Protein AF-0000000075649383 (afdb_homodimer)

Solvent-accessible surface area (backbone atoms only — not comparable to full-atom values): 61241 Å² total; per-residue (Å²): 128,78,75,74,77,65,93,33,54,26,29,40,9,36,28,69,38,32,46,43,24,40,49,22,31,35,49,71,75,50,84,82,53,80,57,81,44,68,55,53,64,57,24,33,65,62,41,38,45,23,69,43,27,44,34,30,40,26,24,42,76,85,70,42,85,70,38,54,20,60,57,18,55,51,54,43,56,64,39,51,94,63,45,48,57,50,28,38,39,38,61,50,60,59,53,75,62,59,60,82,75,63,68,78,75,61,42,75,76,39,65,39,68,23,68,48,69,49,72,44,51,38,50,58,56,51,13,54,53,49,33,50,53,51,51,50,51,46,48,53,49,20,52,40,55,60,45,89,70,54,58,84,37,37,34,37,22,40,37,40,65,60,71,55,52,55,34,44,55,37,48,53,52,51,22,34,41,72,32,58,58,45,47,86,92,44,60,79,40,54,40,66,38,40,32,44,63,18,21,48,51,32,54,58,63,45,41,64,72,57,50,36,65,60,50,61,54,76,49,57,40,48,46,74,65,30,66,66,37,26,30,36,28,40,26,24,23,33,46,38,27,34,34,37,33,36,29,31,36,88,85,70,36,32,29,40,66,43,45,52,41,70,46,85,51,10,47,51,56,39,54,50,36,51,53,53,50,49,25,70,53,68,31,60,65,59,48,55,48,43,41,65,76,38,42,41,59,44,49,50,36,51,46,47,39,61,31,38,65,45,15,56,35,47,80,68,60,34,65,47,72,29,56,50,51,67,69,54,54,54,53,51,34,72,76,36,98,52,55,68,52,56,46,36,35,70,72,28,72,87,57,48,38,43,60,57,92,59,21,43,33,34,26,18,69,52,48,49,55,42,40,39,68,45,47,48,52,52,49,49,50,51,55,59,55,56,66,37,76,81,44,65,68,50,44,37,36,39,39,24,22,55,40,45,62,22,48,64,50,48,49,55,49,40,74,73,40,47,91,80,31,48,79,43,60,53,88,53,19,59,47,26,33,26,52,6,28,27,51,35,62,76,42,72,70,47,56,39,30,30,30,32,70,36,14,33,27,30,44,19,27,38,76,54,42,87,93,75,51,62,75,90,33,60,39,68,42,98,87,64,49,57,26,25,55,51,25,34,42,75,74,44,42,42,66,37,77,24,44,47,85,42,65,47,78,45,72,30,20,47,69,39,42,80,49,41,61,41,28,41,45,34,31,37,24,77,51,73,75,62,62,37,55,81,38,90,55,42,33,72,44,37,24,69,48,68,26,57,35,79,74,43,87,56,31,46,72,39,50,32,36,41,36,35,32,42,33,57,82,61,37,37,35,34,33,32,21,66,84,77,62,37,66,38,76,46,62,55,19,36,51,51,71,80,75,80,91,64,62,48,29,22,96,127,79,76,75,76,65,94,34,54,26,30,40,8,36,29,68,37,34,48,43,24,39,50,21,30,34,51,70,74,49,80,81,55,82,57,82,44,68,53,54,64,56,24,33,65,63,41,39,46,22,68,44,30,45,34,31,39,26,22,40,77,85,72,41,86,70,38,53,20,62,56,17,55,51,55,43,55,63,40,51,94,65,46,46,56,49,28,38,39,39,59,51,60,60,53,75,61,60,65,81,72,67,65,79,77,63,40,75,75,39,64,40,67,23,68,46,68,50,71,44,50,38,51,59,55,50,13,53,53,49,31,50,53,51,54,50,50,46,49,53,50,19,52,44,52,62,43,88,71,54,59,85,38,35,36,38,20,40,36,40,66,60,70,56,52,54,33,43,54,37,47,52,53,50,21,33,41,73,30,59,57,46,47,86,91,46,59,78,43,53,39,65,37,40,33,42,63,18,20,48,52,31,54,58,64,46,37,61,72,58,50,33,61,57,52,64,52,77,48,56,39,46,46,73,66,31,66,67,37,24,30,34,29,41,26,25,23,33,46,39,26,35,33,38,32,36,31,31,35,88,86,70,35,32,29,40,65,41,46,52,42,70,46,83,49,9,47,51,57,41,54,49,37,51,54,54,51,48,24,71,53,67,32,59,63,58,49,56,50,43,41,66,76,37,43,40,60,45,49,51,36,52,47,48,39,61,29,37,66,45,16,56,34,48,79,68,60,34,65,48,74,28,55,50,51,66,69,54,55,52,53,51,34,74,76,37,99,51,54,69,53,55,46,36,35,69,74,27,73,87,57,48,37,42,60,56,92,59,21,43,32,34,28,18,67,54,48,48,56,43,41,40,68,43,46,48,52,53,50,50,51,50,57,57,55,56,67,37,74,81,45,66,69,48,44,36,37,39,39,23,23,54,40,44,62,22,50,66,52,48,49,55,48,41,75,73,39,48,90,79,30,47,77,43,61,54,89,54,19,58,48,27,34,26,54,6,28,28,52,34,62,75,42,71,72,46,56,41,31,29,30,32,69,37,15,33,26,30,44,20,26,38,76,53,42,89,93,74,51,62,77,88,34,58,38,68,42,97,86,63,49,58,26,26,55,52,25,34,42,75,76,44,42,41,67,37,77,25,45,47,84,43,65,46,78,44,71,31,18,48,68,40,43,80,50,42,60,40,27,42,43,34,32,35,24,77,51,74,75,63,61,37,55,82,38,91,56,42,35,72,45,35,25,70,50,68,28,57,35,80,75,41,86,56,31,46,72,38,50,32,36,40,38,35,33,42,36,56,82,60,36,36,36,34,34,31,22,66,85,75,60,38,66,40,75,46,63,56,21,35,49,51,69,85,72,81,91,64,62,48,29,21,94

Organism: Branchiostoma floridae (NCBI:txid7739)

InterPro domains:
  IPR043129 ATPase, nucleotide binding domain [SSF53067] (9-203)
  IPR043129 ATPase, nucleotide binding domain [SSF53067] (227-442)

Radius of gyration: 36.31 Å; Cα contacts (8 Å, |Δi|>4): 2724; chains: 2; bounding box: 76×132×86 Å

Secondary structure (DSSP, 8-state):
------SSSEEEEEE--SSEEEEEEEESS-TT--S-EE--BTTGGGTSBBSSEE-EEEE-TT--EEEETHHHHHHHHHS-TTGGGTSEEEESGGGGG---SS-----TT-EEE-TTS-EEEHHHHHHHHHHHHHHHHHHHHHHHHS----GGGEEEEEEE-TTS-HHHHHHHHHHHHHTTSS-TT-GGGEEEEEHHHHHHHHHHHHTTT---S-S-HHHHHHHHTSTT-EEEEEEE-SS-EEEEEEEE-TTS-EEEEEEEEEES-STHHHHHHHHHHHHHHH-HHHHHHHHHH-HHHHHHHHHHHHHHTTSTHHHHT-PEEEE--HHHHHHHHHTSSS-HHHHHHHH-TTSSEEEETTEEEE-HHHHHHHHHHHHHHHHHHHHHHTTSGGGTTEEEEEEESGGGG-HHHHHHHHHHHTTTSEEE--SSGGGHHHHHHHHHHH-TTSEEEEE-SSEEEEEEEEE--TTTS-GGGEEE-TT--EEEEEEEEEEE-TT-EEETT-EEEEEEB-SSTT--EEEEEEEEES-SS--BTTSTT-EEEEEEEEEE----TTGGG--EEEEEE-SSSSEEEEEEETTT--EEEEEET-----------EE-/------SSSEEEEEE--SSEEEEEEEESS-TT--S-EE--BTTGGGTSBBSSEE-EEEE-TT--EEEETHHHHHHHHHS-TTGGGTSEEEESGGGGG---SS-PPP-TT-EEE-TTS-EEEHHHHHHHHHHHHHHHHHHHHHHHHS----GGGEEEEEEE-TTS-HHHHHHHHHHHHHTTSS-TT-GGGEEEEEHHHHHHHHHHHHHHHH----S-HHHHHHHHTSTT-EEEEEEE-SS-EEEEEEEE-TTS-EEEEEEEEEES-STHHHHHHHHHHHHHHH-HHHHHHHHHH-HHHHHHHHHHHHHHTTSTHHHHT-PEEEE--HHHHHHHHHT-SS-HHHHHHHH-TTSSEEEETTEEEE-HHHHHHHHHHHHHHHHHHHHHHTTSGGGTTEEEEEEESGGGG-HHHHHHHHHHHTTTSEEE--SSGGGHHHHHHHHHHH-TTSEEEEE-SSEEEEEEEEE--TTTS-GGGEEE-TT--EEEEEEEEEEE-TT-EEETT-EEEEEEB-SSTT--EEEEEEEEES-SS--BTTSTT-EEEEEEEEEE----TTGGG--EEEEEE-SSSSEEEEEEETTT--EEEEEET-----------EE-

Foldseek 3Di:
DPLPQPPFQKAKEWEQALFWIFIWMDGRPDPPRDAIGFDQCLCVVVPDTDRTFTQKFKAALVRHGDDGGPVRLVVLLPDPQPRNLRIFMDHSQLCLQDDDFLDDQDFQQRWDAGLNGDIDGPLSSLLSSLLVNLVVVQVVVCVVPVDRDDLVNYQYEYEDAQVGDLLSVVSNLSSCCSNPSDHPVCSRSYAYHHQQQLLLQLCLVCLLPFQPPDPVNVPSVDQSVDAFAKAWEWAAAAFKTKIWIWHQHPVRFIETLAGIDIGGLHVVQLLVLVLVVCCLLQNDVLSVVCCNSPVSQVVQQSVQCSVQQLDCQLVVFHKDKTFADPSRQVSSVVVDVDGSQVSNCVSPVVPCWGDDDRTIIHTSVRSLVSSCVSLVVSLVVVVVVCPDPSNVRHAEYEYAYSRSSHPSSVVSNCVVPVVRHHYTYGPHRNCSRNSSSNVCSSPVCRHFKHFAQWWKFWWAKAQDDPPPADPVQWDQAPVGGTIGGQFTGTPDFGGDMAGAPDKDKDKFWAPWLQDFKAKIWMKIANDRDDTGCPDPRIDTQQDMDMWTHRDSVVGRPWIKMWIWHDGGPWIKIKIAGPVVRTIDIDIRNHRHPPDDDDDHTHD/DPLPQPPFQKAKEWEQALFWIFIWMDGRPDPPRDAIGFDQCLCVVVPDTDRTFTQKFKAALVRHGDDGGPVRLVVLLPDPQPRNLRIFMDHSQLCLQDDDFLDDQDFQQRWDAGLNGDIDGPLSSLLSSLLVNLVVVQVVVCVVPVDRDDLVNYQYEYEDAQVGDLLSVVSNLSSCCSNPSDHPVCSRSYAYHHQQQLLLQLCLPCLLPFLPPDPVSVPSVDQSPDAQAKAWEWAAAAFKTKIWIWHQHPVRFIETLAGIDIGGLHVVQLLVLVLVVCCLLQNDVLSVVCCNSPVSQVVQQSVQCSVQQLDCQLVVFHKDWTFADPSRQVSSVVVDVDGSQVSNCVSPVVPCWGDDDRTIIHTSVRSLVSSCVSLVVSLVVVVVVCPDPSNVRHAEYEYAYDRSSHPSNVVSNCVRPVVRHHYTYGPHRNCSRNSSSNVCSSPVCRHFKHFAQWWKFWWAKAQDDPPPADPVQWDQAPVGGTIGGQFTGTPDFGGDMAGAPDKDKDKFWAPWLQDFKAKIWMKIANDRDDTGCPDPRIDTQQDMDMWTHRDSVVGRPWIKMWIWHDGGPWIKIKIAGPVVRTIDIDIRNHRHPPDDDDDHTHD

Nearest PDB structures (foldseek):
  4b9q-assembly4_D  TM=7.471E-01  e=1.958E-23  Escherichia coli
  4b9q-assembly2_B  TM=7.445E-01  e=1.899E-22  Escherichia coli
  5oow-assembly2_B  TM=7.694E-01  e=1.583E-07  Escherichia coli K-12
  4zxz-assembly1_B  TM=4.483E-01  e=1.020E-05  Lipomyces starkeyi
  4g9i-assembly4_D  TM=3.308E-01  e=8.831E-03  Thermococcus kodakarensis KOD1

pLDDT: mean 85.72, std 14.78, range [21.72, 98.19]

Sequence (1206 aa):
MAASSSQYMAVVAIDFGTTFSGFAFSFNHQEGERGILVNKAWGNEKGYQALKTPTCLLLDPKERFRSFGFEAKEEYAMLEEKGDTKYYFFDLFKMSLFKEGDDQTITGDTTLTARNGKQLRAMDVFAHALRYLKDKALGVMKDRTNVEFTTADIQWVLTVPAIWQPSARQFMRDAAYQAKLISPANPEQLIIALEPEAASLWCRERKLAEFAEETDEALVRDAVARKETSYLVVDCGGGTVDITAHRIQPDDSIHEIYRATGGAWGGSKVDQELEVKLKDIFGLHPIDSFKKLHPSDWLELIWDFEMKKRSERSVQDRPTRVRLPTSFVNFCMKNSSTNIQEVVKQRYPNGEVTVNKDYLCLNGGILTEMFSPTVSSIVDNLGNLLHNPMLRDVEYFFLVGGFSGSAVLQKAIRDKFQNKYRILVPAEPEMATVKGAVMFGNTPNIIQTRISGRTYGVDAYAAFQDNIHPTDKKFYTSDGTALCEDIFSILVRVGEALPLGKSKTFTFHPIEPDQTKVTFHFYTTRSDNPKFVDDEGVIREGSSITVSSPDITKGTGRRIELKVKFGGTEITATAIDIESGSNVTCHVGLITKEKRREFSAIMMAASSSQYMAVVAIDFGTTFSGFAFSFNHQEGERGILVNKAWGNEKGYQALKTPTCLLLDPKERFRSFGFEAKEEYAMLEEKGDTKYYFFDLFKMSLFKEGDDQTITGDTTLTARNGKQLRAMDVFAHALRYLKDKALGVMKDRTNVEFTTADIQWVLTVPAIWQPSARQFMRDAAYQAKLISPANPEQLIIALEPEAASLWCRERKLAEFAEETDEALVRDAVARKETSYLVVDCGGGTVDITAHRIQPDDSIHEIYRATGGAWGGSKVDQELEVKLKDIFGLHPIDSFKKLHPSDWLELIWDFEMKKRSERSVQDRPTRVRLPTSFVNFCMKNSSTNIQEVVKQRYPNGEVTVNKDYLCLNGGILTEMFSPTVSSIVDNLGNLLHNPMLRDVEYFFLVGGFSGSAVLQKAIRDKFQNKYRILVPAEPEMATVKGAVMFGNTPNIIQTRISGRTYGVDAYAAFQDNIHPTDKKFYTSDGTALCEDIFSILVRVGEALPLGKSKTFTFHPIEPDQTKVTFHFYTTRSDNPKFVDDEGVIREGSSITVSSPDITKGTGRRIELKVKFGGTEITATAIDIESGSNVTCHVGLITKEKRREFSAIM

Structure (mmCIF, N/CA/C/O backbone):
data_AF-0000000075649383-model_v1
#
loop_
_entity.id
_entity.type
_entity.pdbx_description
1 polymer 'Heat shock 70 kDa protein 12A-like'
#
loop_
_atom_site.group_PDB
_atom_site.id
_atom_site.type_symbol
_atom_site.label_atom_id
_atom_site.label_alt_id
_atom_site.label_comp_id
_atom_site.label_asym_id
_atom_site.label_entity_id
_atom_site.label_seq_id
_atom_site.pdbx_PDB_ins_code
_atom_site.Cartn_x
_atom_site.Cartn_y
_atom_site.Cartn_z
_atom_site.occupancy
_atom_site.B_iso_or_equiv
_atom_site.auth_seq_id
_atom_site.auth_comp_id
_atom_site.auth_asym_id
_atom_site.auth_atom_id
_atom_site.pdbx_PDB_model_num
ATOM 1 N N . MET A 1 1 ? 34.344 -9.43 -17.375 1 21.94 1 MET A N 1
ATOM 2 C CA . MET A 1 1 ? 33.344 -10.156 -18.156 1 21.94 1 MET A CA 1
ATOM 3 C C . MET A 1 1 ? 32.375 -9.195 -18.828 1 21.94 1 MET A C 1
ATOM 5 O O . MET A 1 1 ? 31.734 -8.391 -18.156 1 21.94 1 MET A O 1
ATOM 9 N N . ALA A 1 2 ? 32.625 -8.914 -19.984 1 27.5 2 ALA A N 1
ATOM 10 C CA . ALA A 1 2 ? 31.875 -7.98 -20.828 1 27.5 2 ALA A CA 1
ATOM 11 C C . ALA A 1 2 ? 30.375 -8.25 -20.75 1 27.5 2 ALA A C 1
ATOM 13 O O . ALA A 1 2 ? 29.938 -9.375 -21 1 27.5 2 ALA A O 1
ATOM 14 N N . ALA A 1 3 ? 29.656 -7.516 -19.938 1 36.31 3 ALA A N 1
ATOM 15 C CA . ALA A 1 3 ? 28.188 -7.488 -19.875 1 36.31 3 ALA A CA 1
ATOM 16 C C . ALA A 1 3 ? 27.578 -7.754 -21.25 1 36.31 3 ALA A C 1
ATOM 18 O O . ALA A 1 3 ? 27.812 -6.996 -22.188 1 36.31 3 ALA A O 1
ATOM 19 N N . SER A 1 4 ? 27.484 -8.961 -21.719 1 42.81 4 SER A N 1
ATOM 20 C CA . SER A 1 4 ? 26.812 -9.32 -22.969 1 42.81 4 SER A CA 1
ATOM 21 C C . SER A 1 4 ? 25.594 -8.43 -23.219 1 42.81 4 SER A C 1
ATOM 23 O O . SER A 1 4 ? 24.781 -8.219 -22.312 1 42.81 4 SER A O 1
ATOM 25 N N . SER A 1 5 ? 25.734 -7.461 -24.047 1 53.28 5 SER A N 1
ATOM 26 C CA . SER A 1 5 ? 24.781 -6.449 -24.484 1 53.28 5 SER A CA 1
ATOM 27 C C . SER A 1 5 ? 23.422 -7.066 -24.797 1 53.28 5 SER A C 1
ATOM 29 O O . SER A 1 5 ? 23.312 -7.938 -25.656 1 53.28 5 SER A O 1
ATOM 31 N N . SER A 1 6 ? 22.469 -7.242 -23.875 1 67.56 6 SER A N 1
ATOM 32 C CA . SER A 1 6 ? 21.125 -7.766 -24.109 1 67.56 6 SER A CA 1
ATOM 33 C C . SER A 1 6 ? 20.516 -7.188 -25.375 1 67.56 6 SER A C 1
ATOM 35 O O . SER A 1 6 ? 20.688 -6.004 -25.672 1 67.56 6 SER A O 1
ATOM 37 N N . GLN A 1 7 ? 20.203 -8.109 -26.297 1 83.06 7 GLN A N 1
ATOM 38 C CA . GLN A 1 7 ? 19.547 -7.711 -27.531 1 83.06 7 GLN A CA 1
ATOM 39 C C . GLN A 1 7 ? 18.219 -6.992 -27.25 1 83.06 7 GLN A C 1
ATOM 41 O O . GLN A 1 7 ? 17.656 -6.344 -28.141 1 83.06 7 GLN A O 1
ATOM 46 N N . TYR A 1 8 ? 17.828 -7.027 -26.031 1 90.5 8 TYR A N 1
ATOM 47 C CA . TYR A 1 8 ? 16.547 -6.414 -25.672 1 90.5 8 TYR A CA 1
ATOM 48 C C . TYR A 1 8 ? 16.766 -5.105 -24.922 1 90.5 8 TYR A C 1
ATOM 50 O O . TYR A 1 8 ? 17.797 -4.922 -24.266 1 90.5 8 TYR A O 1
ATOM 58 N N . MET A 1 9 ? 15.844 -4.258 -24.984 1 90.12 9 MET A N 1
ATOM 59 C CA . MET A 1 9 ? 15.922 -2.953 -24.344 1 90.12 9 MET A CA 1
ATOM 60 C C . MET A 1 9 ? 15.555 -3.055 -22.859 1 90.12 9 MET A C 1
ATOM 62 O O . MET A 1 9 ? 15.977 -2.227 -22.062 1 90.12 9 MET A O 1
ATOM 66 N N . ALA A 1 10 ? 14.695 -4.02 -22.578 1 93.44 10 ALA A N 1
ATOM 67 C CA . ALA A 1 10 ? 14.219 -4.164 -21.203 1 93.44 10 ALA A CA 1
ATOM 68 C C . ALA A 1 10 ? 13.867 -5.617 -20.891 1 93.44 10 ALA A C 1
ATOM 70 O O . ALA A 1 10 ? 13.688 -6.426 -21.797 1 93.44 10 ALA A O 1
ATOM 71 N N . VAL A 1 11 ? 13.891 -5.926 -19.656 1 95.19 11 VAL A N 1
ATOM 72 C CA . VAL A 1 11 ? 13.352 -7.18 -19.141 1 95.19 11 VAL A CA 1
ATOM 73 C C . VAL A 1 11 ? 12.039 -6.918 -18.406 1 95.19 11 VAL A C 1
ATOM 75 O O . VAL A 1 11 ? 11.969 -6.031 -17.547 1 95.19 11 VAL A O 1
ATOM 78 N N . VAL A 1 12 ? 10.977 -7.598 -18.766 1 97.19 12 VAL A N 1
ATOM 79 C CA . VAL A 1 12 ? 9.703 -7.523 -18.062 1 97.19 12 VAL A CA 1
ATOM 80 C C . VAL A 1 12 ? 9.344 -8.898 -17.5 1 97.19 12 VAL A C 1
ATOM 82 O O . VAL A 1 12 ? 9.219 -9.867 -18.25 1 97.19 12 VAL A O 1
ATOM 85 N N . ALA A 1 13 ? 9.203 -8.93 -16.219 1 98 13 ALA A N 1
ATOM 86 C CA . ALA A 1 13 ? 8.789 -10.164 -15.547 1 98 13 ALA A CA 1
ATOM 87 C C . ALA A 1 13 ? 7.324 -10.094 -15.133 1 98 13 ALA A C 1
ATOM 89 O O . ALA A 1 13 ? 6.879 -9.102 -14.555 1 98 13 ALA A O 1
ATOM 90 N N . ILE A 1 14 ? 6.582 -11.109 -15.484 1 98.12 14 ILE A N 1
ATOM 91 C CA . ILE A 1 14 ? 5.195 -11.273 -15.055 1 98.12 14 ILE A CA 1
ATOM 92 C C . ILE A 1 14 ? 5.098 -12.406 -14.039 1 98.12 14 ILE A C 1
ATOM 94 O O . ILE A 1 14 ? 5.434 -13.555 -14.344 1 98.12 14 ILE A O 1
ATOM 98 N N . ASP A 1 15 ? 4.73 -12.102 -12.852 1 97.31 15 ASP A N 1
ATOM 99 C CA . ASP A 1 15 ? 4.348 -13.094 -11.852 1 97.31 15 ASP A CA 1
ATOM 100 C C . ASP A 1 15 ? 2.855 -13.414 -11.938 1 97.31 15 ASP A C 1
ATOM 102 O O . ASP A 1 15 ? 2.027 -12.672 -11.391 1 97.31 15 ASP A O 1
ATOM 106 N N . PHE A 1 16 ? 2.631 -14.445 -12.602 1 96.25 16 PHE A N 1
ATOM 107 C CA . PHE A 1 16 ? 1.261 -14.914 -12.773 1 96.25 16 PHE A CA 1
ATOM 108 C C . PHE A 1 16 ? 0.83 -15.773 -11.586 1 96.25 16 PHE A C 1
ATOM 110 O O . PHE A 1 16 ? 0.901 -17 -11.648 1 96.25 16 PHE A O 1
ATOM 117 N N . GLY A 1 17 ? 0.287 -15.102 -10.555 1 94.38 17 GLY A N 1
ATOM 118 C CA . GLY A 1 17 ? -0.036 -15.789 -9.32 1 94.38 17 GLY A CA 1
ATOM 119 C C . GLY A 1 17 ? -1.438 -16.375 -9.305 1 94.38 17 GLY A C 1
ATOM 120 O O . GLY A 1 17 ? -2.25 -16.062 -10.18 1 94.38 17 GLY A O 1
ATOM 121 N N . THR A 1 18 ? -1.648 -17.25 -8.352 1 94 18 THR A N 1
ATOM 122 C CA . THR A 1 18 ? -2.967 -17.844 -8.195 1 94 18 THR A CA 1
ATOM 123 C C . THR A 1 18 ? -3.973 -16.828 -7.68 1 94 18 THR A C 1
ATOM 125 O O . THR A 1 18 ? -5.082 -16.719 -8.203 1 94 18 THR A O 1
ATOM 128 N N . THR A 1 19 ? -3.59 -16.062 -6.684 1 94.12 19 THR A N 1
ATOM 129 C CA . THR A 1 19 ? -4.504 -15.094 -6.078 1 94.12 19 THR A CA 1
ATOM 130 C C . THR A 1 19 ? -4.223 -13.688 -6.582 1 94.12 19 THR A C 1
ATOM 132 O O . THR A 1 19 ? -5.152 -12.906 -6.82 1 94.12 19 THR A O 1
ATOM 135 N N . PHE A 1 20 ? -2.928 -13.375 -6.68 1 94.12 20 PHE A N 1
ATOM 136 C CA . PHE A 1 20 ? -2.541 -12.047 -7.141 1 94.12 20 PHE A CA 1
ATOM 137 C C . PHE A 1 20 ? -1.46 -12.133 -8.211 1 94.12 20 PHE A C 1
ATOM 139 O O . PHE A 1 20 ? -0.568 -12.984 -8.133 1 94.12 20 PHE A O 1
ATOM 146 N N . SER A 1 21 ? -1.52 -11.297 -9.18 1 96.75 21 SER A N 1
ATOM 147 C CA . SER A 1 21 ? -0.542 -11.203 -10.258 1 96.75 21 SER A CA 1
ATOM 148 C C . SER A 1 21 ? 0.038 -9.797 -10.359 1 96.75 21 SER A C 1
ATOM 150 O O . SER A 1 21 ? -0.574 -8.828 -9.891 1 96.75 21 SER A O 1
ATOM 152 N N . GLY A 1 22 ? 1.145 -9.688 -10.836 1 95.75 22 GLY A N 1
ATOM 153 C CA . GLY A 1 22 ? 1.81 -8.414 -11.062 1 95.75 22 GLY A CA 1
ATOM 154 C C . GLY A 1 22 ? 3.008 -8.523 -11.984 1 95.75 22 GLY A C 1
ATOM 155 O O . GLY A 1 22 ? 3.27 -9.586 -12.547 1 95.75 22 GLY A O 1
ATOM 156 N N . PHE A 1 23 ? 3.619 -7.371 -12.281 1 96.88 23 PHE A N 1
ATOM 157 C CA . PHE A 1 23 ? 4.816 -7.371 -13.117 1 96.88 23 PHE A CA 1
ATOM 158 C C . PHE A 1 23 ? 5.852 -6.395 -12.57 1 96.88 23 PHE A C 1
ATOM 160 O O . PHE A 1 23 ? 5.531 -5.535 -11.75 1 96.88 23 PHE A O 1
ATOM 167 N N . ALA A 1 24 ? 7.031 -6.602 -12.883 1 94.94 24 ALA A N 1
ATOM 168 C CA . ALA A 1 24 ? 8.188 -5.738 -12.648 1 94.94 24 ALA A CA 1
ATOM 169 C C . ALA A 1 24 ? 9.078 -5.66 -13.883 1 94.94 24 ALA A C 1
ATOM 171 O O . ALA A 1 24 ? 8.945 -6.469 -14.805 1 94.94 24 ALA A O 1
ATOM 172 N N . PHE A 1 25 ? 9.922 -4.641 -13.961 1 93.56 25 PHE A N 1
ATOM 173 C CA . PHE A 1 25 ? 10.758 -4.527 -15.148 1 93.56 25 PHE A CA 1
ATOM 174 C C . PHE A 1 25 ? 12.023 -3.74 -14.836 1 93.56 25 PHE A C 1
ATOM 176 O O . PHE A 1 25 ? 12.125 -3.094 -13.789 1 93.56 25 PHE A O 1
ATOM 183 N N . SER A 1 26 ? 13.008 -3.928 -15.602 1 90.5 26 SER A N 1
ATOM 184 C CA . SER A 1 26 ? 14.258 -3.172 -15.594 1 90.5 26 SER A CA 1
ATOM 185 C C . SER A 1 26 ? 14.703 -2.82 -17.016 1 90.5 26 SER A C 1
ATOM 187 O O . SER A 1 26 ? 14.328 -3.502 -17.969 1 90.5 26 SER A O 1
ATOM 189 N N . PHE A 1 27 ? 15.469 -1.733 -17.047 1 87.12 27 PHE A N 1
ATOM 190 C CA . PHE A 1 27 ? 15.984 -1.313 -18.359 1 87.12 27 PHE A CA 1
ATOM 191 C C . PHE A 1 27 ? 17.453 -1.687 -18.5 1 87.12 27 PHE A C 1
ATOM 193 O O . PHE A 1 27 ? 18.219 -1.609 -17.547 1 87.12 27 PHE A O 1
ATOM 200 N N . ASN A 1 28 ? 17.984 -2.244 -19.531 1 79.88 28 ASN A N 1
ATOM 201 C CA . ASN A 1 28 ? 19.375 -2.643 -19.766 1 79.88 28 ASN A CA 1
ATOM 202 C C . ASN A 1 28 ? 20.234 -1.451 -20.141 1 79.88 28 ASN A C 1
ATOM 204 O O . ASN A 1 28 ? 21.438 -1.433 -19.859 1 79.88 28 ASN A O 1
ATOM 208 N N . HIS A 1 29 ? 19.938 -0.547 -20.938 1 61.28 29 HIS A N 1
ATOM 209 C CA . HIS A 1 29 ? 20.812 0.47 -21.5 1 61.28 29 HIS A CA 1
ATOM 210 C C . HIS A 1 29 ? 20.422 1.865 -21.031 1 61.28 29 HIS A C 1
ATOM 212 O O . HIS A 1 29 ? 20.906 2.865 -21.562 1 61.28 29 HIS A O 1
ATOM 218 N N . GLN A 1 30 ? 19.609 1.848 -20.188 1 51.59 30 GLN A N 1
ATOM 219 C CA . GLN A 1 30 ? 19.234 3.234 -19.922 1 51.59 30 GLN A CA 1
ATOM 220 C C . GLN A 1 30 ? 20.047 3.805 -18.766 1 51.59 30 GLN A C 1
ATOM 222 O O . GLN A 1 30 ? 20.078 3.225 -17.672 1 51.59 30 GLN A O 1
ATOM 227 N N . GLU A 1 31 ? 20.984 4.648 -19.125 1 45.88 31 GLU A N 1
ATOM 228 C CA . GLU A 1 31 ? 21.797 5.41 -18.172 1 45.88 31 GLU A CA 1
ATOM 229 C C . GLU A 1 31 ? 20.938 5.996 -17.047 1 45.88 31 GLU A C 1
ATOM 231 O O . GLU A 1 31 ? 19.875 6.555 -17.312 1 45.88 31 GLU A O 1
ATOM 236 N N . GLY A 1 32 ? 21.125 5.797 -15.781 1 44.44 32 GLY A N 1
ATOM 237 C CA . GLY A 1 32 ? 20.516 6.438 -14.633 1 44.44 32 GLY A CA 1
ATOM 238 C C . GLY A 1 32 ? 19.422 5.602 -13.992 1 44.44 32 GLY A C 1
ATOM 239 O O . GLY A 1 32 ? 19.031 5.863 -12.852 1 44.44 32 GLY A O 1
ATOM 240 N N . GLU A 1 33 ? 18.688 4.855 -15.016 1 48.09 33 GLU A N 1
ATOM 241 C CA . GLU A 1 33 ? 17.594 4.109 -14.383 1 48.09 33 GLU A CA 1
ATOM 242 C C . GLU A 1 33 ? 18.062 2.715 -13.969 1 48.09 33 GLU A C 1
ATOM 244 O O . GLU A 1 33 ? 17.953 1.765 -14.742 1 48.09 33 GLU A O 1
ATOM 249 N N . ARG A 1 34 ? 18.859 2.648 -12.883 1 58.56 34 ARG A N 1
ATOM 250 C CA . ARG A 1 34 ? 19.359 1.376 -12.375 1 58.56 34 ARG A CA 1
ATOM 251 C C . ARG A 1 34 ? 18.453 0.827 -11.281 1 58.56 34 ARG A C 1
ATOM 253 O O . ARG A 1 34 ? 17.875 1.592 -10.516 1 58.56 34 ARG A O 1
ATOM 260 N N . GLY A 1 35 ? 17.594 -0.211 -11.57 1 74.94 35 GLY A N 1
ATOM 261 C CA . GLY A 1 35 ? 16.891 -0.943 -10.523 1 74.94 35 GLY A CA 1
ATOM 262 C C . GLY A 1 35 ? 15.625 -1.616 -11.008 1 74.94 35 GLY A C 1
ATOM 263 O O . GLY A 1 35 ? 15.234 -1.457 -12.164 1 74.94 35 GLY A O 1
ATOM 264 N N . ILE A 1 36 ? 15.164 -2.408 -10.281 1 86.38 36 ILE A N 1
ATOM 265 C CA . ILE A 1 36 ? 13.922 -3.117 -10.562 1 86.38 36 ILE A CA 1
ATOM 266 C C . ILE A 1 36 ? 12.734 -2.225 -10.219 1 86.38 36 ILE A C 1
ATOM 268 O O . ILE A 1 36 ? 12.641 -1.7 -9.102 1 86.38 36 ILE A O 1
ATOM 272 N N . LEU A 1 37 ? 11.922 -1.928 -11.211 1 84.75 37 LEU A N 1
ATOM 273 C CA . LEU A 1 37 ? 10.742 -1.087 -11.055 1 84.75 37 LEU A CA 1
ATOM 274 C C . LEU A 1 37 ? 9.477 -1.937 -10.977 1 84.75 37 LEU A C 1
ATOM 276 O O . LEU A 1 37 ? 9.383 -2.986 -11.617 1 84.75 37 LEU A O 1
ATOM 280 N N . VAL A 1 38 ? 8.562 -1.515 -10.117 1 86.69 38 VAL A N 1
ATOM 281 C CA . VAL A 1 38 ? 7.309 -2.238 -9.93 1 86.69 38 VAL A CA 1
ATOM 282 C C . VAL A 1 38 ? 6.129 -1.292 -10.141 1 86.69 38 VAL A C 1
ATOM 284 O O . VAL A 1 38 ? 6.293 -0.07 -10.102 1 86.69 38 VAL A O 1
ATOM 287 N N . ASN A 1 39 ? 5.043 -1.852 -10.531 1 81.94 39 ASN A N 1
ATOM 288 C CA . ASN A 1 39 ? 3.801 -1.083 -10.539 1 81.94 39 ASN A CA 1
ATOM 289 C C . ASN A 1 39 ? 3.129 -1.081 -9.172 1 81.94 39 ASN A C 1
ATOM 291 O O . ASN A 1 39 ? 2.705 -2.129 -8.68 1 81.94 39 ASN A O 1
ATOM 295 N N . LYS A 1 40 ? 3.027 0.063 -8.586 1 72.19 40 LYS A N 1
ATOM 296 C CA . LYS A 1 40 ? 2.445 0.168 -7.25 1 72.19 40 LYS A CA 1
ATOM 297 C C . LYS A 1 40 ? 1.021 0.714 -7.312 1 72.19 40 LYS A C 1
ATOM 299 O O . LYS A 1 40 ? 0.379 0.907 -6.277 1 72.19 40 LYS A O 1
ATOM 304 N N . ALA A 1 41 ? 0.502 0.887 -8.484 1 70.81 41 ALA A N 1
ATOM 305 C CA . ALA A 1 41 ? -0.742 1.633 -8.656 1 70.81 41 ALA A CA 1
ATOM 306 C C . ALA A 1 41 ? -1.914 0.692 -8.914 1 70.81 41 ALA A C 1
ATOM 308 O O . ALA A 1 41 ? -2.961 1.116 -9.414 1 70.81 41 ALA A O 1
ATOM 309 N N . TRP A 1 42 ? -1.718 -0.593 -8.562 1 77 42 TRP A N 1
ATOM 310 C CA . TRP A 1 42 ? -2.779 -1.554 -8.852 1 77 42 TRP A CA 1
ATOM 311 C C . TRP A 1 42 ? -4.051 -1.205 -8.078 1 77 42 TRP A C 1
ATOM 313 O O . TRP A 1 42 ? -5.16 -1.374 -8.594 1 77 42 TRP A O 1
ATOM 323 N N . GLY A 1 43 ? -3.891 -0.733 -6.848 1 66.69 43 GLY A N 1
ATOM 324 C CA . GLY A 1 43 ? -5.031 -0.533 -5.965 1 66.69 43 GLY A CA 1
ATOM 325 C C . GLY A 1 43 ? -5.535 0.897 -5.961 1 66.69 43 GLY A C 1
ATOM 326 O O . GLY A 1 43 ? -6.395 1.254 -5.152 1 66.69 43 GLY A O 1
ATOM 327 N N . ASN A 1 44 ? -5.105 1.713 -6.848 1 68.44 44 ASN A N 1
ATOM 328 C CA . ASN A 1 44 ? -5.461 3.127 -6.832 1 68.44 44 ASN A CA 1
ATOM 329 C C . ASN A 1 44 ? -6.969 3.328 -6.941 1 68.44 44 ASN A C 1
ATOM 331 O O . ASN A 1 44 ? -7.523 4.234 -6.324 1 68.44 44 ASN A O 1
ATOM 335 N N . GLU A 1 45 ? -7.562 2.34 -7.562 1 65.12 45 GLU A N 1
ATOM 336 C CA . GLU A 1 45 ? -9.008 2.436 -7.738 1 65.12 45 GLU A CA 1
ATOM 337 C C . GLU A 1 45 ? -9.742 2.213 -6.418 1 65.12 45 GLU A C 1
ATOM 339 O O . GLU A 1 45 ? -10.883 2.648 -6.254 1 65.12 45 GLU A O 1
ATOM 344 N N . LYS A 1 46 ? -9.047 1.627 -5.484 1 67.62 46 LYS A N 1
ATOM 345 C CA . LYS A 1 46 ? -9.656 1.328 -4.191 1 67.62 46 LYS A CA 1
ATOM 346 C C . LYS A 1 46 ? -9.133 2.264 -3.107 1 67.62 46 LYS A C 1
ATOM 348 O O . LYS A 1 46 ? -9.555 2.184 -1.952 1 67.62 46 LYS A O 1
ATOM 353 N N . GLY A 1 47 ? -8.258 3.119 -3.539 1 64.81 47 GLY A N 1
ATOM 354 C CA . GLY A 1 47 ? -7.762 4.129 -2.619 1 64.81 47 GLY A CA 1
ATOM 355 C C . GLY A 1 47 ? -6.555 3.67 -1.824 1 64.81 47 GLY A C 1
ATOM 356 O O . GLY A 1 47 ? -6.215 4.273 -0.805 1 64.81 47 GLY A O 1
ATOM 357 N N . TYR A 1 48 ? -6.039 2.566 -2.127 1 71.62 48 TYR A N 1
ATOM 358 C CA . TYR A 1 48 ? -4.852 2.102 -1.413 1 71.62 48 TYR A CA 1
ATOM 359 C C . TYR A 1 48 ? -3.783 1.621 -2.389 1 71.62 48 TYR A C 1
ATOM 361 O O . TYR A 1 48 ? -4.031 1.522 -3.592 1 71.62 48 TYR A O 1
ATOM 369 N N . GLN A 1 49 ? -2.641 1.486 -1.836 1 74 49 GLN A N 1
ATOM 370 C CA . GLN A 1 49 ? -1.552 0.94 -2.639 1 74 49 GLN A CA 1
ATOM 371 C C . GLN A 1 49 ? -1.546 -0.584 -2.594 1 74 49 GLN A C 1
ATOM 373 O O . GLN A 1 49 ? -1.808 -1.181 -1.547 1 74 49 GLN A O 1
ATOM 378 N N . ALA A 1 50 ? -1.483 -1.154 -3.799 1 81.5 50 ALA A N 1
ATOM 379 C CA . ALA A 1 50 ? -1.311 -2.598 -3.936 1 81.5 50 ALA A CA 1
ATOM 380 C C . ALA A 1 50 ? -0.155 -2.926 -4.875 1 81.5 50 ALA A C 1
ATOM 382 O O . ALA A 1 50 ? 0.026 -2.264 -5.902 1 81.5 50 ALA A O 1
ATOM 383 N N . LEU A 1 51 ? 0.596 -3.861 -4.488 1 84.44 51 LEU A N 1
ATOM 384 C CA . LEU A 1 51 ? 1.786 -4.199 -5.262 1 84.44 51 LEU A CA 1
ATOM 385 C C . LEU A 1 51 ? 1.451 -5.203 -6.363 1 84.44 51 LEU A C 1
ATOM 387 O O . LEU A 1 51 ? 2.23 -5.383 -7.301 1 84.44 51 LEU A O 1
ATOM 391 N N . LYS A 1 52 ? 0.321 -5.859 -6.227 1 91.88 52 LYS A N 1
ATOM 392 C CA . LYS A 1 52 ? -0.205 -6.801 -7.211 1 91.88 52 LYS A CA 1
ATOM 393 C C . LYS A 1 52 ? -1.72 -6.668 -7.344 1 91.88 52 LYS A C 1
ATOM 395 O O . LYS A 1 52 ? -2.352 -5.922 -6.594 1 91.88 52 LYS A O 1
ATOM 400 N N . THR A 1 53 ? -2.256 -7.195 -8.336 1 93.56 53 THR A N 1
ATOM 401 C CA . THR A 1 53 ? -3.695 -7.18 -8.57 1 93.56 53 THR A CA 1
ATOM 402 C C . THR A 1 53 ? -4.273 -8.594 -8.477 1 93.56 53 THR A C 1
ATOM 404 O O . THR A 1 53 ? -3.576 -9.57 -8.742 1 93.56 53 THR A O 1
ATOM 407 N N . PRO A 1 54 ? -5.508 -8.711 -8.055 1 93.56 54 PRO A N 1
ATOM 408 C CA . PRO A 1 54 ? -6.117 -10.039 -8.016 1 93.56 54 PRO A CA 1
ATOM 409 C C . PRO A 1 54 ? -6.07 -10.75 -9.367 1 93.56 54 PRO A C 1
ATOM 411 O O . PRO A 1 54 ? -6.27 -10.117 -10.406 1 93.56 54 PRO A O 1
ATOM 414 N N . THR A 1 55 ? -5.777 -12.031 -9.289 1 96.62 55 THR A N 1
ATOM 415 C CA . THR A 1 55 ? -5.832 -12.836 -10.5 1 96.62 55 THR A CA 1
ATOM 416 C C . THR A 1 55 ? -7.266 -13.281 -10.797 1 96.62 55 THR A C 1
ATOM 418 O O . THR A 1 55 ? -7.652 -14.406 -10.477 1 96.62 55 THR A O 1
ATOM 421 N N . CYS A 1 56 ? -8.023 -12.422 -11.43 1 96.81 56 CYS A N 1
ATOM 422 C CA . CYS A 1 56 ? -9.398 -12.711 -11.812 1 96.81 56 CYS A CA 1
ATOM 423 C C . CYS A 1 56 ? -9.773 -11.969 -13.094 1 96.81 56 CYS A C 1
ATOM 425 O O . CYS A 1 56 ? -9.172 -10.945 -13.422 1 96.81 56 CYS A O 1
ATOM 427 N N . LEU A 1 57 ? -10.68 -12.57 -13.766 1 97 57 LEU A N 1
ATOM 428 C CA . LEU A 1 57 ? -11.031 -12.125 -15.109 1 97 57 LEU A CA 1
ATOM 429 C C . LEU A 1 57 ? -12.539 -12.094 -15.297 1 97 57 LEU A C 1
ATOM 431 O O . LEU A 1 57 ? -13.242 -13.016 -14.867 1 97 57 LEU A O 1
ATOM 435 N N . LEU A 1 58 ? -13.055 -10.992 -15.906 1 96.75 58 LEU A N 1
ATOM 436 C CA . LEU A 1 58 ? -14.469 -10.852 -16.234 1 96.75 58 LEU A CA 1
ATOM 437 C C . LEU A 1 58 ? -14.672 -10.828 -17.75 1 96.75 58 LEU A C 1
ATOM 439 O O . LEU A 1 58 ? -14.039 -10.039 -18.453 1 96.75 58 LEU A O 1
ATOM 443 N N . LEU A 1 59 ? -15.43 -11.75 -18.297 1 97.12 59 LEU A N 1
ATOM 444 C CA . LEU A 1 59 ? -15.891 -11.75 -19.688 1 97.12 59 LEU A CA 1
ATOM 445 C C . LEU A 1 59 ? -17.391 -11.477 -19.75 1 97.12 59 LEU A C 1
ATOM 447 O O . LEU A 1 59 ? -18.141 -11.859 -18.844 1 97.12 59 LEU A O 1
ATOM 451 N N . ASP A 1 60 ? -17.766 -10.836 -20.797 1 95.25 60 ASP A N 1
ATOM 452 C CA . ASP A 1 60 ? -19.188 -10.594 -20.969 1 95.25 60 ASP A CA 1
ATOM 453 C C . ASP A 1 60 ? -19.906 -11.852 -21.438 1 95.25 60 ASP A C 1
ATOM 455 O O . ASP A 1 60 ? -19.281 -12.891 -21.641 1 95.25 60 ASP A O 1
ATOM 459 N N . PRO A 1 61 ? -21.281 -11.859 -21.562 1 93.12 61 PRO A N 1
ATOM 460 C CA . PRO A 1 61 ? -22.031 -13.062 -21.938 1 93.12 61 PRO A CA 1
ATOM 461 C C . PRO A 1 61 ? -21.656 -13.586 -23.312 1 93.12 61 PRO A C 1
ATOM 463 O O . PRO A 1 61 ? -21.938 -14.742 -23.641 1 93.12 61 PRO A O 1
ATOM 466 N N . LYS A 1 62 ? -21.016 -12.727 -24.141 1 94.81 62 LYS A N 1
ATOM 467 C CA . LYS A 1 62 ? -20.562 -13.141 -25.469 1 94.81 62 LYS A CA 1
ATOM 468 C C . LYS A 1 62 ? -19.094 -13.578 -25.438 1 94.81 62 LYS A C 1
ATOM 470 O O . LYS A 1 62 ? -18.453 -13.68 -26.469 1 94.81 62 LYS A O 1
ATOM 475 N N . GLU A 1 63 ? -18.5 -13.758 -24.219 1 94.56 63 GLU A N 1
ATOM 476 C CA . GLU A 1 63 ? -17.172 -14.281 -23.953 1 94.56 63 GLU A CA 1
ATOM 477 C C . GLU A 1 63 ? -16.094 -13.273 -24.375 1 94.56 63 GLU A C 1
ATOM 479 O O . GLU A 1 63 ? -14.969 -13.656 -24.703 1 94.56 63 GLU A O 1
ATOM 484 N N . ARG A 1 64 ? -16.562 -12.039 -24.484 1 95.12 64 ARG A N 1
ATOM 485 C CA . ARG A 1 64 ? -15.602 -10.992 -24.781 1 95.12 64 ARG A CA 1
ATOM 486 C C . ARG A 1 64 ? -14.961 -10.469 -23.5 1 95.12 64 ARG A C 1
ATOM 488 O O . ARG A 1 64 ? -15.641 -10.281 -22.484 1 95.12 64 ARG A O 1
ATOM 495 N N . PHE A 1 65 ? -13.656 -10.172 -23.578 1 97.06 65 PHE A N 1
ATOM 496 C CA . PHE A 1 65 ? -12.898 -9.664 -22.438 1 97.06 65 PHE A CA 1
ATOM 497 C C . PHE A 1 65 ? -13.445 -8.312 -21.984 1 97.06 65 PHE A C 1
ATOM 499 O O . PHE A 1 65 ? -13.633 -7.406 -22.797 1 97.06 65 PHE A O 1
ATOM 506 N N . ARG A 1 66 ? -13.633 -8.195 -20.656 1 94.38 66 ARG A N 1
ATOM 507 C CA . ARG A 1 66 ? -14.094 -6.926 -20.094 1 94.38 66 ARG A CA 1
ATOM 508 C C . ARG A 1 66 ? -13.023 -6.293 -19.203 1 94.38 66 ARG A C 1
ATOM 510 O O . ARG A 1 66 ? -12.641 -5.141 -19.422 1 94.38 66 ARG A O 1
ATOM 517 N N . SER A 1 67 ? -12.641 -7.043 -18.25 1 94.5 67 SER A N 1
ATOM 518 C CA . SER A 1 67 ? -11.688 -6.473 -17.312 1 94.5 67 SER A CA 1
ATOM 519 C C . SER A 1 67 ? -10.93 -7.566 -16.562 1 94.5 67 SER A C 1
ATOM 521 O O . SER A 1 67 ? -11.297 -8.742 -16.625 1 94.5 67 SER A O 1
ATOM 523 N N . PHE A 1 68 ? -9.828 -7.211 -15.906 1 95.88 68 PHE A N 1
ATOM 524 C CA . PHE A 1 68 ? -8.961 -8.078 -15.117 1 95.88 68 PHE A CA 1
ATOM 525 C C . PHE A 1 68 ? -8.609 -7.426 -13.781 1 95.88 68 PHE A C 1
ATOM 527 O O . PHE A 1 68 ? -8.578 -6.199 -13.68 1 95.88 68 PHE A O 1
ATOM 534 N N . GLY A 1 69 ? -8.422 -8.227 -12.742 1 94.12 69 GLY A N 1
ATOM 535 C CA . GLY A 1 69 ? -7.922 -7.723 -11.469 1 94.12 69 GLY A CA 1
ATOM 536 C C . GLY A 1 69 ? -8.969 -6.977 -10.664 1 94.12 69 GLY A C 1
ATOM 537 O O . GLY A 1 69 ? -10.117 -7.426 -10.562 1 94.12 69 GLY A O 1
ATOM 538 N N . PHE A 1 70 ? -8.586 -5.863 -10.023 1 88.69 70 PHE A N 1
ATOM 539 C CA . PHE A 1 70 ? -9.484 -5.074 -9.188 1 88.69 70 PHE A CA 1
ATOM 540 C C . PHE A 1 70 ? -10.68 -4.582 -9.984 1 88.69 70 PHE A C 1
ATOM 542 O O . PHE A 1 70 ? -11.805 -4.559 -9.477 1 88.69 70 PHE A O 1
ATOM 549 N N . GLU A 1 71 ? -10.453 -4.23 -11.203 1 88.56 71 GLU A N 1
ATOM 550 C CA . GLU A 1 71 ? -11.531 -3.752 -12.07 1 88.56 71 GLU A CA 1
ATOM 551 C C . GLU A 1 71 ? -12.555 -4.852 -12.328 1 88.56 71 GLU A C 1
ATOM 553 O O . GLU A 1 71 ? -13.758 -4.594 -12.336 1 88.56 71 GLU A O 1
ATOM 558 N N . ALA A 1 72 ? -12.078 -6.059 -12.586 1 93.12 72 ALA A N 1
ATOM 559 C CA . ALA A 1 72 ? -12.977 -7.188 -12.82 1 93.12 72 ALA A CA 1
ATOM 560 C C . ALA A 1 72 ? -13.867 -7.438 -11.602 1 93.12 72 ALA A C 1
ATOM 562 O O . ALA A 1 72 ? -15.07 -7.652 -11.742 1 93.12 72 ALA A O 1
ATOM 563 N N . LYS A 1 73 ? -13.305 -7.395 -10.469 1 89.81 73 LYS A N 1
ATOM 564 C CA . LYS A 1 73 ? -14.047 -7.605 -9.227 1 89.81 73 LYS A CA 1
ATOM 565 C C . LYS A 1 73 ? -15.117 -6.535 -9.047 1 89.81 73 LYS A C 1
ATOM 567 O O . LYS A 1 73 ? -16.266 -6.848 -8.703 1 89.81 73 LYS A O 1
ATOM 572 N N . GLU A 1 74 ? -14.727 -5.363 -9.219 1 85.06 74 GLU A N 1
ATOM 573 C CA . GLU A 1 74 ? -15.641 -4.242 -9.023 1 85.06 74 GLU A CA 1
ATOM 574 C C . GLU A 1 74 ? -16.781 -4.277 -10.023 1 85.06 74 GLU A C 1
ATOM 576 O O . GLU A 1 74 ? -17.938 -4.066 -9.656 1 85.06 74 GLU A O 1
ATOM 581 N N . GLU A 1 75 ? -16.453 -4.449 -11.305 1 88.38 75 GLU A N 1
ATOM 582 C CA . GLU A 1 75 ? -17.469 -4.508 -12.344 1 88.38 75 GLU A CA 1
ATOM 583 C C . GLU A 1 75 ? -18.453 -5.656 -12.094 1 88.38 75 GLU A C 1
ATOM 585 O O . GLU A 1 75 ? -19.656 -5.516 -12.305 1 88.38 75 GLU A O 1
ATOM 590 N N . TYR A 1 76 ? -17.891 -6.754 -11.68 1 90.88 76 TYR A N 1
ATOM 591 C CA . TYR A 1 76 ? -18.734 -7.902 -11.383 1 90.88 76 TYR A CA 1
ATOM 592 C C . TYR A 1 76 ? -19.703 -7.594 -10.242 1 90.88 76 TYR A C 1
ATOM 594 O O . TYR A 1 76 ? -20.875 -7.961 -10.305 1 90.88 76 TYR A O 1
ATOM 602 N N . ALA A 1 77 ? -19.25 -6.906 -9.234 1 84.69 77 ALA A N 1
ATOM 603 C CA . ALA A 1 77 ? -20.047 -6.555 -8.062 1 84.69 77 ALA A CA 1
ATOM 604 C C . ALA A 1 77 ? -21.141 -5.566 -8.43 1 84.69 77 ALA A C 1
ATOM 606 O O . ALA A 1 77 ? -22.203 -5.531 -7.785 1 84.69 77 ALA A O 1
ATOM 607 N N . MET A 1 78 ? -20.891 -4.828 -9.477 1 84 78 MET A N 1
ATOM 608 C CA . MET A 1 78 ? -21.812 -3.766 -9.867 1 84 78 MET A CA 1
ATOM 609 C C . MET A 1 78 ? -22.938 -4.312 -10.742 1 84 78 MET A C 1
ATOM 611 O O . MET A 1 78 ? -23.953 -3.637 -10.961 1 84 78 MET A O 1
ATOM 615 N N . LEU A 1 79 ? -22.672 -5.465 -11.227 1 84.75 79 LEU A N 1
ATOM 616 C CA . LEU A 1 79 ? -23.703 -6.039 -12.086 1 84.75 79 LEU A CA 1
ATOM 617 C C . LEU A 1 79 ? -25.016 -6.227 -11.328 1 84.75 79 LEU A C 1
ATOM 619 O O . LEU A 1 79 ? -25 -6.578 -10.141 1 84.75 79 LEU A O 1
ATOM 623 N N . GLU A 1 80 ? -26.141 -5.746 -11.945 1 70.44 80 GLU A N 1
ATOM 624 C CA . GLU A 1 80 ? -27.453 -5.918 -11.344 1 70.44 80 GLU A CA 1
ATOM 625 C C . GLU A 1 80 ? -27.734 -7.387 -11.023 1 70.44 80 GLU A C 1
ATOM 627 O O . GLU A 1 80 ? -27.047 -8.273 -11.523 1 70.44 80 GLU A O 1
ATOM 632 N N . GLU A 1 81 ? -28.828 -7.367 -10.227 1 62.25 81 GLU A N 1
ATOM 633 C CA . GLU A 1 81 ? -29.328 -8.68 -9.812 1 62.25 81 GLU A CA 1
ATOM 634 C C . GLU A 1 81 ? -29.719 -9.523 -11.016 1 62.25 81 GLU A C 1
ATOM 636 O O . GLU A 1 81 ? -30.172 -8.992 -12.031 1 62.25 81 GLU A O 1
ATOM 641 N N . LYS A 1 82 ? -28.922 -10.484 -11.602 1 64.5 82 LYS A N 1
ATOM 642 C CA . LYS A 1 82 ? -29.078 -11.453 -12.688 1 64.5 82 LYS A CA 1
ATOM 643 C C . LYS A 1 82 ? -27.953 -11.32 -13.711 1 64.5 82 LYS A C 1
ATOM 645 O O . LYS A 1 82 ? -27.656 -12.273 -14.438 1 64.5 82 LYS A O 1
ATOM 650 N N . GLY A 1 83 ? -27.453 -10.102 -13.672 1 73.25 83 GLY A N 1
ATOM 651 C CA . GLY A 1 83 ? -26.328 -9.938 -14.57 1 73.25 83 GLY A CA 1
ATOM 652 C C . GLY A 1 83 ? -25.109 -10.766 -14.164 1 73.25 83 GLY A C 1
ATOM 653 O O . GLY A 1 83 ? -24.375 -11.242 -15.023 1 73.25 83 GLY A O 1
ATOM 654 N N . ASP A 1 84 ? -25.047 -11.031 -12.891 1 77.06 84 ASP A N 1
ATOM 655 C CA . ASP A 1 84 ? -23.844 -11.727 -12.422 1 77.06 84 ASP A CA 1
ATOM 656 C C . ASP A 1 84 ? -23.953 -13.227 -12.695 1 77.06 84 ASP A C 1
ATOM 658 O O . ASP A 1 84 ? -22.938 -13.945 -12.625 1 77.06 84 ASP A O 1
ATOM 662 N N . THR A 1 85 ? -25.109 -13.68 -13.148 1 84.44 85 THR A N 1
ATOM 663 C CA . THR A 1 85 ? -25.266 -15.078 -13.523 1 84.44 85 THR A CA 1
ATOM 664 C C . THR A 1 85 ? -25.047 -15.258 -15.023 1 84.44 85 THR A C 1
ATOM 666 O O . THR A 1 85 ? -24.969 -16.391 -15.516 1 84.44 85 THR A O 1
ATOM 669 N N . LYS A 1 86 ? -24.859 -14.125 -15.68 1 89 86 LYS A N 1
ATOM 670 C CA . LYS A 1 86 ? -24.703 -14.18 -17.125 1 89 86 LYS A CA 1
ATOM 671 C C . LYS A 1 86 ? -23.25 -13.953 -17.531 1 89 86 LYS A C 1
ATOM 673 O O . LYS A 1 86 ? -22.781 -14.5 -18.531 1 89 86 LYS A O 1
ATOM 678 N N . TYR A 1 87 ? -22.531 -13.195 -16.797 1 93.56 87 TYR A N 1
ATOM 679 C CA . TYR A 1 87 ? -21.125 -12.891 -17.094 1 93.56 87 TYR A CA 1
ATOM 680 C C . TYR A 1 87 ? -20.219 -14.023 -16.656 1 93.56 87 TYR A C 1
ATOM 682 O O . TYR A 1 87 ? -20.578 -14.828 -15.789 1 93.56 87 TYR A O 1
ATOM 690 N N . TYR A 1 88 ? -19.109 -14.195 -17.344 1 95.19 88 TYR A N 1
ATOM 691 C CA . TYR A 1 88 ? -18.109 -15.188 -16.969 1 95.19 88 TYR A CA 1
ATOM 692 C C . TYR A 1 88 ? -17.062 -14.586 -16.031 1 95.19 88 TYR A C 1
ATOM 694 O O . TYR A 1 88 ? -16.312 -13.695 -16.422 1 95.19 88 TYR A O 1
ATOM 702 N N . PHE A 1 89 ? -17.125 -14.992 -14.797 1 96.25 89 PHE A N 1
ATOM 703 C CA . PHE A 1 89 ? -16.109 -14.555 -13.836 1 96.25 89 PHE A CA 1
ATOM 704 C C . PHE A 1 89 ? -15.203 -15.719 -13.445 1 96.25 89 PHE A C 1
ATOM 706 O O . PHE A 1 89 ? -15.688 -16.75 -12.969 1 96.25 89 PHE A O 1
ATOM 713 N N . PHE A 1 90 ? -13.898 -15.586 -13.68 1 96.75 90 PHE A N 1
ATOM 714 C CA . PHE A 1 90 ? -12.914 -16.609 -13.352 1 96.75 90 PHE A CA 1
ATOM 715 C C . PHE A 1 90 ? -11.977 -16.125 -12.242 1 96.75 90 PHE A C 1
ATOM 717 O O . PHE A 1 90 ? -11.398 -15.047 -12.344 1 96.75 90 PHE A O 1
ATOM 724 N N . ASP A 1 91 ? -11.93 -16.797 -11.195 1 94.31 91 ASP A N 1
ATOM 725 C CA . ASP A 1 91 ? -10.938 -16.578 -10.141 1 94.31 91 ASP A CA 1
ATOM 726 C C . ASP A 1 91 ? -10.227 -17.875 -9.773 1 94.31 91 ASP A C 1
ATOM 728 O O . ASP A 1 91 ? -10.711 -18.969 -10.102 1 94.31 91 ASP A O 1
ATOM 732 N N . LEU A 1 92 ? -8.977 -17.828 -9.25 1 92 92 LEU A N 1
ATOM 733 C CA . LEU A 1 92 ? -8.172 -18.969 -8.82 1 92 92 LEU A CA 1
ATOM 734 C C . LEU A 1 92 ? -8.008 -19.969 -9.953 1 92 92 LEU A C 1
ATOM 736 O O . LEU A 1 92 ? -7.84 -21.172 -9.703 1 92 92 LEU A O 1
ATOM 740 N N . PHE A 1 93 ? -8.086 -19.531 -11.172 1 93.62 93 PHE A N 1
ATOM 741 C CA . PHE A 1 93 ? -8.133 -20.469 -12.289 1 93.62 93 PHE A CA 1
ATOM 742 C C . PHE A 1 93 ? -6.754 -21.062 -12.555 1 93.62 93 PHE A C 1
ATOM 744 O O . PHE A 1 93 ? -6.637 -22.109 -13.195 1 93.62 93 PHE A O 1
ATOM 751 N N . LYS A 1 94 ? -5.746 -20.453 -12.031 1 92.69 94 LYS A N 1
ATOM 752 C CA . LYS A 1 94 ? -4.402 -21 -12.18 1 92.69 94 LYS A CA 1
ATOM 753 C C . LYS A 1 94 ? -4.301 -22.375 -11.516 1 92.69 94 LYS A C 1
ATOM 755 O O . LYS A 1 94 ? -3.51 -23.219 -11.945 1 92.69 94 LYS A O 1
ATOM 760 N N . MET A 1 95 ? -5.078 -22.594 -10.5 1 89.69 95 MET A N 1
ATOM 761 C CA . MET A 1 95 ? -5.039 -23.844 -9.742 1 89.69 95 MET A CA 1
ATOM 762 C C . MET A 1 95 ? -5.492 -25.016 -10.609 1 89.69 95 MET A C 1
ATOM 764 O O . MET A 1 95 ? -5.176 -26.172 -10.312 1 89.69 95 MET A O 1
ATOM 768 N N . SER A 1 96 ? -6.203 -24.719 -11.641 1 84.56 96 SER A N 1
ATOM 769 C CA . SER A 1 96 ? -6.668 -25.766 -12.547 1 84.56 96 SER A CA 1
ATOM 770 C C . SER A 1 96 ? -5.5 -26.453 -13.25 1 84.56 96 SER A C 1
ATOM 772 O O . SER A 1 96 ? -5.641 -27.578 -13.75 1 84.56 96 SER A O 1
ATOM 774 N N . LEU A 1 97 ? -4.379 -25.797 -13.266 1 82 97 LEU A N 1
ATOM 775 C CA . LEU A 1 97 ? -3.207 -26.344 -13.938 1 82 97 LEU A CA 1
ATOM 776 C C . LEU A 1 97 ? -2.381 -27.203 -12.984 1 82 97 LEU A C 1
ATOM 778 O O . LEU A 1 97 ? -1.425 -27.859 -13.398 1 82 97 LEU A O 1
ATOM 782 N N . PHE A 1 98 ? -2.742 -27.062 -11.734 1 81 98 PHE A N 1
ATOM 783 C CA . PHE A 1 98 ? -2.025 -27.875 -10.758 1 81 98 PHE A CA 1
ATOM 784 C C . PHE A 1 98 ? -2.738 -29.203 -10.531 1 81 98 PHE A C 1
ATOM 786 O O . PHE A 1 98 ? -3.889 -29.234 -10.086 1 81 98 PHE A O 1
ATOM 793 N N . LYS A 1 99 ? -2.215 -30.219 -11.039 1 68.56 99 LYS A N 1
ATOM 794 C CA . LYS A 1 99 ? -2.779 -31.547 -10.836 1 68.56 99 LYS A CA 1
ATOM 795 C C . LYS A 1 99 ? -1.887 -32.406 -9.938 1 68.56 99 LYS A C 1
ATOM 797 O O . LYS A 1 99 ? -0.681 -32.5 -10.172 1 68.56 99 LYS A O 1
ATOM 802 N N . GLU A 1 100 ? -2.607 -32.625 -8.727 1 61.88 100 GLU A N 1
ATOM 803 C CA . GLU A 1 100 ? -1.874 -33.5 -7.82 1 61.88 100 GLU A CA 1
ATOM 804 C C . GLU A 1 100 ? -1.984 -34.969 -8.25 1 61.88 100 GLU A C 1
ATOM 806 O O . GLU A 1 100 ? -3.033 -35.375 -8.734 1 61.88 100 GLU A O 1
ATOM 811 N N . GLY A 1 101 ? -1.102 -35.75 -8.281 1 58.28 101 GLY A N 1
ATOM 812 C CA . GLY A 1 101 ? -1.142 -37.188 -8.547 1 58.28 101 GLY A CA 1
ATOM 813 C C . GLY A 1 101 ? -0.931 -37.531 -10.008 1 58.28 101 GLY A C 1
ATOM 814 O O . GLY A 1 101 ? -0.367 -36.719 -10.766 1 58.28 101 GLY A O 1
ATOM 815 N N . ASP A 1 102 ? -1.103 -38.75 -10.391 1 54.53 102 ASP A N 1
ATOM 816 C CA . ASP A 1 102 ? -0.775 -39.344 -11.688 1 54.53 102 ASP A CA 1
ATOM 817 C C . ASP A 1 102 ? -1.821 -38.969 -12.734 1 54.53 102 ASP A C 1
ATOM 819 O O . ASP A 1 102 ? -1.777 -39.469 -13.867 1 54.53 102 ASP A O 1
ATOM 823 N N . ASP A 1 103 ? -2.793 -38.219 -12.281 1 54.97 103 ASP A N 1
ATOM 824 C CA . ASP A 1 103 ? -3.918 -38.188 -13.211 1 54.97 103 ASP A CA 1
ATOM 825 C C . ASP A 1 103 ? -3.609 -37.312 -14.422 1 54.97 103 ASP A C 1
ATOM 827 O O . ASP A 1 103 ? -2.994 -37.781 -15.383 1 54.97 103 ASP A O 1
ATOM 831 N N . GLN A 1 104 ? -4.414 -36.031 -14.523 1 59.66 104 GLN A N 1
ATOM 832 C CA . GLN A 1 104 ? -4.867 -35.438 -15.789 1 59.66 104 GLN A CA 1
ATOM 833 C C . GLN A 1 104 ? -3.859 -34.438 -16.328 1 59.66 104 GLN A C 1
ATOM 835 O O . GLN A 1 104 ? -3.248 -33.688 -15.555 1 59.66 104 GLN A O 1
ATOM 840 N N . THR A 1 105 ? -3.264 -34.906 -17.578 1 63.66 105 THR A N 1
ATOM 841 C CA . THR A 1 105 ? -2.457 -34.062 -18.469 1 63.66 105 THR A CA 1
ATOM 842 C C . THR A 1 105 ? -3.205 -32.812 -18.859 1 63.66 105 THR A C 1
ATOM 844 O O . THR A 1 105 ? -4.402 -32.844 -19.141 1 63.66 105 THR A O 1
ATOM 847 N N . ILE A 1 106 ? -2.604 -31.688 -18.484 1 77.38 106 ILE A N 1
ATOM 848 C CA . ILE A 1 106 ? -3.066 -30.406 -19 1 77.38 106 ILE A CA 1
ATOM 849 C C . ILE A 1 106 ? -2.918 -30.359 -20.516 1 77.38 106 ILE A C 1
ATOM 851 O O . ILE A 1 106 ? -1.861 -30.703 -21.047 1 77.38 106 ILE A O 1
ATOM 855 N N . THR A 1 107 ? -4.012 -30.203 -21.234 1 76.38 107 THR A N 1
ATOM 856 C CA . THR A 1 107 ? -3.979 -30.125 -22.688 1 76.38 107 THR A CA 1
ATOM 857 C C . THR A 1 107 ? -4.562 -28.797 -23.172 1 76.38 107 THR A C 1
ATOM 859 O O . THR A 1 107 ? -5.023 -27.984 -22.359 1 76.38 107 THR A O 1
ATOM 862 N N . GLY A 1 108 ? -4.453 -28.578 -24.391 1 78.19 108 GLY A N 1
ATOM 863 C CA . GLY A 1 108 ? -5.059 -27.391 -24.984 1 78.19 108 GLY A CA 1
ATOM 864 C C . GLY A 1 108 ? -6.566 -27.344 -24.812 1 78.19 108 GLY A C 1
ATOM 865 O O . GLY A 1 108 ? -7.168 -26.266 -24.891 1 78.19 108 GLY A O 1
ATOM 866 N N . ASP A 1 109 ? -7.156 -28.484 -24.453 1 81.69 109 ASP A N 1
ATOM 867 C CA . ASP A 1 109 ? -8.609 -28.578 -24.359 1 81.69 109 ASP A CA 1
ATOM 868 C C . ASP A 1 109 ? -9.07 -28.484 -22.906 1 81.69 109 ASP A C 1
ATOM 870 O O . ASP A 1 109 ? -10.266 -28.562 -22.625 1 81.69 109 ASP A O 1
ATOM 874 N N . THR A 1 110 ? -8.125 -28.344 -22.078 1 87.5 110 THR A N 1
ATOM 875 C CA . THR A 1 110 ? -8.492 -28.156 -20.672 1 87.5 110 THR A CA 1
ATOM 876 C C . THR A 1 110 ? -9.461 -26.984 -20.516 1 87.5 110 THR A C 1
ATOM 878 O O . THR A 1 110 ? -9.273 -25.938 -21.141 1 87.5 110 THR A O 1
ATOM 881 N N . THR A 1 111 ? -10.57 -27.156 -19.734 1 92.88 111 THR A N 1
ATOM 882 C CA . THR A 1 111 ? -11.586 -26.125 -19.578 1 92.88 111 THR A CA 1
ATOM 883 C C . THR A 1 111 ? -11.594 -25.594 -18.141 1 92.88 111 THR A C 1
ATOM 885 O O . THR A 1 111 ? -11.07 -26.234 -17.234 1 92.88 111 THR A O 1
ATOM 888 N N . LEU A 1 112 ? -12.078 -24.406 -17.984 1 94.62 112 LEU A N 1
ATOM 889 C CA . LEU A 1 112 ? -12.312 -23.75 -16.703 1 94.62 112 LEU A CA 1
ATOM 890 C C . LEU A 1 112 ? -13.789 -23.453 -16.5 1 94.62 112 LEU A C 1
ATOM 892 O O . LEU A 1 112 ? -14.5 -23.156 -17.469 1 94.62 112 LEU A O 1
ATOM 896 N N . THR A 1 113 ? -14.242 -23.547 -15.336 1 94.25 113 THR A N 1
ATOM 897 C CA . THR A 1 113 ? -15.625 -23.219 -15.008 1 94.25 113 THR A CA 1
ATOM 898 C C . THR A 1 113 ? -15.711 -21.828 -14.391 1 94.25 113 THR A C 1
ATOM 900 O O . THR A 1 113 ? -15.055 -21.547 -13.383 1 94.25 113 THR A O 1
ATOM 903 N N . ALA A 1 114 ? -16.5 -21 -14.969 1 94.81 114 ALA A N 1
ATOM 904 C CA . ALA A 1 114 ? -16.75 -19.672 -14.43 1 94.81 114 ALA A CA 1
ATOM 905 C C . ALA A 1 114 ? -17.719 -19.734 -13.25 1 94.81 114 ALA A C 1
ATOM 907 O O . ALA A 1 114 ? -18.312 -20.766 -12.984 1 94.81 114 ALA A O 1
ATOM 908 N N . ARG A 1 115 ? -17.906 -18.672 -12.555 1 91.38 115 ARG A N 1
ATOM 909 C CA . ARG A 1 115 ? -18.797 -18.609 -11.391 1 91.38 115 ARG A CA 1
ATOM 910 C C . ARG A 1 115 ? -20.25 -18.797 -11.789 1 91.38 115 ARG A C 1
ATOM 912 O O . ARG A 1 115 ? -21.078 -19.219 -10.977 1 91.38 115 ARG A O 1
ATOM 919 N N . ASN A 1 116 ? -20.625 -18.516 -13.055 1 88.69 116 ASN A N 1
ATOM 920 C CA . ASN A 1 116 ? -21.984 -18.719 -13.539 1 88.69 116 ASN A CA 1
ATOM 921 C C . ASN A 1 116 ? -22.234 -20.188 -13.914 1 88.69 116 ASN A C 1
ATOM 923 O O . ASN A 1 116 ? -23.328 -20.531 -14.359 1 88.69 116 ASN A O 1
ATOM 927 N N . GLY A 1 117 ? -21.172 -21.047 -13.852 1 90.19 117 GLY A N 1
ATOM 928 C CA . GLY A 1 117 ? -21.312 -22.469 -14.109 1 90.19 117 GLY A CA 1
ATOM 929 C C . GLY A 1 117 ? -20.938 -22.859 -15.523 1 90.19 117 GLY A C 1
ATOM 930 O O . GLY A 1 117 ? -20.781 -24.047 -15.828 1 90.19 117 GLY A O 1
ATOM 931 N N . LYS A 1 118 ? -20.719 -21.891 -16.328 1 93.19 118 LYS A N 1
ATOM 932 C CA . LYS A 1 118 ? -20.359 -22.172 -17.703 1 93.19 118 LYS A CA 1
ATOM 933 C C . LYS A 1 118 ? -18.859 -22.406 -17.844 1 93.19 118 LYS A C 1
ATOM 935 O O . LYS A 1 118 ? -18.078 -21.969 -17 1 93.19 118 LYS A O 1
ATOM 940 N N . GLN A 1 119 ? -18.484 -23.078 -18.953 1 95.06 119 GLN A N 1
ATOM 941 C 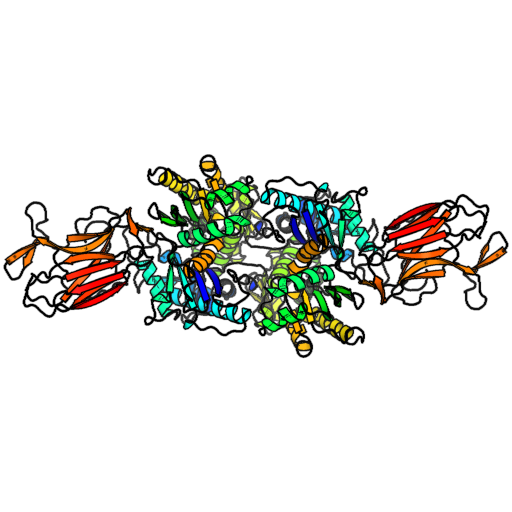CA . GLN A 1 119 ? -17.078 -23.469 -19.125 1 95.06 119 GLN A CA 1
ATOM 942 C C . GLN A 1 119 ? -16.484 -22.812 -20.375 1 95.06 119 GLN A C 1
ATOM 944 O O . GLN A 1 119 ? -17.172 -22.609 -21.375 1 95.06 119 GLN A O 1
ATOM 949 N N . LEU A 1 120 ? -15.281 -22.484 -20.297 1 95.94 120 LEU A N 1
ATOM 950 C CA . LEU A 1 120 ? -14.469 -22 -21.406 1 95.94 120 LEU A CA 1
ATOM 951 C C . LEU A 1 120 ? -13.109 -22.688 -21.422 1 95.94 120 LEU A C 1
ATOM 953 O O . LEU A 1 120 ? -12.688 -23.266 -20.406 1 95.94 120 LEU A O 1
ATOM 957 N N . ARG A 1 121 ? -12.523 -22.641 -22.625 1 94.69 121 ARG A N 1
ATOM 958 C CA . ARG A 1 121 ? -11.172 -23.188 -22.719 1 94.69 121 ARG A CA 1
ATOM 959 C C . ARG A 1 121 ? -10.211 -22.422 -21.812 1 94.69 121 ARG A C 1
ATOM 961 O O . ARG A 1 121 ? -10.195 -21.188 -21.812 1 94.69 121 ARG A O 1
ATOM 968 N N . ALA A 1 122 ? -9.398 -23.156 -21.047 1 95.31 122 ALA A N 1
ATOM 969 C CA . ALA A 1 122 ? -8.414 -22.547 -20.156 1 95.31 122 ALA A CA 1
ATOM 970 C C . ALA A 1 122 ? -7.453 -21.656 -20.922 1 95.31 122 ALA A C 1
ATOM 972 O O . ALA A 1 122 ? -7.109 -20.562 -20.469 1 95.31 122 ALA A O 1
ATOM 973 N N . MET A 1 123 ? -7.055 -22.125 -22.094 1 94.69 123 MET A N 1
ATOM 974 C CA . MET A 1 123 ? -6.098 -21.406 -22.938 1 94.69 123 MET A CA 1
ATOM 975 C C . MET A 1 123 ? -6.578 -20 -23.234 1 94.69 123 MET A C 1
ATOM 977 O O . MET A 1 123 ? -5.793 -19.047 -23.188 1 94.69 123 MET A O 1
ATOM 981 N N . ASP A 1 124 ? -7.848 -19.859 -23.469 1 95.94 124 ASP A N 1
ATOM 982 C CA . ASP A 1 124 ? -8.414 -18.547 -23.781 1 95.94 124 ASP A CA 1
ATOM 983 C C . ASP A 1 124 ? -8.383 -17.625 -22.562 1 95.94 124 ASP A C 1
ATOM 985 O O . ASP A 1 124 ? -8.047 -16.438 -22.688 1 95.94 124 ASP A O 1
ATOM 989 N N . VAL A 1 125 ? -8.734 -18.141 -21.422 1 97.19 125 VAL A N 1
ATOM 990 C CA . VAL A 1 125 ? -8.773 -17.359 -20.188 1 97.19 125 VAL A CA 1
ATOM 991 C C . VAL A 1 125 ? -7.367 -16.891 -19.828 1 97.19 125 VAL A C 1
ATOM 993 O O . VAL A 1 125 ? -7.156 -15.719 -19.516 1 97.19 125 VAL A O 1
ATOM 996 N N . PHE A 1 126 ? -6.406 -17.797 -19.906 1 97.31 126 PHE A N 1
ATOM 997 C CA . PHE A 1 126 ? -5.023 -17.469 -19.594 1 97.31 126 PHE A CA 1
ATOM 998 C C . PHE A 1 126 ? -4.469 -16.469 -20.578 1 97.31 126 PHE A C 1
ATOM 1000 O O . PHE A 1 126 ? -3.734 -15.547 -20.203 1 97.31 126 PHE A O 1
ATOM 1007 N N . ALA A 1 127 ? -4.832 -16.594 -21.828 1 97.38 127 ALA A N 1
ATOM 1008 C CA . ALA A 1 127 ? -4.359 -15.672 -22.859 1 97.38 127 ALA A CA 1
ATOM 1009 C C . ALA A 1 127 ? -4.898 -14.266 -22.625 1 97.38 127 ALA A C 1
ATOM 1011 O O . ALA A 1 127 ? -4.176 -13.281 -22.797 1 97.38 127 ALA A O 1
ATOM 1012 N N . HIS A 1 128 ? -6.203 -14.188 -22.234 1 97.88 128 HIS A N 1
ATOM 1013 C CA . HIS A 1 128 ? -6.777 -12.891 -21.906 1 97.88 128 HIS A CA 1
ATOM 1014 C C . HIS A 1 128 ? -6.012 -12.227 -20.766 1 97.88 128 HIS A C 1
ATOM 1016 O O . HIS A 1 128 ? -5.719 -11.023 -20.828 1 97.88 128 HIS A O 1
ATOM 1022 N N . ALA A 1 129 ? -5.715 -12.992 -19.75 1 97.81 129 ALA A N 1
ATOM 1023 C CA . ALA A 1 129 ? -5.016 -12.469 -18.578 1 97.81 129 ALA A CA 1
ATOM 1024 C C . ALA A 1 129 ? -3.617 -11.984 -18.953 1 97.81 129 ALA A C 1
ATOM 1026 O O . ALA A 1 129 ? -3.217 -10.883 -18.562 1 97.81 129 ALA A O 1
ATOM 1027 N N . LEU A 1 130 ? -2.898 -12.789 -19.734 1 98.19 130 LEU A N 1
ATOM 1028 C CA . LEU A 1 130 ? -1.534 -12.445 -20.125 1 98.19 130 LEU A CA 1
ATOM 1029 C C . LEU A 1 130 ? -1.521 -11.219 -21.031 1 98.19 130 LEU A C 1
ATOM 1031 O O . LEU A 1 130 ? -0.626 -10.375 -20.922 1 98.19 130 LEU A O 1
ATOM 1035 N N . ARG A 1 131 ? -2.475 -11.133 -21.938 1 97.75 131 ARG A N 1
ATOM 1036 C CA . ARG A 1 131 ? -2.588 -9.969 -22.812 1 97.75 131 ARG A CA 1
ATOM 1037 C C . ARG A 1 131 ? -2.783 -8.688 -22 1 97.75 131 ARG A C 1
ATOM 1039 O O . ARG A 1 131 ? -2.156 -7.668 -22.281 1 97.75 131 ARG A O 1
ATOM 1046 N N . TYR A 1 132 ? -3.686 -8.781 -21.031 1 97.25 132 TYR A N 1
ATOM 1047 C CA . TYR A 1 132 ? -3.92 -7.629 -20.156 1 97.25 132 TYR A CA 1
ATOM 1048 C C . TYR A 1 132 ? -2.637 -7.207 -19.453 1 97.25 132 TYR A C 1
ATOM 1050 O O . TYR A 1 132 ? -2.295 -6.02 -19.438 1 97.25 132 TYR A O 1
ATOM 1058 N N . LEU A 1 133 ? -1.944 -8.133 -18.844 1 97.56 133 LEU A N 1
ATOM 1059 C CA . LEU A 1 133 ? -0.739 -7.828 -18.078 1 97.56 133 LEU A CA 1
ATOM 1060 C C . LEU A 1 133 ? 0.353 -7.27 -18.984 1 97.56 133 LEU A C 1
ATOM 1062 O O . LEU A 1 133 ? 1.067 -6.34 -18.594 1 97.56 133 LEU A O 1
ATOM 1066 N N . LYS A 1 134 ? 0.463 -7.875 -20.141 1 97.44 134 LYS A N 1
ATOM 1067 C CA . LYS A 1 134 ? 1.4 -7.367 -21.125 1 97.44 134 LYS A CA 1
ATOM 1068 C C . LYS A 1 134 ? 1.106 -5.91 -21.469 1 97.44 134 LYS A C 1
ATOM 1070 O O . LYS A 1 134 ? 1.997 -5.062 -21.406 1 97.44 134 LYS A O 1
ATOM 1075 N N . ASP A 1 135 ? -0.117 -5.648 -21.844 1 96.31 135 ASP A N 1
ATOM 1076 C CA . ASP A 1 135 ? -0.508 -4.305 -22.266 1 96.31 135 ASP A CA 1
ATOM 1077 C C . ASP A 1 135 ? -0.331 -3.307 -21.109 1 96.31 135 ASP A C 1
ATOM 1079 O O . ASP A 1 135 ? 0.093 -2.17 -21.328 1 96.31 135 ASP A O 1
ATOM 1083 N N . LYS A 1 136 ? -0.715 -3.758 -19.938 1 94.5 136 LYS A N 1
ATOM 1084 C CA . LYS A 1 136 ? -0.548 -2.896 -18.766 1 94.5 136 LYS A CA 1
ATOM 1085 C C . LYS A 1 136 ? 0.926 -2.596 -18.516 1 94.5 136 LYS A C 1
ATOM 1087 O O . LYS A 1 136 ? 1.288 -1.46 -18.203 1 94.5 136 LYS A O 1
ATOM 1092 N N . ALA A 1 137 ? 1.785 -3.592 -18.578 1 95.25 137 ALA A N 1
ATOM 1093 C CA . ALA A 1 137 ? 3.219 -3.404 -18.375 1 95.25 137 ALA A CA 1
ATOM 1094 C C . ALA A 1 137 ? 3.795 -2.42 -19.391 1 95.25 137 ALA A C 1
ATOM 1096 O O . ALA A 1 137 ? 4.52 -1.492 -19.016 1 95.25 137 ALA A O 1
ATOM 1097 N N . LEU A 1 138 ? 3.479 -2.6 -20.656 1 94.5 138 LEU A N 1
ATOM 1098 C CA . LEU A 1 138 ? 3.965 -1.722 -21.703 1 94.5 138 LEU A CA 1
ATOM 1099 C C . LEU A 1 138 ? 3.461 -0.297 -21.5 1 94.5 138 LEU A C 1
ATOM 1101 O O . LEU A 1 138 ? 4.195 0.665 -21.75 1 94.5 138 LEU A O 1
ATOM 1105 N N . GLY A 1 139 ? 2.219 -0.205 -21.109 1 90.31 139 GLY A N 1
ATOM 1106 C CA . GLY A 1 139 ? 1.664 1.105 -20.797 1 90.31 139 GLY A CA 1
ATOM 1107 C C . GLY A 1 139 ? 2.395 1.82 -19.688 1 90.31 139 GLY A C 1
ATOM 1108 O O . GLY A 1 139 ? 2.719 3.004 -19.797 1 90.31 139 GLY A O 1
ATOM 1109 N N . VAL A 1 140 ? 2.625 1.133 -18.609 1 86.06 140 VAL A N 1
ATOM 1110 C CA . VAL A 1 140 ? 3.318 1.701 -17.453 1 86.06 140 VAL A CA 1
ATOM 1111 C C . VAL A 1 140 ? 4.734 2.111 -17.859 1 86.06 140 VAL A C 1
ATOM 1113 O O . VAL A 1 140 ? 5.223 3.166 -17.438 1 86.06 140 VAL A O 1
ATOM 1116 N N . MET A 1 141 ? 5.414 1.27 -18.625 1 86.44 141 MET A N 1
ATOM 1117 C CA . MET A 1 141 ? 6.762 1.578 -19.094 1 86.44 141 MET A CA 1
ATOM 1118 C C . MET A 1 141 ? 6.758 2.834 -19.953 1 86.44 141 MET A C 1
ATOM 1120 O O . MET A 1 141 ? 7.641 3.682 -19.844 1 86.44 141 MET A O 1
ATOM 1124 N N . LYS A 1 142 ? 5.754 2.918 -20.812 1 84.62 142 LYS A N 1
ATOM 1125 C CA . LYS A 1 142 ? 5.609 4.098 -21.656 1 84.62 142 LYS A CA 1
ATOM 1126 C C . LYS A 1 142 ? 5.422 5.359 -20.812 1 84.62 142 LYS A C 1
ATOM 1128 O O . LYS A 1 142 ? 6.059 6.383 -21.062 1 84.62 142 LYS A O 1
ATOM 1133 N N . ASP A 1 143 ? 4.543 5.207 -19.875 1 74.19 143 ASP A N 1
ATOM 1134 C CA . ASP A 1 143 ? 4.246 6.348 -19.016 1 74.19 143 ASP A CA 1
ATOM 1135 C C . ASP A 1 143 ? 5.492 6.801 -18.25 1 74.19 143 ASP A C 1
ATOM 1137 O O . ASP A 1 143 ? 5.68 7.996 -18.016 1 74.19 143 ASP A O 1
ATOM 1141 N N . ARG A 1 144 ? 6.266 5.832 -17.922 1 69.75 144 ARG A N 1
ATOM 1142 C CA . ARG A 1 144 ? 7.441 6.113 -17.094 1 69.75 144 ARG A CA 1
ATOM 1143 C C . ARG A 1 144 ? 8.562 6.715 -17.938 1 69.75 144 ARG A C 1
ATOM 1145 O O . ARG A 1 144 ? 9.328 7.551 -17.453 1 69.75 144 ARG A O 1
ATOM 1152 N N . THR A 1 145 ? 8.742 6.27 -19.188 1 70.62 145 THR A N 1
ATOM 1153 C CA . THR A 1 145 ? 9.914 6.633 -19.984 1 70.62 145 THR A CA 1
ATOM 1154 C C . THR A 1 145 ? 9.523 7.547 -21.141 1 70.62 145 THR A C 1
ATOM 1156 O O . THR A 1 145 ? 10.383 8.164 -21.766 1 70.62 145 THR A O 1
ATOM 1159 N N . ASN A 1 146 ? 8.211 7.602 -21.453 1 66.19 146 ASN A N 1
ATOM 1160 C CA . ASN A 1 146 ? 7.684 8.289 -22.625 1 66.19 146 ASN A CA 1
ATOM 1161 C C . ASN A 1 146 ? 8.203 7.672 -23.922 1 66.19 146 ASN A C 1
ATOM 1163 O O . ASN A 1 146 ? 8.391 8.367 -24.922 1 66.19 146 ASN A O 1
ATOM 1167 N N . VAL A 1 147 ? 8.703 6.496 -23.828 1 76.88 147 VAL A N 1
ATOM 1168 C CA . VAL A 1 147 ? 9.141 5.699 -24.969 1 76.88 147 VAL A CA 1
ATOM 1169 C C . VAL A 1 147 ? 8.141 4.57 -25.219 1 76.88 147 VAL A C 1
ATOM 1171 O O . VAL A 1 147 ? 7.641 3.955 -24.281 1 76.88 147 VAL A O 1
ATOM 1174 N N . GLU A 1 148 ? 7.797 4.523 -26.438 1 88.19 148 GLU A N 1
ATOM 1175 C CA . GLU A 1 148 ? 6.914 3.42 -26.797 1 88.19 148 GLU A CA 1
ATOM 1176 C C . GLU A 1 148 ? 7.699 2.129 -27.016 1 88.19 148 GLU A C 1
ATOM 1178 O O . GLU A 1 148 ? 8.602 2.078 -27.859 1 88.19 148 GLU A O 1
ATOM 1183 N N . PHE A 1 149 ? 7.406 1.123 -26.266 1 90.12 149 PHE A N 1
ATOM 1184 C CA . PHE A 1 149 ? 8.016 -0.197 -26.391 1 90.12 149 PHE A CA 1
ATOM 1185 C C . PHE A 1 149 ? 7.082 -1.157 -27.125 1 90.12 149 PHE A C 1
ATOM 1187 O O . PHE A 1 149 ? 5.859 -1.065 -26.984 1 90.12 149 PHE A O 1
ATOM 1194 N N . THR A 1 150 ? 7.676 -1.952 -27.859 1 92.69 150 THR A N 1
ATOM 1195 C CA . THR A 1 150 ? 6.949 -3.08 -28.438 1 92.69 150 THR A CA 1
ATOM 1196 C C . THR A 1 150 ? 7.375 -4.391 -27.781 1 92.69 150 THR A C 1
ATOM 1198 O O . THR A 1 150 ? 8.383 -4.434 -27.062 1 92.69 150 THR A O 1
ATOM 1201 N N . THR A 1 151 ? 6.625 -5.41 -28.062 1 94.25 151 THR A N 1
ATOM 1202 C CA . THR A 1 151 ? 6.941 -6.715 -27.484 1 94.25 151 THR A CA 1
ATOM 1203 C C . THR A 1 151 ? 8.312 -7.191 -27.953 1 94.25 151 THR A C 1
ATOM 1205 O O . THR A 1 151 ? 8.992 -7.926 -27.234 1 94.25 151 THR A O 1
ATOM 1208 N N . ALA A 1 152 ? 8.766 -6.758 -29.094 1 91.69 152 ALA A N 1
ATOM 1209 C CA . ALA A 1 152 ? 10.031 -7.199 -29.656 1 91.69 152 ALA A CA 1
ATOM 1210 C C . ALA A 1 152 ? 11.211 -6.602 -28.906 1 91.69 152 ALA A C 1
ATOM 1212 O O . ALA A 1 152 ? 12.328 -7.125 -28.969 1 91.69 152 ALA A O 1
ATOM 1213 N N . ASP A 1 153 ? 10.953 -5.594 -28.156 1 92.94 153 ASP A N 1
ATOM 1214 C CA . ASP A 1 153 ? 12.008 -4.895 -27.422 1 92.94 153 ASP A CA 1
ATOM 1215 C C . ASP A 1 153 ? 12.25 -5.535 -26.062 1 92.94 153 ASP A C 1
ATOM 1217 O O . ASP A 1 153 ? 13.188 -5.164 -25.344 1 92.94 153 ASP A O 1
ATOM 1221 N N . ILE A 1 154 ? 11.414 -6.512 -25.719 1 95.31 154 ILE A N 1
ATOM 1222 C CA . ILE A 1 154 ? 11.352 -6.945 -24.328 1 95.31 154 ILE A CA 1
ATOM 1223 C C . ILE A 1 154 ? 11.805 -8.398 -24.219 1 95.31 154 ILE A C 1
ATOM 1225 O O . ILE A 1 154 ? 11.375 -9.25 -25.016 1 95.31 154 ILE A O 1
ATOM 1229 N N . GLN A 1 155 ? 12.711 -8.664 -23.328 1 95.62 155 GLN A N 1
ATOM 1230 C CA . GLN A 1 155 ? 12.867 -10.023 -22.812 1 95.62 155 GLN A CA 1
ATOM 1231 C C . GLN A 1 155 ? 11.82 -10.328 -21.75 1 95.62 155 GLN A C 1
ATOM 1233 O O . GLN A 1 155 ? 11.867 -9.766 -20.656 1 95.62 155 GLN A O 1
ATOM 1238 N N . TRP A 1 156 ? 10.898 -11.242 -22.062 1 97.12 156 TRP A N 1
ATOM 1239 C CA . TRP A 1 156 ? 9.812 -11.562 -21.141 1 97.12 156 TRP A CA 1
ATOM 1240 C C . TRP A 1 156 ? 10.203 -12.711 -20.219 1 97.12 156 TRP A C 1
ATOM 1242 O O . TRP A 1 156 ? 10.875 -13.656 -20.641 1 97.12 156 TRP A O 1
ATOM 1252 N N . VAL A 1 157 ? 9.82 -12.602 -18.984 1 97.12 157 VAL A N 1
ATOM 1253 C CA . VAL A 1 157 ? 9.977 -13.68 -18 1 97.12 157 VAL A CA 1
ATOM 1254 C C . VAL A 1 157 ? 8.617 -14.008 -17.391 1 97.12 157 VAL A C 1
ATOM 1256 O O . VAL A 1 157 ? 7.918 -13.125 -16.891 1 97.12 157 VAL A O 1
ATOM 1259 N N . LEU A 1 158 ? 8.203 -15.219 -17.438 1 97.25 158 LEU A N 1
ATOM 1260 C CA . LEU A 1 158 ? 6.98 -15.695 -16.797 1 97.25 158 LEU A CA 1
ATOM 1261 C C . LEU A 1 158 ? 7.301 -16.656 -15.656 1 97.25 158 LEU A C 1
ATOM 1263 O O . LEU A 1 158 ? 8.062 -17.609 -15.844 1 97.25 158 LEU A O 1
ATOM 1267 N N . THR A 1 159 ? 6.738 -16.375 -14.539 1 96.38 159 THR A N 1
ATOM 1268 C CA . THR A 1 159 ? 7.031 -17.234 -13.406 1 96.38 159 THR A CA 1
ATOM 1269 C C . THR A 1 159 ? 5.988 -18.344 -13.289 1 96.38 159 THR A C 1
ATOM 1271 O O . THR A 1 159 ? 4.809 -18.125 -13.562 1 96.38 159 THR A O 1
ATOM 1274 N N . VAL A 1 160 ? 6.457 -19.516 -12.945 1 93.75 160 VAL A N 1
ATOM 1275 C CA . VAL A 1 160 ? 5.59 -20.672 -12.703 1 93.75 160 VAL A CA 1
ATOM 1276 C C . VAL A 1 160 ? 6.059 -21.406 -11.453 1 93.75 160 VAL A C 1
ATOM 1278 O O . VAL A 1 160 ? 7.234 -21.344 -11.094 1 93.75 160 VAL A O 1
ATOM 1281 N N . PRO A 1 161 ? 5.113 -22.094 -10.766 1 92.75 161 PRO A N 1
ATOM 1282 C CA . PRO A 1 161 ? 5.539 -22.891 -9.609 1 92.75 161 PRO A CA 1
ATOM 1283 C C . PRO A 1 161 ? 6.559 -23.969 -9.977 1 92.75 161 PRO A C 1
ATOM 1285 O O . PRO A 1 161 ? 6.473 -24.562 -11.055 1 92.75 161 PRO A O 1
ATOM 1288 N N . ALA A 1 162 ? 7.449 -24.297 -9.094 1 89.69 162 ALA A N 1
ATOM 1289 C CA . ALA A 1 162 ? 8.5 -25.281 -9.336 1 89.69 162 ALA A CA 1
ATOM 1290 C C . ALA A 1 162 ? 7.926 -26.703 -9.383 1 89.69 162 ALA A C 1
ATOM 1292 O O . ALA A 1 162 ? 8.484 -27.578 -10.039 1 89.69 162 ALA A O 1
ATOM 1293 N N . ILE A 1 163 ? 6.824 -26.906 -8.797 1 86.62 163 ILE A N 1
ATOM 1294 C CA . ILE A 1 163 ? 6.289 -28.25 -8.648 1 86.62 163 ILE A CA 1
ATOM 1295 C C . ILE A 1 163 ? 5.41 -28.578 -9.852 1 86.62 163 ILE A C 1
ATOM 1297 O O . ILE A 1 163 ? 4.902 -29.703 -9.961 1 86.62 163 ILE A O 1
ATOM 1301 N N . TRP A 1 164 ? 5.188 -27.656 -10.75 1 85.56 164 TRP A N 1
ATOM 1302 C CA . TRP A 1 164 ? 4.359 -27.891 -11.93 1 85.56 164 TRP A CA 1
ATOM 1303 C C . TRP A 1 164 ? 5.031 -28.891 -12.875 1 85.56 164 TRP A C 1
ATOM 1305 O O . TRP A 1 164 ? 6.258 -28.906 -13 1 85.56 164 TRP A O 1
ATOM 1315 N N . GLN A 1 165 ? 4.238 -29.547 -13.594 1 79.69 165 GLN A N 1
ATOM 1316 C CA . GLN A 1 165 ? 4.703 -30.469 -14.625 1 79.69 165 GLN A CA 1
ATOM 1317 C C . GLN A 1 165 ? 5.113 -29.719 -15.883 1 79.69 165 GLN A C 1
ATOM 1319 O O . GLN A 1 165 ? 4.695 -28.594 -16.109 1 79.69 165 GLN A O 1
ATOM 1324 N N . PRO A 1 166 ? 5.93 -30.328 -16.656 1 79 166 PRO A N 1
ATOM 1325 C CA . PRO A 1 166 ? 6.355 -29.703 -17.906 1 79 166 PRO A CA 1
ATOM 1326 C C . PRO A 1 166 ? 5.18 -29.312 -18.797 1 79 166 PRO A C 1
ATOM 1328 O O . PRO A 1 166 ? 5.23 -28.281 -19.484 1 79 166 PRO A O 1
ATOM 1331 N N . SER A 1 167 ? 4.137 -30.109 -18.75 1 78.81 167 SER A N 1
ATOM 1332 C CA . SER A 1 167 ? 2.979 -29.797 -19.578 1 78.81 167 SER A CA 1
ATOM 1333 C C . SER A 1 167 ? 2.352 -28.469 -19.172 1 78.81 167 SER A C 1
ATOM 1335 O O . SER A 1 167 ? 1.886 -27.703 -20.016 1 78.81 167 SER A O 1
ATOM 1337 N N . ALA A 1 168 ? 2.301 -28.219 -17.891 1 85.12 168 ALA A N 1
ATOM 1338 C CA . ALA A 1 168 ? 1.758 -26.969 -17.391 1 85.12 168 ALA A CA 1
ATOM 1339 C C . ALA A 1 168 ? 2.635 -25.781 -17.812 1 85.12 168 ALA A C 1
ATOM 1341 O O . ALA A 1 168 ? 2.127 -24.703 -18.125 1 85.12 168 ALA A O 1
ATOM 1342 N N . ARG A 1 169 ? 3.955 -25.984 -17.797 1 86.5 169 ARG A N 1
ATOM 1343 C CA . ARG A 1 169 ? 4.883 -24.953 -18.234 1 86.5 169 ARG A CA 1
ATOM 1344 C C . ARG A 1 169 ? 4.703 -24.656 -19.719 1 86.5 169 ARG A C 1
ATOM 1346 O O . ARG A 1 169 ? 4.699 -23.484 -20.141 1 86.5 169 ARG A O 1
ATOM 1353 N N . GLN A 1 170 ? 4.598 -25.672 -20.453 1 83.75 170 GLN A N 1
ATOM 1354 C CA . GLN A 1 170 ? 4.352 -25.516 -21.891 1 83.75 170 GLN A CA 1
ATOM 1355 C C . GLN A 1 170 ? 3.027 -24.797 -22.141 1 83.75 170 GLN A C 1
ATOM 1357 O O . GLN A 1 170 ? 2.926 -23.969 -23.047 1 83.75 170 GLN A O 1
ATOM 1362 N N . PHE A 1 171 ? 2.047 -25.203 -21.344 1 87.56 171 PHE A N 1
ATOM 1363 C CA . PHE A 1 171 ? 0.754 -24.531 -21.438 1 87.56 171 PHE A CA 1
ATOM 1364 C C . PHE A 1 171 ? 0.91 -23.031 -21.297 1 87.56 171 PHE A C 1
ATOM 1366 O O . PHE A 1 171 ? 0.314 -22.266 -22.047 1 87.56 171 PHE A O 1
ATOM 1373 N N . MET A 1 172 ? 1.656 -22.625 -20.375 1 92.5 172 MET A N 1
ATOM 1374 C CA . MET A 1 172 ? 1.865 -21.203 -20.141 1 92.5 172 MET A CA 1
ATOM 1375 C C . MET A 1 172 ? 2.57 -20.547 -21.312 1 92.5 172 MET A C 1
ATOM 1377 O O . MET A 1 172 ? 2.264 -19.406 -21.672 1 92.5 172 MET A O 1
ATOM 1381 N N . ARG A 1 173 ? 3.576 -21.188 -21.891 1 90.69 173 ARG A N 1
ATOM 1382 C CA . ARG A 1 173 ? 4.23 -20.672 -23.094 1 90.69 173 ARG A CA 1
ATOM 1383 C C . ARG A 1 173 ? 3.238 -20.516 -24.234 1 90.69 173 ARG A C 1
ATOM 1385 O O . ARG A 1 173 ? 3.246 -19.5 -24.938 1 90.69 173 ARG A O 1
ATOM 1392 N N . ASP A 1 174 ? 2.426 -21.516 -24.438 1 90.62 174 ASP A N 1
ATOM 1393 C CA . ASP A 1 174 ? 1.416 -21.453 -25.484 1 90.62 174 ASP A CA 1
ATOM 1394 C C . ASP A 1 174 ? 0.451 -20.297 -25.266 1 90.62 174 ASP A C 1
ATOM 1396 O O . ASP A 1 174 ? 0.031 -19.641 -26.203 1 90.62 174 ASP A O 1
ATOM 1400 N N . ALA A 1 175 ? 0.072 -20.156 -24.016 1 94.62 175 ALA A N 1
ATOM 1401 C CA . ALA A 1 175 ? -0.788 -19.031 -23.672 1 94.62 175 ALA A CA 1
ATOM 1402 C C . ALA A 1 175 ? -0.108 -17.703 -24 1 94.62 175 ALA A C 1
ATOM 1404 O O . ALA A 1 175 ? -0.765 -16.75 -24.438 1 94.62 175 ALA A O 1
ATOM 1405 N N . ALA A 1 176 ? 1.171 -17.641 -23.812 1 96.12 176 ALA A N 1
ATOM 1406 C CA . ALA A 1 176 ? 1.936 -16.438 -24.141 1 96.12 176 ALA A CA 1
ATOM 1407 C C . ALA A 1 176 ? 1.928 -16.172 -25.641 1 96.12 176 ALA A C 1
ATOM 1409 O O . ALA A 1 176 ? 1.845 -15.016 -26.062 1 96.12 176 ALA A O 1
ATOM 1410 N N . TYR A 1 177 ? 2.068 -17.234 -26.453 1 94.56 177 TYR A N 1
ATOM 1411 C CA . TYR A 1 177 ? 1.956 -17.094 -27.906 1 94.56 177 TYR A CA 1
ATOM 1412 C C . TYR A 1 177 ? 0.593 -16.531 -28.281 1 94.56 177 TYR A C 1
ATOM 1414 O O . TYR A 1 177 ? 0.504 -15.57 -29.062 1 94.56 177 TYR A O 1
ATOM 1422 N N . GLN A 1 178 ? -0.402 -17.156 -27.703 1 94.81 178 GLN A N 1
ATOM 1423 C CA . GLN A 1 178 ? -1.762 -16.734 -28.016 1 94.81 178 GLN A CA 1
ATOM 1424 C C . GLN A 1 178 ? -2.004 -15.281 -27.594 1 94.81 178 GLN A C 1
ATOM 1426 O O . GLN A 1 178 ? -2.742 -14.555 -28.266 1 94.81 178 GLN A O 1
ATOM 1431 N N . ALA A 1 179 ? -1.434 -14.891 -26.5 1 97 179 ALA A N 1
ATOM 1432 C CA . ALA A 1 179 ? -1.566 -13.531 -25.984 1 97 179 ALA A CA 1
ATOM 1433 C C . ALA A 1 179 ? -0.704 -12.555 -26.781 1 97 179 ALA A C 1
ATOM 1435 O O . ALA A 1 179 ? -0.731 -11.344 -26.531 1 97 179 ALA A O 1
ATOM 1436 N N . LYS A 1 180 ? 0.163 -13.078 -27.688 1 95.5 180 LYS A N 1
ATOM 1437 C CA . LYS A 1 180 ? 1.063 -12.297 -28.531 1 95.5 180 LYS A CA 1
ATOM 1438 C C . LYS A 1 180 ? 2.119 -11.578 -27.688 1 95.5 180 LYS A C 1
ATOM 1440 O O . LYS A 1 180 ? 2.49 -10.445 -27.984 1 95.5 180 LYS A O 1
ATOM 1445 N N . LEU A 1 181 ? 2.375 -12.219 -26.609 1 95.25 181 LEU A N 1
ATOM 1446 C CA . LEU A 1 181 ? 3.539 -11.773 -25.844 1 95.25 181 LEU A CA 1
ATOM 1447 C C . LEU A 1 181 ? 4.82 -11.992 -26.641 1 95.25 181 LEU A C 1
ATOM 1449 O O . LEU A 1 181 ? 5.715 -11.141 -26.641 1 95.25 181 LEU A O 1
ATOM 1453 N N . ILE A 1 182 ? 4.875 -13.141 -27.25 1 94.25 182 ILE A N 1
ATOM 1454 C CA . ILE A 1 182 ? 5.996 -13.547 -28.094 1 94.25 182 ILE A CA 1
ATOM 1455 C C . ILE A 1 182 ? 5.473 -14.219 -29.359 1 94.25 182 ILE A C 1
ATOM 1457 O O . ILE A 1 182 ? 4.277 -14.484 -29.484 1 94.25 182 ILE A O 1
ATOM 1461 N N . SER A 1 183 ? 6.465 -14.391 -30.25 1 91.12 183 SER A N 1
ATOM 1462 C CA . SER A 1 183 ? 6.152 -15.102 -31.484 1 91.12 183 SER A CA 1
ATOM 1463 C C . SER A 1 183 ? 6.883 -16.438 -31.562 1 91.12 183 SER A C 1
ATOM 1465 O O . SER A 1 183 ? 7.992 -16.578 -31.047 1 91.12 183 SER A O 1
ATOM 1467 N N . PRO A 1 184 ? 6.223 -17.406 -32.188 1 84.94 184 PRO A N 1
ATOM 1468 C CA . PRO A 1 184 ? 6.902 -18.688 -32.375 1 84.94 184 PRO A CA 1
ATOM 1469 C C . PRO A 1 184 ? 8.227 -18.562 -33.125 1 84.94 184 PRO A C 1
ATOM 1471 O O . PRO A 1 184 ? 9.102 -19.422 -32.969 1 84.94 184 PRO A O 1
ATOM 1474 N N . ALA A 1 185 ? 8.406 -17.469 -33.844 1 85.31 185 ALA A N 1
ATOM 1475 C CA . ALA A 1 185 ? 9.641 -17.234 -34.594 1 85.31 185 ALA A CA 1
ATOM 1476 C C . ALA A 1 185 ? 10.789 -16.875 -33.656 1 85.31 185 ALA A C 1
ATOM 1478 O O . ALA A 1 185 ? 11.961 -17.062 -34 1 85.31 185 ALA A O 1
ATOM 1479 N N . ASN A 1 186 ? 10.438 -16.406 -32.5 1 87.94 186 ASN A N 1
ATOM 1480 C CA . ASN A 1 186 ? 11.453 -16.016 -31.5 1 87.94 186 ASN A CA 1
ATOM 1481 C C . ASN A 1 186 ? 11.141 -16.594 -30.125 1 87.94 186 ASN A C 1
ATOM 1483 O O . ASN A 1 186 ? 10.938 -15.852 -29.172 1 87.94 186 ASN A O 1
ATOM 1487 N N . PRO A 1 187 ? 11.195 -17.906 -29.969 1 85.06 187 PRO A N 1
ATOM 1488 C CA . PRO A 1 187 ? 10.805 -18.547 -28.719 1 85.06 187 PRO A CA 1
ATOM 1489 C C . PRO A 1 187 ? 11.711 -18.172 -27.547 1 85.06 187 PRO A C 1
ATOM 1491 O O . PRO A 1 187 ? 11.281 -18.188 -26.391 1 85.06 187 PRO A O 1
ATOM 1494 N N . GLU A 1 188 ? 12.93 -17.734 -27.812 1 85.06 188 GLU A N 1
ATOM 1495 C CA . GLU A 1 188 ? 13.914 -17.453 -26.766 1 85.06 188 GLU A CA 1
ATOM 1496 C C . GLU A 1 188 ? 13.609 -16.125 -26.078 1 85.06 188 GLU A C 1
ATOM 1498 O O . GLU A 1 188 ? 14.156 -15.828 -25.016 1 85.06 188 GLU A O 1
ATOM 1503 N N . GLN A 1 189 ? 12.727 -15.422 -26.672 1 92.62 189 GLN A N 1
ATOM 1504 C CA . GLN A 1 189 ? 12.344 -14.141 -26.078 1 92.62 189 GLN A CA 1
ATOM 1505 C C . GLN A 1 189 ? 11.633 -14.32 -24.75 1 92.62 189 GLN A C 1
ATOM 1507 O O . GLN A 1 189 ? 11.562 -13.398 -23.938 1 92.62 189 GLN A O 1
ATOM 1512 N N . LEU A 1 190 ? 11.062 -15.5 -24.594 1 94.31 190 LEU A N 1
ATOM 1513 C CA . LEU A 1 190 ? 10.398 -15.805 -23.328 1 94.31 190 LEU A CA 1
ATOM 1514 C C . LEU A 1 190 ? 11.234 -16.781 -22.5 1 94.31 190 LEU A C 1
ATOM 1516 O O . LEU A 1 190 ? 11.68 -17.812 -23 1 94.31 190 LEU A O 1
ATOM 1520 N N . ILE A 1 191 ? 11.414 -16.391 -21.297 1 93.12 191 ILE A N 1
ATOM 1521 C CA . ILE A 1 191 ? 12.039 -17.266 -20.312 1 93.12 191 ILE A CA 1
ATOM 1522 C C . ILE A 1 191 ? 11.016 -17.672 -19.25 1 93.12 191 ILE A C 1
ATOM 1524 O O . ILE A 1 191 ? 10.32 -16.812 -18.688 1 93.12 191 ILE A O 1
ATOM 1528 N N . ILE A 1 192 ? 10.883 -18.938 -19 1 93.19 192 ILE A N 1
ATOM 1529 C CA . ILE A 1 192 ? 10.078 -19.406 -17.875 1 93.19 192 ILE A CA 1
ATOM 1530 C C . ILE A 1 192 ? 10.945 -19.531 -16.625 1 93.19 192 ILE A C 1
ATOM 1532 O O . ILE A 1 192 ? 12 -20.172 -16.656 1 93.19 192 ILE A O 1
ATOM 1536 N N . ALA A 1 193 ? 10.547 -18.859 -15.609 1 94.12 193 ALA A N 1
ATOM 1537 C CA . ALA A 1 193 ? 11.289 -18.891 -14.352 1 94.12 193 ALA A CA 1
ATOM 1538 C C . ALA A 1 193 ? 10.492 -19.609 -13.266 1 94.12 193 ALA A C 1
ATOM 1540 O O . ALA A 1 193 ? 9.281 -19.422 -13.133 1 94.12 193 ALA A O 1
ATOM 1541 N N . LEU A 1 194 ? 11.18 -20.516 -12.555 1 93.69 194 LEU A N 1
ATOM 1542 C CA . LEU A 1 194 ? 10.539 -21.156 -11.406 1 93.69 194 LEU A CA 1
ATOM 1543 C C . LEU A 1 194 ? 10.445 -20.203 -10.227 1 93.69 194 LEU A C 1
ATOM 1545 O O . LEU A 1 194 ? 11.422 -19.547 -9.875 1 93.69 194 LEU A O 1
ATOM 1549 N N . GLU A 1 195 ? 9.289 -20.078 -9.625 1 95.38 195 GLU A N 1
ATOM 1550 C CA . GLU A 1 195 ? 8.945 -19.047 -8.648 1 95.38 195 GLU A CA 1
ATOM 1551 C C . GLU A 1 195 ? 9.93 -19.062 -7.48 1 95.38 195 GLU A C 1
ATOM 1553 O O . GLU A 1 195 ? 10.547 -18.031 -7.176 1 95.38 195 GLU A O 1
ATOM 1558 N N . PRO A 1 196 ? 10.227 -20.188 -6.816 1 93.94 196 PRO A N 1
ATOM 1559 C CA . PRO A 1 196 ? 11.156 -20.125 -5.684 1 93.94 196 PRO A CA 1
ATOM 1560 C C . PRO A 1 196 ? 12.578 -19.766 -6.102 1 93.94 196 PRO A C 1
ATOM 1562 O O . PRO A 1 196 ? 13.305 -19.125 -5.344 1 93.94 196 PRO A O 1
ATOM 1565 N N . GLU A 1 197 ? 13.008 -20.203 -7.301 1 91.94 197 GLU A N 1
ATOM 1566 C CA . GLU A 1 197 ? 14.336 -19.844 -7.797 1 91.94 197 GLU A CA 1
ATOM 1567 C C . GLU A 1 197 ? 14.469 -18.344 -7.988 1 91.94 197 GLU A C 1
ATOM 1569 O O . GLU A 1 197 ? 15.461 -17.734 -7.574 1 91.94 197 GLU A O 1
ATOM 1574 N N . ALA A 1 198 ? 13.43 -17.844 -8.633 1 94 198 ALA A N 1
ATOM 1575 C CA . ALA A 1 198 ? 13.414 -16.406 -8.836 1 94 198 ALA A CA 1
ATOM 1576 C C . ALA A 1 198 ? 13.438 -15.664 -7.504 1 94 198 ALA A C 1
ATOM 1578 O O . ALA A 1 198 ? 14.219 -14.727 -7.316 1 94 198 ALA A O 1
ATOM 1579 N N . ALA A 1 199 ? 12.594 -16.078 -6.613 1 94 199 ALA A N 1
ATOM 1580 C CA . ALA A 1 199 ? 12.516 -15.43 -5.305 1 94 199 ALA A CA 1
ATOM 1581 C C . ALA A 1 199 ? 13.859 -15.484 -4.586 1 94 199 ALA A C 1
ATOM 1583 O O . ALA A 1 199 ? 14.234 -14.539 -3.887 1 94 199 ALA A O 1
ATOM 1584 N N . SER A 1 200 ? 14.594 -16.562 -4.742 1 90.25 200 SER A N 1
ATOM 1585 C CA . SER A 1 200 ? 15.891 -16.734 -4.094 1 90.25 200 SER A CA 1
ATOM 1586 C C . SER A 1 200 ? 16.891 -15.68 -4.555 1 90.25 200 SER A C 1
ATOM 1588 O O . SER A 1 200 ? 17.703 -15.203 -3.768 1 90.25 200 SER A O 1
ATOM 1590 N N . LEU A 1 201 ? 16.828 -15.352 -5.809 1 89.44 201 LEU A N 1
ATOM 1591 C CA . LEU A 1 201 ? 17.734 -14.352 -6.352 1 89.44 201 LEU A CA 1
ATOM 1592 C C . LEU A 1 201 ? 17.531 -13 -5.68 1 89.44 201 LEU A C 1
ATOM 1594 O O . LEU A 1 201 ? 18.5 -12.32 -5.324 1 89.44 201 LEU A O 1
ATOM 1598 N N . TRP A 1 202 ? 16.25 -12.641 -5.504 1 88.62 202 TRP A N 1
ATOM 1599 C CA . TRP A 1 202 ? 15.93 -11.375 -4.844 1 88.62 202 TRP A CA 1
ATOM 1600 C C . TRP A 1 202 ? 16.375 -11.398 -3.385 1 88.62 202 TRP A C 1
ATOM 1602 O O . TRP A 1 202 ? 16.969 -10.43 -2.896 1 88.62 202 TRP A O 1
ATOM 1612 N N . CYS A 1 203 ? 16.062 -12.453 -2.695 1 85.25 203 CYS A N 1
ATOM 1613 C CA . CYS A 1 203 ? 16.391 -12.562 -1.277 1 85.25 203 CYS A CA 1
ATOM 1614 C C . CYS A 1 203 ? 17.891 -12.484 -1.054 1 85.25 203 CYS A C 1
ATOM 1616 O O . CYS A 1 203 ? 18.344 -11.945 -0.047 1 85.25 203 CYS A O 1
ATOM 1618 N N . ARG A 1 204 ? 18.594 -12.938 -1.962 1 78.56 204 ARG A N 1
ATOM 1619 C CA . ARG A 1 204 ? 20.047 -12.953 -1.837 1 78.56 204 ARG A CA 1
ATOM 1620 C C . ARG A 1 204 ? 20.625 -11.562 -2.07 1 78.56 204 ARG A C 1
ATOM 1622 O O . ARG A 1 204 ? 21.641 -11.203 -1.475 1 78.56 204 ARG A O 1
ATOM 1629 N N . GLU A 1 205 ? 20.031 -10.875 -3.064 1 69.5 205 GLU A N 1
ATOM 1630 C CA . GLU A 1 205 ? 20.516 -9.531 -3.369 1 69.5 205 GLU A CA 1
ATOM 1631 C C . GLU A 1 205 ? 20.234 -8.57 -2.221 1 69.5 205 GLU A C 1
ATOM 1633 O O . GLU A 1 205 ? 21.094 -7.754 -1.864 1 69.5 205 GLU A O 1
ATOM 1638 N N . ARG A 1 206 ? 18.875 -8.375 -1.876 1 54.44 206 ARG A N 1
ATOM 1639 C CA . ARG A 1 206 ? 18.391 -7.398 -0.902 1 54.44 206 ARG A CA 1
ATOM 1640 C C . ARG A 1 206 ? 18.984 -7.672 0.479 1 54.44 206 ARG A C 1
ATOM 1642 O O . ARG A 1 206 ? 18.938 -6.809 1.358 1 54.44 206 ARG A O 1
ATOM 1649 N N . LYS A 1 207 ? 18.953 -8.984 0.931 1 48.12 207 LYS A N 1
ATOM 1650 C CA . LYS A 1 207 ? 19.484 -9.258 2.264 1 48.12 207 LYS A CA 1
ATOM 1651 C C . LYS A 1 207 ? 20.625 -8.312 2.609 1 48.12 207 LYS A C 1
ATOM 1653 O O . LYS A 1 207 ? 20.859 -8.023 3.783 1 48.12 207 LYS A O 1
ATOM 1658 N N . LEU A 1 208 ? 21.172 -7.738 1.743 1 41.03 208 LEU A N 1
ATOM 1659 C CA . LEU A 1 208 ? 22.234 -6.875 2.268 1 41.03 208 LEU A CA 1
ATOM 1660 C C . LEU A 1 208 ? 21.641 -5.633 2.926 1 41.03 208 LEU A C 1
ATOM 1662 O O . LEU A 1 208 ? 22.078 -5.234 4.008 1 41.03 208 LEU A O 1
ATOM 1666 N N . ALA A 1 209 ? 20.734 -5.051 2.467 1 39.41 209 ALA A N 1
ATOM 1667 C CA . ALA A 1 209 ? 20.312 -3.766 3.021 1 39.41 209 ALA A CA 1
ATOM 1668 C C . ALA A 1 209 ? 18.984 -3.891 3.75 1 39.41 209 ALA A C 1
ATOM 1670 O O . ALA A 1 209 ? 18.719 -3.156 4.703 1 39.41 209 ALA A O 1
ATOM 1671 N N . GLU A 1 210 ? 17.984 -4.773 3.428 1 39.22 210 GLU A N 1
ATOM 1672 C CA . GLU A 1 210 ? 16.594 -4.598 3.84 1 39.22 210 GLU A CA 1
ATOM 1673 C C . GLU A 1 210 ? 16.156 -5.703 4.793 1 39.22 210 GLU A C 1
ATOM 1675 O O . GLU A 1 210 ? 14.953 -5.871 5.055 1 39.22 210 GLU A O 1
ATOM 1680 N N . PHE A 1 211 ? 16.859 -6.746 5.176 1 36.25 211 PHE A N 1
ATOM 1681 C CA . PHE A 1 211 ? 16.25 -7.77 6.016 1 36.25 211 PHE A CA 1
ATOM 1682 C C . PHE A 1 211 ? 16.156 -7.305 7.461 1 36.25 211 PHE A C 1
ATOM 1684 O O . PHE A 1 211 ? 17.172 -7.047 8.102 1 36.25 211 PHE A O 1
ATOM 1691 N N . ALA A 1 212 ? 15.188 -6.637 7.816 1 35.12 212 ALA A N 1
ATOM 1692 C CA . ALA A 1 212 ? 14.898 -5.98 9.086 1 35.12 212 ALA A CA 1
ATOM 1693 C C . ALA A 1 212 ? 15.32 -6.852 10.266 1 35.12 212 ALA A C 1
ATOM 1695 O O . ALA A 1 212 ? 15.828 -6.344 11.273 1 35.12 212 ALA A O 1
ATOM 1696 N N . GLU A 1 213 ? 14.766 -8.023 10.445 1 31.62 213 GLU A N 1
ATOM 1697 C CA . GLU A 1 213 ? 14.688 -8.602 11.781 1 31.62 213 GLU A CA 1
ATOM 1698 C C . GLU A 1 213 ? 16.062 -8.992 12.297 1 31.62 213 GLU A C 1
ATOM 1700 O O . GLU A 1 213 ? 16.203 -9.391 13.461 1 31.62 213 GLU A O 1
ATOM 1705 N N . GLU A 1 214 ? 16.844 -9.656 11.586 1 32.41 214 GLU A N 1
ATOM 1706 C CA . GLU A 1 214 ? 17.906 -10.289 12.375 1 32.41 214 GLU A CA 1
ATOM 1707 C C . GLU A 1 214 ? 18.844 -9.25 12.969 1 32.41 214 GLU A C 1
ATOM 1709 O O . GLU A 1 214 ? 19.312 -8.352 12.266 1 32.41 214 GLU A O 1
ATOM 1714 N N . THR A 1 215 ? 18.609 -8.945 14.234 1 33.12 215 THR A N 1
ATOM 1715 C CA . THR A 1 215 ? 19.422 -8.219 15.203 1 33.12 215 THR A CA 1
ATOM 1716 C C . THR A 1 215 ? 20.891 -8.211 14.773 1 33.12 215 THR A C 1
ATOM 1718 O O . THR A 1 215 ? 21.625 -7.277 15.094 1 33.12 215 THR A O 1
ATOM 1721 N N . ASP A 1 216 ? 21.5 -9.383 14.781 1 31.44 216 ASP A N 1
ATOM 1722 C CA . ASP A 1 216 ? 22.922 -9.422 14.5 1 31.44 216 ASP A CA 1
ATOM 1723 C C . ASP A 1 216 ? 23.203 -9.07 13.039 1 31.44 216 ASP A C 1
ATOM 1725 O O . ASP A 1 216 ? 23.109 -9.93 12.156 1 31.44 216 ASP A O 1
ATOM 1729 N N . GLU A 1 217 ? 22.781 -8.023 12.594 1 37.81 217 GLU A N 1
ATOM 1730 C CA . GLU A 1 217 ? 22.844 -7.312 11.328 1 37.81 217 GLU A CA 1
ATOM 1731 C C . GLU A 1 217 ? 24.062 -7.758 10.508 1 37.81 217 GLU A C 1
ATOM 1733 O O . GLU A 1 217 ? 24 -7.832 9.281 1 37.81 217 GLU A O 1
ATOM 1738 N N . ALA A 1 218 ? 25.25 -7.609 11.109 1 33.91 218 ALA A N 1
ATOM 1739 C CA . ALA A 1 218 ? 26.516 -8.117 10.586 1 33.91 218 ALA A CA 1
ATOM 1740 C C . ALA A 1 218 ? 26.359 -9.555 10.086 1 33.91 218 ALA A C 1
ATOM 1742 O O . ALA A 1 218 ? 27.047 -9.969 9.156 1 33.91 218 ALA A O 1
ATOM 1743 N N . LEU A 1 219 ? 25.5 -10.297 10.797 1 36.09 219 LEU A N 1
ATOM 1744 C CA . LEU A 1 219 ? 25.547 -11.742 10.602 1 36.09 219 LEU A CA 1
ATOM 1745 C C . LEU A 1 219 ? 24.703 -12.164 9.406 1 36.09 219 LEU A C 1
ATOM 1747 O O . LEU A 1 219 ? 24.984 -13.188 8.773 1 36.09 219 LEU A O 1
ATOM 1751 N N . VAL A 1 220 ? 23.484 -11.586 9.156 1 39.81 220 VAL A N 1
ATOM 1752 C CA . VAL A 1 220 ? 22.75 -12.109 8.016 1 39.81 220 VAL A CA 1
ATOM 1753 C C . VAL A 1 220 ? 23.422 -11.68 6.715 1 39.81 220 VAL A C 1
ATOM 1755 O O . VAL A 1 220 ? 23.312 -12.367 5.695 1 39.81 220 VAL A O 1
ATOM 1758 N N . ARG A 1 221 ? 23.953 -10.445 6.633 1 45.59 221 ARG A N 1
ATOM 1759 C CA . ARG A 1 221 ? 24.75 -10.039 5.484 1 45.59 221 ARG A CA 1
ATOM 1760 C C . ARG A 1 221 ? 25.719 -11.148 5.074 1 45.59 221 ARG A C 1
ATOM 1762 O O . ARG A 1 221 ? 25.891 -11.422 3.885 1 45.59 221 ARG A O 1
ATOM 1769 N N . ASP A 1 222 ? 26.281 -11.422 6.176 1 46.66 222 ASP A N 1
ATOM 1770 C CA . ASP A 1 222 ? 27.406 -12.328 5.992 1 46.66 222 ASP A CA 1
ATOM 1771 C C . ASP A 1 222 ? 26.922 -13.742 5.68 1 46.66 222 ASP A C 1
ATOM 1773 O O . ASP A 1 222 ? 27.609 -14.492 4.969 1 46.66 222 ASP A O 1
ATOM 1777 N N . ALA A 1 223 ? 25.844 -14.039 6.234 1 45.44 223 ALA A N 1
ATOM 1778 C CA . ALA A 1 223 ? 25.531 -15.461 6.188 1 45.44 223 ALA A CA 1
ATOM 1779 C C . ALA A 1 223 ? 25.062 -15.875 4.797 1 45.44 223 ALA A C 1
ATOM 1781 O O . ALA A 1 223 ? 25.5 -16.891 4.262 1 45.44 223 ALA A O 1
ATOM 1782 N N . VAL A 1 224 ? 24.078 -15.055 4.195 1 53.12 224 VAL A N 1
ATOM 1783 C CA . VAL A 1 224 ? 23.531 -15.594 2.955 1 53.12 224 VAL A CA 1
ATOM 1784 C C . VAL A 1 224 ? 24.453 -15.242 1.789 1 53.12 224 VAL A C 1
ATOM 1786 O O . VAL A 1 224 ? 24.312 -15.789 0.694 1 53.12 224 VAL A O 1
ATOM 1789 N N . ALA A 1 225 ? 25.312 -14.312 2.125 1 56.75 225 ALA A N 1
ATOM 1790 C CA . ALA A 1 225 ? 26.281 -14.008 1.073 1 56.75 225 ALA A CA 1
ATOM 1791 C C . ALA A 1 225 ? 27.531 -14.875 1.207 1 56.75 225 ALA A C 1
ATOM 1793 O O . ALA A 1 225 ? 28.391 -14.875 0.327 1 56.75 225 ALA A O 1
ATOM 1794 N N . ARG A 1 226 ? 27.406 -15.852 2.148 1 65.56 226 ARG A N 1
ATOM 1795 C CA . ARG A 1 226 ? 28.594 -16.672 2.314 1 65.56 226 ARG A CA 1
ATOM 1796 C C . ARG A 1 226 ? 28.609 -17.844 1.345 1 65.56 226 ARG A C 1
ATOM 1798 O O . ARG A 1 226 ? 27.578 -18.516 1.173 1 65.56 226 ARG A O 1
ATOM 1805 N N . LYS A 1 227 ? 29.656 -18 0.809 1 76.25 227 LYS A N 1
ATOM 1806 C CA . LYS A 1 227 ? 29.891 -19.156 -0.066 1 76.25 227 LYS A CA 1
ATOM 1807 C C . LYS A 1 227 ? 29.656 -20.469 0.679 1 76.25 227 LYS A C 1
ATOM 1809 O O . LYS A 1 227 ? 29.922 -20.547 1.88 1 76.25 227 LYS A O 1
ATOM 1814 N N . GLU A 1 228 ? 28.969 -21.375 0.026 1 83.25 228 GLU A N 1
ATOM 1815 C CA . GLU A 1 228 ? 28.734 -22.734 0.489 1 83.25 228 GLU A CA 1
ATOM 1816 C C . GLU A 1 228 ? 27.609 -22.797 1.512 1 83.25 228 GLU A C 1
ATOM 1818 O O . GLU A 1 228 ? 27.562 -23.719 2.336 1 83.25 228 GLU A O 1
ATOM 1823 N N . THR A 1 229 ? 26.844 -21.797 1.427 1 88.56 229 THR A N 1
ATOM 1824 C CA . THR A 1 229 ? 25.656 -21.781 2.293 1 88.56 229 THR A CA 1
ATOM 1825 C C . THR A 1 229 ? 24.484 -22.484 1.615 1 88.56 229 THR A C 1
ATOM 1827 O O . THR A 1 229 ? 24.25 -22.297 0.42 1 88.56 229 THR A O 1
ATOM 1830 N N . SER A 1 230 ? 23.859 -23.375 2.436 1 93.19 230 SER A N 1
ATOM 1831 C CA . SER A 1 230 ? 22.656 -24.047 1.953 1 93.19 230 SER A CA 1
ATOM 1832 C C . SER A 1 230 ? 21.406 -23.453 2.596 1 93.19 230 SER A C 1
ATOM 1834 O O . SER A 1 230 ? 21.406 -23.125 3.785 1 93.19 230 SER A O 1
ATOM 1836 N N . TYR A 1 231 ? 20.375 -23.266 1.796 1 93 231 TYR A N 1
ATOM 1837 C CA . TYR A 1 231 ? 19.156 -22.641 2.301 1 93 231 TYR A CA 1
ATOM 1838 C C . TYR A 1 231 ? 17.922 -23.219 1.621 1 93 231 TYR A C 1
ATOM 1840 O O . TYR A 1 231 ? 18.016 -23.812 0.539 1 93 231 TYR A O 1
ATOM 1848 N N . LEU A 1 232 ? 16.797 -23.156 2.275 1 95.62 232 LEU A N 1
ATOM 1849 C CA . LEU A 1 232 ? 15.484 -23.484 1.731 1 95.62 232 LEU A CA 1
ATOM 1850 C C . LEU A 1 232 ? 14.742 -22.219 1.314 1 95.62 232 LEU A C 1
ATOM 1852 O O . LEU A 1 232 ? 14.812 -21.188 2.004 1 95.62 232 LEU A O 1
ATOM 1856 N N . VAL A 1 233 ? 14.141 -22.281 0.195 1 96.25 233 VAL A N 1
ATOM 1857 C CA . VAL A 1 233 ? 13.156 -21.281 -0.182 1 96.25 233 VAL A CA 1
ATOM 1858 C C . VAL A 1 233 ? 11.75 -21.844 -0.03 1 96.25 233 VAL A C 1
ATOM 1860 O O . VAL A 1 233 ? 11.383 -22.812 -0.701 1 96.25 233 VAL A O 1
ATOM 1863 N N . VAL A 1 234 ? 11.023 -21.312 0.88 1 97.12 234 VAL A N 1
ATOM 1864 C CA . VAL A 1 234 ? 9.641 -21.719 1.121 1 97.12 234 VAL A CA 1
ATOM 1865 C C . VAL A 1 234 ? 8.688 -20.656 0.555 1 97.12 234 VAL A C 1
ATOM 1867 O O . VAL A 1 234 ? 8.375 -19.672 1.227 1 97.12 234 VAL A O 1
ATOM 1870 N N . ASP A 1 235 ? 8.18 -20.906 -0.623 1 97 235 ASP A N 1
ATOM 1871 C CA . ASP A 1 235 ? 7.285 -19.984 -1.311 1 97 235 ASP A CA 1
ATOM 1872 C C . ASP A 1 235 ? 5.824 -20.328 -1.025 1 97 235 ASP A C 1
ATOM 1874 O O . ASP A 1 235 ? 5.258 -21.234 -1.643 1 97 235 ASP A O 1
ATOM 1878 N N . CYS A 1 236 ? 5.281 -19.578 -0.102 1 96.75 236 CYS A N 1
ATOM 1879 C CA . CYS A 1 236 ? 3.883 -19.781 0.267 1 96.75 236 CYS A CA 1
ATOM 1880 C C . CYS A 1 236 ? 2.982 -18.766 -0.439 1 96.75 236 CYS A C 1
ATOM 1882 O O . CYS A 1 236 ? 2.766 -17.656 0.062 1 96.75 236 CYS A O 1
ATOM 1884 N N . GLY A 1 237 ? 2.322 -19.203 -1.513 1 94.31 237 GLY A N 1
ATOM 1885 C CA . GLY A 1 237 ? 1.454 -18.344 -2.295 1 94.31 237 GLY A CA 1
ATOM 1886 C C . GLY A 1 237 ? -0.015 -18.5 -1.955 1 94.31 237 GLY A C 1
ATOM 1887 O O . GLY A 1 237 ? -0.357 -18.984 -0.871 1 94.31 237 GLY A O 1
ATOM 1888 N N . GLY A 1 238 ? -0.79 -18.047 -2.826 1 93.12 238 GLY A N 1
ATOM 1889 C CA . GLY A 1 238 ? -2.227 -18.125 -2.621 1 93.12 238 GLY A CA 1
ATOM 1890 C C . GLY A 1 238 ? -2.77 -19.531 -2.809 1 93.12 238 GLY A C 1
ATOM 1891 O O . GLY A 1 238 ? -3.717 -19.938 -2.127 1 93.12 238 GLY A O 1
ATOM 1892 N N . GLY A 1 239 ? -2.184 -20.25 -3.775 1 92.06 239 GLY A N 1
ATOM 1893 C CA . GLY A 1 239 ? -2.707 -21.562 -4.082 1 92.06 239 GLY A CA 1
ATOM 1894 C C . GLY A 1 239 ? -1.771 -22.688 -3.67 1 92.06 239 GLY A C 1
ATOM 1895 O O . GLY A 1 239 ? -2.211 -23.703 -3.127 1 92.06 239 GLY A O 1
ATOM 1896 N N . THR A 1 240 ? -0.544 -22.5 -3.924 1 91.88 240 THR A N 1
ATOM 1897 C CA . THR A 1 240 ? 0.415 -23.578 -3.701 1 91.88 240 THR A CA 1
ATOM 1898 C C . THR A 1 240 ? 1.554 -23.109 -2.801 1 91.88 240 THR A C 1
ATOM 1900 O O . THR A 1 240 ? 1.786 -21.906 -2.658 1 91.88 240 THR A O 1
ATOM 1903 N N . VAL A 1 241 ? 2.143 -24.047 -2.133 1 95.19 241 VAL A N 1
ATOM 1904 C CA . VAL A 1 241 ? 3.42 -23.891 -1.444 1 95.19 241 VAL A CA 1
ATOM 1905 C C . VAL A 1 241 ? 4.504 -24.672 -2.18 1 95.19 241 VAL A C 1
ATOM 1907 O O . VAL A 1 241 ? 4.336 -25.859 -2.467 1 95.19 241 VAL A O 1
ATOM 1910 N N . ASP A 1 242 ? 5.539 -23.953 -2.555 1 95.12 242 ASP A N 1
ATOM 1911 C CA . ASP A 1 242 ? 6.684 -24.531 -3.246 1 95.12 242 ASP A CA 1
ATOM 1912 C C . ASP A 1 242 ? 7.953 -24.422 -2.406 1 95.12 242 ASP A C 1
ATOM 1914 O O . ASP A 1 242 ? 8.32 -23.312 -1.98 1 95.12 242 ASP A O 1
ATOM 1918 N N . ILE A 1 243 ? 8.602 -25.531 -2.27 1 96.06 243 ILE A N 1
ATOM 1919 C CA . ILE A 1 243 ? 9.82 -25.547 -1.471 1 96.06 243 ILE A CA 1
ATOM 1920 C C . ILE A 1 243 ? 10.984 -26.047 -2.318 1 96.06 243 ILE A C 1
ATOM 1922 O O . ILE A 1 243 ? 10.914 -27.125 -2.912 1 96.06 243 ILE A O 1
ATOM 1926 N N . THR A 1 244 ? 12.016 -25.281 -2.418 1 95.5 244 THR A N 1
ATOM 1927 C CA . THR A 1 244 ? 13.242 -25.688 -3.088 1 95.5 244 THR A CA 1
ATOM 1928 C C . THR A 1 244 ? 14.445 -25.516 -2.162 1 95.5 244 THR A C 1
ATOM 1930 O O . THR A 1 244 ? 14.398 -24.719 -1.22 1 95.5 244 THR A O 1
ATOM 1933 N N . ALA A 1 245 ? 15.445 -26.281 -2.379 1 95.56 245 ALA A N 1
ATOM 1934 C CA . ALA A 1 245 ? 16.688 -26.234 -1.611 1 95.56 245 ALA A CA 1
ATOM 1935 C C . ALA A 1 245 ? 17.875 -25.891 -2.508 1 95.56 245 ALA A C 1
ATOM 1937 O O . ALA A 1 245 ? 18.031 -26.469 -3.588 1 95.56 245 ALA A O 1
ATOM 1938 N N . HIS A 1 246 ? 18.625 -24.969 -2.035 1 94.12 246 HIS A N 1
ATOM 1939 C CA . HIS A 1 246 ? 19.734 -24.484 -2.861 1 94.12 246 HIS A CA 1
ATOM 1940 C C . HIS A 1 246 ? 21.016 -24.359 -2.049 1 94.12 246 HIS A C 1
ATOM 1942 O O . HIS A 1 246 ? 20.969 -24.25 -0.821 1 94.12 246 HIS A O 1
ATOM 1948 N N . ARG A 1 247 ? 22.125 -24.406 -2.775 1 92.94 247 ARG A N 1
ATOM 1949 C CA . ARG A 1 247 ? 23.453 -24.141 -2.227 1 92.94 247 ARG A CA 1
ATOM 1950 C C . ARG A 1 247 ? 24.219 -23.156 -3.09 1 92.94 247 ARG A C 1
ATOM 1952 O O . ARG A 1 247 ? 24.219 -23.25 -4.32 1 92.94 247 ARG A O 1
ATOM 1959 N N . ILE A 1 248 ? 24.781 -22.219 -2.416 1 89.69 248 ILE A N 1
ATOM 1960 C CA . ILE A 1 248 ? 25.656 -21.281 -3.117 1 89.69 248 ILE A CA 1
ATOM 1961 C C . ILE A 1 248 ? 27.031 -21.906 -3.32 1 89.69 248 ILE A C 1
ATOM 1963 O O . ILE A 1 248 ? 27.672 -22.328 -2.359 1 89.69 248 ILE A O 1
ATOM 1967 N N . GLN A 1 249 ? 27.422 -21.844 -4.527 1 89.06 249 GLN A N 1
ATOM 1968 C CA . GLN A 1 249 ? 28.734 -22.422 -4.859 1 89.06 249 GLN A CA 1
ATOM 1969 C C . GLN A 1 249 ? 29.844 -21.406 -4.676 1 89.06 249 GLN A C 1
ATOM 1971 O O . GLN A 1 249 ? 29.594 -20.203 -4.582 1 89.06 249 GLN A O 1
ATOM 1976 N N . PRO A 1 250 ? 31.078 -21.859 -4.641 1 86.81 250 PRO A N 1
ATOM 1977 C CA . PRO A 1 250 ? 32.188 -20.938 -4.48 1 86.81 250 PRO A CA 1
ATOM 1978 C C . PRO A 1 250 ? 32.281 -19.891 -5.586 1 86.81 250 PRO A C 1
ATOM 1980 O O . PRO A 1 250 ? 32.75 -18.766 -5.355 1 86.81 250 PRO A O 1
ATOM 1983 N N . ASP A 1 251 ? 31.781 -20.219 -6.777 1 84.75 251 ASP A N 1
ATOM 1984 C CA . ASP A 1 251 ? 31.812 -19.281 -7.895 1 84.75 251 ASP A CA 1
ATOM 1985 C C . ASP A 1 251 ? 30.562 -18.406 -7.914 1 84.75 251 ASP A C 1
ATOM 1987 O O . ASP A 1 251 ? 30.266 -17.766 -8.922 1 84.75 251 ASP A O 1
ATOM 1991 N N . ASP A 1 252 ? 29.688 -18.469 -6.953 1 81.44 252 ASP A N 1
ATOM 1992 C CA . ASP A 1 252 ? 28.5 -17.672 -6.727 1 81.44 252 ASP A CA 1
ATOM 1993 C C . ASP A 1 252 ? 27.312 -18.203 -7.535 1 81.44 252 ASP A C 1
ATOM 1995 O O . ASP A 1 252 ? 26.234 -17.625 -7.516 1 81.44 252 ASP A O 1
ATOM 1999 N N . SER A 1 253 ? 27.609 -19.297 -8.164 1 86.44 253 SER A N 1
ATOM 2000 C CA . SER A 1 253 ? 26.469 -19.938 -8.82 1 86.44 253 SER A CA 1
ATOM 2001 C C . SER A 1 253 ? 25.594 -20.656 -7.812 1 86.44 253 SER A C 1
ATOM 2003 O O . SER A 1 253 ? 25.984 -20.875 -6.668 1 86.44 253 SER A O 1
ATOM 2005 N N . ILE A 1 254 ? 24.406 -20.969 -8.234 1 89.19 254 ILE A N 1
ATOM 2006 C CA . ILE A 1 254 ? 23.453 -21.609 -7.336 1 89.19 254 ILE A CA 1
ATOM 2007 C C . ILE A 1 254 ? 23.109 -23 -7.859 1 89.19 254 ILE A C 1
ATOM 2009 O O . ILE A 1 254 ? 22.891 -23.188 -9.055 1 89.19 254 ILE A O 1
ATOM 2013 N N . HIS A 1 255 ? 23.172 -23.891 -6.953 1 91.81 255 HIS A N 1
ATOM 2014 C CA . HIS A 1 255 ? 22.797 -25.266 -7.281 1 91.81 255 HIS A CA 1
ATOM 2015 C C . HIS A 1 255 ? 21.609 -25.734 -6.445 1 91.81 255 HIS A C 1
ATOM 2017 O O . HIS A 1 255 ? 21.609 -25.562 -5.223 1 91.81 255 HIS A O 1
ATOM 2023 N N . GLU A 1 256 ? 20.641 -26.234 -7.133 1 93 256 GLU A N 1
ATOM 2024 C CA . GLU A 1 256 ? 19.609 -26.953 -6.402 1 93 256 GLU A CA 1
ATOM 2025 C C . GLU A 1 256 ? 20.141 -28.25 -5.809 1 93 256 GLU A C 1
ATOM 2027 O O . GLU A 1 256 ? 20.906 -28.984 -6.461 1 93 256 GLU A O 1
ATOM 2032 N N . ILE A 1 257 ? 19.828 -28.547 -4.574 1 93.44 257 ILE A N 1
ATOM 2033 C CA . ILE A 1 257 ? 20.484 -29.688 -3.951 1 93.44 257 ILE A CA 1
ATOM 2034 C C . ILE A 1 257 ? 19.453 -30.781 -3.676 1 93.44 257 ILE A C 1
ATOM 2036 O O . ILE A 1 257 ? 19.812 -31.906 -3.332 1 93.44 257 ILE A O 1
ATOM 2040 N N . TYR A 1 258 ? 18.266 -30.469 -3.811 1 93.19 258 TYR A N 1
ATOM 2041 C CA . TYR A 1 258 ? 17.172 -31.422 -3.691 1 93.19 258 TYR A CA 1
ATOM 2042 C C . TYR A 1 258 ? 15.992 -31.016 -4.57 1 93.19 258 TYR A C 1
ATOM 2044 O O . TYR A 1 258 ? 15.797 -29.828 -4.852 1 93.19 258 TYR A O 1
ATOM 2052 N N . ARG A 1 259 ? 15.211 -31.922 -5.008 1 90.56 259 ARG A N 1
ATOM 2053 C CA . ARG A 1 259 ? 14.086 -31.672 -5.902 1 90.56 259 ARG A CA 1
ATOM 2054 C C . ARG A 1 259 ? 13.039 -30.797 -5.223 1 90.56 259 ARG A C 1
ATOM 2056 O O . ARG A 1 259 ? 12.867 -30.859 -4.004 1 90.56 259 ARG A O 1
ATOM 2063 N N . ALA A 1 260 ? 12.281 -30.109 -6.016 1 90.56 260 ALA A N 1
ATOM 2064 C CA . ALA A 1 260 ? 11.211 -29.25 -5.508 1 90.56 260 ALA A CA 1
ATOM 2065 C C . ALA A 1 260 ? 10.094 -30.078 -4.875 1 90.56 260 ALA A C 1
ATOM 2067 O O . ALA A 1 260 ? 9.75 -31.141 -5.379 1 90.56 260 ALA A O 1
ATOM 2068 N N . THR A 1 261 ? 9.609 -29.625 -3.771 1 91.06 261 THR A N 1
ATOM 2069 C CA . THR A 1 261 ? 8.477 -30.219 -3.074 1 91.06 261 THR A CA 1
ATOM 2070 C C . THR A 1 261 ? 7.414 -29.172 -2.766 1 91.06 261 THR A C 1
ATOM 2072 O O . THR A 1 261 ? 7.652 -27.969 -2.936 1 91.06 261 THR A O 1
ATOM 2075 N N . GLY A 1 262 ? 6.242 -29.609 -2.412 1 91.25 262 GLY A N 1
ATOM 2076 C CA . GLY A 1 262 ? 5.168 -28.688 -2.096 1 91.25 262 GLY A CA 1
ATOM 2077 C C . GLY A 1 262 ? 3.787 -29.297 -2.234 1 91.25 262 GLY A C 1
ATOM 2078 O O . GLY A 1 262 ? 3.645 -30.516 -2.262 1 91.25 262 GLY A O 1
ATOM 2079 N N . GLY A 1 263 ? 2.783 -28.484 -2.182 1 90.38 263 GLY A N 1
ATOM 2080 C CA . GLY A 1 263 ? 1.399 -28.922 -2.266 1 90.38 263 GLY A CA 1
ATOM 2081 C C . GLY A 1 263 ? 0.415 -27.766 -2.34 1 90.38 263 GLY A C 1
ATOM 2082 O O . GLY A 1 263 ? 0.816 -26.609 -2.365 1 90.38 263 GLY A O 1
ATOM 2083 N N . ALA A 1 264 ? -0.826 -28.172 -2.459 1 90.69 264 ALA A N 1
ATOM 2084 C CA . ALA A 1 264 ? -1.907 -27.203 -2.562 1 90.69 264 ALA A CA 1
ATOM 2085 C C . ALA A 1 264 ? -2.324 -26.688 -1.186 1 90.69 264 ALA A C 1
ATOM 2087 O O . ALA A 1 264 ? -3.436 -26.969 -0.728 1 90.69 264 ALA A O 1
ATOM 2088 N N . TRP A 1 265 ? -1.444 -25.969 -0.526 1 93.38 265 TRP A N 1
ATOM 2089 C CA . TRP A 1 265 ? -1.672 -25.484 0.832 1 93.38 265 TRP A CA 1
ATOM 2090 C C . TRP A 1 265 ? -1.562 -23.969 0.895 1 93.38 265 TRP A C 1
ATOM 2092 O O . TRP A 1 265 ? -1.021 -23.422 1.856 1 93.38 265 TRP A O 1
ATOM 2102 N N . GLY A 1 266 ? -1.919 -23.297 -0.118 1 93.81 266 GLY A N 1
ATOM 2103 C CA . GLY A 1 266 ? -1.78 -21.844 -0.158 1 93.81 266 GLY A CA 1
ATOM 2104 C C . GLY A 1 266 ? -2.834 -21.125 0.66 1 93.81 266 GLY A C 1
ATOM 2105 O O . GLY A 1 266 ? -3.709 -21.766 1.255 1 93.81 266 GLY A O 1
ATOM 2106 N N . GLY A 1 267 ? -2.777 -19.828 0.72 1 94.25 267 GLY A N 1
ATOM 2107 C CA . GLY A 1 267 ? -3.658 -18.984 1.515 1 94.25 267 GLY A CA 1
ATOM 2108 C C . GLY A 1 267 ? -5.125 -19.172 1.173 1 94.25 267 GLY A C 1
ATOM 2109 O O . GLY A 1 267 ? -6 -18.922 2.006 1 94.25 267 GLY A O 1
ATOM 2110 N N . SER A 1 268 ? -5.43 -19.609 -0.034 1 94.25 268 SER A N 1
ATOM 2111 C CA . SER A 1 268 ? -6.812 -19.797 -0.466 1 94.25 268 SER A CA 1
ATOM 2112 C C . SER A 1 268 ? -7.5 -20.891 0.33 1 94.25 268 SER A C 1
ATOM 2114 O O . SER A 1 268 ? -8.727 -20.922 0.433 1 94.25 268 SER A O 1
ATOM 2116 N N . LYS A 1 269 ? -6.707 -21.766 0.849 1 95.06 269 LYS A N 1
ATOM 2117 C CA . LYS A 1 269 ? -7.289 -22.812 1.685 1 95.06 269 LYS A CA 1
ATOM 2118 C C . LYS A 1 269 ? -7.883 -22.234 2.965 1 95.06 269 LYS A C 1
ATOM 2120 O O . LYS A 1 269 ? -8.883 -22.734 3.48 1 95.06 269 LYS A O 1
ATOM 2125 N N . VAL A 1 270 ? -7.266 -21.188 3.504 1 95.62 270 VAL A N 1
ATOM 2126 C CA . VAL A 1 270 ? -7.809 -20.5 4.672 1 95.62 270 VAL A CA 1
ATOM 2127 C C . VAL A 1 270 ? -9.141 -19.844 4.312 1 95.62 270 VAL A C 1
ATOM 2129 O O . VAL A 1 270 ? -10.07 -19.844 5.117 1 95.62 270 VAL A O 1
ATOM 2132 N N . ASP A 1 271 ? -9.195 -19.297 3.105 1 95.31 271 ASP A N 1
ATOM 2133 C CA . ASP A 1 271 ? -10.438 -18.703 2.623 1 95.31 271 ASP A CA 1
ATOM 2134 C C . ASP A 1 271 ? -11.555 -19.75 2.582 1 95.31 271 ASP A C 1
ATOM 2136 O O . ASP A 1 271 ? -12.711 -19.438 2.9 1 95.31 271 ASP A O 1
ATOM 2140 N N . GLN A 1 272 ? -11.195 -20.938 2.186 1 94.88 272 GLN A N 1
ATOM 2141 C CA . GLN A 1 272 ? -12.164 -22.031 2.111 1 94.88 272 GLN A CA 1
ATOM 2142 C C . GLN A 1 272 ? -12.695 -22.391 3.496 1 94.88 272 GLN A C 1
ATOM 2144 O O . GLN A 1 272 ? -13.852 -22.797 3.637 1 94.88 272 GLN A O 1
ATOM 2149 N N . GLU A 1 273 ? -11.867 -22.219 4.477 1 96.06 273 GLU A N 1
ATOM 2150 C CA . GLU A 1 273 ? -12.297 -22.516 5.84 1 96.06 273 GLU A CA 1
ATOM 2151 C C . GLU A 1 273 ? -13.406 -21.562 6.285 1 96.06 273 GLU A C 1
ATOM 2153 O O . GLU A 1 273 ? -14.242 -21.922 7.117 1 96.06 273 GLU A O 1
ATOM 2158 N N . LEU A 1 274 ? -13.438 -20.312 5.805 1 96.56 274 LEU A N 1
ATOM 2159 C CA . LEU A 1 274 ? -14.547 -19.406 6.102 1 96.56 274 LEU A CA 1
ATOM 2160 C C . LEU A 1 274 ? -15.867 -19.984 5.582 1 96.56 274 LEU A C 1
ATOM 2162 O O . LEU A 1 274 ? -16.891 -19.922 6.266 1 96.56 274 LEU A O 1
ATOM 2166 N N . GLU A 1 275 ? -15.797 -20.484 4.332 1 95.94 275 GLU A N 1
ATOM 2167 C CA . GLU A 1 275 ? -16.984 -21.109 3.779 1 95.94 275 GLU A CA 1
ATOM 2168 C C . GLU A 1 275 ? -17.453 -22.281 4.652 1 95.94 275 GLU A C 1
ATOM 2170 O O . GLU A 1 275 ? -18.656 -22.438 4.887 1 95.94 275 GLU A O 1
ATOM 2175 N N . VAL A 1 276 ? -16.516 -23.078 5.109 1 96.19 276 VAL A N 1
ATOM 2176 C CA . VAL A 1 276 ? -16.828 -24.203 5.988 1 96.19 276 VAL A CA 1
ATOM 2177 C C . VAL A 1 276 ? -17.516 -23.688 7.254 1 96.19 276 VAL A C 1
ATOM 2179 O O . VAL A 1 276 ? -18.516 -24.25 7.699 1 96.19 276 VAL A O 1
ATOM 2182 N N . LYS A 1 277 ? -17.016 -22.578 7.836 1 95.81 277 LYS A N 1
ATOM 2183 C CA . LYS A 1 277 ? -17.609 -22 9.039 1 95.81 277 LYS A CA 1
ATOM 2184 C C . LYS A 1 277 ? -19.016 -21.469 8.773 1 95.81 277 LYS A C 1
ATOM 2186 O O . LYS A 1 277 ? -19.906 -21.609 9.602 1 95.81 277 LYS A O 1
ATOM 2191 N N . LEU A 1 278 ? -19.188 -20.812 7.648 1 96.25 278 LEU A N 1
ATOM 2192 C CA . LEU A 1 278 ? -20.484 -20.281 7.289 1 96.25 278 LEU A CA 1
ATOM 2193 C C . LEU A 1 278 ? -21.5 -21.391 7.082 1 96.25 278 LEU A C 1
ATOM 2195 O O . LEU A 1 278 ? -22.656 -21.281 7.484 1 96.25 278 LEU A O 1
ATOM 2199 N N . LYS A 1 279 ? -21.078 -22.531 6.465 1 95.81 279 LYS A N 1
ATOM 2200 C CA . LYS A 1 279 ? -21.938 -23.688 6.285 1 95.81 279 LYS A CA 1
ATOM 2201 C C . LYS A 1 279 ? -22.297 -24.312 7.629 1 95.81 279 LYS A C 1
ATOM 2203 O O . LYS A 1 279 ? -23.422 -24.781 7.812 1 95.81 279 LYS A O 1
ATOM 2208 N N . ASP A 1 280 ? -21.328 -24.312 8.508 1 94.81 280 ASP A N 1
ATOM 2209 C CA . ASP A 1 280 ? -21.578 -24.828 9.852 1 94.81 280 ASP A CA 1
ATOM 2210 C C . ASP A 1 280 ? -22.609 -23.984 10.586 1 94.81 280 ASP A C 1
ATOM 2212 O O . ASP A 1 280 ? -23.438 -24.516 11.336 1 94.81 280 ASP A O 1
ATOM 2216 N N . ILE A 1 281 ? -22.578 -22.703 10.414 1 94.31 281 ILE A N 1
ATOM 2217 C CA . ILE A 1 281 ? -23.438 -21.766 11.125 1 94.31 281 ILE A CA 1
ATOM 2218 C C . ILE A 1 281 ? -24.812 -21.719 10.469 1 94.31 281 ILE A C 1
ATOM 2220 O O . ILE A 1 281 ? -25.844 -21.781 11.148 1 94.31 281 ILE A O 1
ATOM 2224 N N . PHE A 1 282 ? -24.859 -21.656 9.117 1 94 282 PHE A N 1
ATOM 2225 C CA . PHE A 1 282 ? -26.109 -21.312 8.438 1 94 282 PHE A CA 1
ATOM 2226 C C . PHE A 1 282 ? -26.656 -22.516 7.664 1 94 282 PHE A C 1
ATOM 2228 O O . PHE A 1 282 ? -27.766 -22.469 7.137 1 94 282 PHE A O 1
ATOM 2235 N N . GLY A 1 283 ? -25.859 -23.562 7.562 1 92.5 283 GLY A N 1
ATOM 2236 C CA . GLY A 1 283 ? -26.281 -24.766 6.852 1 92.5 283 GLY A CA 1
ATOM 2237 C C . GLY A 1 283 ? -25.641 -24.891 5.477 1 92.5 283 GLY A C 1
ATOM 2238 O O . GLY A 1 283 ? -25.406 -23.891 4.805 1 92.5 283 GLY A O 1
ATOM 2239 N N . LEU A 1 284 ? -25.5 -26.078 5 1 94.19 284 LEU A N 1
ATOM 2240 C CA . LEU A 1 284 ? -24.844 -26.375 3.732 1 94.19 284 LEU A CA 1
ATOM 2241 C C . LEU A 1 284 ? -25.688 -25.891 2.557 1 94.19 284 LEU A C 1
ATOM 2243 O O . LEU A 1 284 ? -25.172 -25.172 1.688 1 94.19 284 LEU A O 1
ATOM 2247 N N . HIS A 1 285 ? -26.938 -26.172 2.531 1 92.19 285 HIS A N 1
ATOM 2248 C CA . HIS A 1 285 ? -27.797 -25.891 1.389 1 92.19 285 HIS A CA 1
ATOM 2249 C C . HIS A 1 285 ? -28.016 -24.391 1.209 1 92.19 285 HIS A C 1
ATOM 2251 O O . HIS A 1 285 ? -27.891 -23.875 0.097 1 92.19 285 HIS A O 1
ATOM 2257 N N . PRO A 1 286 ? -28.297 -23.688 2.332 1 92.5 286 PRO A N 1
ATOM 2258 C CA . PRO A 1 286 ? -28.453 -22.234 2.168 1 92.5 286 PRO A CA 1
ATOM 2259 C C . PRO A 1 286 ? -27.219 -21.547 1.608 1 92.5 286 PRO A C 1
ATOM 2261 O O . PRO A 1 286 ? -27.312 -20.688 0.739 1 92.5 286 PRO A O 1
ATOM 2264 N N . ILE A 1 287 ? -26.047 -21.984 2.064 1 94.62 287 ILE A N 1
ATOM 2265 C CA . ILE A 1 287 ? -24.812 -21.344 1.628 1 94.62 287 ILE A CA 1
ATOM 2266 C C . ILE A 1 287 ? -24.547 -21.688 0.164 1 94.62 287 ILE A C 1
ATOM 2268 O O . ILE A 1 287 ? -24.188 -20.812 -0.628 1 94.62 287 ILE A O 1
ATOM 2272 N N . ASP A 1 288 ? -24.75 -22.906 -0.207 1 94.19 288 ASP A N 1
ATOM 2273 C CA . ASP A 1 288 ? -24.547 -23.312 -1.595 1 94.19 288 ASP A CA 1
ATOM 2274 C C . ASP A 1 288 ? -25.531 -22.594 -2.523 1 94.19 288 ASP A C 1
ATOM 2276 O O . ASP A 1 288 ? -25.172 -22.219 -3.639 1 94.19 288 ASP A O 1
ATOM 2280 N N . SER A 1 289 ? -26.734 -22.469 -2.055 1 93.88 289 SER A N 1
ATOM 2281 C CA . SER A 1 289 ? -27.75 -21.766 -2.836 1 93.88 289 SER A CA 1
ATOM 2282 C C . SER A 1 289 ? -27.391 -20.297 -3 1 93.88 289 SER A C 1
ATOM 2284 O O . SER A 1 289 ? -27.562 -19.719 -4.082 1 93.88 289 SER A O 1
ATOM 2286 N N . PHE A 1 290 ? -26.969 -19.703 -1.91 1 94 290 PHE A N 1
ATOM 2287 C CA . PHE A 1 290 ? -26.594 -18.297 -1.983 1 94 290 PHE A CA 1
ATOM 2288 C C . PHE A 1 290 ? -25.453 -18.094 -2.979 1 94 290 PHE A C 1
ATOM 2290 O O . PHE A 1 290 ? -25.469 -17.141 -3.766 1 94 290 PHE A O 1
ATOM 2297 N N . LYS A 1 291 ? -24.453 -18.969 -2.98 1 92.12 291 LYS A N 1
ATOM 2298 C CA . LYS A 1 291 ? -23.297 -18.922 -3.881 1 92.12 291 LYS A CA 1
ATOM 2299 C C . LYS A 1 291 ? -23.75 -18.953 -5.34 1 92.12 291 LYS A C 1
ATOM 2301 O O . LYS A 1 291 ? -23.203 -18.234 -6.176 1 92.12 291 LYS A O 1
ATOM 2306 N N . LYS A 1 292 ? -24.719 -19.703 -5.582 1 89.5 292 LYS A N 1
ATOM 2307 C CA . LYS A 1 292 ? -25.203 -19.891 -6.945 1 89.5 292 LYS A CA 1
ATOM 2308 C C . LYS A 1 292 ? -26.062 -18.703 -7.391 1 89.5 292 LYS A C 1
ATOM 2310 O O . LYS A 1 292 ? -25.938 -18.25 -8.531 1 89.5 292 LYS A O 1
ATOM 2315 N N . LEU A 1 293 ? -26.875 -18.188 -6.469 1 89.81 293 LEU A N 1
ATOM 2316 C CA . LEU A 1 293 ? -27.875 -17.188 -6.824 1 89.81 293 LEU A CA 1
ATOM 2317 C C . LEU A 1 293 ? -27.266 -15.781 -6.754 1 89.81 293 LEU A C 1
ATOM 2319 O O . LEU A 1 293 ? -27.734 -14.875 -7.449 1 89.81 293 LEU A O 1
ATOM 2323 N N . HIS A 1 294 ? -26.266 -15.602 -5.82 1 90.56 294 HIS A N 1
ATOM 2324 C CA . HIS A 1 294 ? -25.625 -14.305 -5.613 1 90.56 294 HIS A CA 1
ATOM 2325 C C . HIS A 1 294 ? -24.109 -14.422 -5.645 1 90.56 294 HIS A C 1
ATOM 2327 O O . HIS A 1 294 ? -23.438 -14.031 -4.691 1 90.56 294 HIS A O 1
ATOM 2333 N N . PRO A 1 295 ? -23.578 -14.852 -6.836 1 90.31 295 PRO A N 1
ATOM 2334 C CA . PRO A 1 295 ? -22.141 -15.141 -6.883 1 90.31 295 PRO A CA 1
ATOM 2335 C C . PRO A 1 295 ? -21.281 -13.898 -6.633 1 90.31 295 PRO A C 1
ATOM 2337 O O . PRO A 1 295 ? -20.234 -14 -5.992 1 90.31 295 PRO A O 1
ATOM 2340 N N . SER A 1 296 ? -21.688 -12.742 -7.133 1 90.12 296 SER A N 1
ATOM 2341 C CA . SER A 1 296 ? -20.891 -11.531 -6.93 1 90.12 296 SER A CA 1
ATOM 2342 C C . SER A 1 296 ? -20.844 -11.141 -5.457 1 90.12 296 SER A C 1
ATOM 2344 O O . SER A 1 296 ? -19.797 -10.742 -4.949 1 90.12 296 SER A O 1
ATOM 2346 N N . ASP A 1 297 ? -21.969 -11.25 -4.73 1 91.38 297 ASP A N 1
ATOM 2347 C CA . ASP A 1 297 ? -22 -10.945 -3.305 1 91.38 297 ASP A CA 1
ATOM 2348 C C . ASP A 1 297 ? -21.172 -11.945 -2.5 1 91.38 297 ASP A C 1
ATOM 2350 O O . ASP A 1 297 ? -20.531 -11.578 -1.515 1 91.38 297 ASP A O 1
ATOM 2354 N N . TRP A 1 298 ? -21.297 -13.203 -2.932 1 93.12 298 TRP A N 1
ATOM 2355 C CA . TRP A 1 298 ? -20.484 -14.227 -2.291 1 93.12 298 TRP A CA 1
ATOM 2356 C C . TRP A 1 298 ? -19 -13.898 -2.404 1 93.12 298 TRP A C 1
ATOM 2358 O O . TRP A 1 298 ? -18.266 -13.992 -1.424 1 93.12 298 TRP A O 1
ATOM 2368 N N . LEU A 1 299 ? -18.609 -13.477 -3.584 1 91.75 299 LEU A N 1
ATOM 2369 C CA . LEU A 1 299 ? -17.219 -13.141 -3.822 1 91.75 299 LEU A CA 1
ATOM 2370 C C . LEU A 1 299 ? -16.781 -11.945 -2.975 1 91.75 299 LEU A C 1
ATOM 2372 O O . LEU A 1 299 ? -15.656 -11.898 -2.486 1 91.75 299 LEU A O 1
ATOM 2376 N N . GLU A 1 300 ? -17.641 -10.977 -2.826 1 89.81 300 GLU A N 1
ATOM 2377 C CA . GLU A 1 300 ? -17.328 -9.82 -1.99 1 89.81 300 GLU A CA 1
ATOM 2378 C C . GLU A 1 300 ? -17.078 -10.234 -0.542 1 89.81 300 GLU A C 1
ATOM 2380 O O . GLU A 1 300 ? -16.188 -9.711 0.118 1 89.81 300 GLU A O 1
ATOM 2385 N N . LEU A 1 301 ? -17.906 -11.094 -0.079 1 93.81 301 LEU A N 1
ATOM 2386 C CA . LEU A 1 301 ? -17.781 -11.602 1.28 1 93.81 301 LEU A CA 1
ATOM 2387 C C . LEU A 1 301 ? -16.453 -12.312 1.468 1 93.81 301 LEU A C 1
ATOM 2389 O O . LEU A 1 301 ? -15.711 -12.016 2.41 1 93.81 301 LEU A O 1
ATOM 2393 N N . ILE A 1 302 ? -16.094 -13.156 0.521 1 93.81 302 ILE A N 1
ATOM 2394 C CA . ILE A 1 302 ? -14.859 -13.938 0.612 1 93.81 302 ILE A CA 1
ATOM 2395 C C . ILE A 1 302 ? -13.656 -13.016 0.47 1 93.81 302 ILE A C 1
ATOM 2397 O O . ILE A 1 302 ? -12.648 -13.188 1.161 1 93.81 302 ILE A O 1
ATOM 2401 N N . TRP A 1 303 ? -13.773 -12.047 -0.353 1 90 303 TRP A N 1
ATOM 2402 C CA . TRP A 1 303 ? -12.672 -11.133 -0.603 1 90 303 TRP A CA 1
ATOM 2403 C C . TRP A 1 303 ? -12.406 -10.25 0.615 1 90 303 TRP A C 1
ATOM 2405 O O . TRP A 1 303 ? -11.258 -9.906 0.902 1 90 303 TRP A O 1
ATOM 2415 N N . ASP A 1 304 ? -13.406 -9.805 1.266 1 90.56 304 ASP A N 1
ATOM 2416 C CA . ASP A 1 304 ? -13.234 -9.031 2.492 1 90.56 304 ASP A CA 1
ATOM 2417 C C . ASP A 1 304 ? -12.406 -9.805 3.52 1 90.56 304 ASP A C 1
ATOM 2419 O O . ASP A 1 304 ? -11.523 -9.234 4.168 1 90.56 304 ASP A O 1
ATOM 2423 N N . PHE A 1 305 ? -12.703 -11.094 3.637 1 94.06 305 PHE A N 1
ATOM 2424 C CA . PHE A 1 305 ? -11.953 -11.953 4.551 1 94.06 305 PHE A CA 1
ATOM 2425 C C . PHE A 1 305 ? -10.523 -12.148 4.066 1 94.06 305 PHE A C 1
ATOM 2427 O O . PHE A 1 305 ? -9.586 -12.109 4.863 1 94.06 305 PHE A O 1
ATOM 2434 N N . GLU A 1 306 ? -10.375 -12.359 2.771 1 91.5 306 GLU A N 1
ATOM 2435 C CA . GLU A 1 306 ? -9.055 -12.555 2.182 1 91.5 306 GLU A CA 1
ATOM 2436 C C . GLU A 1 306 ? -8.125 -11.383 2.496 1 91.5 306 GLU A C 1
ATOM 2438 O O . GLU A 1 306 ? -6.945 -11.586 2.783 1 91.5 306 GLU A O 1
ATOM 2443 N N . MET A 1 307 ? -8.625 -10.242 2.467 1 84 307 MET A N 1
ATOM 2444 C CA . MET A 1 307 ? -7.824 -9.047 2.732 1 84 307 MET A CA 1
ATOM 2445 C C . MET A 1 307 ? -7.508 -8.93 4.219 1 84 307 MET A C 1
ATOM 2447 O O . MET A 1 307 ? -6.387 -8.562 4.59 1 84 307 MET A O 1
ATOM 2451 N N . LYS A 1 308 ? -8.352 -9.258 5.086 1 86.69 308 LYS A N 1
ATOM 2452 C CA . LYS A 1 308 ? -8.234 -8.992 6.516 1 86.69 308 LYS A CA 1
ATOM 2453 C C . LYS A 1 308 ? -7.469 -10.109 7.219 1 86.69 308 LYS A C 1
ATOM 2455 O O . LYS A 1 308 ? -6.938 -9.914 8.312 1 86.69 308 LYS A O 1
ATOM 2460 N N . LYS A 1 309 ? -7.484 -11.312 6.625 1 88.31 309 LYS A N 1
ATOM 2461 C CA . LYS A 1 309 ? -6.809 -12.43 7.277 1 88.31 309 LYS A CA 1
ATOM 2462 C C . LYS A 1 309 ? -5.297 -12.227 7.305 1 88.31 309 LYS A C 1
ATOM 2464 O O . LYS A 1 309 ? -4.578 -12.938 8.008 1 88.31 309 LYS A O 1
ATOM 2469 N N . ARG A 1 310 ? -4.812 -11.289 6.562 1 77.69 310 ARG A N 1
ATOM 2470 C CA . ARG A 1 310 ? -3.385 -11.016 6.461 1 77.69 310 ARG A CA 1
ATOM 2471 C C . ARG A 1 310 ? -2.891 -10.242 7.676 1 77.69 310 ARG A C 1
ATOM 2473 O O . ARG A 1 310 ? -1.686 -10.164 7.922 1 77.69 310 ARG A O 1
ATOM 2480 N N . SER A 1 311 ? -3.811 -9.836 8.492 1 75.12 311 SER A N 1
ATOM 2481 C CA . SER A 1 311 ? -3.477 -8.969 9.609 1 75.12 311 SER A CA 1
ATOM 2482 C C . SER A 1 311 ? -2.914 -9.766 10.781 1 75.12 311 SER A C 1
ATOM 2484 O O . SER A 1 311 ? -2.996 -10.992 10.797 1 75.12 311 SER A O 1
ATOM 2486 N N . GLU A 1 312 ? -2.291 -9.039 11.68 1 74.88 312 GLU A N 1
ATOM 2487 C CA . GLU A 1 312 ? -1.706 -9.656 12.867 1 74.88 312 GLU A CA 1
ATOM 2488 C C . GLU A 1 312 ? -2.752 -9.852 13.961 1 74.88 312 GLU A C 1
ATOM 2490 O O . GLU A 1 312 ? -2.42 -10.25 15.078 1 74.88 312 GLU A O 1
ATOM 2495 N N . ARG A 1 313 ? -3.924 -9.727 13.641 1 73.94 313 ARG A N 1
ATOM 2496 C CA . ARG A 1 313 ? -4.996 -9.75 14.633 1 73.94 313 ARG A CA 1
ATOM 2497 C C . ARG A 1 313 ? -5.066 -11.102 15.328 1 73.94 313 ARG A C 1
ATOM 2499 O O . ARG A 1 313 ? -5.297 -11.172 16.531 1 73.94 313 ARG A O 1
ATOM 2506 N N . SER A 1 314 ? -4.887 -12.07 14.562 1 71.06 314 SER A N 1
ATOM 2507 C CA . SER A 1 314 ? -4.996 -13.414 15.125 1 71.06 314 SER A CA 1
ATOM 2508 C C . SER A 1 314 ? -3.961 -13.633 16.234 1 71.06 314 SER A C 1
ATOM 2510 O O . SER A 1 314 ? -4.281 -14.172 17.281 1 71.06 314 SER A O 1
ATOM 2512 N N . VAL A 1 315 ? -2.84 -13.102 15.984 1 77.62 315 VAL A N 1
ATOM 2513 C CA . VAL A 1 315 ? -1.771 -13.328 16.953 1 77.62 315 VAL A CA 1
ATOM 2514 C C . VAL A 1 315 ? -1.934 -12.383 18.141 1 77.62 315 VAL A C 1
ATOM 2516 O O . VAL A 1 315 ? -1.461 -12.664 19.234 1 77.62 315 VAL A O 1
ATOM 2519 N N . GLN A 1 316 ? -2.652 -11.266 17.953 1 76.88 316 GLN A N 1
ATOM 2520 C CA . GLN A 1 316 ? -2.875 -10.281 19.016 1 76.88 316 GLN A CA 1
ATOM 2521 C C . GLN A 1 316 ? -4.188 -10.555 19.75 1 76.88 316 GLN A C 1
ATOM 2523 O O . GLN A 1 316 ? -4.598 -9.766 20.594 1 76.88 316 GLN A O 1
ATOM 2528 N N . ASP A 1 317 ? -4.844 -11.539 19.359 1 79.56 317 ASP A N 1
ATOM 2529 C CA . ASP A 1 317 ? -6.113 -11.945 19.953 1 79.56 317 ASP A CA 1
ATOM 2530 C C . ASP A 1 317 ? -7.184 -10.867 19.75 1 79.56 317 ASP A C 1
ATOM 2532 O O . ASP A 1 317 ? -7.934 -10.555 20.672 1 79.56 317 ASP A O 1
ATOM 2536 N N . ARG A 1 318 ? -7.184 -10.258 18.672 1 83 318 ARG A N 1
ATOM 2537 C CA . ARG A 1 318 ? -8.211 -9.305 18.266 1 83 318 ARG A CA 1
ATOM 2538 C C . ARG A 1 318 ? -9.148 -9.914 17.219 1 83 318 ARG A C 1
ATOM 2540 O O . ARG A 1 318 ? -8.727 -10.734 16.406 1 83 318 ARG A O 1
ATOM 2547 N N . PRO A 1 319 ? -10.305 -9.445 17.297 1 87.31 319 PRO A N 1
ATOM 2548 C CA . PRO A 1 319 ? -11.266 -10.055 16.359 1 87.31 319 PRO A CA 1
ATOM 2549 C C . PRO A 1 319 ? -11.102 -9.547 14.93 1 87.31 319 PRO A C 1
ATOM 2551 O O . PRO A 1 319 ? -10.68 -8.414 14.719 1 87.31 319 PRO A O 1
ATOM 2554 N N . THR A 1 320 ? -11.367 -10.414 13.984 1 89.62 320 THR A N 1
ATOM 2555 C CA . THR A 1 320 ? -11.461 -10.062 12.578 1 89.62 320 THR A CA 1
ATOM 2556 C C . THR A 1 320 ? -12.922 -9.906 12.156 1 89.62 320 THR A C 1
ATOM 2558 O O . THR A 1 320 ? -13.742 -10.797 12.391 1 89.62 320 THR A O 1
ATOM 2561 N N . ARG A 1 321 ? -13.258 -8.75 11.57 1 89.81 321 ARG A N 1
ATOM 2562 C CA . ARG A 1 321 ? -14.633 -8.484 11.148 1 89.81 321 ARG A CA 1
ATOM 2563 C C . ARG A 1 321 ? -14.797 -8.695 9.648 1 89.81 321 ARG A C 1
ATOM 2565 O O . ARG A 1 321 ? -14.086 -8.086 8.844 1 89.81 321 ARG A O 1
ATOM 2572 N N . VAL A 1 322 ? -15.703 -9.531 9.305 1 92.69 322 VAL A N 1
ATOM 2573 C CA . VAL A 1 322 ? -16 -9.805 7.902 1 92.69 322 VAL A CA 1
ATOM 2574 C C . VAL A 1 322 ? -17.375 -9.234 7.539 1 92.69 322 VAL A C 1
ATOM 2576 O O . VAL A 1 322 ? -18.375 -9.562 8.172 1 92.69 322 VAL A O 1
ATOM 2579 N N . ARG A 1 323 ? -17.453 -8.477 6.562 1 91.81 323 ARG A N 1
ATOM 2580 C CA . ARG A 1 323 ? -18.703 -7.824 6.184 1 91.81 323 ARG A CA 1
ATOM 2581 C C . ARG A 1 323 ? -19.688 -8.836 5.586 1 91.81 323 ARG A C 1
ATOM 2583 O O . ARG A 1 323 ? -19.328 -9.617 4.707 1 91.81 323 ARG A O 1
ATOM 2590 N N . LEU A 1 324 ? -20.891 -8.734 6.082 1 93.5 324 LEU A N 1
ATOM 2591 C CA . LEU A 1 324 ? -21.969 -9.523 5.523 1 93.5 324 LEU A CA 1
ATOM 2592 C C . LEU A 1 324 ? -22.844 -8.672 4.598 1 93.5 324 LEU A C 1
ATOM 2594 O O . LEU A 1 324 ? -23.5 -7.738 5.047 1 93.5 324 LEU A O 1
ATOM 2598 N N . PRO A 1 325 ? -22.781 -9.039 3.297 1 91.31 325 PRO A N 1
ATOM 2599 C CA . PRO A 1 325 ? -23.703 -8.312 2.422 1 91.31 325 PRO A CA 1
ATOM 2600 C C . PRO A 1 325 ? -25.156 -8.414 2.879 1 91.31 325 PRO A C 1
ATOM 2602 O O . PRO A 1 325 ? -25.562 -9.438 3.424 1 91.31 325 PRO A O 1
ATOM 2605 N N . THR A 1 326 ? -25.938 -7.375 2.58 1 88.94 326 THR A N 1
ATOM 2606 C CA . THR A 1 326 ? -27.359 -7.367 2.941 1 88.94 326 THR A CA 1
ATOM 2607 C C . THR A 1 326 ? -28.078 -8.555 2.307 1 88.94 326 THR A C 1
ATOM 2609 O O . THR A 1 326 ? -28.984 -9.133 2.916 1 88.94 326 THR A O 1
ATOM 2612 N N . SER A 1 327 ? -27.719 -8.852 1.067 1 89.25 327 SER A N 1
ATOM 2613 C CA . SER A 1 327 ? -28.328 -9.984 0.376 1 89.25 327 SER A CA 1
ATOM 2614 C C . SER A 1 327 ? -28.078 -11.289 1.129 1 89.25 327 SER A C 1
ATOM 2616 O O . SER A 1 327 ? -28.953 -12.164 1.161 1 89.25 327 SER A O 1
ATOM 2618 N N . PHE A 1 328 ? -26.953 -11.383 1.722 1 92.62 328 PHE A N 1
ATOM 2619 C CA . PHE A 1 328 ? -26.609 -12.578 2.484 1 92.62 328 PHE A CA 1
ATOM 2620 C C . PHE A 1 328 ? -27.453 -12.672 3.746 1 92.62 328 PHE A C 1
ATOM 2622 O O . PHE A 1 328 ? -28.016 -13.727 4.039 1 92.62 328 PHE A O 1
ATOM 2629 N N . VAL A 1 329 ? -27.547 -11.57 4.457 1 89.75 329 VAL A N 1
ATOM 2630 C CA . VAL A 1 329 ? -28.312 -11.516 5.695 1 89.75 329 VAL A CA 1
ATOM 2631 C C . VAL A 1 329 ? -29.766 -11.844 5.41 1 89.75 329 VAL A C 1
ATOM 2633 O O . VAL A 1 329 ? -30.375 -12.664 6.102 1 89.75 329 VAL A O 1
ATOM 2636 N N . ASN A 1 330 ? -30.328 -11.234 4.379 1 88.62 330 ASN A N 1
ATOM 2637 C CA . ASN A 1 330 ? -31.719 -11.469 3.994 1 88.62 330 ASN A CA 1
ATOM 2638 C C . ASN A 1 330 ? -31.938 -12.922 3.586 1 88.62 330 ASN A C 1
ATOM 2640 O O . ASN A 1 330 ? -32.969 -13.516 3.926 1 88.62 330 ASN A O 1
ATOM 2644 N N . PHE A 1 331 ? -31.016 -13.422 2.846 1 90.44 331 PHE A N 1
ATOM 2645 C CA . PHE A 1 331 ? -31.125 -14.797 2.375 1 90.44 331 PHE A CA 1
ATOM 2646 C C . PHE A 1 331 ? -31.125 -15.773 3.547 1 90.44 331 PHE A C 1
ATOM 2648 O O . PHE A 1 331 ? -31.938 -16.703 3.588 1 90.44 331 PHE A O 1
ATOM 2655 N N . CYS A 1 332 ? -30.25 -15.547 4.516 1 88.25 332 CYS A N 1
ATOM 2656 C CA . CYS A 1 332 ? -30.141 -16.422 5.68 1 88.25 332 CYS A CA 1
ATOM 2657 C C . CYS A 1 332 ? -31.391 -16.297 6.559 1 88.25 332 CYS A C 1
ATOM 2659 O O . CYS A 1 332 ? -31.844 -17.297 7.125 1 88.25 332 CYS A O 1
ATOM 2661 N N . MET A 1 333 ? -31.906 -15.125 6.621 1 85.44 333 MET A N 1
ATOM 2662 C CA . MET A 1 333 ? -33.125 -14.898 7.422 1 85.44 333 MET A CA 1
ATOM 2663 C C . MET A 1 333 ? -34.312 -15.602 6.801 1 85.44 333 MET A C 1
ATOM 2665 O O . MET A 1 333 ? -35.188 -16.078 7.512 1 85.44 333 MET A O 1
ATOM 2669 N N . LYS A 1 334 ? -34.406 -15.594 5.566 1 86.25 334 LYS A N 1
ATOM 2670 C CA . LYS A 1 334 ? -35.5 -16.266 4.875 1 86.25 334 LYS A CA 1
ATOM 2671 C C . LYS A 1 334 ? -35.438 -17.766 5.102 1 86.25 334 LYS A C 1
ATOM 2673 O O . LYS A 1 334 ? -36.469 -18.438 5.109 1 86.25 334 LYS A O 1
ATOM 2678 N N . ASN A 1 335 ? -34.312 -18.234 5.277 1 80.12 335 ASN A N 1
ATOM 2679 C CA . ASN A 1 335 ? -34.156 -19.672 5.398 1 80.12 335 ASN A CA 1
ATOM 2680 C C . ASN A 1 335 ? -34.062 -20.109 6.859 1 80.12 335 ASN A C 1
ATOM 2682 O O . ASN A 1 335 ? -33.844 -21.281 7.156 1 80.12 335 ASN A O 1
ATOM 2686 N N . SER A 1 336 ? -34.156 -19.047 7.715 1 78.62 336 SER A N 1
ATOM 2687 C CA . SER A 1 336 ? -34.125 -19.344 9.141 1 78.62 336 SER A CA 1
ATOM 2688 C C . SER A 1 336 ? -35.312 -18.734 9.875 1 78.62 336 SER A C 1
ATOM 2690 O O . SER A 1 336 ? -35.906 -17.75 9.414 1 78.62 336 SER A O 1
ATOM 2692 N N . SER A 1 337 ? -35.719 -19.312 10.906 1 76.19 337 SER A N 1
ATOM 2693 C CA . SER A 1 337 ? -36.844 -18.844 11.711 1 76.19 337 SER A CA 1
ATOM 2694 C C . SER A 1 337 ? -36.406 -17.766 12.695 1 76.19 337 SER A C 1
ATOM 2696 O O . SER A 1 337 ? -37.25 -17.172 13.391 1 76.19 337 SER A O 1
ATOM 2698 N N . THR A 1 338 ? -35.125 -17.469 12.703 1 83.56 338 THR A N 1
ATOM 2699 C CA . THR A 1 338 ? -34.594 -16.5 13.664 1 83.56 338 THR A CA 1
ATOM 2700 C C . THR A 1 338 ? -33.625 -15.539 12.984 1 83.56 338 THR A C 1
ATOM 2702 O O . THR A 1 338 ? -33.281 -15.727 11.82 1 83.56 338 THR A O 1
ATOM 2705 N N . ASN A 1 339 ? -33.281 -14.508 13.711 1 87.81 339 ASN A N 1
ATOM 2706 C CA . ASN A 1 339 ? -32.344 -13.539 13.133 1 87.81 339 ASN A CA 1
ATOM 2707 C C . ASN A 1 339 ? -30.922 -14.086 13.117 1 87.81 339 ASN A C 1
ATOM 2709 O O . ASN A 1 339 ? -30.625 -15.078 13.781 1 87.81 339 ASN A O 1
ATOM 2713 N N . ILE A 1 340 ? -30.078 -13.516 12.367 1 90.12 340 ILE A N 1
ATOM 2714 C CA . ILE A 1 340 ? -28.734 -14.008 12.094 1 90.12 340 ILE A CA 1
ATOM 2715 C C . ILE A 1 340 ? -27.906 -14.016 13.383 1 90.12 340 ILE A C 1
ATOM 2717 O O . ILE A 1 340 ? -27.078 -14.906 13.586 1 90.12 340 ILE A O 1
ATOM 2721 N N . GLN A 1 341 ? -28.125 -13.055 14.25 1 90.69 341 GLN A N 1
ATOM 2722 C CA . GLN A 1 341 ? -27.406 -12.977 15.523 1 90.69 341 GLN A CA 1
ATOM 2723 C C . GLN A 1 341 ? -27.688 -14.195 16.391 1 90.69 341 GLN A C 1
ATOM 2725 O O . GLN A 1 341 ? -26.781 -14.758 17 1 90.69 341 GLN A O 1
ATOM 2730 N N . GLU A 1 342 ? -28.891 -14.547 16.422 1 92.06 342 GLU A N 1
ATOM 2731 C CA . GLU A 1 342 ? -29.312 -15.688 17.234 1 92.06 342 GLU A CA 1
ATOM 2732 C C . GLU A 1 342 ? -28.781 -17 16.656 1 92.06 342 GLU A C 1
ATOM 2734 O O . GLU A 1 342 ? -28.406 -17.906 17.406 1 92.06 342 GLU A O 1
ATOM 2739 N N . VAL A 1 343 ? -28.844 -17.125 15.367 1 93.19 343 VAL A N 1
ATOM 2740 C CA . VAL A 1 343 ? -28.328 -18.328 14.711 1 93.19 343 VAL A CA 1
ATOM 2741 C C . VAL A 1 343 ? -26.859 -18.531 15.07 1 93.19 343 VAL A C 1
ATOM 2743 O O . VAL A 1 343 ? -26.438 -19.641 15.406 1 93.19 343 VAL A O 1
ATOM 2746 N N . VAL A 1 344 ? -26.078 -17.484 15.039 1 94.81 344 VAL A N 1
ATOM 2747 C CA . VAL A 1 344 ? -24.656 -17.531 15.328 1 94.81 344 VAL A CA 1
ATOM 2748 C C . VAL A 1 344 ? -24.438 -17.844 16.812 1 94.81 344 VAL A C 1
ATOM 2750 O O . VAL A 1 344 ? -23.562 -18.641 17.156 1 94.81 344 VAL A O 1
ATOM 2753 N N . LYS A 1 345 ? -25.25 -17.281 17.656 1 93.88 345 LYS A N 1
ATOM 2754 C CA . LYS A 1 345 ? -25.141 -17.516 19.094 1 93.88 345 LYS A CA 1
ATOM 2755 C C . LYS A 1 345 ? -25.438 -18.969 19.453 1 93.88 345 LYS A C 1
ATOM 2757 O O . LYS A 1 345 ? -24.844 -19.516 20.375 1 93.88 345 LYS A O 1
ATOM 2762 N N . GLN A 1 346 ? -26.375 -19.5 18.812 1 92.94 346 GLN A N 1
ATOM 2763 C CA . GLN A 1 346 ? -26.719 -20.891 19.062 1 92.94 346 GLN A CA 1
ATOM 2764 C C . GLN A 1 346 ? -25.562 -21.828 18.719 1 92.94 346 GLN A C 1
ATOM 2766 O O . GLN A 1 346 ? -25.297 -22.797 19.438 1 92.94 346 GLN A O 1
ATOM 2771 N N . ARG A 1 347 ? -24.891 -21.516 17.609 1 93.56 347 ARG A N 1
ATOM 2772 C CA . ARG A 1 347 ? -23.781 -22.359 17.172 1 93.56 347 ARG A CA 1
ATOM 2773 C C . ARG A 1 347 ? -22.531 -22.078 17.984 1 93.56 347 ARG A C 1
ATOM 2775 O O . ARG A 1 347 ? -21.734 -22.984 18.25 1 93.56 347 ARG A O 1
ATOM 2782 N N . TYR A 1 348 ? -22.344 -20.828 18.344 1 95.19 348 TYR A N 1
ATOM 2783 C CA . TYR A 1 348 ? -21.188 -20.406 19.125 1 95.19 348 TYR A CA 1
ATOM 2784 C C . TYR A 1 348 ? -21.641 -19.672 20.391 1 95.19 348 TYR A C 1
ATOM 2786 O O . TYR A 1 348 ? -21.5 -18.438 20.484 1 95.19 348 TYR A O 1
ATOM 2794 N N . PRO A 1 349 ? -22.016 -20.375 21.359 1 93.81 349 PRO A N 1
ATOM 2795 C CA . PRO A 1 349 ? -22.609 -19.781 22.547 1 93.81 349 PRO A CA 1
ATOM 2796 C C . PRO A 1 349 ? -21.609 -19.031 23.406 1 93.81 349 PRO A C 1
ATOM 2798 O O . PRO A 1 349 ? -21.984 -18.156 24.188 1 93.81 349 PRO A O 1
ATOM 2801 N N . ASN A 1 350 ? -20.297 -19.328 23.281 1 94 350 ASN A N 1
ATOM 2802 C CA . ASN A 1 350 ? -19.281 -18.703 24.125 1 94 350 ASN A CA 1
ATOM 2803 C C . ASN A 1 350 ? -18.766 -17.406 23.516 1 94 350 ASN A C 1
ATOM 2805 O O . ASN A 1 350 ? -17.828 -16.797 24.031 1 94 350 ASN A O 1
ATOM 2809 N N . GLY A 1 351 ? -19.281 -17.047 22.375 1 92.38 351 GLY A N 1
ATOM 2810 C CA . GLY A 1 351 ? -18.953 -15.75 21.797 1 92.38 351 GLY A CA 1
ATOM 2811 C C . GLY A 1 351 ? -17.703 -15.797 20.906 1 92.38 351 GLY A C 1
ATOM 2812 O O . GLY A 1 351 ? -17.078 -14.766 20.656 1 92.38 351 GLY A O 1
ATOM 2813 N N . GLU A 1 352 ? -17.297 -16.953 20.484 1 94.25 352 GLU A N 1
ATOM 2814 C CA . GLU A 1 352 ? -16.141 -17.078 19.594 1 94.25 352 GLU A CA 1
ATOM 2815 C C . GLU A 1 352 ? -16.422 -16.438 18.234 1 94.25 352 GLU A C 1
ATOM 2817 O O . GLU A 1 352 ? -15.5 -15.938 17.578 1 94.25 352 GLU A O 1
ATOM 2822 N N . VAL A 1 353 ? -17.656 -16.562 17.828 1 95.44 353 VAL A N 1
ATOM 2823 C CA . VAL A 1 353 ? -18.172 -15.898 16.641 1 95.44 353 VAL A CA 1
ATOM 2824 C C . VAL A 1 353 ? -19.406 -15.086 16.984 1 95.44 353 VAL A C 1
ATOM 2826 O O . VAL A 1 353 ? -20.297 -15.57 17.703 1 95.44 353 VAL A O 1
ATOM 2829 N N . THR A 1 354 ? -19.453 -13.844 16.641 1 93.94 354 THR A N 1
ATOM 2830 C CA . THR A 1 354 ? -20.594 -12.984 16.906 1 93.94 354 THR A CA 1
ATOM 2831 C C . THR A 1 354 ? -20.953 -12.148 15.68 1 93.94 354 THR A C 1
ATOM 2833 O O . THR A 1 354 ? -20.188 -12.117 14.711 1 93.94 354 THR A O 1
ATOM 2836 N N . VAL A 1 355 ? -22.141 -11.695 15.641 1 92.25 355 VAL A N 1
ATOM 2837 C CA . VAL A 1 355 ? -22.562 -10.742 14.617 1 92.25 355 VAL A CA 1
ATOM 2838 C C . VAL A 1 355 ? -22.766 -9.367 15.242 1 92.25 355 VAL A C 1
ATOM 2840 O O . VAL A 1 355 ? -23.484 -9.242 16.234 1 92.25 355 VAL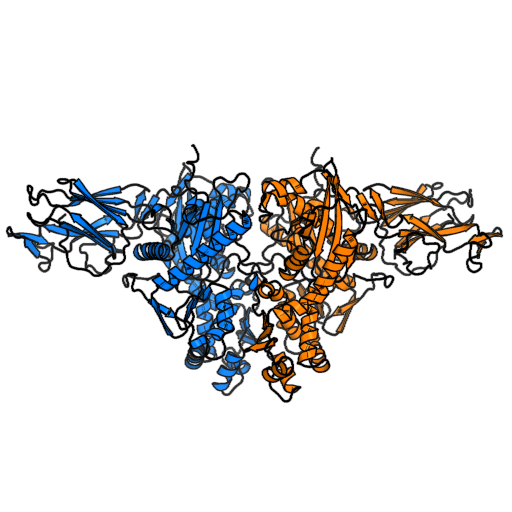 A O 1
ATOM 2843 N N . ASN A 1 356 ? -22.031 -8.43 14.781 1 88 356 ASN A N 1
ATOM 2844 C CA . ASN A 1 356 ? -22.172 -7.035 15.188 1 88 356 ASN A CA 1
ATOM 2845 C C . ASN A 1 356 ? -22.484 -6.133 14 1 88 356 ASN A C 1
ATOM 2847 O O . ASN A 1 356 ? -21.625 -5.918 13.141 1 88 356 ASN A O 1
ATOM 2851 N N . LYS A 1 357 ? -23.688 -5.57 14 1 83.12 357 LYS A N 1
ATOM 2852 C CA . LYS A 1 357 ? -24.125 -4.789 12.852 1 83.12 357 LYS A CA 1
ATOM 2853 C C . LYS A 1 357 ? -24.078 -5.613 11.562 1 83.12 357 LYS A C 1
ATOM 2855 O O . LYS A 1 357 ? -24.656 -6.699 11.492 1 83.12 357 LYS A O 1
ATOM 2860 N N . ASP A 1 358 ? -23.266 -5.129 10.57 1 87 358 ASP A N 1
ATOM 2861 C CA . ASP A 1 358 ? -23.188 -5.789 9.273 1 87 358 ASP A CA 1
ATOM 2862 C C . ASP A 1 358 ? -21.969 -6.707 9.195 1 87 358 ASP A C 1
ATOM 2864 O O . ASP A 1 358 ? -21.5 -7.047 8.102 1 87 358 ASP A O 1
ATOM 2868 N N . TYR A 1 359 ? -21.484 -7.145 10.406 1 92.06 359 TYR A N 1
ATOM 2869 C CA . TYR A 1 359 ? -20.203 -7.848 10.344 1 92.06 359 TYR A CA 1
ATOM 2870 C C . TYR A 1 359 ? -20.25 -9.148 11.141 1 92.06 359 TYR A C 1
ATOM 2872 O O . TYR A 1 359 ? -20.844 -9.188 12.227 1 92.06 359 TYR A O 1
ATOM 2880 N N . LEU A 1 360 ? -19.781 -10.188 10.531 1 94.62 360 LEU A N 1
ATOM 2881 C CA . LEU A 1 360 ? -19.422 -11.406 11.266 1 94.62 360 LEU A CA 1
ATOM 2882 C C . LEU A 1 360 ? -18.078 -11.242 11.961 1 94.62 360 LEU A C 1
ATOM 2884 O O . LEU A 1 360 ? -17.062 -10.992 11.305 1 94.62 360 LEU A O 1
ATOM 2888 N N . CYS A 1 361 ? -18.047 -11.328 13.25 1 93.12 361 CYS A N 1
ATOM 2889 C CA . CYS A 1 361 ? -16.828 -11.117 14.023 1 93.12 361 CYS A CA 1
ATOM 2890 C C . CYS A 1 361 ? -16.234 -12.445 14.477 1 93.12 361 CYS A C 1
ATOM 2892 O O . CYS A 1 361 ? -16.859 -13.195 15.219 1 93.12 361 CYS A O 1
ATOM 2894 N N . LEU A 1 362 ? -15.039 -12.75 14.039 1 94.19 362 LEU A N 1
ATOM 2895 C CA . LEU A 1 362 ? -14.297 -13.953 14.391 1 94.19 362 LEU A CA 1
ATOM 2896 C C . LEU A 1 362 ? -13.211 -13.641 15.406 1 94.19 362 LEU A C 1
ATOM 2898 O O . LEU A 1 362 ? -12.305 -12.844 15.133 1 94.19 362 LEU A O 1
ATOM 2902 N N . ASN A 1 363 ? -13.297 -14.25 16.562 1 92.19 363 ASN A N 1
ATOM 2903 C CA . ASN A 1 363 ? -12.258 -13.969 17.531 1 92.19 363 ASN A CA 1
ATOM 2904 C C . ASN A 1 363 ? -10.93 -14.617 17.156 1 92.19 363 ASN A C 1
ATOM 2906 O O . ASN A 1 363 ? -10.859 -15.344 16.156 1 92.19 363 ASN A O 1
ATOM 2910 N N . GLY A 1 364 ? -9.875 -14.359 17.922 1 89.19 364 GLY A N 1
ATOM 2911 C CA . GLY A 1 364 ? -8.539 -14.828 17.594 1 89.19 364 GLY A CA 1
ATOM 2912 C C . GLY A 1 364 ? -8.43 -16.344 17.562 1 89.19 364 GLY A C 1
ATOM 2913 O O . GLY A 1 364 ? -7.75 -16.906 16.703 1 89.19 364 GLY A O 1
ATOM 2914 N N . GLY A 1 365 ? -9.102 -16.969 18.469 1 89.69 365 GLY A N 1
ATOM 2915 C CA . GLY A 1 365 ? -9.07 -18.422 18.516 1 89.69 365 GLY A CA 1
ATOM 2916 C C . GLY A 1 365 ? -9.664 -19.078 17.297 1 89.69 365 GLY A C 1
ATOM 2917 O O . GLY A 1 365 ? -9.094 -20.047 16.766 1 89.69 365 GLY A O 1
ATOM 2918 N N . ILE A 1 366 ? -10.797 -18.578 16.844 1 93 366 ILE A N 1
ATOM 2919 C CA . ILE A 1 366 ? -11.477 -19.125 15.664 1 93 366 ILE A CA 1
ATOM 2920 C C . ILE A 1 366 ? -10.602 -18.906 14.422 1 93 366 ILE A C 1
ATOM 2922 O O . ILE A 1 366 ? -10.5 -19.797 13.57 1 93 366 ILE A O 1
ATOM 2926 N N . LEU A 1 367 ? -10.031 -17.781 14.32 1 92.12 367 LEU A N 1
ATOM 2927 C CA . LEU A 1 367 ? -9.172 -17.5 13.18 1 92.12 367 LEU A CA 1
ATOM 2928 C C . LEU A 1 367 ? -7.969 -18.422 13.156 1 92.12 367 LEU A C 1
ATOM 2930 O O . LEU A 1 367 ? -7.602 -18.953 12.102 1 92.12 367 LEU A O 1
ATOM 2934 N N . THR A 1 368 ? -7.371 -18.609 14.25 1 91.06 368 THR A N 1
ATOM 2935 C CA . THR A 1 368 ? -6.238 -19.516 14.352 1 91.06 368 THR A CA 1
ATOM 2936 C C . THR A 1 368 ? -6.645 -20.938 13.953 1 91.06 368 THR A C 1
ATOM 2938 O O . THR A 1 368 ? -5.891 -21.641 13.281 1 91.06 368 THR A O 1
ATOM 2941 N N . GLU A 1 369 ? -7.812 -21.281 14.391 1 93.06 369 GLU A N 1
ATOM 2942 C CA . GLU A 1 369 ? -8.344 -22.594 14.023 1 93.06 369 GLU A CA 1
ATOM 2943 C C . GLU A 1 369 ? -8.492 -22.719 12.508 1 93.06 369 GLU A C 1
ATOM 2945 O O . GLU A 1 369 ? -8.219 -23.766 11.938 1 93.06 369 GLU A O 1
ATOM 2950 N N . MET A 1 370 ? -8.914 -21.719 11.922 1 94.88 370 MET A N 1
ATOM 2951 C CA . MET A 1 370 ? -9.133 -21.719 10.477 1 94.88 370 MET A CA 1
ATOM 2952 C C . MET A 1 370 ? -7.805 -21.812 9.727 1 94.88 370 MET A C 1
ATOM 2954 O O . MET A 1 370 ? -7.746 -22.375 8.625 1 94.88 370 MET A O 1
ATOM 2958 N N . PHE A 1 371 ? -6.723 -21.344 10.289 1 95.69 371 PHE A N 1
ATOM 2959 C CA . PHE A 1 371 ? -5.395 -21.391 9.688 1 95.69 371 PHE A CA 1
ATOM 2960 C C . PHE A 1 371 ? -4.754 -22.766 9.914 1 95.69 371 PHE A C 1
ATOM 2962 O O . PHE A 1 371 ? -3.869 -23.172 9.156 1 95.69 371 PHE A O 1
ATOM 2969 N N . SER A 1 372 ? -5.117 -23.469 10.875 1 95.25 372 SER A N 1
ATOM 2970 C CA . SER A 1 372 ? -4.406 -24.609 11.43 1 95.25 372 SER A CA 1
ATOM 2971 C C . SER A 1 372 ? -4.203 -25.703 10.391 1 95.25 372 SER A C 1
ATOM 2973 O O . SER A 1 372 ? -3.1 -26.234 10.25 1 95.25 372 SER A O 1
ATOM 2975 N N . PRO A 1 373 ? -5.238 -26.094 9.625 1 95.12 373 PRO A N 1
ATOM 2976 C CA . PRO A 1 373 ? -5.02 -27.172 8.656 1 95.12 373 PRO A CA 1
ATOM 2977 C C . PRO A 1 373 ? -3.92 -26.844 7.652 1 95.12 373 PRO A C 1
ATOM 2979 O O . PRO A 1 373 ? -3.068 -27.703 7.371 1 95.12 373 PRO A O 1
ATOM 2982 N N . THR A 1 374 ? -3.986 -25.688 7.145 1 95.56 374 THR A N 1
ATOM 2983 C CA . THR A 1 374 ? -3.008 -25.266 6.152 1 95.56 374 THR A CA 1
ATOM 2984 C C . THR A 1 374 ? -1.624 -25.125 6.781 1 95.56 374 THR A C 1
ATOM 2986 O O . THR A 1 374 ? -0.639 -25.641 6.246 1 95.56 374 THR A O 1
ATOM 2989 N N . VAL A 1 375 ? -1.531 -24.484 7.906 1 96.38 375 VAL A N 1
ATOM 2990 C CA . VAL A 1 375 ? -0.27 -24.203 8.578 1 96.38 375 VAL A CA 1
ATOM 2991 C C . VAL A 1 375 ? 0.381 -25.516 9.039 1 96.38 375 VAL A C 1
ATOM 2993 O O . VAL A 1 375 ? 1.591 -25.688 8.883 1 96.38 375 VAL A O 1
ATOM 2996 N N . SER A 1 376 ? -0.361 -26.406 9.555 1 96.56 376 SER A N 1
ATOM 2997 C CA . SER A 1 376 ? 0.171 -27.688 10 1 96.56 376 SER A CA 1
ATOM 2998 C C . SER A 1 376 ? 0.73 -28.5 8.836 1 96.56 376 SER A C 1
ATOM 3000 O O . SER A 1 376 ? 1.753 -29.172 8.969 1 96.56 376 SER A O 1
ATOM 3002 N N . SER A 1 377 ? 0.009 -28.453 7.707 1 95.75 377 SER A N 1
ATOM 3003 C CA . SER A 1 377 ? 0.482 -29.156 6.523 1 95.75 377 SER A CA 1
ATOM 3004 C C . SER A 1 377 ? 1.841 -28.641 6.07 1 95.75 377 SER A C 1
ATOM 3006 O O . SER A 1 377 ? 2.725 -29.422 5.719 1 95.75 377 SER A O 1
ATOM 3008 N N . ILE A 1 378 ? 2.01 -27.359 6.086 1 96.81 378 ILE A N 1
ATOM 3009 C CA . ILE A 1 378 ? 3.262 -26.734 5.672 1 96.81 378 ILE A CA 1
ATOM 3010 C C . ILE A 1 378 ? 4.375 -27.125 6.641 1 96.81 378 ILE A C 1
ATOM 3012 O O . ILE A 1 378 ? 5.445 -27.578 6.219 1 96.81 378 ILE A O 1
ATOM 3016 N N . VAL A 1 379 ? 4.141 -27 7.945 1 97.44 379 VAL A N 1
ATOM 3017 C CA . VAL A 1 379 ? 5.129 -27.266 8.984 1 97.44 379 VAL A CA 1
ATOM 3018 C C . VAL A 1 379 ? 5.52 -28.75 8.969 1 97.44 379 VAL A C 1
ATOM 3020 O O . VAL A 1 379 ? 6.699 -29.078 9.078 1 97.44 379 VAL A O 1
ATOM 3023 N N . ASP A 1 380 ? 4.539 -29.562 8.828 1 96.25 380 ASP A N 1
ATOM 3024 C CA . ASP A 1 380 ? 4.801 -31 8.781 1 96.25 380 ASP A CA 1
ATOM 3025 C C . ASP A 1 380 ? 5.637 -31.375 7.562 1 96.25 380 ASP A C 1
ATOM 3027 O O . ASP A 1 380 ? 6.559 -32.188 7.656 1 96.25 380 ASP A O 1
ATOM 3031 N N . ASN A 1 381 ? 5.262 -30.844 6.477 1 95.31 381 ASN A N 1
ATOM 3032 C CA . ASN A 1 381 ? 6.023 -31.125 5.262 1 95.31 381 ASN A CA 1
ATOM 3033 C C . ASN A 1 381 ? 7.473 -30.656 5.395 1 95.31 381 ASN A C 1
ATOM 3035 O O . ASN A 1 381 ? 8.391 -31.359 4.953 1 95.31 381 ASN A O 1
ATOM 3039 N N . LEU A 1 382 ? 7.672 -29.484 5.902 1 96.75 382 LEU A N 1
ATOM 3040 C CA . LEU A 1 382 ? 9.023 -28.969 6.137 1 96.75 382 LEU A CA 1
ATOM 3041 C C . LEU A 1 382 ? 9.797 -29.891 7.074 1 96.75 382 LEU A C 1
ATOM 3043 O O . LEU A 1 382 ? 10.961 -30.203 6.824 1 96.75 382 LEU A O 1
ATOM 3047 N N . GLY A 1 383 ? 9.148 -30.297 8.141 1 95.94 383 GLY A N 1
ATOM 3048 C CA . GLY A 1 383 ? 9.781 -31.219 9.062 1 95.94 383 GLY A CA 1
ATOM 3049 C C . GLY A 1 383 ? 10.234 -32.5 8.398 1 95.94 383 GLY A C 1
ATOM 3050 O O . GLY A 1 383 ? 11.352 -32.969 8.633 1 95.94 383 GLY A O 1
ATOM 3051 N N . ASN A 1 384 ? 9.383 -33.062 7.59 1 94.81 384 ASN A N 1
ATOM 3052 C CA . ASN A 1 384 ? 9.695 -34.312 6.871 1 94.81 384 ASN A CA 1
ATOM 3053 C C . ASN A 1 384 ? 10.844 -34.094 5.883 1 94.81 384 ASN A C 1
ATOM 3055 O O . ASN A 1 384 ? 11.719 -34.969 5.754 1 94.81 384 ASN A O 1
ATOM 3059 N N . LEU A 1 385 ? 10.781 -33 5.203 1 95 385 LEU A N 1
ATOM 3060 C CA . LEU A 1 385 ? 11.797 -32.688 4.211 1 95 385 LEU A CA 1
ATOM 3061 C C . LEU A 1 385 ? 13.18 -32.562 4.859 1 95 385 LEU A C 1
ATOM 3063 O O . LEU A 1 385 ? 14.164 -33.062 4.309 1 95 385 LEU A O 1
ATOM 3067 N N . LEU A 1 386 ? 13.227 -32 5.984 1 95.62 386 LEU A N 1
ATOM 3068 C CA . LEU A 1 386 ? 14.492 -31.688 6.637 1 95.62 386 LEU A CA 1
ATOM 3069 C C . LEU A 1 386 ? 15.117 -32.938 7.258 1 95.62 386 LEU A C 1
ATOM 3071 O O . LEU A 1 386 ? 16.281 -32.906 7.676 1 95.62 386 LEU A O 1
ATOM 3075 N N . HIS A 1 387 ? 14.438 -34.031 7.246 1 93.81 387 HIS A N 1
ATOM 3076 C CA . HIS A 1 387 ? 15.008 -35.312 7.672 1 93.81 387 HIS A CA 1
ATOM 3077 C C . HIS A 1 387 ? 15.844 -35.938 6.562 1 93.81 387 HIS A C 1
ATOM 3079 O O . HIS A 1 387 ? 16.609 -36.875 6.812 1 93.81 387 HIS A O 1
ATOM 3085 N N . ASN A 1 388 ? 15.68 -35.406 5.418 1 93.62 388 ASN A N 1
ATOM 3086 C CA . ASN A 1 388 ? 16.469 -35.938 4.305 1 93.62 388 ASN A CA 1
ATOM 3087 C C . ASN A 1 388 ? 17.953 -35.625 4.496 1 93.62 388 ASN A C 1
ATOM 3089 O O . ASN A 1 388 ? 18.344 -34.469 4.707 1 93.62 388 ASN A O 1
ATOM 3093 N N . PRO A 1 389 ? 18.781 -36.594 4.328 1 93.25 389 PRO A N 1
ATOM 3094 C CA . PRO A 1 389 ? 20.219 -36.406 4.547 1 93.25 389 PRO A CA 1
ATOM 3095 C C . PRO A 1 389 ? 20.844 -35.406 3.584 1 93.25 389 PRO A C 1
ATOM 3097 O O . PRO A 1 389 ? 21.828 -34.75 3.92 1 93.25 389 PRO A O 1
ATOM 3100 N N . MET A 1 390 ? 20.266 -35.25 2.467 1 91.69 390 MET A N 1
ATOM 3101 C CA . MET A 1 390 ? 20.797 -34.312 1.475 1 91.69 390 MET A CA 1
ATOM 3102 C C . MET A 1 390 ? 20.641 -32.875 1.952 1 91.69 390 MET A C 1
ATOM 3104 O O . MET A 1 390 ? 21.297 -31.969 1.426 1 91.69 390 MET A O 1
ATOM 3108 N N . LEU A 1 391 ? 19.828 -32.656 2.971 1 95.38 391 LEU A N 1
ATOM 3109 C CA . LEU A 1 391 ? 19.531 -31.297 3.426 1 95.38 391 LEU A CA 1
ATOM 3110 C C . LEU A 1 391 ? 20.125 -31.047 4.805 1 95.38 391 LEU A C 1
ATOM 3112 O O . LEU A 1 391 ? 19.734 -30.109 5.496 1 95.38 391 LEU A O 1
ATOM 3116 N N . ARG A 1 392 ? 21.062 -31.797 5.18 1 93.31 392 ARG A N 1
ATOM 3117 C CA . ARG A 1 392 ? 21.656 -31.719 6.512 1 93.31 392 ARG A CA 1
ATOM 3118 C C . ARG A 1 392 ? 22.391 -30.406 6.707 1 93.31 392 ARG A C 1
ATOM 3120 O O . ARG A 1 392 ? 22.484 -29.891 7.828 1 93.31 392 ARG A O 1
ATOM 3127 N N . ASP A 1 393 ? 22.859 -29.812 5.605 1 92.25 393 ASP A N 1
ATOM 3128 C CA . ASP A 1 393 ? 23.703 -28.625 5.715 1 92.25 393 ASP A CA 1
ATOM 3129 C C . ASP A 1 393 ? 22.875 -27.344 5.586 1 92.25 393 ASP A C 1
ATOM 3131 O O . ASP A 1 393 ? 23.422 -26.234 5.555 1 92.25 393 ASP A O 1
ATOM 3135 N N . VAL A 1 394 ? 21.562 -27.484 5.48 1 94.62 394 VAL A N 1
ATOM 3136 C CA . VAL A 1 394 ? 20.703 -26.297 5.363 1 94.62 394 VAL A CA 1
ATOM 3137 C C . VAL A 1 394 ? 20.781 -25.484 6.648 1 94.62 394 VAL A C 1
ATOM 3139 O O . VAL A 1 394 ? 20.703 -26.031 7.75 1 94.62 394 VAL A O 1
ATOM 3142 N N . GLU A 1 395 ? 20.891 -24.141 6.461 1 91.94 395 GLU A N 1
ATOM 3143 C CA . GLU A 1 395 ? 21.047 -23.25 7.613 1 91.94 395 GLU A CA 1
ATOM 3144 C C . GLU A 1 395 ? 19.938 -22.203 7.645 1 91.94 395 GLU A C 1
ATOM 3146 O O . GLU A 1 395 ? 19.562 -21.703 8.719 1 91.94 395 GLU A O 1
ATOM 3151 N N . TYR A 1 396 ? 19.406 -21.922 6.492 1 90.19 396 TYR A N 1
ATOM 3152 C CA . TYR A 1 396 ? 18.516 -20.766 6.395 1 90.19 396 TYR A CA 1
ATOM 3153 C C . TYR A 1 396 ? 17.203 -21.156 5.715 1 90.19 396 TYR A C 1
ATOM 3155 O O . TYR A 1 396 ? 17.188 -22.031 4.844 1 90.19 396 TYR A O 1
ATOM 3163 N N . PHE A 1 397 ? 16.109 -20.484 6.129 1 92.06 397 PHE A N 1
ATOM 3164 C CA . PHE A 1 397 ? 14.828 -20.469 5.441 1 92.06 397 PHE A CA 1
ATOM 3165 C C . PHE A 1 397 ? 14.547 -19.078 4.871 1 92.06 397 PHE A C 1
ATOM 3167 O O . PHE A 1 397 ? 14.617 -18.078 5.586 1 92.06 397 PHE A O 1
ATOM 3174 N N . PHE A 1 398 ? 14.266 -19.031 3.623 1 92.31 398 PHE A N 1
ATOM 3175 C CA . PHE A 1 398 ? 13.648 -17.828 3.061 1 92.31 398 PHE A CA 1
ATOM 3176 C C . PHE A 1 398 ? 12.148 -18.031 2.891 1 92.31 398 PHE A C 1
ATOM 3178 O O . PHE A 1 398 ? 11.711 -18.844 2.072 1 92.31 398 PHE A O 1
ATOM 3185 N N . LEU A 1 399 ? 11.375 -17.328 3.701 1 93.94 399 LEU A N 1
ATOM 3186 C CA . LEU A 1 399 ? 9.922 -17.359 3.529 1 93.94 399 LEU A CA 1
ATOM 3187 C C . LEU A 1 399 ? 9.477 -16.281 2.541 1 93.94 399 LEU A C 1
ATOM 3189 O O . LEU A 1 399 ? 9.617 -15.086 2.811 1 93.94 399 LEU A O 1
ATOM 3193 N N . VAL A 1 400 ? 8.938 -16.719 1.4 1 94.56 400 VAL A N 1
ATOM 3194 C CA . VAL A 1 400 ? 8.531 -15.797 0.349 1 94.56 400 VAL A CA 1
ATOM 3195 C C . VAL A 1 400 ? 7.109 -16.125 -0.103 1 94.56 400 VAL A C 1
ATOM 3197 O O . VAL A 1 400 ? 6.531 -17.125 0.322 1 94.56 400 VAL A O 1
ATOM 3200 N N . GLY A 1 401 ? 6.473 -15.195 -0.883 1 94.38 401 GLY A N 1
ATOM 3201 C CA . GLY A 1 401 ? 5.082 -15.352 -1.275 1 94.38 401 GLY A CA 1
ATOM 3202 C C . GLY A 1 401 ? 4.125 -14.578 -0.384 1 94.38 401 GLY A C 1
ATOM 3203 O O . GLY A 1 401 ? 4.453 -14.266 0.762 1 94.38 401 GLY A O 1
ATOM 3204 N N . GLY A 1 402 ? 2.984 -14.398 -0.837 1 91.5 402 GLY A N 1
ATOM 3205 C CA . GLY A 1 402 ? 2.02 -13.586 -0.119 1 91.5 402 GLY A CA 1
ATOM 3206 C C . GLY A 1 402 ? 1.616 -14.172 1.219 1 91.5 402 GLY A C 1
ATOM 3207 O O . GLY A 1 402 ? 1.505 -13.453 2.213 1 91.5 402 GLY A O 1
ATOM 3208 N N . PHE A 1 403 ? 1.394 -15.477 1.233 1 94.69 403 PHE A N 1
ATOM 3209 C CA . PHE A 1 403 ? 0.932 -16.125 2.453 1 94.69 403 PHE A CA 1
ATOM 3210 C C . PHE A 1 403 ? 2.016 -16.109 3.523 1 94.69 403 PHE A C 1
ATOM 3212 O O . PHE A 1 403 ? 1.72 -16.188 4.715 1 94.69 403 PHE A O 1
ATOM 3219 N N . SER A 1 404 ? 3.246 -16 3.125 1 93 404 SER A N 1
ATOM 3220 C CA . SER A 1 404 ? 4.359 -15.945 4.066 1 93 404 SER A CA 1
ATOM 3221 C C . SER A 1 404 ? 4.312 -14.664 4.898 1 93 404 SER A C 1
ATOM 3223 O O . SER A 1 404 ? 4.988 -14.562 5.926 1 93 404 SER A O 1
ATOM 3225 N N . GLY A 1 405 ? 3.553 -13.711 4.457 1 85.69 405 GLY A N 1
ATOM 3226 C CA . GLY A 1 405 ? 3.373 -12.484 5.223 1 85.69 405 GLY A CA 1
ATOM 3227 C C . GLY A 1 405 ? 2.465 -12.664 6.426 1 85.69 405 GLY A C 1
ATOM 3228 O O . GLY A 1 405 ? 2.391 -11.781 7.289 1 85.69 405 GLY A O 1
ATOM 3229 N N . SER A 1 406 ? 1.821 -13.781 6.543 1 88.19 406 SER A N 1
ATOM 3230 C CA . SER A 1 406 ? 0.929 -14.07 7.66 1 88.19 406 SER A CA 1
ATOM 3231 C C . SER A 1 406 ? 1.708 -14.25 8.961 1 88.19 406 SER A C 1
ATOM 3233 O O . SER A 1 406 ? 2.619 -15.078 9.031 1 88.19 406 SER A O 1
ATOM 3235 N N . ALA A 1 407 ? 1.302 -13.547 9.977 1 84.62 407 ALA A N 1
ATOM 3236 C CA . ALA A 1 407 ? 1.945 -13.672 11.281 1 84.62 407 ALA A CA 1
ATOM 3237 C C . ALA A 1 407 ? 1.716 -15.055 11.875 1 84.62 407 ALA A C 1
ATOM 3239 O O . ALA A 1 407 ? 2.588 -15.602 12.562 1 84.62 407 ALA A O 1
ATOM 3240 N N . VAL A 1 408 ? 0.565 -15.625 11.609 1 89.94 408 VAL A N 1
ATOM 3241 C CA . VAL A 1 408 ? 0.23 -16.953 12.125 1 89.94 408 VAL A CA 1
ATOM 3242 C C . VAL A 1 408 ? 1.184 -17.984 11.539 1 89.94 408 VAL A C 1
ATOM 3244 O O . VAL A 1 408 ? 1.715 -18.828 12.266 1 89.94 408 VAL A O 1
ATOM 3247 N N . LEU A 1 409 ? 1.39 -17.922 10.25 1 93.31 409 LEU A N 1
ATOM 3248 C CA . LEU A 1 409 ? 2.281 -18.875 9.586 1 93.31 409 LEU A CA 1
ATOM 3249 C C . LEU A 1 409 ? 3.719 -18.688 10.062 1 93.31 409 LEU A C 1
ATOM 3251 O O . LEU A 1 409 ? 4.41 -19.656 10.359 1 93.31 409 LEU A O 1
ATOM 3255 N N . GLN A 1 410 ? 4.18 -17.438 10.086 1 90.94 410 GLN A N 1
ATOM 3256 C CA . GLN A 1 410 ? 5.539 -17.156 10.531 1 90.94 410 GLN A CA 1
ATOM 3257 C C . GLN A 1 410 ? 5.777 -17.688 11.945 1 90.94 410 GLN A C 1
ATOM 3259 O O . GLN A 1 410 ? 6.805 -18.312 12.219 1 90.94 410 GLN A O 1
ATOM 3264 N N . LYS A 1 411 ? 4.832 -17.438 12.844 1 90.25 411 LYS A N 1
ATOM 3265 C CA . LYS A 1 411 ? 4.953 -17.891 14.219 1 90.25 411 LYS A CA 1
ATOM 3266 C C . LYS A 1 411 ? 5.043 -19.422 14.281 1 90.25 411 LYS A C 1
ATOM 3268 O O . LYS A 1 411 ? 5.852 -19.969 15.039 1 90.25 411 LYS A O 1
ATOM 3273 N N . ALA A 1 412 ? 4.238 -20.062 13.578 1 94.12 412 ALA A N 1
ATOM 3274 C CA . ALA A 1 412 ? 4.23 -21.531 13.586 1 94.12 412 ALA A CA 1
ATOM 3275 C C . ALA A 1 412 ? 5.566 -22.078 13.109 1 94.12 412 ALA A C 1
ATOM 3277 O O . ALA A 1 412 ? 6.094 -23.031 13.688 1 94.12 412 ALA A O 1
ATOM 3278 N N . ILE A 1 413 ? 6.117 -21.547 12.031 1 95.81 413 ILE A N 1
ATOM 3279 C CA . ILE A 1 413 ? 7.387 -22 11.484 1 95.81 413 ILE A CA 1
ATOM 3280 C C . ILE A 1 413 ? 8.516 -21.703 12.469 1 95.81 413 ILE A C 1
ATOM 3282 O O . ILE A 1 413 ? 9.367 -22.562 12.719 1 95.81 413 ILE A O 1
ATOM 3286 N N . ARG A 1 414 ? 8.477 -20.562 13.07 1 93.94 414 ARG A N 1
ATOM 3287 C CA . ARG A 1 414 ? 9.492 -20.203 14.047 1 93.94 414 ARG A CA 1
ATOM 3288 C C . ARG A 1 414 ? 9.422 -21.094 15.281 1 93.94 414 ARG A C 1
ATOM 3290 O O . ARG A 1 414 ? 10.453 -21.547 15.789 1 93.94 414 ARG A O 1
ATOM 3297 N N . ASP A 1 415 ? 8.258 -21.281 15.766 1 94.38 415 ASP A N 1
ATOM 3298 C CA . ASP A 1 415 ? 8.078 -22.125 16.938 1 94.38 415 ASP A CA 1
ATOM 3299 C C . ASP A 1 415 ? 8.688 -23.5 16.734 1 94.38 415 ASP A C 1
ATOM 3301 O O . ASP A 1 415 ? 9.258 -24.094 17.656 1 94.38 415 ASP A O 1
ATOM 3305 N N . LYS A 1 416 ? 8.609 -23.953 15.594 1 96.62 416 LYS A N 1
ATOM 3306 C CA . LYS A 1 416 ? 9.062 -25.312 15.32 1 96.62 416 LYS A CA 1
ATOM 3307 C C . LYS A 1 416 ? 10.539 -25.344 14.945 1 96.62 416 LYS A C 1
ATOM 3309 O O . LYS A 1 416 ? 11.25 -26.297 15.266 1 96.62 416 LYS A O 1
ATOM 3314 N N . PHE A 1 417 ? 11.062 -24.297 14.234 1 96.5 417 PHE A N 1
ATOM 3315 C CA . PHE A 1 417 ? 12.328 -24.5 13.539 1 96.5 417 PHE A CA 1
ATOM 3316 C C . PHE A 1 417 ? 13.352 -23.453 13.945 1 96.5 417 PHE A C 1
ATOM 3318 O O . PHE A 1 417 ? 14.539 -23.578 13.641 1 96.5 417 PHE A O 1
ATOM 3325 N N . GLN A 1 418 ? 12.945 -22.406 14.625 1 92.19 418 GLN A N 1
ATOM 3326 C CA . GLN A 1 418 ? 13.828 -21.266 14.852 1 92.19 418 GLN A CA 1
ATOM 3327 C C . GLN A 1 418 ? 15.031 -21.656 15.703 1 92.19 418 GLN A C 1
ATOM 3329 O O . GLN A 1 418 ? 16.047 -20.953 15.695 1 92.19 418 GLN A O 1
ATOM 3334 N N . ASN A 1 419 ? 15.008 -22.719 16.5 1 93.19 419 ASN A N 1
ATOM 3335 C CA . ASN A 1 419 ? 16.125 -23.141 17.344 1 93.19 419 ASN A CA 1
ATOM 3336 C C . ASN A 1 419 ? 17.266 -23.703 16.516 1 93.19 419 ASN A C 1
ATOM 3338 O O . ASN A 1 419 ? 18.422 -23.672 16.953 1 93.19 419 ASN A O 1
ATOM 3342 N N . LYS A 1 420 ? 17 -24.172 15.383 1 93.06 420 LYS A N 1
ATOM 3343 C CA . LYS A 1 420 ? 18.016 -24.844 14.57 1 93.06 420 LYS A CA 1
ATOM 3344 C C . LYS A 1 420 ? 18.328 -24.031 13.312 1 93.06 420 LYS A C 1
ATOM 3346 O O . LYS A 1 420 ? 19.438 -24.094 12.789 1 93.06 420 LYS A O 1
ATOM 3351 N N . TYR A 1 421 ? 17.344 -23.406 12.828 1 93.38 421 TYR A N 1
ATOM 3352 C CA . TYR A 1 421 ? 17.484 -22.703 11.555 1 93.38 421 TYR A CA 1
ATOM 3353 C C . TYR A 1 421 ? 17.234 -21.203 11.719 1 93.38 421 TYR A C 1
ATOM 3355 O O . TYR A 1 421 ? 16.5 -20.797 12.625 1 93.38 421 TYR A O 1
ATOM 3363 N N . ARG A 1 422 ? 17.828 -20.484 10.859 1 88.88 422 ARG A N 1
ATOM 3364 C CA . ARG A 1 422 ? 17.547 -19.062 10.789 1 88.88 422 ARG A CA 1
ATOM 3365 C C . ARG A 1 422 ? 16.422 -18.766 9.797 1 88.88 422 ARG A C 1
ATOM 3367 O O . ARG A 1 422 ? 16.562 -19.047 8.602 1 88.88 422 ARG A O 1
ATOM 3374 N N . ILE A 1 423 ? 15.414 -18.203 10.273 1 90.69 423 ILE A N 1
ATOM 3375 C CA . ILE A 1 423 ? 14.227 -17.953 9.461 1 90.69 423 ILE A CA 1
ATOM 3376 C C . ILE A 1 423 ? 14.203 -16.5 9.008 1 90.69 423 ILE A C 1
ATOM 3378 O O . ILE A 1 423 ? 14.07 -15.586 9.836 1 90.69 423 ILE A O 1
ATOM 3382 N N . LEU A 1 424 ? 14.273 -16.25 7.668 1 85.56 424 LEU A N 1
ATOM 3383 C CA . LEU A 1 424 ? 14.328 -14.906 7.09 1 85.56 424 LEU A CA 1
ATOM 3384 C C . LEU A 1 424 ? 13.086 -14.633 6.246 1 85.56 424 LEU A C 1
ATOM 3386 O O . LEU A 1 424 ? 12.719 -15.445 5.398 1 85.56 424 LEU A O 1
ATOM 3390 N N . VAL A 1 425 ? 12.469 -13.484 6.516 1 85.88 425 VAL A N 1
ATOM 3391 C CA . VAL A 1 425 ? 11.312 -13.023 5.758 1 85.88 425 VAL A CA 1
ATOM 3392 C C . VAL A 1 425 ? 11.594 -11.641 5.168 1 85.88 425 VAL A C 1
ATOM 3394 O O . VAL A 1 425 ? 11.812 -10.68 5.902 1 85.88 425 VAL A O 1
ATOM 3397 N N . PRO A 1 426 ? 11.594 -11.523 3.846 1 80.44 426 PRO A N 1
ATOM 3398 C CA . PRO A 1 426 ? 11.789 -10.188 3.281 1 80.44 426 PRO A CA 1
ATOM 3399 C C . PRO A 1 426 ? 10.641 -9.234 3.613 1 80.44 426 PRO A C 1
ATOM 3401 O O . PRO A 1 426 ? 9.547 -9.68 3.957 1 80.44 426 PRO A O 1
ATOM 3404 N N . ALA A 1 427 ? 10.812 -7.879 3.518 1 71.56 427 ALA A N 1
ATOM 3405 C CA . ALA A 1 427 ? 9.828 -6.855 3.861 1 71.56 427 ALA A CA 1
ATOM 3406 C C . ALA A 1 427 ? 8.562 -7.004 3.021 1 71.56 427 ALA A C 1
ATOM 3408 O O . ALA A 1 427 ? 7.457 -6.789 3.516 1 71.56 427 ALA A O 1
ATOM 3409 N N . GLU A 1 428 ? 8.75 -7.336 1.79 1 81.44 428 GLU A N 1
ATOM 3410 C CA . GLU A 1 428 ? 7.66 -7.598 0.854 1 81.44 428 GLU A CA 1
ATOM 3411 C C . GLU A 1 428 ? 7.773 -8.992 0.25 1 81.44 428 GLU A C 1
ATOM 3413 O O . GLU A 1 428 ? 8.125 -9.141 -0.921 1 81.44 428 GLU A O 1
ATOM 3418 N N . PRO A 1 429 ? 7.391 -9.922 1.057 1 88.75 429 PRO A N 1
ATOM 3419 C CA . PRO A 1 429 ? 7.602 -11.297 0.579 1 88.75 429 PRO A CA 1
ATOM 3420 C C . PRO A 1 429 ? 6.816 -11.602 -0.695 1 88.75 429 PRO A C 1
ATOM 3422 O O . PRO A 1 429 ? 7.234 -12.445 -1.491 1 88.75 429 PRO A O 1
ATOM 3425 N N . GLU A 1 430 ? 5.695 -10.914 -0.927 1 90.38 430 GLU A N 1
ATOM 3426 C CA . GLU A 1 430 ? 4.871 -11.156 -2.107 1 90.38 430 GLU A CA 1
ATOM 3427 C C . GLU A 1 430 ? 5.559 -10.648 -3.373 1 90.38 430 GLU A C 1
ATOM 3429 O O . GLU A 1 430 ? 5.188 -11.031 -4.484 1 90.38 430 GLU A O 1
ATOM 3434 N N . MET A 1 431 ? 6.609 -9.82 -3.213 1 91.44 431 MET A N 1
ATOM 3435 C CA . MET A 1 431 ? 7.27 -9.211 -4.367 1 91.44 431 MET A CA 1
ATOM 3436 C C . MET A 1 431 ? 8.578 -9.93 -4.688 1 91.44 431 MET A C 1
ATOM 3438 O O . MET A 1 431 ? 9.188 -9.688 -5.73 1 91.44 431 MET A O 1
ATOM 3442 N N . ALA A 1 432 ? 8.992 -10.836 -3.861 1 92.38 432 ALA A N 1
ATOM 3443 C CA . ALA A 1 432 ? 10.281 -11.508 -4.027 1 92.38 432 ALA A CA 1
ATOM 3444 C C . ALA A 1 432 ? 10.352 -12.234 -5.367 1 92.38 432 ALA A C 1
ATOM 3446 O O . ALA A 1 432 ? 11.359 -12.164 -6.07 1 92.38 432 ALA A O 1
ATOM 3447 N N . THR A 1 433 ? 9.281 -12.883 -5.699 1 95.75 433 THR A N 1
ATOM 3448 C CA . THR A 1 433 ? 9.258 -13.688 -6.914 1 95.75 433 THR A CA 1
ATOM 3449 C C . THR A 1 433 ? 9.359 -12.805 -8.156 1 95.75 433 THR A C 1
ATOM 3451 O O . THR A 1 433 ? 10.18 -13.055 -9.039 1 95.75 433 THR A O 1
ATOM 3454 N N . VAL A 1 434 ? 8.555 -11.805 -8.234 1 96.62 434 VAL A N 1
ATOM 3455 C CA . VAL A 1 434 ? 8.492 -11.016 -9.453 1 96.62 434 VAL A CA 1
ATOM 3456 C C . VAL A 1 434 ? 9.773 -10.195 -9.602 1 96.62 434 VAL A C 1
ATOM 3458 O O . VAL A 1 434 ? 10.289 -10.039 -10.711 1 96.62 434 VAL A O 1
ATOM 3461 N N . LYS A 1 435 ? 10.297 -9.633 -8.57 1 93.88 435 LYS A N 1
ATOM 3462 C CA . LYS A 1 435 ? 11.562 -8.906 -8.625 1 93.88 435 LYS A CA 1
ATOM 3463 C C . LYS A 1 435 ? 12.719 -9.844 -8.961 1 93.88 435 LYS A C 1
ATOM 3465 O O . LYS A 1 435 ? 13.594 -9.5 -9.758 1 93.88 435 LYS A O 1
ATOM 3470 N N . GLY A 1 436 ? 12.711 -11 -8.32 1 94.62 436 GLY A N 1
ATOM 3471 C CA . GLY A 1 436 ? 13.703 -12.008 -8.648 1 94.62 436 GLY A CA 1
ATOM 3472 C C . GLY A 1 436 ? 13.641 -12.469 -10.094 1 94.62 436 GLY A C 1
ATOM 3473 O O . GLY A 1 436 ? 14.672 -12.789 -10.688 1 94.62 436 GLY A O 1
ATOM 3474 N N . ALA A 1 437 ? 12.438 -12.5 -10.617 1 96.56 437 ALA A N 1
ATOM 3475 C CA . ALA A 1 437 ? 12.258 -12.914 -12.008 1 96.56 437 ALA A CA 1
ATOM 3476 C C . ALA A 1 437 ? 12.906 -11.922 -12.969 1 96.56 437 ALA A C 1
ATOM 3478 O O . ALA A 1 437 ? 13.422 -12.305 -14.016 1 96.56 437 ALA A O 1
ATOM 3479 N N . VAL A 1 438 ? 12.859 -10.625 -12.633 1 95.25 438 VAL A N 1
ATOM 3480 C CA . VAL A 1 438 ? 13.57 -9.641 -13.438 1 95.25 438 VAL A CA 1
ATOM 3481 C C . VAL A 1 438 ? 15.07 -9.93 -13.398 1 95.25 438 VAL A C 1
ATOM 3483 O O . VAL A 1 438 ? 15.742 -9.891 -14.438 1 95.25 438 VAL A O 1
ATOM 3486 N N . MET A 1 439 ? 15.578 -10.234 -12.227 1 91.5 439 MET A N 1
ATOM 3487 C CA . MET A 1 439 ? 17 -10.562 -12.078 1 91.5 439 MET A CA 1
ATOM 3488 C C . MET A 1 439 ? 17.359 -11.797 -12.906 1 91.5 439 MET A C 1
ATOM 3490 O O . MET A 1 439 ? 18.406 -11.836 -13.531 1 91.5 439 MET A O 1
ATOM 3494 N N . PHE A 1 440 ? 16.484 -12.75 -12.867 1 92 440 PHE A N 1
ATOM 3495 C CA . PHE A 1 440 ? 16.672 -13.969 -13.641 1 92 440 PHE A CA 1
ATOM 3496 C C . PHE A 1 440 ? 16.734 -13.656 -15.133 1 92 440 PHE A C 1
ATOM 3498 O O . PHE A 1 440 ? 17.516 -14.258 -15.867 1 92 440 PHE A O 1
ATOM 3505 N N . GLY A 1 441 ? 15.844 -12.781 -15.594 1 92.12 441 GLY A N 1
ATOM 3506 C CA . GLY A 1 441 ? 15.867 -12.352 -16.984 1 92.12 441 GLY A CA 1
ATOM 3507 C C . GLY A 1 441 ? 17.156 -11.664 -17.375 1 92.12 441 GLY A C 1
ATOM 3508 O O . GLY A 1 441 ? 17.625 -11.82 -18.5 1 92.12 441 GLY A O 1
ATOM 3509 N N . ASN A 1 442 ? 17.75 -11.023 -16.453 1 88.38 442 ASN A N 1
ATOM 3510 C CA . ASN A 1 442 ? 19.016 -10.328 -16.703 1 88.38 442 ASN A CA 1
ATOM 3511 C C . ASN A 1 442 ? 20.188 -11.297 -16.688 1 88.38 442 ASN A C 1
ATOM 3513 O O . ASN A 1 442 ? 21.188 -11.07 -17.391 1 88.38 442 ASN A O 1
ATOM 3517 N N . THR A 1 443 ? 20.062 -12.312 -15.867 1 86.5 443 THR A N 1
ATOM 3518 C CA . THR A 1 443 ? 21.109 -13.32 -15.75 1 86.5 443 THR A CA 1
ATOM 3519 C C . THR A 1 443 ? 20.516 -14.719 -15.719 1 86.5 443 THR A C 1
ATOM 3521 O O . THR A 1 443 ? 20.594 -15.406 -14.695 1 86.5 443 THR A O 1
ATOM 3524 N N . PRO A 1 444 ? 20.125 -15.25 -16.844 1 83.75 444 PRO A N 1
ATOM 3525 C CA . PRO A 1 444 ? 19.375 -16.516 -16.875 1 83.75 444 PRO A CA 1
ATOM 3526 C C . PRO A 1 444 ? 20.234 -17.719 -16.484 1 83.75 444 PRO A C 1
ATOM 3528 O O . PRO A 1 444 ? 19.703 -18.781 -16.156 1 83.75 444 PRO A O 1
ATOM 3531 N N . ASN A 1 445 ? 21.578 -17.578 -16.438 1 84.75 445 ASN A N 1
ATOM 3532 C CA . ASN A 1 445 ? 22.453 -18.719 -16.203 1 84.75 445 ASN A CA 1
ATOM 3533 C C . ASN A 1 445 ? 22.906 -18.781 -14.742 1 84.75 445 ASN A C 1
ATOM 3535 O O . ASN A 1 445 ? 23.797 -19.562 -14.398 1 84.75 445 ASN A O 1
ATOM 3539 N N . ILE A 1 446 ? 22.219 -18.094 -13.961 1 86.38 446 ILE A N 1
ATOM 3540 C CA . ILE A 1 446 ? 22.641 -18 -12.57 1 86.38 446 ILE A CA 1
ATOM 3541 C C . ILE A 1 446 ? 22.391 -19.328 -11.859 1 86.38 446 ILE A C 1
ATOM 3543 O O . ILE A 1 446 ? 23.125 -19.703 -10.953 1 86.38 446 ILE A O 1
ATOM 3547 N N . ILE A 1 447 ? 21.375 -20.031 -12.188 1 88.75 447 ILE A N 1
ATOM 3548 C CA . ILE A 1 447 ? 21.125 -21.375 -11.68 1 88.75 447 ILE A CA 1
ATOM 3549 C C . ILE A 1 447 ? 21.797 -22.406 -12.57 1 88.75 447 ILE A C 1
ATOM 3551 O O . ILE A 1 447 ? 21.359 -22.641 -13.703 1 88.75 447 ILE A O 1
ATOM 3555 N N . GLN A 1 448 ? 22.719 -23.094 -12.023 1 90.31 448 GLN A N 1
ATOM 3556 C CA . GLN A 1 448 ? 23.578 -23.891 -12.891 1 90.31 448 GLN A CA 1
ATOM 3557 C C . GLN A 1 448 ? 23.188 -25.375 -12.828 1 90.31 448 GLN A C 1
ATOM 3559 O O . GLN A 1 448 ? 23.531 -26.141 -13.719 1 90.31 448 GLN A O 1
ATOM 3564 N N . THR A 1 449 ? 22.594 -25.688 -11.758 1 91.75 449 THR A N 1
ATOM 3565 C CA . THR A 1 449 ? 22.188 -27.078 -11.625 1 91.75 449 THR A CA 1
ATOM 3566 C C . THR A 1 449 ? 20.797 -27.188 -10.984 1 91.75 449 THR A C 1
ATOM 3568 O O . THR A 1 449 ? 20.484 -26.438 -10.055 1 91.75 449 THR A O 1
ATOM 3571 N N . ARG A 1 450 ? 20.062 -28.109 -11.555 1 91.62 450 ARG A N 1
ATOM 3572 C CA . ARG A 1 450 ? 18.766 -28.453 -10.984 1 91.62 450 ARG A CA 1
ATOM 3573 C C . ARG A 1 450 ? 18.656 -29.953 -10.742 1 91.62 450 ARG A C 1
ATOM 3575 O O . ARG A 1 450 ? 19.469 -30.734 -11.242 1 91.62 450 ARG A O 1
ATOM 3582 N N . ILE A 1 451 ? 17.766 -30.281 -9.891 1 92.38 451 ILE A N 1
ATOM 3583 C CA . ILE A 1 451 ? 17.531 -31.688 -9.602 1 92.38 451 ILE A CA 1
ATOM 3584 C C . ILE A 1 451 ? 16.203 -32.125 -10.219 1 92.38 451 ILE A C 1
ATOM 3586 O O . ILE A 1 451 ? 15.172 -31.469 -10.023 1 92.38 451 ILE A O 1
ATOM 3590 N N . SER A 1 452 ? 16.203 -33.188 -10.938 1 90.25 452 SER A N 1
ATOM 3591 C CA . SER A 1 452 ? 14.992 -33.656 -11.594 1 90.25 452 SER A CA 1
ATOM 3592 C C . SER A 1 452 ? 13.938 -34.062 -10.578 1 90.25 452 SER A C 1
ATOM 3594 O O . SER A 1 452 ? 14.211 -34.906 -9.711 1 90.25 452 SER A O 1
ATOM 3596 N N . GLY A 1 453 ? 12.812 -33.594 -10.688 1 87.38 453 GLY A N 1
ATOM 3597 C CA . GLY A 1 453 ? 11.711 -33.969 -9.797 1 87.38 453 GLY A CA 1
ATOM 3598 C C . GLY A 1 453 ? 10.992 -35.219 -10.219 1 87.38 453 GLY A C 1
ATOM 3599 O O . GLY A 1 453 ? 10.242 -35.812 -9.438 1 87.38 453 GLY A O 1
ATOM 3600 N N . ARG A 1 454 ? 11.289 -35.688 -11.445 1 88.19 454 ARG A N 1
ATOM 3601 C CA . ARG A 1 454 ? 10.641 -36.875 -12.016 1 88.19 454 ARG A CA 1
ATOM 3602 C C . ARG A 1 454 ? 11.617 -37.656 -12.891 1 88.19 454 ARG A C 1
ATOM 3604 O O . ARG A 1 454 ? 12.695 -37.156 -13.219 1 88.19 454 ARG A O 1
ATOM 3611 N N . THR A 1 455 ? 11.219 -38.844 -13.102 1 91.38 455 THR A N 1
ATOM 3612 C CA . THR A 1 455 ? 11.898 -39.625 -14.117 1 91.38 455 THR A CA 1
ATOM 3613 C C . THR A 1 455 ? 11.273 -39.406 -15.492 1 91.38 455 THR A C 1
ATOM 3615 O O . THR A 1 455 ? 10.047 -39.438 -15.641 1 91.38 455 THR A O 1
ATOM 3618 N N . TYR A 1 456 ? 12.172 -39.125 -16.422 1 90.38 456 TYR A N 1
ATOM 3619 C CA . TYR A 1 456 ? 11.719 -38.938 -17.797 1 90.38 456 TYR A CA 1
ATOM 3620 C C . TYR A 1 456 ? 12.258 -40 -18.719 1 90.38 456 TYR A C 1
ATOM 3622 O O . TYR A 1 456 ? 13.375 -40.5 -18.531 1 90.38 456 TYR A O 1
ATOM 3630 N N . GLY A 1 457 ? 11.359 -40.344 -19.672 1 92.38 457 GLY A N 1
ATOM 3631 C CA . GLY A 1 457 ? 11.773 -41.375 -20.609 1 92.38 457 GLY A CA 1
ATOM 3632 C C . GLY A 1 457 ? 10.961 -41.375 -21.891 1 92.38 457 GLY A C 1
ATOM 3633 O O . GLY A 1 457 ? 10.141 -40.469 -22.109 1 92.38 457 GLY A O 1
ATOM 3634 N N . VAL A 1 458 ? 11.352 -42.344 -22.766 1 92.88 458 VAL A N 1
ATOM 3635 C CA . VAL A 1 458 ? 10.633 -42.531 -24.016 1 92.88 458 VAL A CA 1
ATOM 3636 C C . VAL A 1 458 ? 10.25 -44 -24.188 1 92.88 458 VAL A C 1
ATOM 3638 O O . VAL A 1 458 ? 10.781 -44.875 -23.484 1 92.88 458 VAL A O 1
ATOM 3641 N N . ASP A 1 459 ? 9.281 -44.156 -25.062 1 92.75 459 ASP A N 1
ATOM 3642 C CA . ASP A 1 459 ? 8.906 -45.531 -25.422 1 92.75 459 ASP A CA 1
ATOM 3643 C C . ASP A 1 459 ? 9.938 -46.125 -26.359 1 92.75 459 ASP A C 1
ATOM 3645 O O . ASP A 1 459 ? 10.414 -45.469 -27.281 1 92.75 459 ASP A O 1
ATOM 3649 N N . ALA A 1 460 ? 10.297 -47.375 -26.016 1 93.44 460 ALA A N 1
ATOM 3650 C CA . ALA A 1 460 ? 11.258 -48.094 -26.859 1 93.44 460 ALA A CA 1
ATOM 3651 C C . ALA A 1 460 ? 10.945 -49.594 -26.891 1 93.44 460 ALA A C 1
ATOM 3653 O O . ALA A 1 460 ? 10.008 -50.031 -26.219 1 93.44 460 ALA A O 1
ATOM 3654 N N . TYR A 1 461 ? 11.586 -50.25 -27.766 1 92.69 461 TYR A N 1
ATOM 3655 C CA . TYR A 1 461 ? 11.523 -51.688 -27.844 1 92.69 461 TYR A CA 1
ATOM 3656 C C . TYR A 1 461 ? 12.836 -52.312 -27.406 1 92.69 461 TYR A C 1
ATOM 3658 O O . TYR A 1 461 ? 13.883 -51.656 -27.422 1 92.69 461 TYR A O 1
ATOM 3666 N N . ALA A 1 462 ? 12.773 -53.531 -26.906 1 92.44 462 ALA A N 1
ATOM 3667 C CA . ALA A 1 462 ? 13.953 -54.312 -26.562 1 92.44 462 ALA A CA 1
ATOM 3668 C C . ALA A 1 462 ? 13.805 -55.75 -27.016 1 92.44 462 ALA A C 1
ATOM 3670 O O . ALA A 1 462 ? 12.695 -56.219 -27.297 1 92.44 462 ALA A O 1
ATOM 3671 N N . ALA A 1 463 ? 14.969 -56.375 -27.094 1 92.12 463 ALA A N 1
ATOM 3672 C CA . ALA A 1 463 ? 14.906 -57.812 -27.406 1 92.12 463 ALA A CA 1
ATOM 3673 C C . ALA A 1 463 ? 14.094 -58.562 -26.359 1 92.12 463 ALA A C 1
ATOM 3675 O O . ALA A 1 463 ? 14.281 -58.375 -25.156 1 92.12 463 ALA A O 1
ATOM 3676 N N . PHE A 1 464 ? 13.25 -59.375 -26.875 1 94.75 464 PHE A N 1
ATOM 3677 C CA . PHE A 1 464 ? 12.367 -60.094 -25.953 1 94.75 464 PHE A CA 1
ATOM 3678 C C . PHE A 1 464 ? 13.133 -61.156 -25.172 1 94.75 464 PHE A C 1
ATOM 3680 O O . PHE A 1 464 ? 13.859 -61.938 -25.766 1 94.75 464 PHE A O 1
ATOM 3687 N N . GLN A 1 465 ? 13.125 -61.031 -23.906 1 93.38 465 GLN A N 1
ATOM 3688 C CA . GLN A 1 465 ? 13.727 -62.031 -23.016 1 93.38 465 GLN A CA 1
ATOM 3689 C C . GLN A 1 465 ? 12.656 -62.812 -22.266 1 93.38 465 GLN A C 1
ATOM 3691 O O . GLN A 1 465 ? 11.883 -62.25 -21.5 1 93.38 465 GLN A O 1
ATOM 3696 N N . ASP A 1 466 ? 12.898 -64.125 -22.375 1 88.38 466 ASP A N 1
ATOM 3697 C CA . ASP A 1 466 ? 11.938 -65 -21.719 1 88.38 466 ASP A CA 1
ATOM 3698 C C . ASP A 1 466 ? 12.016 -64.875 -20.203 1 88.38 466 ASP A C 1
ATOM 3700 O O . ASP A 1 466 ? 13.109 -64.688 -19.641 1 88.38 466 ASP A O 1
ATOM 3704 N N . ASN A 1 467 ? 10.969 -64.812 -19.422 1 89 467 ASN A N 1
ATOM 3705 C CA . ASN A 1 467 ? 10.836 -64.75 -17.969 1 89 467 ASN A CA 1
ATOM 3706 C C . ASN A 1 467 ? 11.078 -63.344 -17.422 1 89 467 ASN A C 1
ATOM 3708 O O . ASN A 1 467 ? 11 -63.125 -16.219 1 89 467 ASN A O 1
ATOM 3712 N N . ILE A 1 468 ? 11.516 -62.438 -18.328 1 91 468 ILE A N 1
ATOM 3713 C CA . ILE A 1 468 ? 11.727 -61.062 -17.906 1 91 468 ILE A CA 1
ATOM 3714 C C . ILE A 1 468 ? 10.602 -60.188 -18.438 1 91 468 ILE A C 1
ATOM 3716 O O . ILE A 1 468 ? 10.031 -59.375 -17.688 1 91 468 ILE A O 1
ATOM 3720 N N . HIS A 1 469 ? 10.32 -60.438 -19.672 1 94.12 469 HIS A N 1
ATOM 3721 C CA . HIS A 1 469 ? 9.305 -59.625 -20.328 1 94.12 469 HIS A CA 1
ATOM 3722 C C . HIS A 1 469 ? 7.961 -60.344 -20.359 1 94.12 469 HIS A C 1
ATOM 3724 O O . HIS A 1 469 ? 7.906 -61.562 -20.547 1 94.12 469 HIS A O 1
ATOM 3730 N N . PRO A 1 470 ? 6.973 -59.594 -20.141 1 94.19 470 PRO A N 1
ATOM 3731 C CA . PRO A 1 470 ? 5.645 -60.219 -20.25 1 94.19 470 PRO A CA 1
ATOM 3732 C C . PRO A 1 470 ? 5.328 -60.688 -21.656 1 94.19 470 PRO A C 1
ATOM 3734 O O . PRO A 1 470 ? 5.633 -60 -22.641 1 94.19 470 PRO A O 1
ATOM 3737 N N . THR A 1 471 ? 4.617 -61.781 -21.75 1 93.88 471 THR A N 1
ATOM 3738 C CA . THR A 1 471 ? 4.312 -62.406 -23.031 1 93.88 471 THR A CA 1
ATOM 3739 C C . THR A 1 471 ? 3.34 -61.562 -23.828 1 93.88 471 THR A C 1
ATOM 3741 O O . THR A 1 471 ? 3.367 -61.562 -25.062 1 93.88 471 THR A O 1
ATOM 3744 N N . ASP A 1 472 ? 2.625 -60.781 -23.078 1 93.25 472 ASP A N 1
ATOM 3745 C CA . ASP A 1 472 ? 1.614 -60 -23.766 1 93.25 472 ASP A CA 1
ATOM 3746 C C . ASP A 1 472 ? 2.248 -58.781 -24.453 1 93.25 472 ASP A C 1
ATOM 3748 O O . ASP A 1 472 ? 1.598 -58.125 -25.266 1 93.25 472 ASP A O 1
ATOM 3752 N N . LYS A 1 473 ? 3.508 -58.594 -24.281 1 93.81 473 LYS A N 1
ATOM 3753 C CA . LYS A 1 473 ? 4.191 -57.438 -24.906 1 93.81 473 LYS A CA 1
ATOM 3754 C C . LYS A 1 473 ? 5.168 -57.938 -25.984 1 93.81 473 LYS A C 1
ATOM 3756 O O . LYS A 1 473 ? 5.996 -57.156 -26.469 1 93.81 473 LY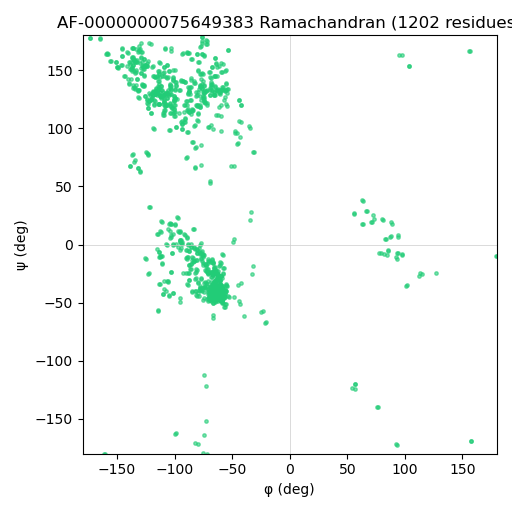S A O 1
ATOM 3761 N N . LYS A 1 474 ? 5.082 -59.156 -26.328 1 94.31 474 LYS A N 1
ATOM 3762 C CA . LYS A 1 474 ? 5.938 -59.719 -27.375 1 94.31 474 LYS A CA 1
ATOM 3763 C C . LYS A 1 474 ? 5.48 -59.281 -28.766 1 94.31 474 LYS A C 1
ATOM 3765 O O . LYS A 1 474 ? 4.293 -59.375 -29.094 1 94.31 474 LYS A O 1
ATOM 3770 N N . PHE A 1 475 ? 6.395 -58.781 -29.453 1 91.62 475 PHE A N 1
ATOM 3771 C CA . PHE A 1 475 ? 6.188 -58.281 -30.812 1 91.62 475 PHE A CA 1
ATOM 3772 C C . PHE A 1 475 ? 7.195 -58.906 -31.781 1 91.62 475 PHE A C 1
ATOM 3774 O O . PHE A 1 475 ? 8.367 -59.062 -31.438 1 91.62 475 PHE A O 1
ATOM 3781 N N . TYR A 1 476 ? 6.695 -59.312 -33 1 91.94 476 TYR A N 1
ATOM 3782 C CA . TYR A 1 476 ? 7.602 -59.844 -34 1 91.94 476 TYR A CA 1
ATOM 3783 C C . TYR A 1 476 ? 7.766 -58.875 -35.156 1 91.94 476 TYR A C 1
ATOM 3785 O O . TYR A 1 476 ? 6.777 -58.375 -35.688 1 91.94 476 TYR A O 1
ATOM 3793 N N . THR A 1 477 ? 9.008 -58.656 -35.406 1 90.88 477 THR A N 1
ATOM 3794 C CA . THR A 1 477 ? 9.289 -57.844 -36.594 1 90.88 477 THR A CA 1
ATOM 3795 C C . THR A 1 477 ? 9.023 -58.625 -37.875 1 90.88 477 THR A C 1
ATOM 3797 O O . THR A 1 477 ? 8.711 -59.812 -37.812 1 90.88 477 THR A O 1
ATOM 3800 N N . SER A 1 478 ? 9.109 -57.875 -39.062 1 88.69 478 SER A N 1
ATOM 3801 C CA . SER A 1 478 ? 8.867 -58.531 -40.344 1 88.69 478 SER A CA 1
ATOM 3802 C C . SER A 1 478 ? 9.875 -59.625 -40.625 1 88.69 478 SER A C 1
ATOM 3804 O O . SER A 1 478 ? 9.562 -60.594 -41.281 1 88.69 478 SER A O 1
ATOM 3806 N N . ASP A 1 479 ? 11.07 -59.594 -40 1 86.12 479 ASP A N 1
ATOM 3807 C CA . ASP A 1 479 ? 12.125 -60.594 -40.219 1 86.12 479 ASP A CA 1
ATOM 3808 C C . ASP A 1 479 ? 12.055 -61.688 -39.156 1 86.12 479 ASP A C 1
ATOM 3810 O O . ASP A 1 479 ? 12.938 -62.531 -39.094 1 86.12 479 ASP A O 1
ATOM 3814 N N . GLY A 1 480 ? 11.07 -61.594 -38.281 1 88.88 480 GLY A N 1
ATOM 3815 C CA . GLY A 1 480 ? 10.82 -62.688 -37.344 1 88.88 480 GLY A CA 1
ATOM 3816 C C . GLY A 1 480 ? 11.531 -62.469 -36.031 1 88.88 480 GLY A C 1
ATOM 3817 O O . GLY A 1 480 ? 11.57 -63.406 -35.188 1 88.88 480 GLY A O 1
ATOM 3818 N N . THR A 1 481 ? 12.102 -61.375 -35.875 1 90 481 THR A N 1
ATOM 3819 C CA . THR A 1 481 ? 12.789 -61.094 -34.594 1 90 481 THR A CA 1
ATOM 3820 C C . THR A 1 481 ? 11.797 -60.781 -33.5 1 90 481 THR A C 1
ATOM 3822 O O . THR A 1 481 ? 10.898 -59.938 -33.688 1 90 481 THR A O 1
ATOM 3825 N N . ALA A 1 482 ? 11.938 -61.406 -32.344 1 93.31 482 ALA A N 1
ATOM 3826 C CA . ALA A 1 482 ? 11.047 -61.156 -31.219 1 93.31 482 ALA A CA 1
ATOM 3827 C C . ALA A 1 482 ? 11.516 -59.969 -30.406 1 93.31 482 ALA A C 1
ATOM 3829 O O . ALA A 1 482 ? 12.648 -59.938 -29.922 1 93.31 482 ALA A O 1
ATOM 3830 N N . LEU A 1 483 ? 10.602 -59 -30.25 1 93.94 483 LEU A N 1
ATOM 3831 C CA . LEU A 1 483 ? 10.891 -57.812 -29.469 1 93.94 483 LEU A CA 1
ATOM 3832 C C . LEU A 1 483 ? 9.859 -57.625 -28.359 1 93.94 483 LEU A C 1
ATOM 3834 O O . LEU A 1 483 ? 8.781 -58.219 -28.406 1 93.94 483 LEU A O 1
ATOM 3838 N N . CYS A 1 484 ? 10.211 -56.938 -27.328 1 94.69 484 CYS A N 1
ATOM 3839 C CA . CYS A 1 484 ? 9.289 -56.469 -26.297 1 94.69 484 CYS A CA 1
ATOM 3840 C C . CYS A 1 484 ? 8.898 -55.031 -26.531 1 94.69 484 CYS A C 1
ATOM 3842 O O . CYS A 1 484 ? 9.758 -54.156 -26.625 1 94.69 484 CYS A O 1
ATOM 3844 N N . GLU A 1 485 ? 7.625 -54.75 -26.609 1 93 485 GLU A N 1
ATOM 3845 C CA . GLU A 1 485 ? 7.145 -53.375 -26.828 1 93 485 GLU A CA 1
ATOM 3846 C C . GLU A 1 485 ? 6.844 -52.688 -25.5 1 93 485 GLU A C 1
ATOM 3848 O O . GLU A 1 485 ? 6.887 -53.312 -24.438 1 93 485 GLU A O 1
ATOM 3853 N N . ASP A 1 486 ? 6.707 -51.344 -25.484 1 93.62 486 ASP A N 1
ATOM 3854 C CA . ASP A 1 486 ? 6.25 -50.469 -24.391 1 93.62 486 ASP A CA 1
ATOM 3855 C C . ASP A 1 486 ? 7.309 -50.375 -23.312 1 93.62 486 ASP A C 1
ATOM 3857 O O . ASP A 1 486 ? 6.988 -50.125 -22.141 1 93.62 486 ASP A O 1
ATOM 3861 N N . ILE A 1 487 ? 8.523 -50.594 -23.703 1 94.75 487 ILE A N 1
ATOM 3862 C CA . ILE A 1 487 ? 9.617 -50.438 -22.75 1 94.75 487 ILE A CA 1
ATOM 3863 C C . ILE A 1 487 ? 9.797 -48.969 -22.406 1 94.75 487 ILE A C 1
ATOM 3865 O O . ILE A 1 487 ? 9.742 -48.125 -23.297 1 94.75 487 ILE A O 1
ATOM 3869 N N . PHE A 1 488 ? 9.914 -48.688 -21.094 1 95.44 488 PHE A N 1
ATOM 3870 C CA . PHE A 1 488 ? 10.281 -47.344 -20.641 1 95.44 488 PHE A CA 1
ATOM 3871 C C . PHE A 1 488 ? 11.797 -47.156 -20.688 1 95.44 488 PHE A C 1
ATOM 3873 O O . PHE A 1 488 ? 12.516 -47.656 -19.828 1 95.44 488 PHE A O 1
ATOM 3880 N N . SER A 1 489 ? 12.281 -46.469 -21.688 1 95.12 489 SER A N 1
ATOM 3881 C CA . SER A 1 489 ? 13.703 -46.125 -21.766 1 95.12 489 SER A CA 1
ATOM 3882 C C . SER A 1 489 ? 14.016 -44.844 -21 1 95.12 489 SER A C 1
ATOM 3884 O O . SER A 1 489 ? 13.633 -43.75 -21.422 1 95.12 489 SER A O 1
ATOM 3886 N N . ILE A 1 490 ? 14.742 -45 -19.953 1 94.94 490 ILE A N 1
ATOM 3887 C CA . ILE A 1 490 ? 14.984 -43.906 -19.016 1 94.94 490 ILE A CA 1
ATOM 3888 C C . ILE A 1 490 ? 15.984 -42.906 -19.641 1 94.94 490 ILE A C 1
ATOM 3890 O O . ILE A 1 490 ? 17.062 -43.312 -20.094 1 94.94 490 ILE A O 1
ATOM 3894 N N . LEU A 1 491 ? 15.609 -41.688 -19.703 1 92.75 491 LEU A N 1
ATOM 3895 C CA . LEU A 1 491 ? 16.516 -40.625 -20.125 1 92.75 491 LEU A CA 1
ATOM 3896 C C . LEU A 1 491 ? 17.156 -39.938 -18.906 1 92.75 491 LEU A C 1
ATOM 3898 O O . LEU A 1 491 ? 18.359 -39.656 -18.938 1 92.75 491 LEU A O 1
ATOM 3902 N N . VAL A 1 492 ? 16.312 -39.625 -17.938 1 92.5 492 VAL A N 1
ATOM 3903 C CA . VAL A 1 492 ? 16.75 -39.062 -16.688 1 92.5 492 VAL A CA 1
ATOM 3904 C C . VAL A 1 492 ? 15.953 -39.656 -15.523 1 92.5 492 VAL A C 1
ATOM 3906 O O . VAL A 1 492 ? 14.766 -39.938 -15.664 1 92.5 492 VAL A O 1
ATOM 3909 N N . ARG A 1 493 ? 16.609 -39.875 -14.414 1 94 493 ARG A N 1
ATOM 3910 C CA . ARG A 1 493 ? 15.953 -40.406 -13.227 1 94 493 ARG A CA 1
ATOM 3911 C C . ARG A 1 493 ? 15.625 -39.312 -12.227 1 94 493 ARG A C 1
ATOM 3913 O O . ARG A 1 493 ? 16.312 -38.281 -12.164 1 94 493 ARG A O 1
ATOM 3920 N N . VAL A 1 494 ? 14.57 -39.562 -11.5 1 92.06 494 VAL A N 1
ATOM 3921 C CA . VAL A 1 494 ? 14.219 -38.688 -10.406 1 92.06 494 VAL A CA 1
ATOM 3922 C C . VAL A 1 494 ? 15.391 -38.531 -9.445 1 92.06 494 VAL A C 1
ATOM 3924 O O . VAL A 1 494 ? 16.047 -39.5 -9.109 1 92.06 494 VAL A O 1
ATOM 3927 N N . GLY A 1 495 ? 15.711 -37.25 -9.102 1 91.06 495 GLY A N 1
ATOM 3928 C CA . GLY A 1 495 ? 16.797 -37 -8.164 1 91.06 495 GLY A CA 1
ATOM 3929 C C . GLY A 1 495 ? 18.125 -36.75 -8.852 1 91.06 495 GLY A C 1
ATOM 3930 O O . GLY A 1 495 ? 19.109 -36.375 -8.203 1 91.06 495 GLY A O 1
ATOM 3931 N N . GLU A 1 496 ? 18.156 -36.938 -10.125 1 92.75 496 GLU A N 1
ATOM 3932 C CA . GLU A 1 496 ? 19.391 -36.75 -10.883 1 92.75 496 GLU A CA 1
ATOM 3933 C C . GLU A 1 496 ? 19.703 -35.25 -11.039 1 92.75 496 GLU A C 1
ATOM 3935 O O . GLU A 1 496 ? 18.797 -34.438 -11.281 1 92.75 496 GLU A O 1
ATOM 3940 N N . ALA A 1 497 ? 20.984 -34.875 -10.844 1 92.56 497 ALA A N 1
ATOM 3941 C CA . ALA A 1 497 ? 21.422 -33.5 -11.07 1 92.56 497 ALA A CA 1
ATOM 3942 C C . ALA A 1 497 ? 21.484 -33.188 -12.562 1 92.56 497 ALA A C 1
ATOM 3944 O O . ALA A 1 497 ? 22.016 -33.969 -13.344 1 92.56 497 ALA A O 1
ATOM 3945 N N . LEU A 1 498 ? 20.922 -32.094 -12.898 1 92.12 498 LEU A N 1
ATOM 3946 C CA . LEU A 1 498 ? 20.859 -31.672 -14.289 1 92.12 498 LEU A CA 1
ATOM 3947 C C . LEU A 1 498 ? 21.594 -30.344 -14.484 1 92.12 498 LEU A C 1
ATOM 3949 O O . LEU A 1 498 ? 21.031 -29.281 -14.25 1 92.12 498 LEU A O 1
ATOM 3953 N N . PRO A 1 499 ? 22.781 -30.359 -14.961 1 90.06 499 PRO A N 1
ATOM 3954 C CA . PRO A 1 499 ? 23.516 -29.125 -15.219 1 90.06 499 PRO A CA 1
ATOM 3955 C C . PRO A 1 499 ? 22.922 -28.312 -16.375 1 90.06 499 PRO A C 1
ATOM 3957 O O . PRO A 1 499 ? 22.484 -28.891 -17.375 1 90.06 499 PRO A O 1
ATOM 3960 N N . LEU A 1 500 ? 22.984 -27.078 -16.172 1 87.56 500 LEU A N 1
ATOM 3961 C CA . LEU A 1 500 ? 22.453 -26.188 -17.203 1 87.56 500 LEU A CA 1
ATOM 3962 C C . LEU A 1 500 ? 23.219 -26.344 -18.5 1 87.56 500 LEU A C 1
ATOM 3964 O O . LEU A 1 500 ? 24.453 -26.344 -18.516 1 87.56 500 LEU A O 1
ATOM 3968 N N . GLY A 1 501 ? 22.5 -26.438 -19.562 1 78.62 501 GLY A N 1
ATOM 3969 C CA . GLY A 1 501 ? 23.094 -26.422 -20.891 1 78.62 501 GLY A CA 1
ATOM 3970 C C . GLY A 1 501 ? 23.641 -27.766 -21.344 1 78.62 501 GLY A C 1
ATOM 3971 O O . GLY A 1 501 ? 24.016 -27.938 -22.5 1 78.62 501 GLY A O 1
ATOM 3972 N N . LYS A 1 502 ? 23.656 -28.672 -20.438 1 83.5 502 LYS A N 1
ATOM 3973 C CA . LYS A 1 502 ? 24.188 -29.984 -20.797 1 83.5 502 LYS A CA 1
ATOM 3974 C C . LYS A 1 502 ? 23.125 -30.875 -21.438 1 83.5 502 LYS A C 1
ATOM 3976 O O . LYS A 1 502 ? 21.969 -30.875 -20.984 1 83.5 502 LYS A O 1
ATOM 3981 N N . SER A 1 503 ? 23.562 -31.516 -22.5 1 89.75 503 SER A N 1
ATOM 3982 C CA . SER A 1 503 ? 22.672 -32.438 -23.188 1 89.75 503 SER A CA 1
ATOM 3983 C C . SER A 1 503 ? 23.078 -33.875 -22.984 1 89.75 503 SER A C 1
ATOM 3985 O O . SER A 1 503 ? 24.266 -34.188 -22.812 1 89.75 503 SER A O 1
ATOM 3987 N N . LYS A 1 504 ? 22.156 -34.719 -22.906 1 91.62 504 LYS A N 1
ATOM 3988 C CA . LYS A 1 504 ? 22.359 -36.188 -22.922 1 91.62 504 LYS A CA 1
ATOM 3989 C C . LYS A 1 504 ? 21.984 -36.781 -24.266 1 91.62 504 LYS A C 1
ATOM 3991 O O . LYS A 1 504 ? 20.984 -36.375 -24.875 1 91.62 504 LYS A O 1
ATOM 3996 N N . THR A 1 505 ? 22.859 -37.656 -24.656 1 93.19 505 THR A N 1
ATOM 3997 C CA . THR A 1 505 ? 22.609 -38.281 -25.953 1 93.19 505 THR A CA 1
ATOM 3998 C C . THR A 1 505 ? 22.312 -39.75 -25.797 1 93.19 505 THR A C 1
ATOM 4000 O O . THR A 1 505 ? 23.016 -40.469 -25.078 1 93.19 505 THR A O 1
ATOM 4003 N N . PHE A 1 506 ? 21.328 -40.219 -26.469 1 94.06 506 PHE A N 1
ATOM 4004 C CA . PHE A 1 506 ? 20.906 -41.625 -26.484 1 94.06 506 PHE A CA 1
ATOM 4005 C C . PHE A 1 506 ? 20.828 -42.156 -27.906 1 94.06 506 PHE A C 1
ATOM 4007 O O . PHE A 1 506 ? 20.406 -41.438 -28.828 1 94.06 506 PHE A O 1
ATOM 4014 N N . THR A 1 507 ? 21.141 -43.375 -28.031 1 94.12 507 THR A N 1
ATOM 4015 C CA . THR A 1 507 ? 21.141 -43.969 -29.375 1 94.12 507 THR A CA 1
ATOM 4016 C C . THR A 1 507 ? 20.062 -45.031 -29.484 1 94.12 507 THR A C 1
ATOM 4018 O O . THR A 1 507 ? 19.969 -45.906 -28.625 1 94.12 507 THR A O 1
ATOM 4021 N N . PHE A 1 508 ? 19.359 -44.938 -30.547 1 94 508 PHE A N 1
ATOM 4022 C CA . PHE A 1 508 ? 18.312 -45.875 -30.875 1 94 508 PHE A CA 1
ATOM 4023 C C . PHE A 1 508 ? 18.453 -46.375 -32.312 1 94 508 PHE A C 1
ATOM 4025 O O . PHE A 1 508 ? 19.312 -45.906 -33.031 1 94 508 PHE A O 1
ATOM 4032 N N . HIS A 1 509 ? 17.594 -47.406 -32.594 1 92.31 509 HIS A N 1
ATOM 4033 C CA . HIS A 1 509 ? 17.578 -48 -33.938 1 92.31 509 HIS A CA 1
ATOM 4034 C C . HIS A 1 509 ? 16.156 -48.25 -34.406 1 92.31 509 HIS A C 1
ATOM 4036 O O . HIS A 1 509 ? 15.266 -48.5 -33.594 1 92.31 509 HIS A O 1
ATOM 4042 N N . PRO A 1 510 ? 15.992 -48.156 -35.75 1 90.88 510 PRO A N 1
ATOM 4043 C CA . PRO A 1 510 ? 14.656 -48.531 -36.219 1 90.88 510 PRO A CA 1
ATOM 4044 C C . PRO A 1 510 ? 14.289 -49.969 -35.906 1 90.88 510 PRO A C 1
ATOM 4046 O O . PRO A 1 510 ? 15.172 -50.844 -35.875 1 90.88 510 PRO A O 1
ATOM 4049 N N . ILE A 1 511 ? 13.062 -50.156 -35.812 1 90 511 ILE A N 1
ATOM 4050 C CA . ILE A 1 511 ? 12.562 -51.5 -35.469 1 90 511 ILE A CA 1
ATOM 4051 C C . ILE A 1 511 ? 12.516 -52.344 -36.75 1 90 511 ILE A C 1
ATOM 4053 O O . ILE A 1 511 ? 12.797 -53.562 -36.719 1 90 511 ILE A O 1
ATOM 4057 N N . GLU A 1 512 ? 12.102 -51.688 -37.812 1 90.5 512 GLU A N 1
ATOM 4058 C CA . GLU A 1 512 ? 12 -52.344 -39.125 1 90.5 512 GLU A CA 1
ATOM 4059 C C . GLU A 1 512 ? 13.031 -51.812 -40.094 1 90.5 512 GLU A C 1
ATOM 4061 O O . GLU A 1 512 ? 13.32 -50.625 -40.125 1 90.5 512 GLU A O 1
ATOM 4066 N N . PRO A 1 513 ? 13.477 -52.781 -40.906 1 88.12 513 PRO A N 1
ATOM 4067 C CA . PRO A 1 513 ? 14.5 -52.344 -41.844 1 88.12 513 PRO A CA 1
ATOM 4068 C C . PRO A 1 513 ? 13.984 -51.281 -42.812 1 88.12 513 PRO A C 1
ATOM 4070 O O . PRO A 1 513 ? 14.758 -50.438 -43.312 1 88.12 513 PRO A O 1
ATOM 4073 N N . ASP A 1 514 ? 12.719 -51.281 -43.125 1 89.06 514 ASP A N 1
ATOM 4074 C CA . ASP A 1 514 ? 12.188 -50.375 -44.125 1 89.06 514 ASP A CA 1
ATOM 4075 C C . ASP A 1 514 ? 11.484 -49.188 -43.469 1 89.06 514 ASP A C 1
ATOM 4077 O O . ASP A 1 514 ? 10.781 -48.406 -44.125 1 89.06 514 ASP A O 1
ATOM 4081 N N . GLN A 1 515 ? 11.656 -49.125 -42.219 1 89.19 515 GLN A N 1
ATOM 4082 C CA . GLN A 1 515 ? 11.07 -48 -41.469 1 89.19 515 GLN A CA 1
ATOM 4083 C C . GLN A 1 515 ? 11.711 -46.688 -41.875 1 89.19 515 GLN A C 1
ATOM 4085 O O . GLN A 1 515 ? 12.93 -46.5 -41.75 1 89.19 515 GLN A O 1
ATOM 4090 N N . THR A 1 516 ? 10.898 -45.625 -42.25 1 90.56 516 THR A N 1
ATOM 4091 C CA . THR A 1 516 ? 11.477 -44.375 -42.75 1 90.56 516 THR A CA 1
ATOM 4092 C C . THR A 1 516 ? 11.211 -43.25 -41.781 1 90.56 516 THR A C 1
ATOM 4094 O O . THR A 1 516 ? 11.656 -42.094 -42.031 1 90.56 516 THR A O 1
ATOM 4097 N N . LYS A 1 517 ? 10.461 -43.5 -40.812 1 90 517 LYS A N 1
ATOM 4098 C CA . LYS A 1 517 ? 10.195 -42.5 -39.75 1 90 517 LYS A CA 1
ATOM 4099 C C . LYS A 1 517 ? 10.32 -43.125 -38.375 1 90 517 LYS A C 1
ATOM 4101 O O . LYS A 1 517 ? 9.898 -44.281 -38.156 1 90 517 LYS A O 1
ATOM 4106 N N . VAL A 1 518 ? 10.945 -42.438 -37.469 1 87.38 518 VAL A N 1
ATOM 4107 C CA . VAL A 1 518 ? 11.055 -42.875 -36.094 1 87.38 518 VAL A CA 1
ATOM 4108 C C . VAL A 1 518 ? 10.422 -41.812 -35.156 1 87.38 518 VAL A C 1
ATOM 4110 O O . VAL A 1 518 ? 10.773 -40.625 -35.25 1 87.38 518 VAL A O 1
ATOM 4113 N N . THR A 1 519 ? 9.484 -42.25 -34.375 1 87.69 519 THR A N 1
ATOM 4114 C CA . THR A 1 519 ? 8.781 -41.344 -33.438 1 87.69 519 THR A CA 1
ATOM 4115 C C . THR A 1 519 ? 9.102 -41.688 -32 1 87.69 519 THR A C 1
ATOM 4117 O O . THR A 1 519 ? 9.062 -42.875 -31.609 1 87.69 519 THR A O 1
ATOM 4120 N N . PHE A 1 520 ? 9.461 -40.688 -31.219 1 88.38 520 PHE A N 1
ATOM 4121 C CA . PHE A 1 520 ? 9.664 -40.812 -29.781 1 88.38 520 PHE A CA 1
ATOM 4122 C C . PHE A 1 520 ? 8.539 -40.156 -29 1 88.38 520 PHE A C 1
ATOM 4124 O O . PHE A 1 520 ? 8.312 -38.938 -29.141 1 88.38 520 PHE A O 1
ATOM 4131 N N . HIS A 1 521 ? 7.836 -40.938 -28.188 1 88 521 HIS A N 1
ATOM 4132 C CA . HIS A 1 521 ? 6.871 -40.406 -27.234 1 88 521 HIS A CA 1
ATOM 4133 C C . HIS A 1 521 ? 7.492 -40.25 -25.844 1 88 521 HIS A C 1
ATOM 4135 O O . HIS A 1 521 ? 8.156 -41.156 -25.359 1 88 521 HIS A O 1
ATOM 4141 N N . PHE A 1 522 ? 7.25 -39.062 -25.266 1 87.31 522 PHE A N 1
ATOM 4142 C CA . PHE A 1 522 ? 7.867 -38.781 -23.969 1 87.31 522 PHE A CA 1
ATOM 4143 C C . PHE A 1 522 ? 6.914 -39.125 -22.828 1 87.31 522 PHE A C 1
ATOM 4145 O O . PHE A 1 522 ? 5.711 -38.875 -22.922 1 87.31 522 PHE A O 1
ATOM 4152 N N . TYR A 1 523 ? 7.488 -39.688 -21.781 1 87.19 523 TYR A N 1
ATOM 4153 C CA . TYR A 1 523 ? 6.758 -40.062 -20.594 1 87.19 523 TYR A CA 1
ATOM 4154 C C . TYR A 1 523 ? 7.461 -39.594 -19.328 1 87.19 523 TYR A C 1
ATOM 4156 O O . TYR A 1 523 ? 8.656 -39.281 -19.359 1 87.19 523 TYR A O 1
ATOM 4164 N N . THR A 1 524 ? 6.676 -39.469 -18.281 1 87.94 524 THR A N 1
ATOM 4165 C CA . THR A 1 524 ? 7.234 -39.094 -16.984 1 87.94 524 THR A CA 1
ATOM 4166 C C . THR A 1 524 ? 6.582 -39.906 -15.859 1 87.94 524 THR A C 1
ATOM 4168 O O . THR A 1 524 ? 5.469 -40.406 -16.016 1 87.94 524 THR A O 1
ATOM 4171 N N . THR A 1 525 ? 7.277 -40.062 -14.758 1 88.81 525 THR A N 1
ATOM 4172 C CA . THR A 1 525 ? 6.773 -40.781 -13.594 1 88.81 525 THR A CA 1
ATOM 4173 C C . THR A 1 525 ? 7.527 -40.375 -12.336 1 88.81 525 THR A C 1
ATOM 4175 O O . THR A 1 525 ? 8.609 -39.781 -12.414 1 88.81 525 THR A O 1
ATOM 4178 N N . ARG A 1 526 ? 6.961 -40.688 -11.227 1 87.75 526 ARG A N 1
ATOM 4179 C CA . ARG A 1 526 ? 7.617 -40.406 -9.945 1 87.75 526 ARG A CA 1
ATOM 4180 C C . ARG A 1 526 ? 8.5 -41.594 -9.539 1 87.75 526 ARG A C 1
ATOM 4182 O O . ARG A 1 526 ? 9.344 -41.438 -8.648 1 87.75 526 ARG A O 1
ATOM 4189 N N . SER A 1 527 ? 8.32 -42.625 -10.258 1 91.56 527 SER A N 1
ATOM 4190 C CA . SER A 1 527 ? 9.117 -43.812 -9.953 1 91.56 527 SER A CA 1
ATOM 4191 C C . SER A 1 527 ? 10.555 -43.656 -10.445 1 91.56 527 SER A C 1
ATOM 4193 O O . SER A 1 527 ? 10.797 -43.031 -11.492 1 91.56 527 SER A O 1
ATOM 4195 N N . ASP A 1 528 ? 11.453 -44.281 -9.672 1 92.69 528 ASP A N 1
ATOM 4196 C CA . ASP A 1 528 ? 12.859 -44.188 -10.031 1 92.69 528 ASP A CA 1
ATOM 4197 C C . ASP A 1 528 ? 13.242 -45.281 -11.047 1 92.69 528 ASP A C 1
ATOM 4199 O O . ASP A 1 528 ? 14.266 -45.156 -11.727 1 92.69 528 ASP A O 1
ATOM 4203 N N . ASN A 1 529 ? 12.438 -46.344 -11.109 1 93.19 529 ASN A N 1
ATOM 4204 C CA . ASN A 1 529 ? 12.812 -47.406 -12.008 1 93.19 529 ASN A CA 1
ATOM 4205 C C . ASN A 1 529 ? 11.602 -47.969 -12.75 1 93.19 529 ASN A C 1
ATOM 4207 O O . ASN A 1 529 ? 11.289 -49.156 -12.633 1 93.19 529 ASN A O 1
ATOM 4211 N N . PRO A 1 530 ? 11.07 -47.156 -13.586 1 95.12 530 PRO A N 1
ATOM 4212 C CA . PRO A 1 530 ? 9.992 -47.688 -14.414 1 95.12 530 PRO A CA 1
ATOM 4213 C C . PRO A 1 530 ? 10.477 -48.719 -15.453 1 95.12 530 PRO A C 1
ATOM 4215 O O . PRO A 1 530 ? 11.578 -48.562 -15.984 1 95.12 530 PRO A O 1
ATOM 4218 N N . LYS A 1 531 ? 9.617 -49.656 -15.742 1 94.81 531 LYS A N 1
ATOM 4219 C CA . LYS A 1 531 ? 10 -50.688 -16.703 1 94.81 531 LYS A CA 1
ATOM 4220 C C . LYS A 1 531 ? 9.25 -50.531 -18.016 1 94.81 531 LYS A C 1
ATOM 4222 O O . LYS A 1 531 ? 9.82 -50.719 -19.094 1 94.81 531 LYS A O 1
ATOM 4227 N N . PHE A 1 532 ? 7.949 -50.156 -17.828 1 95.44 532 PHE A N 1
ATOM 4228 C CA . PHE A 1 532 ? 7.109 -50.062 -19.016 1 95.44 532 PHE A CA 1
ATOM 4229 C C . PHE A 1 532 ? 6.379 -48.719 -19.031 1 95.44 532 PHE A C 1
ATOM 4231 O O . PHE A 1 532 ? 6.184 -48.094 -17.984 1 95.44 532 PHE A O 1
ATOM 4238 N N . VAL A 1 533 ? 5.977 -48.25 -20.203 1 93.12 533 VAL A N 1
ATOM 4239 C CA . VAL A 1 533 ? 5.344 -46.938 -20.359 1 93.12 533 VAL A CA 1
ATOM 4240 C C . VAL A 1 533 ? 3.896 -47 -19.875 1 93.12 533 VAL A C 1
ATOM 4242 O O . VAL A 1 533 ? 3.262 -45.969 -19.672 1 93.12 533 VAL A O 1
ATOM 4245 N N . ASP A 1 534 ? 3.352 -48.188 -19.688 1 91.81 534 ASP A N 1
ATOM 4246 C CA . ASP A 1 534 ? 1.987 -48.312 -19.172 1 91.81 534 ASP A CA 1
ATOM 4247 C C . ASP A 1 534 ? 1.982 -48.719 -17.703 1 91.81 534 ASP A C 1
ATOM 4249 O O . ASP A 1 534 ? 0.957 -49.188 -17.188 1 91.81 534 ASP A O 1
ATOM 4253 N N . ASP A 1 535 ? 3.148 -48.656 -17.094 1 91.88 535 ASP A N 1
ATOM 4254 C CA . ASP A 1 535 ? 3.197 -48.875 -15.656 1 91.88 535 ASP A CA 1
ATOM 4255 C C . ASP A 1 535 ? 2.303 -47.875 -14.914 1 91.88 535 ASP A C 1
ATOM 4257 O O . ASP A 1 535 ? 2.014 -46.812 -15.43 1 91.88 535 ASP A O 1
ATOM 4261 N N . GLU A 1 536 ? 1.91 -48.312 -13.75 1 88.69 536 GLU A N 1
ATOM 4262 C CA . GLU A 1 536 ? 1.139 -47.438 -12.891 1 88.69 536 GLU A CA 1
ATOM 4263 C C . GLU A 1 536 ? 1.938 -46.188 -12.539 1 88.69 536 GLU A C 1
ATOM 4265 O O . GLU A 1 536 ? 3.117 -46.25 -12.195 1 88.69 536 GLU A O 1
ATOM 4270 N N . GLY A 1 537 ? 1.286 -45 -12.734 1 86.12 537 GLY A N 1
ATOM 4271 C CA . GLY A 1 537 ? 1.931 -43.75 -12.383 1 86.12 537 GLY A CA 1
ATOM 4272 C C . GLY A 1 537 ? 2.68 -43.094 -13.531 1 86.12 537 GLY A C 1
ATOM 4273 O O . GLY A 1 537 ? 3.16 -41.969 -13.422 1 86.12 537 GLY A O 1
ATOM 4274 N N . VAL A 1 538 ? 2.842 -43.875 -14.594 1 88.75 538 VAL A N 1
ATOM 4275 C CA . VAL A 1 538 ? 3.502 -43.312 -15.773 1 88.75 538 VAL A CA 1
ATOM 4276 C C . VAL A 1 538 ? 2.506 -42.469 -16.578 1 88.75 538 VAL A C 1
ATOM 4278 O O . VAL A 1 538 ? 1.382 -42.906 -16.828 1 88.75 538 VAL A O 1
ATOM 4281 N N . ILE A 1 539 ? 2.971 -41.281 -16.891 1 82.88 539 ILE A N 1
ATOM 4282 C CA . ILE A 1 539 ? 2.107 -40.344 -17.625 1 82.88 539 ILE A CA 1
ATOM 4283 C C . ILE A 1 539 ? 2.748 -40 -18.953 1 82.88 539 ILE A C 1
ATOM 4285 O O . ILE A 1 539 ? 3.947 -39.719 -19.016 1 82.88 539 ILE A O 1
ATOM 4289 N N . ARG A 1 540 ? 1.979 -40.094 -20 1 83.31 540 ARG A N 1
ATOM 4290 C CA . ARG A 1 540 ? 2.457 -39.625 -21.312 1 83.31 540 ARG A CA 1
ATOM 4291 C C . ARG A 1 540 ? 2.451 -38.094 -21.391 1 83.31 540 ARG A C 1
ATOM 4293 O O . ARG A 1 540 ? 1.429 -37.469 -21.125 1 83.31 540 ARG A O 1
ATOM 4300 N N . GLU A 1 541 ? 3.648 -37.688 -21.672 1 74.81 541 GLU A N 1
ATOM 4301 C CA . GLU A 1 541 ? 3.748 -36.25 -21.859 1 74.81 541 GLU A CA 1
ATOM 4302 C C . GLU A 1 541 ? 3.213 -35.812 -23.234 1 74.81 541 GLU A C 1
ATOM 4304 O O . GLU A 1 541 ? 3.219 -36.625 -24.172 1 74.81 541 GLU A O 1
ATOM 4309 N N . GLY A 1 542 ? 2.377 -35.031 -23.469 1 63.56 542 GLY A N 1
ATOM 4310 C CA . GLY A 1 542 ? 1.683 -34.625 -24.672 1 63.56 542 GLY A CA 1
ATOM 4311 C C . GLY A 1 542 ? 2.619 -34.344 -25.844 1 63.56 542 GLY A C 1
ATOM 4312 O O . GLY A 1 542 ? 2.17 -34.062 -26.953 1 63.56 542 GLY A O 1
ATOM 4313 N N . SER A 1 543 ? 3.928 -34.562 -25.734 1 69.12 543 SER A N 1
ATOM 4314 C CA . SER A 1 543 ? 4.824 -34.219 -26.828 1 69.12 543 SER A CA 1
ATOM 4315 C C . SER A 1 543 ? 5.469 -35.469 -27.422 1 69.12 543 SER A C 1
ATOM 4317 O O . SER A 1 543 ? 5.648 -36.469 -26.734 1 69.12 543 SER A O 1
ATOM 4319 N N . SER A 1 544 ? 5.586 -35.438 -28.812 1 79.31 544 SER A N 1
ATOM 4320 C CA . SER A 1 544 ? 6.34 -36.469 -29.547 1 79.31 544 SER A CA 1
ATOM 4321 C C . SER A 1 544 ? 7.238 -35.812 -30.609 1 79.31 544 SER A C 1
ATOM 4323 O O . SER A 1 544 ? 7.016 -34.688 -31 1 79.31 544 SER A O 1
ATOM 4325 N N . ILE A 1 545 ? 8.297 -36.469 -30.828 1 81.75 545 ILE A N 1
ATOM 4326 C CA . ILE A 1 545 ? 9.203 -36.031 -31.875 1 81.75 545 ILE A CA 1
ATOM 4327 C C . ILE A 1 545 ? 9.398 -37.125 -32.906 1 81.75 545 ILE A C 1
ATOM 4329 O O . ILE A 1 545 ? 9.609 -38.281 -32.562 1 81.75 545 ILE A O 1
ATOM 4333 N N . THR A 1 546 ? 9.195 -36.688 -34.219 1 84.75 546 THR A N 1
ATOM 4334 C CA . THR A 1 546 ? 9.359 -37.625 -35.312 1 84.75 546 THR A CA 1
ATOM 4335 C C . THR A 1 546 ? 10.5 -37.156 -36.219 1 84.75 546 THR A C 1
ATOM 4337 O O . THR A 1 546 ? 10.5 -36.031 -36.719 1 84.75 546 THR A O 1
ATOM 4340 N N . VAL A 1 547 ? 11.422 -38.062 -36.375 1 86.12 547 VAL A N 1
ATOM 4341 C CA . VAL A 1 547 ? 12.531 -37.781 -37.281 1 86.12 547 VAL A CA 1
ATOM 4342 C C . VAL A 1 547 ? 12.445 -38.688 -38.5 1 86.12 547 VAL A C 1
ATOM 4344 O O . VAL A 1 547 ? 12.094 -39.844 -38.406 1 86.12 547 VAL A O 1
ATOM 4347 N N . SER A 1 548 ? 12.672 -38.062 -39.688 1 87.25 548 SER A N 1
ATOM 4348 C CA . SER A 1 548 ? 12.703 -38.812 -40.938 1 87.25 548 SER A CA 1
ATOM 4349 C C . SER A 1 548 ? 14 -39.594 -41.094 1 87.25 548 SER A C 1
ATOM 4351 O O . SER A 1 548 ? 15.07 -39.094 -40.719 1 87.25 548 SER A O 1
ATOM 4353 N N . SER A 1 549 ? 13.875 -40.781 -41.562 1 87.81 549 SER A N 1
ATOM 4354 C CA . SER A 1 549 ? 15 -41.656 -41.844 1 87.81 549 SER A CA 1
ATOM 4355 C C . SER A 1 549 ? 14.852 -42.312 -43.188 1 87.81 549 SER A C 1
ATOM 4357 O O . SER A 1 549 ? 14.641 -43.531 -43.281 1 87.81 549 SER A O 1
ATOM 4359 N N . PRO A 1 550 ? 15.016 -41.625 -44.25 1 88.31 550 PRO A N 1
ATOM 4360 C CA . PRO A 1 550 ? 14.648 -42.094 -45.594 1 88.31 550 PRO A CA 1
ATOM 4361 C C . PRO A 1 550 ? 15.664 -43.094 -46.156 1 88.31 550 PRO A C 1
ATOM 4363 O O . PRO A 1 550 ? 15.32 -43.906 -47.031 1 88.31 550 PRO A O 1
ATOM 4366 N N . ASP A 1 551 ? 16.922 -43 -45.781 1 90.44 551 ASP A N 1
ATOM 4367 C CA . ASP A 1 551 ? 17.938 -43.938 -46.281 1 90.44 551 ASP A CA 1
ATOM 4368 C C . ASP A 1 551 ? 17.875 -45.25 -45.531 1 90.44 551 ASP A C 1
ATOM 4370 O O . ASP A 1 551 ? 18.438 -45.375 -44.438 1 90.44 551 ASP A O 1
ATOM 4374 N N . ILE A 1 552 ? 17.359 -46.25 -46.219 1 88.94 552 ILE A N 1
ATOM 4375 C CA . ILE A 1 552 ? 17.109 -47.5 -45.5 1 88.94 552 ILE A CA 1
ATOM 4376 C C . ILE A 1 552 ? 18.203 -48.531 -45.844 1 88.94 552 ILE A C 1
ATOM 4378 O O . ILE A 1 552 ? 18.062 -49.719 -45.625 1 88.94 552 ILE A O 1
ATOM 4382 N N . THR A 1 553 ? 19.312 -48.125 -46.375 1 90.25 553 THR A N 1
ATOM 4383 C CA . THR A 1 553 ? 20.359 -49.031 -46.875 1 90.25 553 THR A CA 1
ATOM 4384 C C . THR A 1 553 ? 20.922 -49.875 -45.75 1 90.25 553 THR A C 1
ATOM 4386 O O . THR A 1 553 ? 21.219 -51.062 -45.938 1 90.25 553 THR A O 1
ATOM 4389 N N . LYS A 1 554 ? 20.984 -49.375 -44.594 1 91.69 554 LYS A N 1
ATOM 4390 C CA . LYS A 1 554 ? 21.594 -50.062 -43.469 1 91.69 554 LYS A CA 1
ATOM 4391 C C . LYS A 1 554 ? 20.547 -50.812 -42.656 1 91.69 554 LYS A C 1
ATOM 4393 O O . LYS A 1 554 ? 20.844 -51.344 -41.594 1 91.69 554 LYS A O 1
ATOM 4398 N N . GLY A 1 555 ? 19.328 -50.781 -43.125 1 89.56 555 GLY A N 1
ATOM 4399 C CA . GLY A 1 555 ? 18.25 -51.469 -42.406 1 89.56 555 GLY A CA 1
ATOM 4400 C C . GLY A 1 555 ? 18.125 -51.062 -40.969 1 89.56 555 GLY A C 1
ATOM 4401 O O . GLY A 1 555 ? 18.062 -49.844 -40.656 1 89.56 555 GLY A O 1
ATOM 4402 N N . THR A 1 556 ? 18.203 -52.062 -40.062 1 88.62 556 THR A N 1
ATOM 4403 C CA . THR A 1 556 ? 18.047 -51.781 -38.625 1 88.62 556 THR A CA 1
ATOM 4404 C C . THR A 1 556 ? 19.375 -51.375 -38 1 88.62 556 THR A C 1
ATOM 4406 O O . THR A 1 556 ? 19.438 -51.031 -36.812 1 88.62 556 THR A O 1
ATOM 4409 N N . GLY A 1 557 ? 20.406 -51.312 -38.75 1 88.69 557 GLY A N 1
ATOM 4410 C CA . GLY A 1 557 ? 21.703 -50.906 -38.25 1 88.69 557 GLY A CA 1
ATOM 4411 C C . GLY A 1 557 ? 21.875 -49.375 -38.25 1 88.69 557 GLY A C 1
ATOM 4412 O O . GLY A 1 557 ? 22.875 -48.875 -37.75 1 88.69 557 GLY A O 1
ATOM 4413 N N . ARG A 1 558 ? 20.844 -48.688 -38.75 1 91.69 558 ARG A N 1
ATOM 4414 C CA . ARG A 1 558 ? 20.891 -47.25 -38.719 1 91.69 558 ARG A CA 1
ATOM 4415 C C . ARG A 1 558 ? 20.859 -46.719 -37.281 1 91.69 558 ARG A C 1
ATOM 4417 O O . ARG A 1 558 ? 20.203 -47.281 -36.438 1 91.69 558 ARG A O 1
ATOM 4424 N N . ARG A 1 559 ? 21.578 -45.625 -37.094 1 93 559 ARG A N 1
ATOM 4425 C CA . ARG A 1 559 ? 21.625 -45 -35.781 1 93 559 ARG A CA 1
ATOM 4426 C C . ARG A 1 559 ? 20.766 -43.75 -35.75 1 93 559 ARG A C 1
ATOM 4428 O O . ARG A 1 559 ? 20.938 -42.844 -36.562 1 93 559 ARG A O 1
ATOM 4435 N N . ILE A 1 560 ? 19.859 -43.812 -34.844 1 92.75 560 ILE A N 1
ATOM 4436 C CA . ILE A 1 560 ? 19.047 -42.625 -34.531 1 92.75 560 ILE A CA 1
ATOM 4437 C C . ILE A 1 560 ? 19.438 -42.094 -33.156 1 92.75 560 ILE A C 1
ATOM 4439 O O . ILE A 1 560 ? 19.297 -42.781 -32.156 1 92.75 560 ILE A O 1
ATOM 4443 N N . GLU A 1 561 ? 19.844 -40.844 -33.125 1 94.12 561 GLU A N 1
ATOM 4444 C CA . GLU A 1 561 ? 20.25 -40.25 -31.859 1 94.12 561 GLU A CA 1
ATOM 4445 C C . GLU A 1 561 ? 19.188 -39.281 -31.344 1 94.12 561 GLU A C 1
ATOM 4447 O O . GLU A 1 561 ? 18.562 -38.562 -32.125 1 94.12 561 GLU A O 1
ATOM 4452 N N . LEU A 1 562 ? 18.922 -39.469 -30.078 1 91.88 562 LEU A N 1
ATOM 4453 C CA . LEU A 1 562 ? 18.078 -38.531 -29.344 1 91.88 562 LEU A CA 1
ATOM 4454 C C . LEU A 1 562 ? 18.891 -37.719 -28.359 1 91.88 562 LEU A C 1
ATOM 4456 O O . LEU A 1 562 ? 19.422 -38.281 -27.391 1 91.88 562 LEU A O 1
ATOM 4460 N N . LYS A 1 563 ? 19.016 -36.438 -28.641 1 91.06 563 LYS A N 1
ATOM 4461 C CA . LYS A 1 563 ? 19.688 -35.5 -27.75 1 91.06 563 LYS A CA 1
ATOM 4462 C C . LYS A 1 563 ? 18.688 -34.688 -26.922 1 91.06 563 LYS A C 1
ATOM 4464 O O . LYS A 1 563 ? 17.828 -34 -27.484 1 91.06 563 LYS A O 1
ATOM 4469 N N . VAL A 1 564 ? 18.812 -34.844 -25.625 1 88.69 564 VAL A N 1
ATOM 4470 C CA . VAL A 1 564 ? 17.859 -34.156 -24.75 1 88.69 564 VAL A CA 1
ATOM 4471 C C . VAL A 1 564 ? 18.609 -33.188 -23.828 1 88.69 564 VAL A C 1
ATOM 4473 O O . VAL A 1 564 ? 19.594 -33.562 -23.188 1 88.69 564 VAL A O 1
ATOM 4476 N N . LYS A 1 565 ? 18.188 -31.953 -23.844 1 85.75 565 LYS A N 1
ATOM 4477 C CA . LYS A 1 565 ? 18.734 -30.938 -22.938 1 85.75 565 LYS A CA 1
ATOM 4478 C C . LYS A 1 565 ? 17.812 -30.719 -21.734 1 85.75 565 LYS A C 1
ATOM 4480 O O . LYS A 1 565 ? 16.656 -30.312 -21.906 1 85.75 565 LYS A O 1
ATOM 4485 N N . PHE A 1 566 ? 18.531 -31.156 -20.656 1 79.44 566 PHE A N 1
ATOM 4486 C CA . PHE A 1 566 ? 17.859 -30.922 -19.391 1 79.44 566 PHE A CA 1
ATOM 4487 C C . PHE A 1 566 ? 18.453 -29.734 -18.656 1 79.44 566 PHE A C 1
ATOM 4489 O O . PHE A 1 566 ? 19.422 -29.141 -19.125 1 79.44 566 PHE A O 1
ATOM 4496 N N . GLY A 1 567 ? 17.969 -29.234 -17.703 1 71.56 567 GLY A N 1
ATOM 4497 C CA . GLY A 1 567 ? 18.594 -28.297 -16.797 1 71.56 567 GLY A CA 1
ATOM 4498 C C . GLY A 1 567 ? 17.938 -26.922 -16.828 1 71.56 567 GLY A C 1
ATOM 4499 O O . GLY A 1 567 ? 18.094 -26.141 -15.883 1 71.56 567 GLY A O 1
ATOM 4500 N N . GLY A 1 568 ? 17.375 -26.734 -17.938 1 74.12 568 GLY A N 1
ATOM 4501 C CA . GLY A 1 568 ? 16.625 -25.484 -17.984 1 74.12 568 GLY A CA 1
ATOM 4502 C C . GLY A 1 568 ? 15.242 -25.594 -17.375 1 74.12 568 GLY A C 1
ATOM 4503 O O . GLY A 1 568 ? 14.961 -26.547 -16.641 1 74.12 568 GLY A O 1
ATOM 4504 N N . THR A 1 569 ? 14.516 -24.625 -17.547 1 74 569 THR A N 1
ATOM 4505 C CA . THR A 1 569 ? 13.156 -24.625 -17.016 1 74 569 THR A CA 1
ATOM 4506 C C . THR A 1 569 ? 12.211 -25.344 -17.984 1 74 569 THR A C 1
ATOM 4508 O O . THR A 1 569 ? 11.086 -25.688 -17.609 1 74 569 THR A O 1
ATOM 4511 N N . GLU A 1 570 ? 12.758 -25.516 -19.188 1 77.75 570 GLU A N 1
ATOM 4512 C CA . GLU A 1 570 ? 12.07 -26.328 -20.188 1 77.75 570 GLU A CA 1
ATOM 4513 C C . GLU A 1 570 ? 12.992 -27.406 -20.75 1 77.75 570 GLU A C 1
ATOM 4515 O O . GLU A 1 570 ? 14.219 -27.25 -20.75 1 77.75 570 GLU A O 1
ATOM 4520 N N 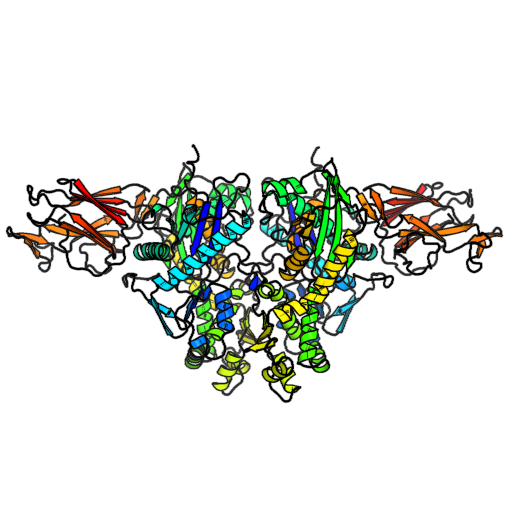. ILE A 1 571 ? 12.406 -28.531 -21.219 1 79.25 571 ILE A N 1
ATOM 4521 C CA . ILE A 1 571 ? 13.164 -29.625 -21.812 1 79.25 571 ILE A CA 1
ATOM 4522 C C . ILE A 1 571 ? 13.086 -29.547 -23.328 1 79.25 571 ILE A C 1
ATOM 4524 O O . ILE A 1 571 ? 12.008 -29.375 -23.906 1 79.25 571 ILE A O 1
ATOM 4528 N N . THR A 1 572 ? 14.266 -29.578 -23.891 1 83 572 THR A N 1
ATOM 4529 C CA . THR A 1 572 ? 14.344 -29.609 -25.344 1 83 572 THR A CA 1
ATOM 4530 C C . THR A 1 572 ? 14.93 -30.922 -25.844 1 83 572 THR A C 1
ATOM 4532 O O . THR A 1 572 ? 15.891 -31.438 -25.25 1 83 572 THR A O 1
ATOM 4535 N N . ALA A 1 573 ? 14.328 -31.469 -26.875 1 86.38 573 ALA A N 1
ATOM 4536 C CA . ALA A 1 573 ? 14.797 -32.719 -27.453 1 86.38 573 ALA A CA 1
ATOM 4537 C C . ALA A 1 573 ? 15.047 -32.594 -28.953 1 86.38 573 ALA A C 1
ATOM 4539 O O . ALA A 1 573 ? 14.281 -31.922 -29.656 1 86.38 573 ALA A O 1
ATOM 4540 N N . THR A 1 574 ? 16.188 -33.156 -29.406 1 88.25 574 THR A N 1
ATOM 4541 C CA . THR A 1 574 ? 16.547 -33.188 -30.812 1 88.25 574 THR A CA 1
ATOM 4542 C C . THR A 1 574 ? 16.781 -34.625 -31.266 1 88.25 574 THR A C 1
ATOM 4544 O O . THR A 1 574 ? 17.625 -35.344 -30.703 1 88.25 574 THR A O 1
ATOM 4547 N N . ALA A 1 575 ? 15.984 -35.062 -32.281 1 90.5 575 ALA A N 1
ATOM 4548 C CA . ALA A 1 575 ? 16.188 -36.375 -32.906 1 90.5 575 ALA A CA 1
ATOM 4549 C C . ALA A 1 575 ? 16.953 -36.219 -34.219 1 90.5 575 ALA A C 1
ATOM 4551 O O . ALA A 1 575 ? 16.656 -35.344 -35.031 1 90.5 575 ALA A O 1
ATOM 4552 N N . ILE A 1 576 ? 17.969 -37.125 -34.312 1 91.69 576 ILE A N 1
ATOM 4553 C CA . ILE A 1 576 ? 18.844 -37.031 -35.469 1 91.69 576 ILE A CA 1
ATOM 4554 C C . ILE A 1 576 ? 19.016 -38.406 -36.094 1 91.69 576 ILE A C 1
ATOM 4556 O O . ILE A 1 576 ? 19.391 -39.344 -35.438 1 91.69 576 ILE A O 1
ATOM 4560 N N . ASP A 1 577 ? 18.75 -38.469 -37.375 1 92.94 577 ASP A N 1
ATOM 4561 C CA . ASP A 1 577 ? 19.203 -39.625 -38.156 1 92.94 577 ASP A CA 1
ATOM 4562 C C . ASP A 1 577 ? 20.641 -39.438 -38.625 1 92.94 577 ASP A C 1
ATOM 4564 O O . ASP A 1 577 ? 20.891 -38.625 -39.531 1 92.94 577 ASP A O 1
ATOM 4568 N N . ILE A 1 578 ? 21.438 -40.25 -38.125 1 90.62 578 ILE A N 1
ATOM 4569 C CA . ILE A 1 578 ? 22.859 -40.031 -38.375 1 90.62 578 ILE A CA 1
ATOM 4570 C C . ILE A 1 578 ? 23.203 -40.281 -39.844 1 90.62 578 ILE A C 1
ATOM 4572 O O . ILE A 1 578 ? 24.078 -39.625 -40.406 1 90.62 578 ILE A O 1
ATOM 4576 N N . GLU A 1 579 ? 22.562 -41.156 -40.5 1 88.62 579 GLU A N 1
ATOM 4577 C CA . GLU A 1 579 ? 22.844 -41.531 -41.875 1 88.62 579 GLU A CA 1
ATOM 4578 C C . GLU A 1 579 ? 22.453 -40.438 -42.844 1 88.62 579 GLU A C 1
ATOM 4580 O O . GLU A 1 579 ? 23.25 -40.062 -43.719 1 88.62 579 GLU A O 1
ATOM 4585 N N . SER A 1 580 ? 21.375 -39.969 -42.719 1 88.5 580 SER A N 1
ATOM 4586 C CA . SER A 1 580 ? 20.859 -38.969 -43.625 1 88.5 580 SER A CA 1
ATOM 4587 C C . SER A 1 580 ? 21.188 -37.562 -43.156 1 88.5 580 SER A C 1
ATOM 4589 O O . SER A 1 580 ? 21.172 -36.625 -43.938 1 88.5 580 SER A O 1
ATOM 4591 N N . GLY A 1 581 ? 21.391 -37.438 -41.844 1 86.19 581 GLY A N 1
ATOM 4592 C CA . GLY A 1 581 ? 21.578 -36.094 -41.281 1 86.19 581 GLY A CA 1
ATOM 4593 C C . GLY A 1 581 ? 20.281 -35.406 -40.969 1 86.19 581 GLY A C 1
ATOM 4594 O O . GLY A 1 581 ? 20.281 -34.281 -40.438 1 86.19 581 GLY A O 1
ATOM 4595 N N . SER A 1 582 ? 19.172 -35.969 -41.312 1 85.06 582 SER A N 1
ATOM 4596 C CA . SER A 1 582 ? 17.875 -35.406 -40.969 1 85.06 582 SER A CA 1
ATOM 4597 C C . SER A 1 582 ? 17.75 -35.188 -39.469 1 85.06 582 SER A C 1
ATOM 4599 O O . SER A 1 582 ? 18.188 -36.031 -38.688 1 85.06 582 SER A O 1
ATOM 4601 N N . ASN A 1 583 ? 17.266 -34 -39.031 1 85.31 583 ASN A N 1
ATOM 4602 C CA . ASN A 1 583 ? 17.094 -33.719 -37.625 1 85.31 583 ASN A CA 1
ATOM 4603 C C . ASN A 1 583 ? 15.859 -32.875 -37.344 1 85.31 583 ASN A C 1
ATOM 4605 O O . ASN A 1 583 ? 15.406 -32.125 -38.219 1 85.31 583 ASN A O 1
ATOM 4609 N N . VAL A 1 584 ? 15.211 -33.125 -36.219 1 81 584 VAL A N 1
ATOM 4610 C CA . VAL A 1 584 ? 14.047 -32.375 -35.75 1 81 584 VAL A CA 1
ATOM 4611 C C . VAL A 1 584 ? 14.219 -32.062 -34.25 1 81 584 VAL A C 1
ATOM 4613 O O . VAL A 1 584 ? 14.727 -32.875 -33.5 1 81 584 VAL A O 1
ATOM 4616 N N . THR A 1 585 ? 13.906 -30.75 -33.906 1 74.56 585 THR A N 1
ATOM 4617 C CA . THR A 1 585 ? 14 -30.312 -32.5 1 74.56 585 THR A CA 1
ATOM 4618 C C . THR A 1 585 ? 12.625 -29.922 -31.984 1 74.56 585 THR A C 1
ATOM 4620 O O . THR A 1 585 ? 11.828 -29.312 -32.688 1 74.56 585 THR A O 1
ATOM 4623 N N . CYS A 1 586 ? 12.289 -30.422 -30.734 1 69.06 586 CYS A N 1
ATOM 4624 C CA . CYS A 1 586 ? 11.039 -30.016 -30.109 1 69.06 586 CYS A CA 1
ATOM 4625 C C . CYS A 1 586 ? 11.242 -29.703 -28.625 1 69.06 586 CYS A C 1
ATOM 4627 O O . CYS A 1 586 ? 12.234 -30.141 -28.031 1 69.06 586 CYS A O 1
ATOM 4629 N N . HIS A 1 587 ? 10.445 -28.812 -28.031 1 65.38 587 HIS A N 1
ATOM 4630 C CA . HIS A 1 587 ? 10.328 -28.688 -26.594 1 65.38 587 HIS A CA 1
ATOM 4631 C C . HIS A 1 587 ? 9.414 -29.75 -26.016 1 65.38 587 HIS A C 1
ATOM 4633 O O . HIS A 1 587 ? 8.352 -30.047 -26.562 1 65.38 587 HIS A O 1
ATOM 4639 N N . VAL A 1 588 ? 10.094 -30.547 -25.094 1 58.81 588 VAL A N 1
ATOM 4640 C CA . VAL A 1 588 ? 9.312 -31.609 -24.453 1 58.81 588 VAL A CA 1
ATOM 4641 C C . VAL A 1 588 ? 8.305 -31 -23.484 1 58.81 588 VAL A C 1
ATOM 4643 O O . VAL A 1 588 ? 8.688 -30.312 -22.547 1 58.81 588 VAL A O 1
ATOM 4646 N N . GLY A 1 589 ? 7.07 -30.797 -23.641 1 53.41 589 GLY A N 1
ATOM 4647 C CA . GLY A 1 589 ? 5.926 -30.281 -22.906 1 53.41 589 GLY A CA 1
ATOM 4648 C C . GLY A 1 589 ? 4.645 -30.281 -23.719 1 53.41 589 GLY A C 1
ATOM 4649 O O . GLY A 1 589 ? 3.621 -29.766 -23.266 1 53.41 589 GLY A O 1
ATOM 4650 N N . LEU A 1 590 ? 4.66 -30.547 -25.047 1 44.44 590 LEU A N 1
ATOM 4651 C CA . LEU A 1 590 ? 3.625 -30.125 -25.984 1 44.44 590 LEU A CA 1
ATOM 4652 C C . LEU A 1 590 ? 2.369 -30.969 -25.828 1 44.44 590 LEU A C 1
ATOM 4654 O O . LEU A 1 590 ? 2.455 -32.156 -25.5 1 44.44 590 LEU A O 1
ATOM 4658 N N . ILE A 1 591 ? 1.322 -30.281 -25.578 1 42.72 591 ILE A N 1
ATOM 4659 C CA . ILE A 1 591 ? -0.066 -30.734 -25.516 1 42.72 591 ILE A CA 1
ATOM 4660 C C . ILE A 1 591 ? -0.358 -31.656 -26.688 1 42.72 591 ILE A C 1
ATOM 4662 O O . ILE A 1 591 ? -0.137 -31.297 -27.859 1 42.72 591 ILE A O 1
ATOM 4666 N N . THR A 1 592 ? -0.453 -32.938 -26.359 1 39.03 592 THR A N 1
ATOM 4667 C CA . THR A 1 592 ? -0.788 -34.031 -27.281 1 39.03 592 THR A CA 1
ATOM 4668 C C . THR A 1 592 ? -1.982 -33.656 -28.156 1 39.03 592 THR A C 1
ATOM 4670 O O . THR A 1 592 ? -3.043 -33.281 -27.641 1 39.03 592 THR A O 1
ATOM 4673 N N . LYS A 1 593 ? -1.799 -33.156 -29.359 1 40 593 LYS A N 1
ATOM 4674 C CA . LYS A 1 593 ? -2.906 -33.5 -30.25 1 40 593 LYS A CA 1
ATOM 4675 C C . LYS A 1 593 ? -3.014 -35 -30.453 1 40 593 LYS A C 1
ATOM 4677 O O . LYS A 1 593 ? -1.999 -35.688 -30.594 1 40 593 LYS A O 1
ATOM 4682 N N . GLU A 1 594 ? -3.934 -35.688 -30.031 1 37.88 594 GLU A N 1
ATOM 4683 C CA . GLU A 1 594 ? -4.262 -37.125 -30.062 1 37.88 594 GLU A CA 1
ATOM 4684 C C . GLU A 1 594 ? -3.783 -37.75 -31.375 1 37.88 594 GLU A C 1
ATOM 4686 O O . GLU A 1 594 ? -4.184 -38.875 -31.703 1 37.88 594 GLU A O 1
ATOM 4691 N N . LYS A 1 595 ? -2.9 -37.344 -32.188 1 38.5 595 LYS A N 1
ATOM 4692 C CA . LYS A 1 595 ? -3.119 -38.156 -33.375 1 38.5 595 LYS A CA 1
ATOM 4693 C C . LYS A 1 595 ? -2.648 -39.594 -33.156 1 38.5 595 LYS A C 1
ATOM 4695 O O . LYS A 1 595 ? -2.043 -39.906 -32.125 1 38.5 595 LYS A O 1
ATOM 4700 N N . ARG A 1 596 ? -2.195 -40.375 -34.344 1 35.03 596 ARG A N 1
ATOM 4701 C CA . ARG A 1 596 ? -2.062 -41.75 -34.812 1 35.03 596 ARG A CA 1
ATOM 4702 C C . ARG A 1 596 ? -0.762 -42.375 -34.312 1 35.03 596 ARG A C 1
ATOM 4704 O O . ARG A 1 596 ? 0.26 -41.688 -34.219 1 35.03 596 ARG A O 1
ATOM 4711 N N . ARG A 1 597 ? -0.745 -43.625 -33.875 1 34.94 597 ARG A N 1
ATOM 4712 C CA . ARG A 1 597 ? 0.225 -44.625 -33.406 1 34.94 597 ARG A CA 1
ATOM 4713 C C . ARG A 1 597 ? 1.405 -44.719 -34.375 1 34.94 597 ARG A C 1
ATOM 4715 O O . ARG A 1 597 ? 1.283 -45.312 -35.438 1 34.94 597 ARG A O 1
ATOM 4722 N N . GLU A 1 598 ? 2.227 -43.781 -34.531 1 38.25 598 GLU A N 1
ATOM 4723 C CA . GLU A 1 598 ? 3.391 -44.125 -35.344 1 38.25 598 GLU A CA 1
ATOM 4724 C C . GLU A 1 598 ? 4.449 -44.844 -34.5 1 38.25 598 GLU A C 1
ATOM 4726 O O . GLU A 1 598 ? 4.52 -44.688 -33.281 1 38.25 598 GLU A O 1
ATOM 4731 N N . PHE A 1 599 ? 5.156 -45.938 -35 1 37.47 599 PHE A N 1
ATOM 4732 C CA . PHE A 1 599 ? 6.082 -46.875 -34.375 1 37.47 599 PHE A CA 1
ATOM 4733 C C . PHE A 1 599 ? 7.25 -46.125 -33.719 1 37.47 599 PHE A C 1
ATOM 4735 O O . PHE A 1 599 ? 7.805 -45.188 -34.312 1 37.47 599 PHE A O 1
ATOM 4742 N N . SER A 1 600 ? 7.5 -46.375 -32.5 1 50.94 600 SER A N 1
ATOM 4743 C CA . SER A 1 600 ? 8.633 -45.875 -31.719 1 50.94 600 SER A CA 1
ATOM 4744 C C . SER A 1 600 ? 9.922 -46.594 -32.094 1 50.94 600 SER A C 1
ATOM 4746 O O . SER A 1 600 ? 10.023 -47.125 -33.188 1 50.94 600 SER A O 1
ATOM 4748 N N . ALA A 1 601 ? 11.109 -46.406 -31.594 1 45.81 601 ALA A N 1
ATOM 4749 C CA . ALA A 1 601 ? 12.438 -46.906 -31.922 1 45.81 601 ALA A CA 1
ATOM 4750 C C . ALA A 1 601 ? 12.891 -47.938 -30.891 1 45.81 601 ALA A C 1
ATOM 4752 O O . ALA A 1 601 ? 12.297 -48.062 -29.812 1 45.81 601 ALA A O 1
ATOM 4753 N N . ILE A 1 602 ? 13.617 -49 -31.328 1 40.81 602 ILE A N 1
ATOM 4754 C CA . ILE A 1 602 ? 14.203 -50 -30.438 1 40.81 602 ILE A CA 1
ATOM 4755 C C . ILE A 1 602 ? 15.461 -49.438 -29.797 1 40.81 602 ILE A C 1
ATOM 4757 O O . ILE A 1 602 ? 16.234 -48.719 -30.438 1 40.81 602 ILE A O 1
ATOM 4761 N N . MET A 1 603 ? 15.594 -49.688 -28.438 1 45.62 603 MET A N 1
ATOM 4762 C CA . MET A 1 603 ? 16.828 -49.344 -27.734 1 45.62 603 MET A CA 1
ATOM 4763 C C . MET A 1 603 ? 17.984 -50.219 -28.219 1 45.62 603 MET A C 1
ATOM 4765 O O . MET A 1 603 ? 17.797 -51.375 -28.547 1 45.62 603 MET A O 1
ATOM 4769 N N . MET B 1 1 ? 33.688 19.922 3.723 1 21.72 1 MET B N 1
ATOM 4770 C CA . MET B 1 1 ? 32.844 20.359 4.84 1 21.72 1 MET B CA 1
ATOM 4771 C C . MET B 1 1 ? 32.562 19.188 5.777 1 21.72 1 MET B C 1
ATOM 4773 O O . MET B 1 1 ? 32.031 18.172 5.348 1 21.72 1 MET B O 1
ATOM 4777 N N . ALA B 1 2 ? 33.281 19.078 6.738 1 28.02 2 ALA B N 1
ATOM 4778 C CA . ALA B 1 2 ? 33.219 18.031 7.754 1 28.02 2 ALA B CA 1
ATOM 4779 C C . ALA B 1 2 ? 31.797 17.812 8.25 1 28.02 2 ALA B C 1
ATOM 4781 O O . ALA B 1 2 ? 31.141 18.766 8.695 1 28.02 2 ALA B O 1
ATOM 4782 N N . ALA B 1 3 ? 31.094 16.859 7.715 1 36.59 3 ALA B N 1
ATOM 4783 C CA . ALA B 1 3 ? 29.797 16.391 8.195 1 36.59 3 ALA B CA 1
ATOM 4784 C C . ALA B 1 3 ? 29.688 16.547 9.711 1 36.59 3 ALA B C 1
ATOM 4786 O O . ALA B 1 3 ? 30.453 15.953 10.461 1 36.59 3 ALA B O 1
ATOM 4787 N N . SER B 1 4 ? 29.406 17.703 10.258 1 42.81 4 SER B N 1
ATOM 4788 C CA . SER B 1 4 ? 29.172 17.922 11.68 1 42.81 4 SER B CA 1
ATOM 4789 C C . SER B 1 4 ? 28.453 16.734 12.312 1 42.81 4 SER B C 1
ATOM 4791 O O . SER B 1 4 ? 27.469 16.234 11.773 1 42.81 4 SER B O 1
ATOM 4793 N N . SER B 1 5 ? 29.172 15.906 13.008 1 53.69 5 SER B N 1
ATOM 4794 C CA . SER B 1 5 ? 28.781 14.688 13.711 1 53.69 5 SER B CA 1
ATOM 4795 C C . SER B 1 5 ? 27.5 14.898 14.523 1 53.69 5 SER B C 1
ATOM 4797 O O . SER B 1 5 ? 27.469 15.75 15.414 1 53.69 5 SER B O 1
ATOM 4799 N N . SER B 1 6 ? 26.281 14.75 14.031 1 67.75 6 SER B N 1
ATOM 4800 C CA . SER B 1 6 ? 25.016 14.875 14.75 1 67.75 6 SER B CA 1
ATOM 4801 C C . SER B 1 6 ? 25.094 14.211 16.125 1 67.75 6 SER B C 1
ATOM 4803 O O . SER B 1 6 ? 25.703 13.148 16.266 1 67.75 6 SER B O 1
ATOM 4805 N N . GLN B 1 7 ? 24.859 15.062 17.156 1 83.31 7 GLN B N 1
ATOM 4806 C CA . GLN B 1 7 ? 24.844 14.555 18.531 1 83.31 7 GLN B CA 1
ATOM 4807 C C . GLN B 1 7 ? 23.781 13.469 18.703 1 83.31 7 GLN B C 1
ATOM 4809 O O . GLN B 1 7 ? 23.797 12.734 19.688 1 83.31 7 GLN B O 1
ATOM 4814 N N . TYR B 1 8 ? 22.984 13.305 17.703 1 90.56 8 TYR B N 1
ATOM 4815 C CA . TYR B 1 8 ? 21.906 12.328 17.781 1 90.56 8 TYR B CA 1
ATOM 4816 C C . TYR B 1 8 ? 22.219 11.102 16.938 1 90.56 8 TYR B C 1
ATOM 4818 O O . TYR B 1 8 ? 22.953 11.188 15.945 1 90.56 8 TYR B O 1
ATOM 4826 N N . MET B 1 9 ? 21.672 10.023 17.281 1 90.31 9 MET B N 1
ATOM 4827 C CA . MET B 1 9 ? 21.891 8.766 16.578 1 90.31 9 MET B CA 1
ATOM 4828 C C . MET B 1 9 ? 21.016 8.664 15.344 1 90.31 9 MET B C 1
ATOM 4830 O O . MET B 1 9 ? 21.344 7.953 14.398 1 90.31 9 MET B O 1
ATOM 4834 N N . ALA B 1 10 ? 19.859 9.328 15.422 1 93.56 10 ALA B N 1
ATOM 4835 C CA . ALA B 1 10 ? 18.906 9.242 14.32 1 93.56 10 ALA B CA 1
ATOM 4836 C C . ALA B 1 10 ? 18.062 10.508 14.227 1 93.56 10 ALA B C 1
ATOM 4838 O O . ALA B 1 10 ? 18 11.289 15.18 1 93.56 10 ALA B O 1
ATOM 4839 N N . VAL B 1 11 ? 17.547 10.742 13.086 1 95.31 11 VAL B N 1
ATOM 4840 C CA . VAL B 1 11 ? 16.516 11.75 12.867 1 95.31 11 VAL B CA 1
ATOM 4841 C C . VAL B 1 11 ? 15.164 11.07 12.641 1 95.31 11 VAL B C 1
ATOM 4843 O O . VAL B 1 11 ? 15.055 10.156 11.812 1 95.31 11 VAL B O 1
ATOM 4846 N N . VAL B 1 12 ? 14.156 11.43 13.391 1 97.25 12 VAL B N 1
ATOM 4847 C CA . VAL B 1 12 ? 12.797 10.945 13.188 1 97.25 12 VAL B CA 1
ATOM 4848 C C . VAL B 1 12 ? 11.867 12.117 12.867 1 97.25 12 VAL B C 1
ATOM 4850 O O . VAL B 1 12 ? 11.742 13.055 13.656 1 97.25 12 VAL B O 1
ATOM 4853 N N . ALA B 1 13 ? 11.281 12.039 11.727 1 98.06 13 ALA B N 1
ATOM 4854 C CA . ALA B 1 13 ? 10.312 13.047 11.312 1 98.06 13 ALA B CA 1
ATOM 4855 C C . ALA B 1 13 ? 8.883 12.531 11.453 1 98.06 13 ALA B C 1
ATOM 4857 O O . ALA B 1 13 ? 8.578 11.414 11.023 1 98.06 13 ALA B O 1
ATOM 4858 N N . ILE B 1 14 ? 8.039 13.305 12.094 1 98.12 14 ILE B N 1
ATOM 4859 C CA . ILE B 1 14 ? 6.613 13.023 12.203 1 98.12 14 ILE B CA 1
ATOM 4860 C C . ILE B 1 14 ? 5.828 14.016 11.352 1 98.12 14 ILE B C 1
ATOM 4862 O O . ILE B 1 14 ? 5.898 15.227 11.57 1 98.12 14 ILE B O 1
ATOM 4866 N N . ASP B 1 15 ? 5.164 13.547 10.367 1 97.31 15 ASP B N 1
ATOM 4867 C CA . ASP B 1 15 ? 4.172 14.32 9.617 1 97.31 15 ASP B CA 1
ATOM 4868 C C . ASP B 1 15 ? 2.789 14.188 10.25 1 97.31 15 ASP B C 1
ATOM 4870 O O . ASP B 1 15 ? 2.08 13.211 10.008 1 97.31 15 ASP B O 1
ATOM 4874 N N . PHE B 1 16 ? 2.523 15.148 11.016 1 96.25 16 PHE B N 1
ATOM 4875 C CA . PHE B 1 16 ? 1.232 15.203 11.688 1 96.25 16 PHE B CA 1
ATOM 4876 C C . PHE B 1 16 ? 0.174 15.828 10.789 1 96.25 16 PHE B C 1
ATOM 4878 O O . PHE B 1 16 ? -0.102 17.031 10.883 1 96.25 16 PHE B O 1
ATOM 4885 N N . GLY B 1 17 ? -0.478 14.969 9.977 1 94.44 17 GLY B N 1
ATOM 4886 C CA . GLY B 1 17 ? -1.409 15.461 8.977 1 94.44 17 GLY B CA 1
ATOM 4887 C C . GLY B 1 17 ? -2.826 15.602 9.5 1 94.44 17 GLY B C 1
ATOM 4888 O O . GLY B 1 17 ? -3.143 15.133 10.594 1 94.44 17 GLY B O 1
ATOM 4889 N N . THR B 1 18 ? -3.611 16.312 8.727 1 93.94 18 THR B N 1
ATOM 4890 C CA . THR B 1 18 ? -5.016 16.5 9.086 1 93.94 18 THR B CA 1
ATOM 4891 C C . THR B 1 18 ? -5.785 15.188 8.914 1 93.94 18 THR B C 1
ATOM 4893 O O . THR B 1 18 ? -6.555 14.789 9.789 1 93.94 18 THR B O 1
ATOM 4896 N N . THR B 1 19 ? -5.582 14.508 7.801 1 94.19 19 THR B N 1
ATOM 4897 C CA . THR B 1 19 ? -6.328 13.289 7.512 1 94.19 19 THR B CA 1
ATOM 4898 C C . THR B 1 19 ? -5.48 12.055 7.809 1 94.19 19 THR B C 1
ATOM 4900 O O . THR B 1 19 ? -5.988 11.055 8.32 1 94.19 19 THR B O 1
ATOM 4903 N N . PHE B 1 20 ? -4.207 12.141 7.422 1 94.19 20 PHE B N 1
ATOM 4904 C CA . PHE B 1 20 ? -3.305 11.016 7.641 1 94.19 20 PHE B CA 1
ATOM 4905 C C . PHE B 1 20 ? -1.994 11.484 8.258 1 94.19 20 PHE B C 1
ATOM 4907 O O . PHE B 1 20 ? -1.485 12.555 7.918 1 94.19 20 PHE B O 1
ATOM 4914 N N . SER B 1 21 ? -1.45 10.727 9.133 1 96.81 21 SER B N 1
ATOM 4915 C CA . SER B 1 21 ? -0.171 10.984 9.789 1 96.81 21 SER B CA 1
ATOM 4916 C C . SER B 1 21 ? 0.794 9.82 9.594 1 96.81 21 SER B C 1
ATOM 4918 O O . SER B 1 21 ? 0.371 8.688 9.328 1 96.81 21 SER B O 1
ATOM 4920 N N . GLY B 1 22 ? 1.978 10.07 9.641 1 95.81 22 GLY B N 1
ATOM 4921 C CA . GLY B 1 22 ? 3.023 9.062 9.547 1 95.81 22 GLY B CA 1
ATOM 4922 C C . GLY B 1 22 ? 4.383 9.57 9.984 1 95.81 22 GLY B C 1
ATOM 4923 O O . GLY B 1 22 ? 4.5 10.695 10.477 1 95.81 22 GLY B O 1
ATOM 4924 N N . PHE B 1 23 ? 5.367 8.672 9.969 1 96.94 23 PHE B N 1
ATOM 4925 C CA . PHE B 1 23 ? 6.727 9.07 10.32 1 96.94 23 PHE B CA 1
ATOM 4926 C C . PHE B 1 23 ? 7.738 8.406 9.391 1 96.94 23 PHE B C 1
ATOM 4928 O O . PHE B 1 23 ? 7.414 7.445 8.688 1 96.94 23 PHE B O 1
ATOM 4935 N N . ALA B 1 24 ? 8.844 8.969 9.273 1 95.12 24 A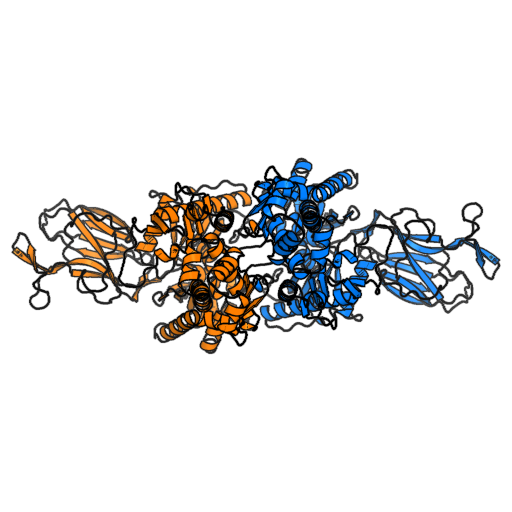LA B N 1
ATOM 4936 C CA . ALA B 1 24 ? 10.031 8.469 8.594 1 95.12 24 ALA B CA 1
ATOM 4937 C C . ALA B 1 24 ? 11.289 8.727 9.414 1 95.12 24 ALA B C 1
ATOM 4939 O O . ALA B 1 24 ? 11.266 9.516 10.367 1 95.12 24 ALA B O 1
ATOM 4940 N N . PHE B 1 25 ? 12.367 8.016 9.125 1 93.69 25 PHE B N 1
ATOM 4941 C CA . PHE B 1 25 ? 13.562 8.219 9.922 1 93.69 25 PHE B CA 1
ATOM 4942 C C . PHE B 1 25 ? 14.812 7.82 9.141 1 93.69 25 PHE B C 1
ATOM 4944 O O . PHE B 1 25 ? 14.711 7.168 8.094 1 93.69 25 PHE B O 1
ATOM 4951 N N . SER B 1 26 ? 15.906 8.328 9.516 1 90.75 26 SER B N 1
ATOM 4952 C CA . SER B 1 26 ? 17.234 7.977 9.023 1 90.75 26 SER B CA 1
ATOM 4953 C C . SER B 1 26 ? 18.234 7.852 10.164 1 90.75 26 SER B C 1
ATOM 4955 O O . SER B 1 26 ? 18.047 8.445 11.227 1 90.75 26 SER B O 1
ATOM 4957 N N . PHE B 1 27 ? 19.25 7.047 9.883 1 87.25 27 PHE B N 1
ATOM 4958 C CA . PHE B 1 27 ? 20.297 6.867 10.891 1 87.25 27 PHE B CA 1
ATOM 4959 C C . PHE B 1 27 ? 21.547 7.664 10.523 1 87.25 27 PHE B C 1
ATOM 4961 O O . PHE B 1 27 ? 21.906 7.762 9.344 1 87.25 27 PHE B O 1
ATOM 4968 N N . ASN B 1 28 ? 22.219 8.406 11.328 1 80.12 28 ASN B N 1
ATOM 4969 C CA . ASN B 1 28 ? 23.406 9.203 11.07 1 80.12 28 ASN B CA 1
ATOM 4970 C C . ASN B 1 28 ? 24.672 8.344 11.062 1 80.12 28 ASN B C 1
ATOM 4972 O O . ASN B 1 28 ? 25.625 8.664 10.359 1 80.12 28 ASN B O 1
ATOM 4976 N N . HIS B 1 29 ? 24.938 7.426 11.867 1 61.31 29 HIS B N 1
ATOM 4977 C CA . HIS B 1 29 ? 26.203 6.742 12.023 1 61.31 29 HIS B CA 1
ATOM 4978 C C . HIS B 1 29 ? 26.094 5.266 11.664 1 61.31 29 HIS B C 1
ATOM 4980 O O . HIS B 1 29 ? 27 4.48 11.93 1 61.31 29 HIS B O 1
ATOM 4986 N N . GLN B 1 30 ? 25.062 4.996 11.172 1 51.84 30 GLN B N 1
ATOM 4987 C CA . GLN B 1 30 ? 25.031 3.549 10.992 1 51.84 30 GLN B CA 1
ATOM 4988 C C . GLN B 1 30 ? 25.516 3.16 9.594 1 51.84 30 GLN B C 1
ATOM 4990 O O . GLN B 1 30 ? 24.984 3.654 8.594 1 51.84 30 GLN B O 1
ATOM 4995 N N . GLU B 1 31 ? 26.703 2.639 9.562 1 45.72 31 GLU B N 1
ATOM 4996 C CA . GLU B 1 31 ? 27.312 2.084 8.359 1 45.72 31 GLU B CA 1
ATOM 4997 C C . GLU B 1 31 ? 26.328 1.22 7.582 1 45.72 31 GLU B C 1
ATOM 4999 O O . GLU B 1 31 ? 25.625 0.395 8.164 1 45.72 31 GLU B O 1
ATOM 5004 N N . GLY B 1 32 ? 26 1.389 6.336 1 44.47 32 GLY B N 1
ATOM 5005 C CA . GLY B 1 32 ? 25.234 0.541 5.434 1 44.47 32 GLY B CA 1
ATOM 5006 C C . GLY B 1 32 ? 23.797 0.989 5.258 1 44.47 32 GLY B C 1
ATOM 5007 O O . GLY B 1 32 ? 23.109 0.557 4.328 1 44.47 32 GLY B O 1
ATOM 5008 N N . GLU B 1 33 ? 23.266 1.545 6.535 1 48.06 33 GLU B N 1
ATOM 5009 C CA . GLU B 1 33 ? 21.875 1.906 6.352 1 48.06 33 GLU B CA 1
ATOM 5010 C C . GLU B 1 33 ? 21.734 3.344 5.855 1 48.06 33 GLU B C 1
ATOM 5012 O O . GLU B 1 33 ? 21.641 4.277 6.656 1 48.06 33 GLU B O 1
ATOM 5017 N N . ARG B 1 34 ? 22.031 3.572 4.559 1 58.81 34 ARG B N 1
ATOM 5018 C CA . ARG B 1 34 ? 21.938 4.898 3.959 1 58.81 34 ARG B CA 1
ATOM 5019 C C . ARG B 1 34 ? 20.562 5.094 3.297 1 58.81 34 ARG B C 1
ATOM 5021 O O . ARG B 1 34 ? 19.984 4.141 2.779 1 58.81 34 ARG B O 1
ATOM 5028 N N . GLY B 1 35 ? 19.594 5.867 3.926 1 75.5 35 GLY B N 1
ATOM 5029 C CA . GLY B 1 35 ? 18.391 6.312 3.236 1 75.5 35 GLY B CA 1
ATOM 5030 C C . GLY B 1 35 ? 17.25 6.613 4.18 1 75.5 35 GLY B C 1
ATOM 5031 O O . GLY B 1 35 ? 17.359 6.418 5.391 1 75.5 35 GLY B O 1
ATOM 5032 N N . ILE B 1 36 ? 16.359 7.191 3.713 1 86.62 36 ILE B N 1
ATOM 5033 C CA . ILE B 1 36 ? 15.141 7.52 4.457 1 86.62 36 ILE B CA 1
ATOM 5034 C C . ILE B 1 36 ? 14.227 6.305 4.516 1 86.62 36 ILE B C 1
ATOM 5036 O O . ILE B 1 36 ? 13.898 5.715 3.48 1 86.62 36 ILE B O 1
ATOM 5040 N N . LEU B 1 37 ? 13.945 5.836 5.711 1 84.88 37 LEU B N 1
ATOM 5041 C CA . LEU B 1 37 ? 13.086 4.68 5.949 1 84.88 37 LEU B CA 1
ATOM 5042 C C . LEU B 1 37 ? 11.688 5.113 6.375 1 84.88 37 LEU B C 1
ATOM 5044 O O . LEU B 1 37 ? 11.531 6.129 7.059 1 84.88 37 LEU B O 1
ATOM 5048 N N . VAL B 1 38 ? 10.703 4.395 5.883 1 86.88 38 VAL B N 1
ATOM 5049 C CA . VAL B 1 38 ? 9.312 4.703 6.199 1 86.88 38 VAL B CA 1
ATOM 5050 C C . VAL B 1 38 ? 8.625 3.469 6.77 1 86.88 38 VAL B C 1
ATOM 5052 O O . VAL B 1 38 ? 9.125 2.35 6.629 1 86.88 38 VAL B O 1
ATOM 5055 N N . ASN B 1 39 ? 7.613 3.705 7.543 1 82 39 ASN B N 1
ATOM 5056 C CA . ASN B 1 39 ? 6.754 2.604 7.965 1 82 39 ASN B CA 1
ATOM 5057 C C . ASN B 1 39 ? 5.676 2.303 6.926 1 82 39 ASN B C 1
ATOM 5059 O O . ASN B 1 39 ? 4.812 3.141 6.664 1 82 39 ASN B O 1
ATOM 5063 N N . LYS B 1 40 ? 5.734 1.15 6.363 1 71.94 40 LYS B N 1
ATOM 5064 C CA . LYS B 1 40 ? 4.781 0.782 5.32 1 71.94 40 LYS B CA 1
ATOM 5065 C C . LYS B 1 40 ? 3.703 -0.152 5.863 1 71.94 40 LYS B C 1
ATOM 5067 O O . LYS B 1 40 ? 2.828 -0.598 5.121 1 71.94 40 LYS B O 1
ATOM 5072 N N . ALA B 1 41 ? 3.703 -0.376 7.137 1 70.81 41 ALA B N 1
ATOM 5073 C CA . ALA B 1 41 ? 2.881 -1.436 7.715 1 70.81 41 ALA B CA 1
ATOM 5074 C C . ALA B 1 41 ? 1.652 -0.858 8.414 1 70.81 41 ALA B C 1
ATOM 5076 O O . ALA B 1 41 ? 1.016 -1.536 9.219 1 70.81 41 ALA B O 1
ATOM 5077 N N . TRP B 1 42 ? 1.326 0.395 8.078 1 77.12 42 TRP B N 1
ATOM 5078 C CA . TRP B 1 42 ? 0.201 1.021 8.758 1 77.12 42 TRP B CA 1
ATOM 5079 C C . TRP B 1 42 ? -1.095 0.269 8.477 1 77.12 42 TRP B C 1
ATOM 5081 O O . TRP B 1 42 ? -1.943 0.13 9.359 1 77.12 42 TRP B O 1
ATOM 5091 N N . GLY B 1 43 ? -1.25 -0.208 7.246 1 66.19 43 GLY B N 1
ATOM 5092 C CA . GLY B 1 43 ? -2.514 -0.788 6.816 1 66.19 43 GLY B CA 1
ATOM 5093 C C . GLY B 1 43 ? -2.541 -2.301 6.926 1 66.19 43 GLY B C 1
ATOM 5094 O O . GLY B 1 43 ? -3.49 -2.943 6.469 1 66.19 43 GLY B O 1
ATOM 5095 N N . ASN B 1 44 ? -1.599 -2.889 7.547 1 68.12 44 ASN B N 1
ATOM 5096 C CA . ASN B 1 44 ? -1.502 -4.344 7.59 1 68.12 44 ASN B CA 1
ATOM 5097 C C . ASN B 1 44 ? -2.74 -4.969 8.219 1 68.12 44 ASN B C 1
ATOM 5099 O O . ASN B 1 44 ? -3.188 -6.035 7.797 1 68.12 44 ASN B O 1
ATOM 5103 N N . GLU B 1 45 ? -3.34 -4.16 9.062 1 64.69 45 GLU B N 1
ATOM 5104 C CA . GLU B 1 45 ? -4.527 -4.668 9.742 1 64.69 45 GLU B CA 1
ATOM 5105 C C . GLU B 1 45 ? -5.715 -4.754 8.789 1 64.69 45 GLU B C 1
ATOM 5107 O O . GLU B 1 45 ? -6.66 -5.508 9.031 1 64.69 45 GLU B O 1
ATOM 5112 N N . LYS B 1 46 ? -5.609 -4.055 7.699 1 67.12 46 LYS B N 1
ATOM 5113 C CA . LYS B 1 46 ? -6.699 -4.027 6.727 1 67.12 46 LYS B CA 1
ATOM 5114 C C . LYS B 1 46 ? -6.344 -4.828 5.477 1 67.12 46 LYS B C 1
ATOM 5116 O O . LYS B 1 46 ? -7.152 -4.934 4.551 1 67.12 46 LYS B O 1
ATOM 5121 N N . GLY B 1 47 ? -5.168 -5.371 5.523 1 64.38 47 GLY B N 1
ATOM 5122 C CA . GLY B 1 47 ? -4.758 -6.238 4.43 1 64.38 47 GLY B CA 1
ATOM 5123 C C . GLY B 1 47 ? -4.117 -5.484 3.279 1 64.38 47 GLY B C 1
ATOM 5124 O O . GLY B 1 47 ? -4.004 -6.016 2.172 1 64.38 47 GLY B O 1
ATOM 5125 N N . TYR B 1 48 ? -3.889 -4.254 3.424 1 71.38 48 TYR B N 1
ATOM 5126 C CA . TYR B 1 48 ? -3.236 -3.498 2.361 1 71.38 48 TYR B CA 1
ATOM 5127 C C . TYR B 1 48 ? -2.074 -2.678 2.908 1 71.38 48 TYR B C 1
ATOM 5129 O O . TYR B 1 48 ? -1.871 -2.611 4.121 1 71.38 48 TYR B O 1
ATOM 5137 N N . GLN B 1 49 ? -1.318 -2.227 1.991 1 74.12 49 GLN B N 1
ATOM 5138 C CA . GLN B 1 49 ? -0.221 -1.346 2.377 1 74.12 49 GLN B CA 1
ATOM 5139 C C . GLN B 1 49 ? -0.673 0.112 2.416 1 74.12 49 GLN B C 1
ATOM 5141 O O . GLN B 1 49 ? -1.451 0.549 1.564 1 74.12 49 GLN B O 1
ATOM 5146 N N . ALA B 1 50 ? -0.348 0.736 3.549 1 81.69 50 ALA B N 1
ATOM 5147 C CA . ALA B 1 50 ? -0.569 2.174 3.695 1 81.69 50 ALA B CA 1
ATOM 5148 C C . ALA B 1 50 ? 0.699 2.877 4.172 1 81.69 50 ALA B C 1
ATOM 5150 O O . ALA B 1 50 ? 1.423 2.355 5.023 1 81.69 50 ALA B O 1
ATOM 5151 N N . LEU B 1 51 ? 0.94 3.979 3.594 1 84.56 51 LEU B N 1
ATOM 5152 C CA . LEU B 1 51 ? 2.172 4.695 3.908 1 84.56 51 LEU B CA 1
ATOM 5153 C C . LEU B 1 51 ? 1.976 5.617 5.105 1 84.56 51 LEU B C 1
ATOM 5155 O O . LEU B 1 51 ? 2.949 6.074 5.711 1 84.56 51 LEU B O 1
ATOM 5159 N N . LYS B 1 52 ? 0.735 5.902 5.434 1 91.94 52 LYS B N 1
ATOM 5160 C CA . LYS B 1 52 ? 0.345 6.699 6.59 1 91.94 52 LYS B CA 1
ATOM 5161 C C . LYS B 1 52 ? -0.911 6.137 7.25 1 91.94 52 LYS B C 1
ATOM 5163 O O . LYS B 1 52 ? -1.52 5.199 6.734 1 91.94 52 LYS B O 1
ATOM 5168 N N . THR B 1 53 ? -1.192 6.547 8.383 1 93.62 53 THR B N 1
ATOM 5169 C CA . THR B 1 53 ? -2.379 6.121 9.117 1 93.62 53 THR B CA 1
ATOM 5170 C C . THR B 1 53 ? -3.342 7.289 9.312 1 93.62 53 THR B C 1
ATOM 5172 O O . THR B 1 53 ? -2.92 8.445 9.367 1 93.62 53 THR B O 1
ATOM 5175 N N . PRO B 1 54 ? -4.625 7.012 9.375 1 93.69 54 PRO B N 1
ATOM 5176 C CA . PRO B 1 54 ? -5.574 8.102 9.633 1 93.69 54 PRO B CA 1
ATOM 5177 C C . PRO B 1 54 ? -5.258 8.867 10.914 1 93.69 54 PRO B C 1
ATOM 5179 O O . PRO B 1 54 ? -4.875 8.266 11.922 1 93.69 54 PRO B O 1
ATOM 5182 N N . THR B 1 55 ? -5.398 10.18 10.797 1 96.69 55 THR B N 1
ATOM 5183 C CA . THR B 1 55 ? -5.25 11 11.992 1 96.69 55 THR B CA 1
ATOM 5184 C C . THR B 1 55 ? -6.543 11.016 12.805 1 96.69 55 THR B C 1
ATOM 5186 O O . THR B 1 55 ? -7.336 11.953 12.703 1 96.69 55 THR B O 1
ATOM 5189 N N . CYS B 1 56 ? -6.734 10.008 13.625 1 96.88 56 CYS B N 1
ATOM 5190 C CA . CYS B 1 56 ? -7.902 9.906 14.492 1 96.88 56 CYS B CA 1
ATOM 5191 C C . CYS B 1 56 ? -7.559 9.156 15.773 1 96.88 56 CYS B C 1
ATOM 5193 O O . CYS B 1 56 ? -6.605 8.383 15.812 1 96.88 56 CYS B O 1
ATOM 5195 N N . LEU B 1 57 ? -8.297 9.516 16.766 1 97 57 LEU B N 1
ATOM 5196 C CA . LEU B 1 57 ? -7.996 9.062 18.109 1 97 57 LEU B CA 1
ATOM 5197 C C . LEU B 1 57 ? -9.258 8.602 18.828 1 97 57 LEU B C 1
ATOM 5199 O O . LEU B 1 57 ? -10.305 9.25 18.734 1 97 57 LEU B O 1
ATOM 5203 N N . LEU B 1 58 ? -9.164 7.434 19.531 1 96.88 58 LEU B N 1
ATOM 5204 C CA . LEU B 1 58 ? -10.258 6.906 20.328 1 96.88 58 LEU B CA 1
ATOM 5205 C C . LEU B 1 58 ? -9.891 6.91 21.812 1 96.88 58 LEU B C 1
ATOM 5207 O O . LEU B 1 58 ? -8.844 6.383 22.203 1 96.88 58 LEU B O 1
ATOM 5211 N N . LEU B 1 59 ? -10.641 7.598 22.656 1 97.25 59 LEU B N 1
ATOM 5212 C CA . LEU B 1 59 ? -10.555 7.535 24.109 1 97.25 59 LEU B CA 1
ATOM 5213 C C . LEU B 1 59 ? -11.773 6.836 24.688 1 97.25 59 LEU B C 1
ATOM 5215 O O . LEU B 1 59 ? -12.875 6.926 24.141 1 97.25 59 LEU B O 1
ATOM 5219 N N . ASP B 1 60 ? -11.547 6.176 25.766 1 95.31 60 ASP B N 1
ATOM 5220 C CA . ASP B 1 60 ? -12.68 5.531 26.438 1 95.31 60 ASP B CA 1
ATOM 5221 C C . ASP B 1 60 ? -13.523 6.551 27.203 1 95.31 60 ASP B C 1
ATOM 5223 O O . ASP B 1 60 ? -13.203 7.738 27.219 1 95.31 60 ASP B O 1
ATOM 5227 N N . PRO B 1 61 ? -14.695 6.16 27.781 1 93.25 61 PRO B N 1
ATOM 5228 C CA . PRO B 1 61 ? -15.586 7.105 28.469 1 93.25 61 PRO B CA 1
ATOM 5229 C C . PRO B 1 61 ? -14.914 7.793 29.656 1 93.25 61 PRO B C 1
ATOM 5231 O O . PRO B 1 61 ? -15.391 8.836 30.109 1 93.25 61 PRO B O 1
ATOM 5234 N N . LYS B 1 62 ? -13.797 7.223 30.156 1 94.81 62 LYS B N 1
ATOM 5235 C CA . LYS B 1 62 ? -13.039 7.828 31.25 1 94.81 62 LYS B CA 1
ATOM 5236 C C . LYS B 1 62 ? -11.891 8.672 30.703 1 94.81 62 LYS B C 1
ATOM 5238 O O . LYS B 1 62 ? -10.977 9.023 31.453 1 94.81 62 LYS B O 1
ATOM 5243 N N . GLU B 1 63 ? -11.844 8.945 29.359 1 94.69 63 GLU B N 1
ATOM 5244 C CA . GLU B 1 63 ? -10.898 9.82 28.672 1 94.69 63 GLU B CA 1
ATOM 5245 C C . GLU B 1 63 ? -9.508 9.203 28.625 1 94.69 63 GLU B C 1
ATOM 5247 O O . GLU B 1 63 ? -8.508 9.914 28.547 1 94.69 63 GLU B O 1
ATOM 5252 N N . ARG B 1 64 ? -9.531 7.895 28.828 1 95.19 64 ARG B N 1
ATOM 5253 C CA . ARG B 1 64 ? -8.258 7.195 28.688 1 95.19 64 ARG B CA 1
ATOM 5254 C C . ARG B 1 64 ? -7.988 6.809 27.234 1 95.19 64 ARG B C 1
ATOM 5256 O O . ARG B 1 64 ? -8.898 6.367 26.531 1 95.19 64 ARG B O 1
ATOM 5263 N N . PHE B 1 65 ? -6.723 6.902 26.859 1 97.06 65 PHE B N 1
ATOM 5264 C CA . PHE B 1 65 ? -6.309 6.578 25.5 1 97.06 65 PHE B CA 1
ATOM 5265 C C . PHE B 1 65 ? -6.559 5.105 25.188 1 97.06 65 PHE B C 1
ATOM 5267 O O . PHE B 1 65 ? -6.168 4.23 25.969 1 97.06 65 PHE B O 1
ATOM 5274 N N . ARG B 1 66 ? -7.164 4.875 24 1 94.5 66 ARG B N 1
ATOM 5275 C CA . ARG B 1 66 ? -7.398 3.496 23.578 1 94.5 66 ARG B CA 1
ATOM 5276 C C . ARG B 1 66 ? -6.578 3.154 22.344 1 94.5 66 ARG B C 1
ATOM 5278 O O . ARG B 1 66 ? -5.832 2.176 22.344 1 94.5 66 ARG B O 1
ATOM 5285 N N . SER B 1 67 ? -6.789 3.93 21.359 1 94.56 67 SER B N 1
ATOM 5286 C CA . SER B 1 67 ? -6.117 3.609 20.094 1 94.56 67 SER B CA 1
ATOM 5287 C C . SER B 1 67 ? -6.035 4.828 19.188 1 94.56 67 SER B C 1
ATOM 5289 O O . SER B 1 67 ? -6.672 5.852 19.453 1 94.56 67 SER B O 1
ATOM 5291 N N . PHE B 1 68 ? -5.191 4.781 18.172 1 95.88 68 PHE B N 1
ATOM 5292 C CA . PHE B 1 68 ? -4.965 5.812 17.156 1 95.88 68 PHE B CA 1
ATOM 5293 C C . PHE B 1 68 ? -4.938 5.215 15.766 1 95.88 68 PHE B C 1
ATOM 5295 O O . PHE B 1 68 ? -4.586 4.047 15.586 1 95.88 68 PHE B O 1
ATOM 5302 N N . GLY B 1 69 ? -5.379 5.969 14.766 1 94.19 69 GLY B N 1
ATOM 5303 C CA . GLY B 1 69 ? -5.238 5.559 13.375 1 94.19 69 GLY B CA 1
ATOM 5304 C C . GLY B 1 69 ? -6.234 4.496 12.961 1 94.19 69 GLY B C 1
ATOM 5305 O O . GLY B 1 69 ? -7.418 4.582 13.297 1 94.19 69 GLY B O 1
ATOM 5306 N N . PHE B 1 70 ? -5.797 3.502 12.164 1 88.75 70 PHE B N 1
ATOM 5307 C CA . PHE B 1 70 ? -6.656 2.438 11.664 1 88.75 70 PHE B CA 1
ATOM 5308 C C . PHE B 1 70 ? -7.289 1.665 12.812 1 88.75 70 PHE B C 1
ATOM 5310 O O . PHE B 1 70 ? -8.461 1.282 12.742 1 88.75 70 PHE B O 1
ATOM 5317 N N . GLU B 1 71 ? -6.551 1.471 13.859 1 88.56 71 GLU B N 1
ATOM 5318 C CA . GLU B 1 71 ? -7.055 0.75 15.023 1 88.56 71 GLU B CA 1
ATOM 5319 C C . GLU B 1 71 ? -8.195 1.51 15.695 1 88.56 71 GLU B C 1
ATOM 5321 O O . GLU B 1 71 ? -9.188 0.908 16.125 1 88.56 71 GLU B O 1
ATOM 5326 N N . ALA B 1 72 ? -8.031 2.818 15.828 1 93.19 72 ALA B N 1
ATOM 5327 C CA . ALA B 1 72 ? -9.086 3.643 16.422 1 93.19 72 ALA B CA 1
ATOM 5328 C C . ALA B 1 72 ? -10.383 3.545 15.617 1 93.19 72 ALA B C 1
ATOM 5330 O O . ALA B 1 72 ? -11.461 3.404 16.188 1 93.19 72 ALA B O 1
ATOM 5331 N N . LYS B 1 73 ? -10.273 3.602 14.352 1 89.94 73 LYS B N 1
ATOM 5332 C CA . LYS B 1 73 ? -11.438 3.508 13.477 1 89.94 73 LYS B CA 1
ATOM 5333 C C . LYS B 1 73 ? -12.133 2.162 13.633 1 89.94 73 LYS B C 1
ATOM 5335 O O . LYS B 1 73 ? -13.359 2.104 13.742 1 89.94 73 LYS B O 1
ATOM 5340 N N . GLU B 1 74 ? -11.375 1.167 13.609 1 85.25 74 GLU B N 1
ATOM 5341 C CA . GLU B 1 74 ? -11.922 -0.184 13.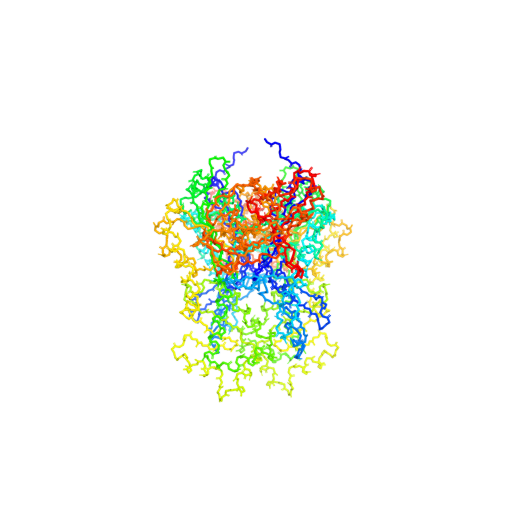688 1 85.25 74 GLU B CA 1
ATOM 5342 C C . GLU B 1 74 ? -12.594 -0.429 15.039 1 85.25 74 GLU B C 1
ATOM 5344 O O . GLU B 1 74 ? -13.688 -0.995 15.102 1 85.25 74 GLU B O 1
ATOM 5349 N N . GLU B 1 75 ? -11.891 -0.094 16.109 1 88.44 75 GLU B N 1
ATOM 5350 C CA . GLU B 1 75 ? -12.445 -0.276 17.453 1 88.44 75 GLU B CA 1
ATOM 5351 C C . GLU B 1 75 ? -13.734 0.519 17.625 1 88.44 75 GLU B C 1
ATOM 5353 O O . GLU B 1 75 ? -14.688 0.04 18.25 1 88.44 75 GLU B O 1
ATOM 5358 N N . TYR B 1 76 ? -13.727 1.705 17.109 1 91.12 76 TYR B N 1
ATOM 5359 C CA . TYR B 1 76 ? -14.922 2.537 17.188 1 91.12 76 TYR B CA 1
ATOM 5360 C C . TYR B 1 76 ? -16.094 1.892 16.453 1 91.12 76 TYR B C 1
ATOM 5362 O O . TYR B 1 76 ? -17.219 1.897 16.953 1 91.12 76 TYR B O 1
ATOM 5370 N N . ALA B 1 77 ? -15.828 1.305 15.312 1 85 77 ALA B N 1
ATOM 5371 C CA . ALA B 1 77 ? -16.844 0.665 14.484 1 85 77 ALA B CA 1
ATOM 5372 C C . ALA B 1 77 ? -17.406 -0.585 15.164 1 85 77 ALA B C 1
ATOM 5374 O O . ALA B 1 77 ? -18.547 -0.972 14.93 1 85 77 ALA B O 1
ATOM 5375 N N . MET B 1 78 ? -16.594 -1.149 16.016 1 84.5 78 MET B N 1
ATOM 5376 C CA . MET B 1 78 ? -16.953 -2.414 16.656 1 84.5 78 MET B CA 1
ATOM 5377 C C . MET B 1 78 ? -17.797 -2.172 17.906 1 84.5 78 MET B C 1
ATOM 5379 O O . MET B 1 78 ? -18.406 -3.102 18.438 1 84.5 78 MET B O 1
ATOM 5383 N N . LEU B 1 79 ? -17.734 -0.969 18.328 1 85.06 79 LEU B N 1
ATOM 5384 C CA . LEU B 1 79 ? -18.5 -0.676 19.531 1 85.06 79 LEU B CA 1
ATOM 5385 C C . LEU B 1 79 ? -19.984 -0.941 19.297 1 85.06 79 LEU B C 1
ATOM 5387 O O . LEU B 1 79 ? -20.516 -0.685 18.219 1 85.06 79 LEU B O 1
ATOM 5391 N N . GLU B 1 80 ? -20.609 -1.688 20.266 1 72.31 80 GLU B N 1
ATOM 5392 C CA . GLU B 1 80 ? -22.031 -1.951 20.203 1 72.31 80 GLU B CA 1
ATOM 5393 C C . GLU B 1 80 ? -22.828 -0.654 20.062 1 72.31 80 GLU B C 1
ATOM 5395 O O . GLU B 1 80 ? -22.312 0.43 20.328 1 72.31 80 GLU B O 1
ATOM 5400 N N . GLU B 1 81 ? -24.047 -1.038 19.734 1 63.12 81 GLU B N 1
ATOM 5401 C CA . GLU B 1 81 ? -25 0.068 19.609 1 63.12 81 GLU B CA 1
ATOM 5402 C C . GLU B 1 81 ? -25.141 0.839 20.906 1 63.12 81 GLU B C 1
ATOM 5404 O O . GLU B 1 81 ? -25.031 0.257 22 1 63.12 81 GLU B O 1
ATOM 5409 N N . LYS B 1 82 ? -24.688 2.121 21.078 1 65.38 82 LYS B N 1
ATOM 5410 C CA . LYS B 1 82 ? -24.719 3.059 22.203 1 65.38 82 LYS B CA 1
ATOM 5411 C C . LYS B 1 82 ? -23.312 3.307 22.75 1 65.38 82 LYS B C 1
ATOM 5413 O O . LYS B 1 82 ? -23.062 4.34 23.375 1 65.38 82 LYS B O 1
ATOM 5418 N N . GLY B 1 83 ? -22.5 2.219 22.516 1 73.62 83 GLY B N 1
ATOM 5419 C CA . GLY B 1 83 ? -21.125 2.443 22.938 1 73.62 83 GLY B CA 1
ATOM 5420 C C . GLY B 1 83 ? -20.438 3.564 22.188 1 73.62 83 GLY B C 1
ATOM 5421 O O . GLY B 1 83 ? -19.609 4.277 22.734 1 73.62 83 GLY B O 1
ATOM 5422 N N . ASP B 1 84 ? -20.906 3.779 20.984 1 77.44 84 ASP B N 1
ATOM 5423 C CA . ASP B 1 84 ? -20.219 4.77 20.172 1 77.44 84 ASP B CA 1
ATOM 5424 C C . ASP B 1 84 ? -20.641 6.188 20.547 1 77.44 84 ASP B C 1
ATOM 5426 O O . ASP B 1 84 ? -19.984 7.16 20.156 1 77.44 84 ASP B O 1
ATOM 5430 N N . THR B 1 85 ? -21.641 6.289 21.406 1 84.69 85 THR B N 1
ATOM 5431 C CA . THR B 1 85 ? -22.047 7.605 21.906 1 84.69 85 THR B CA 1
ATOM 5432 C C . THR B 1 85 ? -21.375 7.922 23.234 1 84.69 85 THR B C 1
ATOM 5434 O O . THR B 1 85 ? -21.469 9.039 23.734 1 84.69 85 THR B O 1
ATOM 5437 N N . LYS B 1 86 ? -20.625 6.934 23.688 1 89.25 86 LYS B N 1
ATOM 5438 C CA . LYS B 1 86 ? -19.984 7.113 24.984 1 89.25 86 LYS B CA 1
ATOM 5439 C C . LYS B 1 86 ? -18.484 7.348 24.844 1 89.25 86 LYS B C 1
ATOM 5441 O O . LYS B 1 86 ? -17.891 8.07 25.641 1 89.25 86 LYS B O 1
ATOM 5446 N N . TYR B 1 87 ? -17.891 6.793 23.859 1 93.69 87 TYR B N 1
ATOM 5447 C CA . TYR B 1 87 ? -16.453 6.926 23.609 1 93.69 87 TYR B CA 1
ATOM 5448 C C . TYR B 1 87 ? -16.141 8.258 22.938 1 93.69 87 TYR B C 1
ATOM 5450 O O . TYR B 1 87 ? -17 8.867 22.312 1 93.69 87 TYR B O 1
ATOM 5458 N N . TYR B 1 88 ? -14.953 8.789 23.203 1 95.38 88 TYR B N 1
ATOM 5459 C CA . TYR B 1 88 ? -14.492 10.016 22.547 1 95.38 88 TYR B CA 1
ATOM 5460 C C . TYR B 1 88 ? -13.727 9.695 21.281 1 95.38 88 TYR B C 1
ATOM 5462 O O . TYR B 1 88 ? -12.641 9.102 21.328 1 95.38 88 TYR B O 1
ATOM 5470 N N . PHE B 1 89 ? -14.344 9.977 20.172 1 96.44 89 PHE B N 1
ATOM 5471 C CA . PHE B 1 89 ? -13.664 9.805 18.891 1 96.44 89 PHE B CA 1
ATOM 5472 C C . PHE B 1 89 ? -13.352 11.156 18.266 1 96.44 89 PHE B C 1
ATOM 5474 O O . PHE B 1 89 ? -14.25 11.977 18.047 1 96.44 89 PHE B O 1
ATOM 5481 N N . PHE B 1 90 ? -12.07 11.438 18 1 96.88 90 PHE B N 1
ATOM 5482 C CA . PHE B 1 90 ? -11.617 12.688 17.391 1 96.88 90 PHE B CA 1
ATOM 5483 C C . PHE B 1 90 ? -11.047 12.438 16 1 96.88 90 PHE B C 1
ATOM 5485 O O . PHE B 1 90 ? -10.18 11.586 15.828 1 96.88 90 PHE B O 1
ATOM 5492 N N . ASP B 1 91 ? -11.578 13.023 15.031 1 94.44 91 ASP B N 1
ATOM 5493 C CA . ASP B 1 91 ? -11.008 13.047 13.688 1 94.44 91 ASP B CA 1
ATOM 5494 C C . ASP B 1 91 ? -10.898 14.477 13.156 1 94.44 91 ASP B C 1
ATOM 5496 O O . ASP B 1 91 ? -11.531 15.383 13.688 1 94.44 91 ASP B O 1
ATOM 5500 N N . LEU B 1 92 ? -9.961 14.758 12.227 1 92.19 92 LEU B N 1
ATOM 5501 C CA . LEU B 1 92 ? -9.734 16.047 11.594 1 92.19 92 LEU B CA 1
ATOM 5502 C C . LEU B 1 92 ? -9.484 17.125 12.641 1 92.19 92 LEU B C 1
ATOM 5504 O O . LEU B 1 92 ? -9.773 18.312 12.414 1 92.19 92 LEU B O 1
ATOM 5508 N N . PHE B 1 93 ? -8.984 16.766 13.789 1 93.62 93 PHE B N 1
ATOM 5509 C CA . PHE B 1 93 ? -8.906 17.703 14.898 1 93.62 93 PHE B CA 1
ATOM 5510 C C . PHE B 1 93 ? -7.766 18.703 14.68 1 93.62 93 PHE B C 1
ATOM 5512 O O . PHE B 1 93 ? -7.746 19.766 15.289 1 93.62 93 PHE B O 1
ATOM 5519 N N . LYS B 1 94 ? -6.875 18.375 13.797 1 92.75 94 LYS B N 1
ATOM 5520 C CA . LYS B 1 94 ? -5.797 19.312 13.477 1 92.75 94 LYS B CA 1
ATOM 5521 C C . LYS B 1 94 ? -6.352 20.609 12.898 1 92.75 94 LYS B C 1
ATOM 5523 O O . LYS B 1 94 ? -5.75 21.672 13.07 1 92.75 94 LYS B O 1
ATOM 5528 N N . MET B 1 95 ? -7.465 20.531 12.242 1 89.88 95 MET B N 1
ATOM 5529 C CA . MET B 1 95 ? -8.07 21.688 11.594 1 89.88 95 MET B CA 1
ATOM 5530 C C . MET B 1 95 ? -8.516 22.719 12.625 1 89.88 95 MET B C 1
ATOM 5532 O O . MET B 1 95 ? -8.688 23.891 12.297 1 89.88 95 MET B O 1
ATOM 5536 N N . SER B 1 96 ? -8.68 22.297 13.828 1 84.62 96 SER B N 1
ATOM 5537 C CA . SER B 1 96 ? -9.078 23.203 14.891 1 84.62 96 SER B CA 1
ATOM 5538 C C . SER B 1 96 ? -7.996 24.234 15.172 1 84.62 96 SER B C 1
ATOM 5540 O O . SER B 1 96 ? -8.273 25.297 15.75 1 84.62 96 SER B O 1
ATOM 5542 N N . LEU B 1 97 ? -6.809 23.938 14.75 1 82 97 LEU B N 1
ATOM 5543 C CA . LEU B 1 97 ? -5.688 24.844 14.992 1 82 97 LEU B CA 1
ATOM 5544 C C . LEU B 1 97 ? -5.547 25.844 13.852 1 82 97 LEU B C 1
ATOM 5546 O O . LEU B 1 97 ? -4.742 26.781 13.93 1 82 97 LEU B O 1
ATOM 5550 N N . PHE B 1 98 ? -6.277 25.547 12.805 1 81 98 PHE B N 1
ATOM 5551 C CA . PHE B 1 98 ? -6.23 26.469 11.68 1 81 98 PHE B CA 1
ATOM 5552 C C . PHE B 1 98 ? -7.34 27.516 11.789 1 81 98 PHE B C 1
ATOM 5554 O O . PHE B 1 98 ? -8.523 27.156 11.789 1 81 98 PHE B O 1
ATOM 5561 N N . LYS B 1 99 ? -7.004 28.672 12.133 1 68.56 99 LYS B N 1
ATOM 5562 C CA . LYS B 1 99 ? -7.973 29.75 12.219 1 68.56 99 LYS B CA 1
ATOM 5563 C C . LYS B 1 99 ? -7.758 30.766 11.102 1 68.56 99 LYS B C 1
ATOM 5565 O O . LYS B 1 99 ? -6.641 31.25 10.891 1 68.56 99 LYS B O 1
ATOM 5570 N N . GLU B 1 100 ? -8.898 30.703 10.25 1 61.97 100 GLU B N 1
ATOM 5571 C CA . GLU B 1 100 ? -8.836 31.703 9.18 1 61.97 100 GLU B CA 1
ATOM 5572 C C . GLU B 1 100 ? -9.211 33.094 9.703 1 61.97 100 GLU B C 1
ATOM 5574 O O . GLU B 1 100 ? -10.086 33.219 10.562 1 61.97 100 GLU B O 1
ATOM 5579 N N . GLY B 1 101 ? -8.648 34.094 9.461 1 58.25 101 GLY B N 1
ATOM 5580 C CA . GLY B 1 101 ? -9.016 35.469 9.797 1 58.25 101 GLY B CA 1
ATOM 5581 C C . GLY B 1 101 ? -8.406 35.938 11.102 1 58.25 101 GLY B C 1
ATOM 5582 O O . GLY B 1 101 ? -7.402 35.406 11.562 1 58.25 101 GLY B O 1
ATOM 5583 N N . ASP B 1 102 ? -8.781 37.094 11.57 1 54.16 102 ASP B N 1
ATOM 5584 C CA . ASP B 1 102 ? -8.211 37.844 12.695 1 54.16 102 ASP B CA 1
ATOM 5585 C C . ASP B 1 102 ? -8.664 37.25 14.031 1 54.16 102 ASP B C 1
ATOM 5587 O O . ASP B 1 102 ? -8.43 37.844 15.086 1 54.16 102 ASP B O 1
ATOM 5591 N N . ASP B 1 103 ? -9.43 36.188 13.898 1 55.5 103 ASP B N 1
ATOM 5592 C CA . ASP B 1 103 ? -10.086 35.844 15.164 1 55.5 103 ASP B CA 1
ATOM 5593 C C . ASP B 1 103 ? -9.102 35.25 16.156 1 55.5 103 ASP B C 1
ATOM 5595 O O . ASP B 1 103 ? -7.891 35.312 15.938 1 55.5 103 ASP B O 1
ATOM 5599 N N . GLN B 1 104 ? -9.477 33.875 16.625 1 58.97 104 GLN B N 1
ATOM 5600 C CA . GLN B 1 104 ? -9.18 33.344 17.969 1 58.97 104 GLN B CA 1
ATOM 5601 C C . GLN B 1 104 ? -7.816 32.656 18 1 58.97 104 GLN B C 1
ATOM 5603 O O . GLN B 1 104 ? -7.383 32.094 17.016 1 58.97 104 GLN B O 1
ATOM 5608 N N . THR B 1 105 ? -6.934 33.281 18.938 1 63.72 105 THR B N 1
ATOM 5609 C CA . THR B 1 105 ? -5.648 32.75 19.375 1 63.72 105 THR B CA 1
ATOM 5610 C C . THR B 1 105 ? -5.809 31.359 19.938 1 63.72 105 THR B C 1
ATOM 5612 O O . THR B 1 105 ? -6.773 31.078 20.656 1 63.72 105 THR B O 1
ATOM 5615 N N . ILE B 1 106 ? -5.105 30.422 19.312 1 77.62 106 ILE B N 1
ATOM 5616 C CA . ILE B 1 106 ? -4.957 29.094 19.875 1 77.62 106 ILE B CA 1
ATOM 5617 C C . ILE B 1 106 ? -4.273 29.188 21.25 1 77.62 106 ILE B C 1
ATOM 5619 O O . ILE B 1 106 ? -3.246 29.844 21.391 1 77.62 106 ILE B O 1
ATOM 5623 N N . THR B 1 107 ? -4.926 28.734 22.297 1 76.62 107 THR B N 1
ATOM 5624 C CA . THR B 1 107 ? -4.352 28.75 23.641 1 76.62 107 THR B CA 1
ATOM 5625 C C . THR B 1 107 ? -4.305 27.344 24.219 1 76.62 107 THR B C 1
ATOM 5627 O O . THR B 1 107 ? -4.77 26.391 23.594 1 76.62 107 THR B O 1
ATOM 5630 N N . GLY B 1 108 ? -3.705 27.234 25.312 1 78.44 108 GLY B N 1
ATOM 5631 C CA . GLY B 1 108 ? -3.682 25.969 26.016 1 78.44 108 GLY B CA 1
ATOM 5632 C C . GLY B 1 108 ? -5.066 25.453 26.391 1 78.44 108 GLY B C 1
ATOM 5633 O O . GLY B 1 108 ? -5.25 24.266 26.641 1 78.44 108 GLY B O 1
ATOM 5634 N N . ASP B 1 109 ? -6.059 26.359 26.328 1 82 109 ASP B N 1
ATOM 5635 C CA . ASP B 1 109 ? -7.406 26 26.766 1 82 109 ASP B CA 1
ATOM 5636 C C . ASP B 1 109 ? -8.305 25.688 25.562 1 82 109 ASP B C 1
ATOM 5638 O O . ASP B 1 109 ? -9.492 25.391 25.734 1 82 109 ASP B O 1
ATOM 5642 N N . THR B 1 110 ? -7.727 25.797 24.438 1 87.62 110 THR B N 1
ATOM 5643 C CA . THR B 1 110 ? -8.492 25.422 23.25 1 87.62 110 THR B CA 1
ATOM 5644 C C . THR B 1 110 ? -9.055 24.016 23.391 1 87.62 110 THR B C 1
ATOM 5646 O O . THR B 1 110 ? -8.352 23.109 23.859 1 87.62 110 THR B O 1
ATOM 5649 N N . THR B 1 111 ? -10.375 23.812 23.062 1 93 111 THR B N 1
ATOM 5650 C CA . THR B 1 111 ? -11.023 22.5 23.219 1 93 111 THR B CA 1
ATOM 5651 C C . THR B 1 111 ? -11.383 21.922 21.859 1 93 111 THR B C 1
ATOM 5653 O O . THR B 1 111 ? -11.438 22.625 20.859 1 93 111 THR B O 1
ATOM 5656 N N . LEU B 1 112 ? -11.516 20.641 21.812 1 94.62 112 LEU B N 1
ATOM 5657 C CA . LEU B 1 112 ? -11.992 19.875 20.672 1 94.62 112 LEU B CA 1
ATOM 5658 C C . LEU B 1 112 ? -13.289 19.141 21 1 94.62 112 LEU B C 1
ATOM 5660 O O . LEU B 1 112 ? -13.484 18.703 22.141 1 94.62 112 LEU B O 1
ATOM 5664 N N . THR B 1 113 ? -14.133 19.031 20.094 1 94.31 113 THR B N 1
ATOM 5665 C CA . THR B 1 113 ? -15.375 18.281 20.266 1 94.31 113 THR B CA 1
ATOM 5666 C C . THR B 1 113 ? -15.266 16.891 19.641 1 94.31 113 THR B C 1
ATOM 5668 O O . THR B 1 113 ? -14.961 16.766 18.453 1 94.31 113 THR B O 1
ATOM 5671 N N . ALA B 1 114 ? -15.523 15.898 20.422 1 94.88 114 ALA B N 1
ATOM 5672 C CA . ALA B 1 114 ? -15.539 14.523 19.953 1 94.88 114 ALA B CA 1
ATOM 5673 C C . ALA B 1 114 ? -16.844 14.227 19.203 1 94.88 114 ALA B C 1
ATOM 5675 O O . ALA B 1 114 ? -17.781 15.031 19.219 1 94.88 114 ALA B O 1
ATOM 5676 N N . ARG B 1 115 ? -16.938 13.125 18.562 1 91.44 115 ARG B N 1
ATOM 5677 C CA . ARG B 1 115 ? -18.109 12.734 17.797 1 91.44 115 ARG B CA 1
ATOM 5678 C C . ARG B 1 115 ? -19.312 12.508 18.703 1 91.44 115 ARG B C 1
ATOM 5680 O O . ARG B 1 115 ? -20.453 12.609 18.266 1 91.44 115 ARG B O 1
ATOM 5687 N N . ASN B 1 116 ? -19.109 12.203 20 1 88.94 116 ASN B N 1
ATOM 5688 C CA . ASN B 1 116 ? -20.203 12.023 20.953 1 88.94 116 ASN B CA 1
ATOM 5689 C C . ASN B 1 116 ? -20.719 13.367 21.469 1 88.94 116 ASN B C 1
ATOM 5691 O O . ASN B 1 116 ? -21.625 13.406 22.297 1 88.94 116 ASN B O 1
ATOM 5695 N N . GLY B 1 117 ? -20.062 14.5 21.062 1 90.38 117 GLY B N 1
ATOM 5696 C CA . GLY B 1 117 ? -20.516 15.836 21.438 1 90.38 117 GLY B CA 1
ATOM 5697 C C . GLY B 1 117 ? -19.781 16.406 22.641 1 90.38 117 GLY B C 1
ATOM 5698 O O . GLY B 1 117 ? -19.891 17.594 22.922 1 90.38 117 GLY B O 1
ATOM 5699 N N . LYS B 1 118 ? -19.031 15.594 23.234 1 93.31 118 LYS B N 1
ATOM 5700 C CA . LYS B 1 118 ? -18.297 16.047 24.422 1 93.31 118 LYS B CA 1
ATOM 5701 C C . LYS B 1 118 ? -16.984 16.719 24.031 1 93.31 118 LYS B C 1
ATOM 5703 O O . LYS B 1 118 ? -16.453 16.484 22.938 1 93.31 118 LYS B O 1
ATOM 5708 N N . GLN B 1 119 ? -16.453 17.531 24.953 1 95.12 119 GLN B N 1
ATOM 5709 C CA . GLN B 1 119 ? -15.273 18.328 24.641 1 95.12 119 GLN B CA 1
ATOM 5710 C C . GLN B 1 119 ? -14.102 17.953 25.547 1 95.12 119 GLN B C 1
ATOM 5712 O O . GLN B 1 119 ? -14.297 17.609 26.719 1 95.12 119 GLN B O 1
ATOM 5717 N N . LEU B 1 120 ? -12.961 18 25.031 1 95.94 120 LEU B N 1
ATOM 5718 C CA . LEU B 1 120 ? -11.711 17.844 25.766 1 95.94 120 LEU B CA 1
ATOM 5719 C C . LEU B 1 120 ? -10.695 18.891 25.312 1 95.94 120 LEU B C 1
ATOM 5721 O O . LEU B 1 120 ? -10.852 19.516 24.266 1 95.94 120 LEU B O 1
ATOM 5725 N N . ARG B 1 121 ? -9.734 19.094 26.234 1 94.75 121 ARG B N 1
ATOM 5726 C CA . ARG B 1 121 ? -8.656 20 25.859 1 94.75 121 ARG B CA 1
ATOM 5727 C C . ARG B 1 121 ? -7.91 19.5 24.625 1 94.75 121 ARG B C 1
ATOM 5729 O O . ARG B 1 121 ? -7.523 18.328 24.562 1 94.75 121 ARG B O 1
ATOM 5736 N N . ALA B 1 122 ? -7.688 20.422 23.656 1 95.44 122 ALA B N 1
ATOM 5737 C CA . ALA B 1 122 ? -6.953 20.078 22.438 1 95.44 122 ALA B CA 1
ATOM 5738 C C . ALA B 1 122 ? -5.559 19.547 22.766 1 95.44 122 ALA B C 1
ATOM 5740 O O . ALA B 1 122 ? -5.094 18.578 22.172 1 95.44 122 ALA B O 1
ATOM 5741 N N . MET B 1 123 ? -4.93 20.188 23.734 1 94.75 123 MET B N 1
ATOM 5742 C CA . MET B 1 123 ? -3.57 19.828 24.141 1 94.75 123 MET B CA 1
ATOM 5743 C C . MET B 1 123 ? -3.475 18.359 24.516 1 94.75 123 MET B C 1
ATOM 5745 O O . MET B 1 123 ? -2.516 17.688 24.141 1 94.75 123 MET B O 1
ATOM 5749 N N . ASP B 1 124 ? -4.473 17.844 25.188 1 96 124 ASP B N 1
ATOM 5750 C CA . ASP B 1 124 ? -4.473 16.453 25.609 1 96 124 ASP B CA 1
ATOM 5751 C C . ASP B 1 124 ? -4.605 15.508 24.422 1 96 124 ASP B C 1
ATOM 5753 O O . ASP B 1 124 ? -3.92 14.484 24.359 1 96 124 ASP B O 1
ATOM 5757 N N . VAL B 1 125 ? -5.484 15.844 23.516 1 97.19 125 VAL B N 1
ATOM 5758 C CA . VAL B 1 125 ? -5.73 15.016 22.328 1 97.19 125 VAL B CA 1
ATOM 5759 C C . VAL B 1 125 ? -4.473 14.961 21.469 1 97.19 125 VAL B C 1
ATOM 5761 O O . VAL B 1 125 ? -4.051 13.891 21.031 1 97.19 125 VAL B O 1
ATOM 5764 N N . PHE B 1 126 ? -3.863 16.125 21.25 1 97.31 126 PHE B N 1
ATOM 5765 C CA . PHE B 1 126 ? -2.652 16.188 20.438 1 97.31 126 PHE B CA 1
ATOM 5766 C C . PHE B 1 126 ? -1.505 15.445 21.109 1 97.31 126 PHE B C 1
ATOM 5768 O O . PHE B 1 126 ? -0.722 14.766 20.438 1 97.31 126 PHE B O 1
ATOM 5775 N N . ALA B 1 127 ? -1.418 15.547 22.406 1 97.31 127 ALA B N 1
ATOM 5776 C CA . ALA B 1 127 ? -0.359 14.859 23.156 1 97.31 127 ALA B CA 1
ATOM 5777 C C . ALA B 1 127 ? -0.506 13.344 23.047 1 97.31 127 ALA B C 1
ATOM 5779 O O . ALA B 1 127 ? 0.486 12.633 22.891 1 97.31 127 ALA B O 1
ATOM 5780 N N . HIS B 1 128 ? -1.771 12.859 23.156 1 97.88 128 HIS B N 1
ATOM 5781 C CA . HIS B 1 128 ? -2.018 11.43 22.984 1 97.88 128 HIS B CA 1
ATOM 5782 C C . HIS B 1 128 ? -1.553 10.961 21.609 1 97.88 128 HIS B C 1
ATOM 5784 O O . HIS B 1 128 ? -0.918 9.906 21.484 1 97.88 128 HIS B O 1
ATOM 5790 N N . ALA B 1 129 ? -1.88 11.719 20.594 1 97.88 129 ALA B N 1
ATOM 5791 C CA . ALA B 1 129 ? -1.527 11.359 19.219 1 97.88 129 ALA B CA 1
ATOM 5792 C C . ALA B 1 129 ? -0.013 11.328 19.031 1 97.88 129 ALA B C 1
ATOM 5794 O O . ALA B 1 129 ? 0.532 10.375 18.484 1 97.88 129 ALA B O 1
ATOM 5795 N N . LEU B 1 130 ? 0.672 12.359 19.547 1 98.19 130 LEU B N 1
ATOM 5796 C CA . LEU B 1 130 ? 2.121 12.453 19.406 1 98.19 130 LEU B CA 1
ATOM 5797 C C . LEU B 1 130 ? 2.818 11.336 20.188 1 98.19 130 LEU B C 1
ATOM 5799 O O . LEU B 1 130 ? 3.824 10.797 19.734 1 98.19 130 LEU B O 1
ATOM 5803 N N . ARG B 1 131 ? 2.316 11.023 21.359 1 97.75 131 ARG B N 1
ATOM 5804 C CA . ARG B 1 131 ? 2.871 9.938 22.156 1 97.75 131 ARG B CA 1
ATOM 5805 C C . ARG B 1 131 ? 2.787 8.609 21.406 1 97.75 131 ARG B C 1
ATOM 5807 O O . ARG B 1 131 ? 3.746 7.836 21.406 1 97.75 131 ARG B O 1
ATOM 5814 N N . TYR B 1 132 ? 1.616 8.375 20.828 1 97.31 132 TYR B N 1
ATOM 5815 C CA . TYR B 1 132 ? 1.441 7.156 20.047 1 97.31 132 TYR B CA 1
ATOM 5816 C C . TYR B 1 132 ? 2.451 7.09 18.906 1 97.31 132 TYR B C 1
ATOM 5818 O O . TYR B 1 132 ? 3.096 6.059 18.703 1 97.31 132 TYR B O 1
ATOM 5826 N N . LEU B 1 133 ? 2.574 8.133 18.125 1 97.56 133 LEU B N 1
ATOM 5827 C CA . LEU B 1 133 ? 3.455 8.156 16.969 1 97.56 133 LEU B CA 1
ATOM 5828 C C . LEU B 1 133 ? 4.914 8 17.391 1 97.56 133 LEU B C 1
ATOM 5830 O O . LEU B 1 133 ? 5.68 7.297 16.719 1 97.56 133 LEU B O 1
ATOM 5834 N N . LYS B 1 134 ? 5.242 8.688 18.453 1 97.44 134 LYS B N 1
ATOM 5835 C CA . LYS B 1 134 ? 6.578 8.539 19.016 1 97.44 134 LYS B CA 1
ATOM 5836 C C . LYS B 1 134 ? 6.867 7.082 19.359 1 97.44 134 LYS B C 1
ATOM 5838 O O . LYS B 1 134 ? 7.883 6.527 18.938 1 97.44 134 LYS B O 1
ATOM 5843 N N . ASP B 1 135 ? 5.996 6.484 20.141 1 96.38 135 ASP B N 1
ATOM 5844 C CA . ASP B 1 135 ? 6.195 5.109 20.594 1 96.38 135 ASP B CA 1
ATOM 5845 C C . ASP B 1 135 ? 6.234 4.145 19.406 1 96.38 135 ASP B C 1
ATOM 5847 O O . ASP B 1 135 ? 7.023 3.197 19.406 1 96.38 135 ASP B O 1
ATOM 5851 N N . LYS B 1 136 ? 5.344 4.391 18.469 1 94.56 136 LYS B N 1
ATOM 5852 C CA . LYS B 1 136 ? 5.332 3.545 17.281 1 94.56 136 LYS B CA 1
ATOM 5853 C C . LYS B 1 136 ? 6.633 3.676 16.5 1 94.56 136 LYS B C 1
ATOM 5855 O O . LYS B 1 136 ? 7.176 2.682 16.016 1 94.56 136 LYS B O 1
ATOM 5860 N N . ALA B 1 137 ? 7.125 4.891 16.297 1 95.38 137 ALA B N 1
ATOM 5861 C CA . ALA B 1 137 ? 8.375 5.117 15.586 1 95.38 137 ALA B CA 1
ATOM 5862 C C . ALA B 1 137 ? 9.539 4.406 16.266 1 95.38 137 ALA B C 1
ATOM 5864 O O . ALA B 1 137 ? 10.32 3.713 15.617 1 95.38 137 ALA B O 1
ATOM 5865 N N . LEU B 1 138 ? 9.656 4.562 17.562 1 94.69 138 LEU B N 1
ATOM 5866 C CA . LEU B 1 138 ? 10.727 3.928 18.328 1 94.69 138 LEU B CA 1
ATOM 5867 C C . LEU B 1 138 ? 10.625 2.408 18.25 1 94.69 138 LEU B C 1
ATOM 5869 O O . LEU B 1 138 ? 11.641 1.72 18.156 1 94.69 138 LEU B O 1
ATOM 5873 N N . GLY B 1 139 ? 9.406 1.929 18.328 1 90.56 139 GLY B N 1
ATOM 5874 C CA . GLY B 1 139 ? 9.195 0.497 18.172 1 90.56 139 GLY B CA 1
ATOM 5875 C C . GLY B 1 139 ? 9.648 -0.038 16.828 1 90.56 139 GLY B C 1
ATOM 5876 O O . GLY B 1 139 ? 10.328 -1.068 16.766 1 90.56 139 GLY B O 1
ATOM 5877 N N . VAL B 1 140 ? 9.273 0.622 15.773 1 86.38 140 VAL B N 1
ATOM 5878 C CA . VAL B 1 140 ? 9.641 0.214 14.422 1 86.38 140 VAL B CA 1
ATOM 5879 C C . VAL B 1 140 ? 11.156 0.26 14.266 1 86.38 140 VAL B C 1
ATOM 5881 O O . VAL B 1 140 ? 11.75 -0.629 13.656 1 86.38 140 VAL B O 1
ATOM 5884 N N . MET B 1 141 ? 11.789 1.317 14.781 1 86.56 141 MET B N 1
ATOM 5885 C CA . MET B 1 141 ? 13.242 1.444 14.719 1 86.56 141 MET B CA 1
ATOM 5886 C C . MET B 1 141 ? 13.922 0.296 15.461 1 86.56 141 MET B C 1
ATOM 5888 O O . MET B 1 141 ? 14.906 -0.261 14.984 1 86.56 141 MET B O 1
ATOM 5892 N N . LYS B 1 142 ? 13.359 -0.027 16.625 1 84.88 142 LYS B N 1
ATOM 5893 C CA . LYS B 1 142 ? 13.883 -1.145 17.391 1 84.88 142 LYS B CA 1
ATOM 5894 C C . LYS B 1 142 ? 13.789 -2.451 16.609 1 84.88 142 LYS B C 1
ATOM 5896 O O . LYS B 1 142 ? 14.75 -3.225 16.562 1 84.88 142 LYS B O 1
ATOM 5901 N N . ASP B 1 143 ? 12.633 -2.627 16.062 1 74.25 143 ASP B N 1
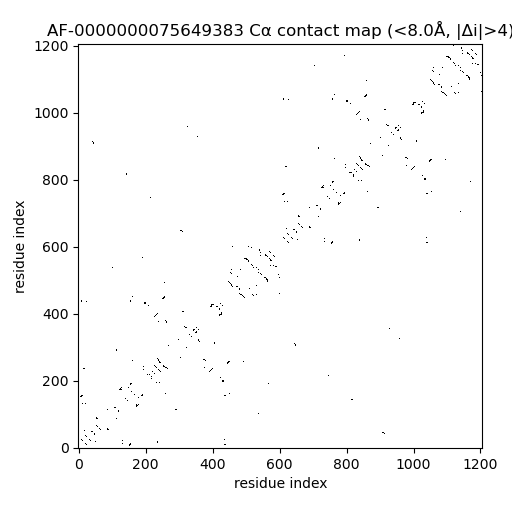ATOM 5902 C CA . ASP B 1 143 ? 12.398 -3.855 15.305 1 74.25 143 ASP B CA 1
ATOM 5903 C C . ASP B 1 143 ? 13.367 -3.967 14.133 1 74.25 143 ASP B C 1
ATOM 5905 O O . ASP B 1 143 ? 13.805 -5.066 13.781 1 74.25 143 ASP B O 1
ATOM 5909 N N . ARG B 1 144 ? 13.648 -2.848 13.586 1 69.88 144 ARG B N 1
ATOM 5910 C CA . ARG B 1 144 ? 14.477 -2.82 12.383 1 69.88 144 ARG B CA 1
ATOM 5911 C C . ARG B 1 144 ? 15.953 -3.012 12.734 1 69.88 144 ARG B C 1
ATOM 5913 O O . ARG B 1 144 ? 16.703 -3.609 11.969 1 69.88 144 ARG B O 1
ATOM 5920 N N . THR B 1 145 ? 16.438 -2.461 13.859 1 70.81 145 THR B N 1
ATOM 5921 C CA . THR B 1 145 ? 17.859 -2.42 14.156 1 70.81 145 THR B CA 1
ATOM 5922 C C . THR B 1 145 ? 18.203 -3.338 15.328 1 70.81 145 THR B C 1
ATOM 5924 O O . THR B 1 145 ? 19.359 -3.637 15.578 1 70.81 145 THR B O 1
ATOM 5927 N N . ASN B 1 146 ? 17.156 -3.744 16.094 1 67.19 146 ASN B N 1
ATOM 5928 C CA . ASN B 1 146 ? 17.312 -4.488 17.344 1 67.19 146 ASN B CA 1
ATOM 5929 C C . ASN B 1 146 ? 18.047 -3.67 18.391 1 67.19 146 ASN B C 1
ATOM 5931 O O . ASN B 1 146 ? 18.781 -4.227 19.219 1 67.19 146 ASN B O 1
ATOM 5935 N N . VAL B 1 147 ? 18.109 -2.416 18.188 1 77.31 147 VAL B N 1
ATOM 5936 C CA . VAL B 1 147 ? 18.672 -1.462 19.141 1 77.31 147 VAL B CA 1
ATOM 5937 C C . VAL B 1 147 ? 17.531 -0.663 19.797 1 77.31 147 VAL B C 1
ATOM 5939 O O . VAL B 1 147 ? 16.578 -0.277 19.125 1 77.31 147 VAL B O 1
ATOM 5942 N N . GLU B 1 148 ? 17.641 -0.637 21.062 1 88.44 148 GLU B N 1
ATOM 5943 C CA . GLU B 1 148 ? 16.672 0.177 21.781 1 88.44 148 GLU B CA 1
ATOM 5944 C C . GLU B 1 148 ? 17.062 1.652 21.766 1 88.44 148 GLU B C 1
ATOM 5946 O O . GLU B 1 148 ? 18.141 2.02 22.234 1 88.44 148 GLU B O 1
ATOM 5951 N N . PHE B 1 149 ? 16.234 2.492 21.219 1 90.44 149 PHE B N 1
ATOM 5952 C CA . PHE B 1 149 ? 16.422 3.938 21.188 1 90.44 149 PHE B CA 1
ATOM 5953 C C . PHE B 1 149 ? 15.578 4.625 22.25 1 90.44 149 PHE B C 1
ATOM 5955 O O . PHE B 1 149 ? 14.477 4.168 22.562 1 90.44 149 PHE B O 1
ATOM 5962 N N . THR B 1 150 ? 16.141 5.598 22.766 1 92.81 150 THR B N 1
ATOM 5963 C CA . THR B 1 150 ? 15.367 6.496 23.625 1 92.81 150 THR B CA 1
ATOM 5964 C C . THR B 1 150 ? 15.125 7.832 22.922 1 92.81 150 THR B C 1
ATOM 5966 O O . THR B 1 150 ? 15.75 8.125 21.906 1 92.81 150 THR B O 1
ATOM 5969 N N . THR B 1 151 ? 14.25 8.609 23.516 1 94.38 151 THR B N 1
ATOM 5970 C CA . THR B 1 151 ? 13.945 9.906 22.938 1 94.38 151 THR B CA 1
ATOM 5971 C C . THR B 1 151 ? 15.18 10.797 22.906 1 94.38 151 THR B C 1
ATOM 5973 O O . THR B 1 151 ? 15.312 11.648 22.016 1 94.38 151 THR B O 1
ATOM 5976 N N . ALA B 1 152 ? 16.125 10.578 23.766 1 91.81 152 ALA B N 1
ATOM 5977 C CA . ALA B 1 152 ? 17.328 11.406 23.859 1 91.81 152 ALA B CA 1
ATOM 5978 C C . ALA B 1 152 ? 18.281 11.133 22.703 1 91.81 152 ALA B C 1
ATOM 5980 O O . ALA B 1 152 ? 19.125 11.969 22.375 1 91.81 152 ALA B O 1
ATOM 5981 N N . ASP B 1 153 ? 18.078 10.055 22.047 1 93 153 ASP B N 1
ATOM 5982 C CA . ASP B 1 153 ? 18.953 9.648 20.953 1 93 153 ASP B CA 1
ATOM 5983 C C . ASP B 1 153 ? 18.484 10.258 19.625 1 93 153 ASP B C 1
ATOM 5985 O O . ASP B 1 153 ? 19.172 10.133 18.609 1 93 153 ASP B O 1
ATOM 5989 N N . ILE B 1 154 ? 17.344 10.922 19.672 1 95.38 154 ILE B N 1
ATOM 5990 C CA . ILE B 1 154 ? 16.672 11.234 18.422 1 95.38 154 ILE B CA 1
ATOM 5991 C C . ILE B 1 154 ? 16.594 12.75 18.234 1 95.38 154 ILE B C 1
ATOM 5993 O O . ILE B 1 154 ? 16.25 13.477 19.172 1 95.38 154 ILE B O 1
ATOM 5997 N N . GLN B 1 155 ? 17.016 13.227 17.078 1 95.62 155 GLN B N 1
ATOM 5998 C CA . GLN B 1 155 ? 16.562 14.539 16.625 1 95.62 155 GLN B CA 1
ATOM 5999 C C . GLN B 1 155 ? 15.156 14.461 16.016 1 95.62 155 GLN B C 1
ATOM 6001 O O . GLN B 1 155 ? 14.969 13.859 14.953 1 95.62 155 GLN B O 1
ATOM 6006 N N . TRP B 1 156 ? 14.188 15.078 16.688 1 97.12 156 TRP B N 1
ATOM 6007 C CA . TRP B 1 156 ? 12.797 15.016 16.234 1 97.12 156 TRP B CA 1
ATOM 6008 C C . TRP B 1 156 ? 12.477 16.172 15.297 1 97.12 156 TRP B C 1
ATOM 6010 O O . TRP B 1 156 ? 12.938 17.297 15.5 1 97.12 156 TRP B O 1
ATOM 6020 N N . VAL B 1 157 ? 11.734 15.883 14.273 1 97.19 157 VAL B N 1
ATOM 6021 C CA . VAL B 1 157 ? 11.203 16.891 13.367 1 97.19 157 VAL B CA 1
ATOM 6022 C C . VAL B 1 157 ? 9.68 16.781 13.289 1 97.19 157 VAL B C 1
ATOM 6024 O O . VAL B 1 157 ? 9.148 15.695 13.031 1 97.19 157 VAL B O 1
ATOM 6027 N N . LEU B 1 158 ? 8.977 17.797 13.555 1 97.25 158 LEU B N 1
ATOM 6028 C CA . LEU B 1 158 ? 7.527 17.859 13.43 1 97.25 158 LEU B CA 1
ATOM 6029 C C . LEU B 1 158 ? 7.113 18.812 12.312 1 97.25 158 LEU B C 1
ATOM 6031 O O . LEU B 1 158 ? 7.562 19.953 12.266 1 97.25 158 LEU B O 1
ATOM 6035 N N . THR B 1 159 ? 6.293 18.312 11.445 1 96.44 159 THR B N 1
ATOM 6036 C CA . THR B 1 159 ? 5.887 19.156 10.328 1 96.44 159 THR B CA 1
ATOM 6037 C C . THR B 1 159 ? 4.594 19.906 10.648 1 96.44 159 THR B C 1
ATOM 6039 O O . THR B 1 159 ? 3.713 19.359 11.32 1 96.44 159 THR B O 1
ATOM 6042 N N . VAL B 1 160 ? 4.531 21.125 10.234 1 93.88 160 VAL B N 1
ATOM 6043 C CA . VAL B 1 160 ? 3.338 21.953 10.375 1 93.88 160 VAL B CA 1
ATOM 6044 C C . VAL B 1 160 ? 3.084 22.734 9.086 1 93.88 160 VAL B C 1
ATOM 6046 O O . VAL B 1 160 ? 4.016 22.984 8.32 1 93.88 160 VAL B O 1
ATOM 6049 N N . PRO B 1 161 ? 1.806 23.062 8.812 1 92.81 161 PRO B N 1
ATOM 6050 C CA . PRO B 1 161 ? 1.534 23.875 7.629 1 92.81 161 PRO B CA 1
ATOM 6051 C C . PRO B 1 161 ? 2.254 25.219 7.66 1 92.81 161 PRO B C 1
ATOM 6053 O O . PRO B 1 161 ? 2.393 25.828 8.727 1 92.81 161 PRO B O 1
ATOM 6056 N N . ALA B 1 162 ? 2.629 25.75 6.539 1 89.88 162 ALA B N 1
ATOM 6057 C CA . ALA B 1 162 ? 3.355 27.016 6.438 1 89.88 162 ALA B CA 1
ATOM 6058 C C . ALA B 1 162 ? 2.449 28.203 6.766 1 89.88 162 ALA B C 1
ATOM 6060 O O . ALA B 1 162 ? 2.92 29.234 7.227 1 89.88 162 ALA B O 1
ATOM 6061 N N . ILE B 1 163 ? 1.204 28.047 6.621 1 86.81 163 ILE B N 1
ATOM 6062 C CA . ILE B 1 163 ? 0.281 29.156 6.754 1 86.81 163 ILE B CA 1
ATOM 6063 C C . ILE B 1 163 ? -0.17 29.297 8.203 1 86.81 163 ILE B C 1
ATOM 6065 O O . ILE B 1 163 ? -0.914 30.219 8.555 1 86.81 163 ILE B O 1
ATOM 6069 N N . TRP B 1 164 ? 0.229 28.391 9.07 1 85.69 164 TRP B N 1
ATOM 6070 C CA . TRP B 1 164 ? -0.16 28.438 10.477 1 85.69 164 TRP B CA 1
ATOM 6071 C C . TRP B 1 164 ? 0.482 29.641 11.172 1 85.69 164 TRP B C 1
ATOM 6073 O O . TRP B 1 164 ? 1.607 30.016 10.844 1 85.69 164 TRP B O 1
ATOM 6083 N N . GLN B 1 165 ? -0.163 30.078 12.156 1 79.81 165 GLN B N 1
ATOM 6084 C CA . GLN B 1 165 ? 0.343 31.156 13 1 79.81 165 GLN B CA 1
ATOM 6085 C C . GLN B 1 165 ? 1.384 30.641 13.992 1 79.81 165 GLN B C 1
ATOM 6087 O O . GLN B 1 165 ? 1.426 29.438 14.289 1 79.81 165 GLN B O 1
ATOM 6092 N N . PRO B 1 166 ? 2.203 31.5 14.453 1 79.25 166 PRO B N 1
ATOM 6093 C CA . PRO B 1 166 ? 3.213 31.094 15.438 1 79.25 166 PRO B CA 1
ATOM 6094 C C . PRO B 1 166 ? 2.607 30.422 16.672 1 79.25 166 PRO B C 1
ATOM 6096 O O . PRO B 1 166 ? 3.205 29.5 17.234 1 79.25 166 PRO B O 1
ATOM 6099 N N . SER B 1 167 ? 1.428 30.891 17.047 1 79.06 167 SER B N 1
ATOM 6100 C CA . SER B 1 167 ? 0.796 30.297 18.219 1 79.06 167 SER B CA 1
ATOM 6101 C C . SER B 1 167 ? 0.482 28.828 17.984 1 79.06 167 SER B C 1
ATOM 6103 O O . SER B 1 167 ? 0.598 28 18.906 1 79.06 167 SER B O 1
ATOM 6105 N N . ALA B 1 168 ? 0.051 28.5 16.797 1 85.31 168 ALA B N 1
ATOM 6106 C CA . ALA B 1 168 ? -0.237 27.109 16.453 1 85.31 168 ALA B CA 1
ATOM 6107 C C . ALA B 1 168 ? 1.036 26.266 16.469 1 85.31 168 ALA B C 1
ATOM 6109 O O . ALA B 1 168 ? 1.018 25.109 16.891 1 85.31 168 ALA B O 1
ATOM 6110 N N . ARG B 1 169 ? 2.143 26.844 15.992 1 86.75 169 ARG B N 1
ATOM 6111 C CA . ARG B 1 169 ? 3.43 26.156 16.016 1 86.75 169 ARG B CA 1
ATOM 6112 C C . ARG B 1 169 ? 3.889 25.906 17.453 1 86.75 169 ARG B C 1
ATOM 6114 O O . ARG B 1 169 ? 4.375 24.812 17.766 1 86.75 169 ARG B O 1
ATOM 6121 N N . GLN B 1 170 ? 3.76 26.891 18.219 1 84 170 GLN B N 1
ATOM 6122 C CA . GLN B 1 170 ? 4.102 26.75 19.641 1 84 170 GLN B CA 1
ATOM 6123 C C . GLN B 1 170 ? 3.232 25.688 20.312 1 84 170 GLN B C 1
ATOM 6125 O O . GLN B 1 170 ? 3.713 24.938 21.141 1 84 170 GLN B O 1
ATOM 6130 N N . PHE B 1 171 ? 1.954 25.75 19.938 1 87.75 171 PHE B N 1
ATOM 6131 C CA . PHE B 1 171 ? 1.04 24.734 20.469 1 87.75 171 PHE B CA 1
ATOM 6132 C C . PHE B 1 171 ? 1.57 23.328 20.188 1 87.75 171 PHE B C 1
ATOM 6134 O O . PHE B 1 171 ? 1.54 22.469 21.062 1 87.75 171 PHE B O 1
ATOM 6141 N N . MET B 1 172 ? 2.023 23.109 19.047 1 92.62 172 MET B N 1
ATOM 6142 C CA . MET B 1 172 ? 2.539 21.797 18.672 1 92.62 172 MET B CA 1
ATOM 6143 C C . MET B 1 172 ? 3.783 21.453 19.469 1 92.62 172 MET B C 1
ATOM 6145 O O . MET B 1 172 ? 3.975 20.297 19.859 1 92.62 172 MET B O 1
ATOM 6149 N N . ARG B 1 173 ? 4.691 22.406 19.688 1 90.81 173 ARG B N 1
ATOM 6150 C CA . ARG B 1 173 ? 5.855 22.172 20.531 1 90.81 173 ARG B CA 1
ATOM 6151 C C . ARG B 1 173 ? 5.43 21.797 21.953 1 90.81 173 ARG B C 1
ATOM 6153 O O . ARG B 1 173 ? 5.988 20.875 22.547 1 90.81 173 ARG B O 1
ATOM 6160 N N . ASP B 1 174 ? 4.48 22.531 22.5 1 90.75 174 ASP B N 1
ATOM 6161 C CA . ASP B 1 174 ? 3.982 22.234 23.828 1 90.75 174 ASP B CA 1
ATOM 6162 C C . ASP B 1 174 ? 3.387 20.828 23.906 1 90.75 174 ASP B C 1
ATOM 6164 O O . ASP B 1 174 ? 3.551 20.125 24.906 1 90.75 174 ASP B O 1
ATOM 6168 N N . ALA B 1 175 ? 2.648 20.5 22.875 1 94.62 175 ALA B N 1
ATOM 6169 C CA . ALA B 1 175 ? 2.098 19.156 22.812 1 94.62 175 ALA B CA 1
ATOM 6170 C C . ALA B 1 175 ? 3.211 18.109 22.797 1 94.62 175 ALA B C 1
ATOM 6172 O O . ALA B 1 175 ? 3.062 17.031 23.391 1 94.62 175 ALA B O 1
ATOM 6173 N N . ALA B 1 176 ? 4.289 18.422 22.156 1 96.12 176 ALA B N 1
ATOM 6174 C CA . ALA B 1 176 ? 5.438 17.516 22.109 1 96.12 176 ALA B CA 1
ATOM 6175 C C . ALA B 1 176 ? 6.051 17.344 23.5 1 96.12 176 ALA B C 1
ATOM 6177 O O . ALA B 1 176 ? 6.469 16.25 23.875 1 96.12 176 ALA B O 1
ATOM 6178 N N . TYR B 1 177 ? 6.156 18.453 24.266 1 94.5 177 TYR B N 1
ATOM 6179 C CA . TYR B 1 177 ? 6.621 18.359 25.656 1 94.5 177 TYR B CA 1
ATOM 6180 C C . TYR B 1 177 ? 5.715 17.453 26.469 1 94.5 177 TYR B C 1
ATOM 6182 O O . TYR B 1 177 ? 6.195 16.562 27.172 1 94.5 177 TYR B O 1
ATOM 6190 N N . GLN B 1 178 ? 4.438 17.719 26.328 1 94.75 178 GLN B N 1
ATOM 6191 C CA . GLN B 1 178 ? 3.471 16.938 27.094 1 94.75 178 GLN B CA 1
ATOM 6192 C C . GLN B 1 178 ? 3.529 15.461 26.703 1 94.75 178 GLN B C 1
ATOM 6194 O O . GLN B 1 178 ? 3.328 14.586 27.547 1 94.75 178 GLN B O 1
ATOM 6199 N N . ALA B 1 179 ? 3.768 15.188 25.453 1 97 179 ALA B N 1
ATOM 6200 C CA . ALA B 1 179 ? 3.863 13.82 24.953 1 97 179 ALA B CA 1
ATOM 6201 C C . ALA B 1 179 ? 5.199 13.188 25.328 1 97 179 ALA B C 1
ATOM 6203 O O . ALA B 1 179 ? 5.441 12.008 25.047 1 97 179 ALA B O 1
ATOM 6204 N N . LYS B 1 180 ? 6.141 13.992 25.875 1 95.5 180 LYS B N 1
ATOM 6205 C CA . LYS B 1 180 ? 7.469 13.562 26.297 1 95.5 180 LYS B CA 1
ATOM 6206 C C . LYS B 1 180 ? 8.312 13.141 25.094 1 95.5 180 LYS B C 1
ATOM 6208 O O . LYS B 1 180 ? 9.086 12.18 25.188 1 95.5 180 LYS B O 1
ATOM 6213 N N . LEU B 1 181 ? 7.973 13.758 24.031 1 95.25 181 LEU B N 1
ATOM 6214 C CA . LEU B 1 181 ? 8.867 13.625 22.891 1 95.25 181 LEU B CA 1
ATOM 6215 C C . LEU B 1 181 ? 10.227 14.258 23.188 1 95.25 181 LEU B C 1
ATOM 6217 O O . LEU B 1 181 ? 11.266 13.719 22.812 1 95.25 181 LEU B O 1
ATOM 6221 N N . ILE B 1 182 ? 10.148 15.43 23.797 1 94.19 182 ILE B N 1
ATOM 6222 C CA . ILE B 1 182 ? 11.32 16.203 24.203 1 94.19 182 ILE B CA 1
ATOM 6223 C C . ILE B 1 182 ? 11.117 16.75 25.609 1 94.19 182 ILE B C 1
ATOM 6225 O O . ILE B 1 182 ? 10.016 16.672 26.156 1 94.19 182 ILE B O 1
ATOM 6229 N N . SER B 1 183 ? 12.25 17.25 26.094 1 90.88 183 SER B N 1
ATOM 6230 C CA . SER B 1 183 ? 12.211 17.906 27.406 1 90.88 183 SER B CA 1
ATOM 6231 C C . SER B 1 183 ? 12.492 19.406 27.281 1 90.88 183 SER B C 1
ATOM 6233 O O . SER B 1 183 ? 13.25 19.828 26.406 1 90.88 183 SER B O 1
ATOM 6235 N N . PRO B 1 184 ? 11.859 20.156 28.172 1 84.81 184 PRO B N 1
ATOM 6236 C CA . PRO B 1 184 ? 12.148 21.594 28.172 1 84.81 184 PRO B CA 1
ATOM 6237 C C . PRO B 1 184 ? 13.625 21.906 28.375 1 84.81 184 PRO B C 1
ATOM 6239 O O . PRO B 1 184 ? 14.102 22.969 27.984 1 84.81 184 PRO B O 1
ATOM 6242 N N . ALA B 1 185 ? 14.375 20.953 28.922 1 85.06 185 ALA B N 1
ATOM 6243 C CA . ALA B 1 185 ? 15.805 21.125 29.156 1 85.06 185 ALA B CA 1
ATOM 6244 C C . ALA B 1 185 ? 16.578 21.078 27.844 1 85.06 185 ALA B C 1
ATOM 6246 O O . ALA B 1 185 ? 17.688 21.625 27.75 1 85.06 185 ALA B O 1
ATOM 6247 N N . ASN B 1 186 ? 16 20.453 26.844 1 87.81 186 ASN B N 1
ATOM 6248 C CA . ASN B 1 186 ? 16.656 20.328 25.547 1 87.81 186 ASN B CA 1
ATOM 6249 C C . ASN B 1 186 ? 15.711 20.719 24.406 1 87.81 186 ASN B C 1
ATOM 6251 O O . ASN B 1 186 ? 15.398 19.891 23.547 1 87.81 186 ASN B O 1
ATOM 6255 N N . PRO B 1 187 ? 15.32 21.969 24.328 1 85.06 187 PRO B N 1
ATOM 6256 C CA . PRO B 1 187 ? 14.328 22.391 23.328 1 85.06 187 PRO B CA 1
ATOM 6257 C C . PRO B 1 187 ? 14.828 22.234 21.906 1 85.06 187 PRO B C 1
ATOM 6259 O O . PRO B 1 187 ? 14.031 22.078 20.984 1 85.06 187 PRO B O 1
ATOM 6262 N N . GLU B 1 188 ? 16.141 22.219 21.672 1 84.94 188 GLU B N 1
ATOM 6263 C CA . GLU B 1 188 ? 16.703 22.172 20.328 1 84.94 188 GLU B CA 1
ATOM 6264 C C . GLU B 1 188 ? 16.578 20.781 19.719 1 84.94 188 GLU B C 1
ATOM 6266 O O . GLU B 1 188 ? 16.781 20.609 18.516 1 84.94 188 GLU B O 1
ATOM 6271 N N . GLN B 1 189 ? 16.219 19.875 20.547 1 92.5 189 GLN B N 1
ATOM 6272 C CA . GLN B 1 189 ? 16.062 18.5 20.062 1 92.5 189 GLN B CA 1
ATOM 6273 C C . GLN B 1 189 ? 14.891 18.391 19.078 1 92.5 189 GLN B C 1
ATOM 6275 O O . GLN B 1 189 ? 14.82 17.453 18.297 1 92.5 189 GLN B O 1
ATOM 6280 N N . LEU B 1 190 ? 13.969 19.344 19.203 1 94.38 190 LEU B N 1
ATOM 6281 C CA . LEU B 1 190 ? 12.836 19.375 18.297 1 94.38 190 LEU B CA 1
ATOM 6282 C C . LEU B 1 190 ? 12.992 20.484 17.266 1 94.38 190 LEU B C 1
ATOM 6284 O O . LEU B 1 190 ? 13.266 21.641 17.625 1 94.38 190 LEU B O 1
ATOM 6288 N N . ILE B 1 191 ? 12.836 20.109 16.062 1 93.19 191 ILE B N 1
ATOM 6289 C CA . ILE B 1 191 ? 12.789 21.062 14.961 1 93.19 191 ILE B CA 1
ATOM 6290 C C . ILE B 1 191 ? 11.383 21.078 14.359 1 93.19 191 ILE B C 1
ATOM 6292 O O . ILE B 1 191 ? 10.82 20.031 14.047 1 93.19 191 ILE B O 1
ATOM 6296 N N . ILE B 1 192 ? 10.805 22.234 14.242 1 93.31 192 ILE B N 1
ATOM 6297 C CA . ILE B 1 192 ? 9.547 22.391 13.516 1 93.31 192 ILE B CA 1
ATOM 6298 C C . ILE B 1 192 ? 9.836 22.672 12.039 1 93.31 192 ILE B C 1
ATOM 6300 O O . ILE B 1 192 ? 10.594 23.594 11.719 1 93.31 192 ILE B O 1
ATOM 6304 N N . ALA B 1 193 ? 9.312 21.859 11.195 1 94.31 193 ALA B N 1
ATOM 6305 C CA . ALA B 1 193 ? 9.5 22.016 9.758 1 94.31 193 ALA B CA 1
ATOM 6306 C C . ALA B 1 193 ? 8.203 22.422 9.078 1 94.31 193 ALA B C 1
ATOM 6308 O O . ALA B 1 193 ? 7.137 21.891 9.383 1 94.31 193 ALA B O 1
ATOM 6309 N N . LEU B 1 194 ? 8.297 23.438 8.219 1 93.81 194 LEU B N 1
ATOM 6310 C CA . LEU B 1 194 ? 7.133 23.812 7.41 1 93.81 194 LEU B CA 1
ATOM 6311 C C . LEU B 1 194 ? 6.906 22.797 6.297 1 93.81 194 LEU B C 1
ATOM 6313 O O . LEU B 1 194 ? 7.84 22.438 5.574 1 93.81 194 LEU B O 1
ATOM 6317 N N . GLU B 1 195 ? 5.695 22.297 6.141 1 95.44 195 GLU B N 1
ATOM 6318 C CA . GLU B 1 195 ? 5.348 21.172 5.293 1 95.44 195 GLU B CA 1
ATOM 6319 C C . GLU B 1 195 ? 5.801 21.391 3.854 1 95.44 195 GLU B C 1
ATOM 6321 O O . GLU B 1 195 ? 6.531 20.578 3.293 1 95.44 195 GLU B O 1
ATOM 6326 N N . PRO B 1 196 ? 5.492 22.531 3.193 1 94.12 196 PRO B N 1
ATOM 6327 C CA . PRO B 1 196 ? 5.922 22.672 1.801 1 94.12 196 PRO B CA 1
ATOM 6328 C C . PRO B 1 196 ? 7.441 22.766 1.66 1 94.12 196 PRO B C 1
ATOM 6330 O O . PRO B 1 196 ? 8 22.312 0.658 1 94.12 196 PRO B O 1
ATOM 6333 N N . GLU B 1 197 ? 8.125 23.391 2.648 1 92.12 197 GLU B N 1
ATOM 6334 C CA . GLU B 1 197 ? 9.586 23.469 2.615 1 92.12 197 GLU B CA 1
ATOM 6335 C C . GLU B 1 197 ? 10.211 22.078 2.666 1 92.12 197 GLU B C 1
ATOM 6337 O O . GLU B 1 197 ? 11.117 21.766 1.888 1 92.12 197 GLU B O 1
ATOM 6342 N N . ALA B 1 198 ? 9.672 21.328 3.605 1 94.12 198 ALA B N 1
ATOM 6343 C CA . ALA B 1 198 ? 10.164 19.953 3.725 1 94.12 198 ALA B CA 1
ATOM 6344 C C . ALA B 1 198 ? 9.922 19.172 2.438 1 94.12 198 ALA B C 1
ATOM 6346 O O . ALA B 1 198 ? 10.828 18.5 1.934 1 94.12 198 ALA B O 1
ATOM 6347 N N . ALA B 1 199 ? 8.734 19.266 1.937 1 94.12 199 ALA B N 1
ATOM 6348 C CA . ALA B 1 199 ? 8.383 18.547 0.712 1 94.12 199 ALA B CA 1
ATOM 6349 C C . ALA B 1 199 ? 9.297 18.953 -0.44 1 94.12 199 ALA B C 1
ATOM 6351 O O . ALA B 1 199 ? 9.656 18.125 -1.275 1 94.12 199 ALA B O 1
ATOM 6352 N N . SER B 1 200 ? 9.688 20.219 -0.508 1 90.38 200 SER B N 1
ATOM 6353 C CA . SER B 1 200 ? 10.547 20.719 -1.569 1 90.38 200 SER B CA 1
ATOM 6354 C C . SER B 1 200 ? 11.906 20.031 -1.554 1 90.38 200 SER B C 1
ATOM 6356 O O . SER B 1 200 ? 12.492 19.766 -2.609 1 90.38 200 SER B O 1
ATOM 6358 N N . LEU B 1 201 ? 12.406 19.766 -0.38 1 89.62 201 LEU B N 1
ATOM 6359 C CA . LEU B 1 201 ? 13.711 19.109 -0.257 1 89.62 201 LEU B CA 1
ATOM 6360 C C . LEU B 1 201 ? 13.68 17.719 -0.876 1 89.62 201 LEU B C 1
ATOM 6362 O O . LEU B 1 201 ? 14.609 17.328 -1.588 1 89.62 201 LEU B O 1
ATOM 6366 N N . TRP B 1 202 ? 12.594 16.984 -0.598 1 88.81 202 TRP B N 1
ATOM 6367 C CA . TRP B 1 202 ? 12.445 15.648 -1.164 1 88.81 202 TRP B CA 1
ATOM 6368 C C . TRP B 1 202 ? 12.312 15.711 -2.682 1 88.81 202 TRP B C 1
ATOM 6370 O O . TRP B 1 202 ? 12.945 14.938 -3.4 1 88.81 202 TRP B O 1
ATOM 6380 N N . CYS B 1 203 ? 11.469 16.594 -3.152 1 85.62 203 CYS B N 1
ATOM 6381 C CA . CYS B 1 203 ? 11.219 16.703 -4.586 1 85.62 203 CYS B CA 1
ATOM 6382 C C . CYS B 1 203 ? 12.5 17.062 -5.336 1 85.62 203 CYS B C 1
ATOM 6384 O O . CYS B 1 203 ? 12.703 16.625 -6.469 1 85.62 203 CYS B O 1
ATOM 6386 N N . ARG B 1 204 ? 13.32 17.75 -4.707 1 78.88 204 ARG B N 1
ATOM 6387 C CA . ARG B 1 204 ? 14.555 18.188 -5.344 1 78.88 204 ARG B CA 1
ATOM 6388 C C . ARG B 1 204 ? 15.57 17.047 -5.406 1 78.88 204 ARG B C 1
ATOM 6390 O O . ARG B 1 204 ? 16.375 16.969 -6.34 1 78.88 204 ARG B O 1
ATOM 6397 N N . GLU B 1 205 ? 15.609 16.266 -4.309 1 69.94 205 GLU B N 1
ATOM 6398 C CA . GLU B 1 205 ? 16.547 15.148 -4.266 1 69.94 205 GLU B CA 1
ATOM 6399 C C . GLU B 1 205 ? 16.188 14.062 -5.277 1 69.94 205 GLU B C 1
ATOM 6401 O O . GLU B 1 205 ? 17.047 13.531 -5.969 1 69.94 205 GLU B O 1
ATOM 6406 N N . ARG B 1 206 ? 14.922 13.414 -5.07 1 54.62 206 ARG B N 1
ATOM 6407 C CA . ARG B 1 206 ? 14.445 12.266 -5.84 1 54.62 206 ARG B CA 1
ATOM 6408 C C . ARG B 1 206 ? 14.359 12.602 -7.324 1 54.62 206 ARG B C 1
ATOM 6410 O O . ARG B 1 206 ? 14.266 11.703 -8.164 1 54.62 206 ARG B O 1
ATOM 6417 N N . LYS B 1 207 ? 13.742 13.781 -7.621 1 47.56 207 LYS B N 1
ATOM 6418 C CA . LYS B 1 207 ? 13.484 14.172 -9.008 1 47.56 207 LYS B CA 1
ATOM 6419 C C . LYS B 1 207 ? 14.578 13.664 -9.938 1 47.56 207 LYS B C 1
ATOM 6421 O O . LYS B 1 207 ? 14.328 13.383 -11.109 1 47.56 207 LYS B O 1
ATOM 6426 N N . LEU B 1 208 ? 15.656 13.461 -9.469 1 41.28 208 LEU B N 1
ATOM 6427 C CA . LEU B 1 208 ? 16.562 13.023 -10.531 1 41.28 208 LEU B CA 1
ATOM 6428 C C . LEU B 1 208 ? 16.219 11.609 -10.984 1 41.28 208 LEU B C 1
ATOM 6430 O O . LEU B 1 208 ? 16.188 11.328 -12.18 1 41.28 208 LEU B O 1
ATOM 6434 N N . ALA B 1 209 ? 15.82 10.797 -10.164 1 39.78 209 ALA B N 1
ATOM 6435 C CA . ALA B 1 209 ? 15.68 9.391 -10.539 1 39.78 209 ALA B CA 1
ATOM 6436 C C . ALA B 1 209 ? 14.211 9.016 -10.727 1 39.78 209 ALA B C 1
ATOM 6438 O O . ALA B 1 209 ? 13.891 8.141 -11.531 1 39.78 209 ALA B O 1
ATOM 6439 N N . GLU B 1 210 ? 13.227 9.578 -10.008 1 39.62 210 GLU B N 1
ATOM 6440 C CA . GLU B 1 210 ? 11.898 8.977 -9.906 1 39.62 210 GLU B CA 1
ATOM 6441 C C . GLU B 1 210 ? 10.859 9.828 -10.641 1 39.62 210 GLU B C 1
ATOM 6443 O O . GLU B 1 210 ? 9.656 9.555 -10.547 1 39.62 210 GLU B O 1
ATOM 6448 N N . PHE B 1 211 ? 11.078 11.07 -11.133 1 36.59 211 PHE B N 1
ATOM 6449 C CA . PHE B 1 211 ? 9.977 11.797 -11.742 1 36.59 211 PHE B CA 1
ATOM 6450 C C . PHE B 1 211 ? 9.688 11.281 -13.148 1 36.59 211 PHE B C 1
ATOM 6452 O O . PHE B 1 211 ? 10.43 11.594 -14.086 1 36.59 211 PHE B O 1
ATOM 6459 N N . ALA B 1 212 ? 9.219 10.156 -13.281 1 35.28 212 ALA B N 1
ATOM 6460 C CA . ALA B 1 212 ? 9.031 9.367 -14.5 1 35.28 212 ALA B CA 1
ATOM 6461 C C . ALA B 1 212 ? 8.359 10.195 -15.594 1 35.28 212 ALA B C 1
ATOM 6463 O O . ALA B 1 212 ? 8.523 9.914 -16.781 1 35.28 212 ALA B O 1
ATOM 6464 N N . GLU B 1 213 ? 7.332 10.938 -15.336 1 32 213 GLU B N 1
ATOM 6465 C CA . GLU B 1 213 ? 6.496 11.273 -16.484 1 32 213 GLU B CA 1
ATOM 6466 C C . GLU B 1 213 ? 7.234 12.203 -17.438 1 32 213 GLU B C 1
ATOM 6468 O O . GLU B 1 213 ? 6.707 12.555 -18.5 1 32 213 GLU B O 1
ATOM 6473 N N . GLU B 1 214 ? 7.945 13.172 -17.031 1 32.97 214 GLU B N 1
ATOM 6474 C CA . GLU B 1 214 ? 8.305 14.117 -18.078 1 32.97 214 GLU B CA 1
ATOM 6475 C C . GLU B 1 214 ? 9.273 13.484 -19.078 1 32.97 214 GLU B C 1
ATOM 6477 O O . GLU B 1 214 ? 10.219 12.797 -18.688 1 32.97 214 GLU B O 1
ATOM 6482 N N . THR B 1 215 ? 8.719 13.117 -20.234 1 33.81 215 THR B N 1
ATOM 6483 C CA . THR B 1 215 ? 9.336 12.672 -21.484 1 33.81 215 THR B CA 1
ATOM 6484 C C . THR B 1 215 ? 10.789 13.141 -21.562 1 33.81 215 THR B C 1
ATOM 6486 O O . THR B 1 215 ? 11.633 12.469 -22.156 1 33.81 215 THR B O 1
ATOM 6489 N N . ASP B 1 216 ? 11.016 14.445 -21.672 1 31.52 216 ASP B N 1
ATOM 6490 C CA . ASP B 1 216 ? 12.383 14.93 -21.859 1 31.52 216 ASP B CA 1
ATOM 6491 C C . ASP B 1 216 ? 13.219 14.719 -20.594 1 31.52 216 ASP B C 1
ATOM 6493 O O . ASP B 1 216 ? 13.195 15.547 -19.688 1 31.52 216 ASP B O 1
ATOM 6497 N N . GLU B 1 217 ? 13.289 13.625 -20.078 1 37.72 217 GLU B N 1
ATOM 6498 C CA . GLU B 1 217 ? 13.953 13 -18.938 1 37.72 217 GLU B CA 1
ATOM 6499 C C . GLU B 1 217 ? 15.211 13.758 -18.547 1 37.72 217 GLU B C 1
ATOM 6501 O O . GLU B 1 217 ? 15.547 13.859 -17.359 1 37.72 217 GLU B O 1
ATOM 6506 N N . ALA B 1 218 ? 16.125 13.883 -19.484 1 33.66 218 ALA B N 1
ATOM 6507 C CA . ALA B 1 218 ? 17.297 14.766 -19.406 1 33.66 218 ALA B CA 1
ATOM 6508 C C . ALA B 1 218 ? 16.922 16.125 -18.828 1 33.66 218 ALA B C 1
ATOM 6510 O O . ALA B 1 218 ? 17.75 16.766 -18.172 1 33.66 218 ALA B O 1
ATOM 6511 N N . LEU B 1 219 ? 15.68 16.547 -19.141 1 36.03 219 LEU B N 1
ATOM 6512 C CA . LEU B 1 219 ? 15.352 17.953 -18.891 1 36.03 219 LEU B CA 1
ATOM 6513 C C . LEU B 1 219 ? 14.906 18.141 -17.438 1 36.03 219 LEU B C 1
ATOM 6515 O O . LEU B 1 219 ? 15.086 19.234 -16.875 1 36.03 219 LEU B O 1
ATOM 6519 N N . VAL B 1 220 ? 14.086 17.234 -16.812 1 39.44 220 VAL B N 1
ATOM 6520 C CA . VAL B 1 220 ? 13.664 17.562 -15.461 1 39.44 220 VAL B CA 1
ATOM 6521 C C . VAL B 1 220 ? 14.844 17.438 -14.5 1 39.44 220 VAL B C 1
ATOM 6523 O O . VAL B 1 220 ? 14.914 18.141 -13.492 1 39.44 220 VAL B O 1
ATOM 6526 N N . ARG B 1 221 ? 15.695 16.406 -14.688 1 45.41 221 ARG B N 1
ATOM 6527 C CA . ARG B 1 221 ? 16.938 16.328 -13.914 1 45.41 221 ARG B CA 1
ATOM 6528 C C . ARG B 1 221 ? 17.625 17.688 -13.844 1 45.41 221 ARG B C 1
ATOM 6530 O O . ARG B 1 221 ? 18.125 18.078 -12.797 1 45.41 221 ARG B O 1
ATOM 6537 N N . ASP B 1 222 ? 17.625 18.062 -15.062 1 46.47 222 ASP B N 1
ATOM 6538 C CA . ASP B 1 222 ? 18.406 19.281 -15.258 1 46.47 222 ASP B CA 1
ATOM 6539 C C . ASP B 1 222 ? 17.656 20.5 -14.719 1 46.47 222 ASP B C 1
ATOM 6541 O O . ASP B 1 222 ? 18.281 21.453 -14.242 1 46.47 222 ASP B O 1
ATOM 6545 N N . ALA B 1 223 ? 16.422 20.422 -14.836 1 44.97 223 ALA B N 1
ATOM 6546 C CA . ALA B 1 223 ? 15.734 21.688 -14.594 1 44.97 223 ALA B CA 1
ATOM 6547 C C . ALA B 1 223 ? 15.703 22.031 -13.102 1 44.97 223 ALA B C 1
ATOM 6549 O O . ALA B 1 223 ? 15.977 23.156 -12.711 1 44.97 223 ALA B O 1
ATOM 6550 N N . VAL B 1 224 ? 15.328 20.969 -12.219 1 53.44 224 VAL B N 1
ATOM 6551 C CA . VAL B 1 224 ? 15.141 21.406 -10.836 1 53.44 224 VAL B CA 1
ATOM 6552 C C . VAL B 1 224 ? 16.484 21.422 -10.125 1 53.44 224 VAL B C 1
ATOM 6554 O O . VAL B 1 224 ? 16.609 21.969 -9.023 1 53.44 224 VAL B O 1
ATOM 6557 N N . ALA B 1 225 ? 17.406 20.781 -10.836 1 56.75 225 ALA B N 1
ATOM 6558 C CA . ALA B 1 225 ? 18.734 20.859 -10.234 1 56.75 225 ALA B CA 1
ATOM 6559 C C . ALA B 1 225 ? 19.516 22.047 -10.766 1 56.75 225 ALA B C 1
ATOM 6561 O O . ALA B 1 225 ? 20.609 22.359 -10.266 1 56.75 225 ALA B O 1
ATOM 6562 N N . ARG B 1 226 ? 18.766 22.875 -11.523 1 65.88 226 ARG B N 1
ATOM 6563 C CA . ARG B 1 226 ? 19.531 24 -12.078 1 65.88 226 ARG B CA 1
ATOM 6564 C C . ARG B 1 226 ? 19.531 25.188 -11.109 1 65.88 226 ARG B C 1
ATOM 6566 O O . ARG B 1 226 ? 18.5 25.531 -10.531 1 65.88 226 ARG B O 1
ATOM 6573 N N . LYS B 1 227 ? 20.625 25.688 -11 1 76.62 227 LYS B N 1
ATOM 6574 C CA . LYS B 1 227 ? 20.797 26.906 -10.211 1 76.62 227 LYS B CA 1
ATOM 6575 C C . LYS B 1 227 ? 19.938 28.047 -10.742 1 76.62 227 LYS B C 1
ATOM 6577 O O . LYS B 1 227 ? 19.703 28.141 -11.953 1 76.62 227 LYS B O 1
ATOM 6582 N N . GLU B 1 228 ? 19.281 28.75 -9.828 1 83.5 228 GLU B N 1
ATOM 6583 C CA . GLU B 1 228 ? 18.516 29.969 -10.102 1 83.5 228 GLU B CA 1
ATOM 6584 C C . GLU B 1 228 ? 17.141 29.625 -10.641 1 83.5 228 GLU B C 1
ATOM 6586 O O . GLU B 1 228 ? 16.516 30.453 -11.312 1 83.5 228 GLU B O 1
ATOM 6591 N N . THR B 1 229 ? 16.781 28.453 -10.359 1 88.75 229 THR B N 1
ATOM 6592 C CA . THR B 1 229 ? 15.438 28.047 -10.742 1 88.75 229 THR B CA 1
ATOM 6593 C C . THR B 1 229 ? 14.43 28.406 -9.648 1 88.75 229 THR B C 1
ATOM 6595 O O . THR B 1 229 ? 14.711 28.234 -8.461 1 88.75 229 THR B O 1
ATOM 6598 N N . SER B 1 230 ? 13.328 29.031 -10.133 1 93.25 230 SER B N 1
ATOM 6599 C CA . SER B 1 230 ? 12.234 29.344 -9.211 1 93.25 230 SER B CA 1
ATOM 6600 C C . SER B 1 230 ? 11.062 28.375 -9.391 1 93.25 230 SER B C 1
ATOM 6602 O O . SER B 1 230 ? 10.742 27.984 -10.516 1 93.25 230 SER B O 1
ATOM 6604 N N . TYR B 1 231 ? 10.5 27.938 -8.289 1 93.12 231 TYR B N 1
ATOM 6605 C CA . TYR B 1 231 ? 9.422 26.953 -8.359 1 93.12 231 TYR B CA 1
ATOM 6606 C C . TYR B 1 231 ? 8.398 27.188 -7.25 1 93.12 231 TYR B C 1
ATOM 6608 O O . TYR B 1 231 ? 8.703 27.828 -6.246 1 93.12 231 TYR B O 1
ATOM 6616 N N . LEU B 1 232 ? 7.195 26.766 -7.465 1 95.75 232 LEU B N 1
ATOM 6617 C CA . LEU B 1 232 ? 6.129 26.719 -6.469 1 95.75 232 LEU B CA 1
ATOM 6618 C C . LEU B 1 232 ? 5.992 25.328 -5.883 1 95.75 232 LEU B C 1
ATOM 6620 O O . LEU B 1 232 ? 6.109 24.328 -6.605 1 95.75 232 LEU B O 1
ATOM 6624 N N . VAL B 1 233 ? 5.832 25.266 -4.621 1 96.31 233 VAL B N 1
ATOM 6625 C CA . VAL B 1 233 ? 5.395 24.031 -3.971 1 96.31 233 VAL B CA 1
ATOM 6626 C C . VAL B 1 233 ? 3.922 24.156 -3.578 1 96.31 233 VAL B C 1
ATOM 6628 O O . VAL B 1 233 ? 3.555 25.016 -2.773 1 96.31 233 VAL B O 1
ATOM 6631 N N . VAL B 1 234 ? 3.113 23.391 -4.191 1 97.19 234 VAL B N 1
ATOM 6632 C CA . VAL B 1 234 ? 1.685 23.344 -3.898 1 97.19 234 VAL B CA 1
ATOM 6633 C C . VAL B 1 234 ? 1.359 22.094 -3.086 1 97.19 234 VAL B C 1
ATOM 6635 O O . VAL B 1 234 ? 1.133 21.016 -3.652 1 97.19 234 VAL B O 1
ATOM 6638 N N . ASP B 1 235 ? 1.252 22.25 -1.799 1 97.06 235 ASP B N 1
ATOM 6639 C CA . ASP B 1 235 ? 0.975 21.156 -0.885 1 97.06 235 ASP B CA 1
ATOM 6640 C C . ASP B 1 235 ? -0.522 21.031 -0.61 1 97.06 235 ASP B C 1
ATOM 6642 O O . ASP B 1 235 ? -1.068 21.766 0.218 1 97.06 235 ASP B O 1
ATOM 6646 N N . CYS B 1 236 ? -1.111 20.094 -1.314 1 96.75 236 CYS B N 1
ATOM 6647 C CA . CYS B 1 236 ? -2.541 19.859 -1.148 1 96.75 236 CYS B CA 1
ATOM 6648 C C . CYS B 1 236 ? -2.789 18.672 -0.22 1 96.75 236 CYS B C 1
ATOM 6650 O O . CYS B 1 236 ? -2.84 17.531 -0.667 1 96.75 236 CYS B O 1
ATOM 6652 N N . GLY B 1 237 ? -3.127 18.969 1.04 1 94.31 237 GLY B N 1
ATOM 6653 C CA . GLY B 1 237 ? -3.361 17.938 2.035 1 94.31 237 GLY B CA 1
ATOM 6654 C C . GLY B 1 237 ? -4.832 17.641 2.254 1 94.31 237 GLY B C 1
ATOM 6655 O O . GLY B 1 237 ? -5.664 17.938 1.392 1 94.31 237 GLY B O 1
ATOM 6656 N N . GLY B 1 238 ? -5.066 17.016 3.314 1 93.25 238 GLY B N 1
ATOM 6657 C CA . GLY B 1 238 ? -6.438 16.656 3.643 1 93.25 238 GLY B CA 1
ATOM 6658 C C . GLY B 1 238 ? -7.266 17.844 4.09 1 93.25 238 GLY B C 1
ATOM 6659 O O . GLY B 1 238 ? -8.469 17.922 3.816 1 93.25 238 GLY B O 1
ATOM 6660 N N . GLY B 1 239 ? -6.613 18.75 4.82 1 92.19 239 GLY B N 1
ATOM 6661 C CA . GLY B 1 239 ? -7.355 19.875 5.363 1 92.19 239 GLY B CA 1
ATOM 6662 C C . GLY B 1 239 ? -7.008 21.203 4.703 1 92.19 239 GLY B C 1
ATOM 6663 O O . GLY B 1 239 ? -7.891 22 4.402 1 92.19 239 GLY B O 1
ATOM 6664 N N . THR B 1 240 ? -5.766 21.391 4.492 1 91.94 240 THR B N 1
ATOM 6665 C CA . THR B 1 240 ? -5.312 22.688 3.996 1 91.94 240 THR B CA 1
ATOM 6666 C C . THR B 1 240 ? -4.492 22.531 2.721 1 91.94 240 THR B C 1
ATOM 6668 O O . THR B 1 240 ? -3.986 21.438 2.438 1 91.94 240 THR B O 1
ATOM 6671 N N . VAL B 1 241 ? -4.484 23.547 1.946 1 95.31 241 VAL B N 1
ATOM 6672 C CA . VAL B 1 241 ? -3.551 23.734 0.839 1 95.31 241 VAL B CA 1
ATOM 6673 C C . VAL B 1 241 ? -2.559 24.844 1.18 1 95.31 241 VAL B C 1
ATOM 6675 O O . VAL B 1 241 ? -2.955 25.938 1.575 1 95.31 241 VAL B O 1
ATOM 6678 N N . ASP B 1 242 ? -1.301 24.484 1.107 1 95.19 242 ASP B N 1
ATOM 6679 C CA . ASP B 1 242 ? -0.212 25.422 1.378 1 95.19 242 ASP B CA 1
ATOM 6680 C C . ASP B 1 242 ? 0.653 25.625 0.136 1 95.19 242 ASP B C 1
ATOM 6682 O O . ASP B 1 242 ? 1.153 24.672 -0.447 1 95.19 242 ASP B O 1
ATOM 6686 N N . ILE B 1 243 ? 0.844 26.875 -0.162 1 96.19 243 ILE B N 1
ATOM 6687 C CA . ILE B 1 243 ? 1.636 27.203 -1.344 1 96.19 243 ILE B CA 1
ATOM 6688 C C . ILE B 1 243 ? 2.822 28.078 -0.943 1 96.19 243 ILE B C 1
ATOM 6690 O O . ILE B 1 243 ? 2.65 29.125 -0.305 1 96.19 243 ILE B O 1
ATOM 6694 N N . THR B 1 244 ? 4.004 27.641 -1.266 1 95.62 244 THR B N 1
ATOM 6695 C CA . THR B 1 244 ? 5.211 28.438 -1.062 1 95.62 244 THR B CA 1
ATOM 6696 C C . THR B 1 244 ? 5.996 28.562 -2.365 1 95.62 244 THR B C 1
ATOM 6698 O O . THR B 1 244 ? 5.852 27.75 -3.27 1 95.62 244 THR B O 1
ATOM 6701 N N . ALA B 1 245 ? 6.734 29.609 -2.48 1 95.69 245 ALA B N 1
ATOM 6702 C CA . ALA B 1 245 ? 7.574 29.891 -3.645 1 95.69 245 ALA B CA 1
ATOM 6703 C C . ALA B 1 245 ? 9.047 29.969 -3.252 1 95.69 245 ALA B C 1
ATOM 6705 O O . ALA B 1 245 ? 9.398 30.625 -2.268 1 95.69 245 ALA B O 1
ATOM 6706 N N . HIS B 1 246 ? 9.828 29.266 -4.012 1 94.31 246 HIS B N 1
ATOM 6707 C CA . HIS B 1 246 ? 11.242 29.172 -3.664 1 94.31 246 HIS B CA 1
ATOM 6708 C C . HIS B 1 246 ? 12.117 29.406 -4.887 1 94.31 246 HIS B C 1
ATOM 6710 O O . HIS B 1 246 ? 11.672 29.203 -6.023 1 94.31 246 HIS B O 1
ATOM 6716 N N . ARG B 1 247 ? 13.352 29.812 -4.598 1 93.06 247 ARG B N 1
ATOM 6717 C CA . ARG B 1 247 ? 14.406 29.922 -5.602 1 93.06 247 ARG B CA 1
ATOM 6718 C C . ARG B 1 247 ? 15.688 29.25 -5.125 1 93.06 247 ARG B C 1
ATOM 6720 O O . ARG B 1 247 ? 16.094 29.422 -3.973 1 93.06 247 ARG B O 1
ATOM 6727 N N . ILE B 1 248 ? 16.234 28.484 -6.008 1 89.88 248 ILE B N 1
ATOM 6728 C CA . ILE B 1 248 ? 17.516 27.875 -5.711 1 89.88 248 ILE B CA 1
ATOM 6729 C C . ILE B 1 248 ? 18.641 28.875 -5.98 1 89.88 248 ILE B C 1
ATOM 6731 O O . ILE B 1 248 ? 18.75 29.422 -7.086 1 89.88 248 ILE B O 1
ATOM 6735 N N . GLN B 1 249 ? 19.438 29.016 -5 1 89.19 249 GLN B N 1
ATOM 6736 C CA . GLN B 1 249 ? 20.547 29.969 -5.129 1 89.19 249 GLN B CA 1
ATOM 6737 C C . GLN B 1 249 ? 21.766 29.312 -5.754 1 89.19 249 GLN B C 1
ATOM 6739 O O . GLN B 1 249 ? 21.859 28.078 -5.812 1 89.19 249 GLN B O 1
ATOM 6744 N N . PRO B 1 250 ? 22.719 30.109 -6.207 1 86.81 250 PRO B N 1
ATOM 6745 C CA . PRO B 1 250 ? 23.922 29.547 -6.812 1 86.81 250 PRO B CA 1
ATOM 6746 C C . PRO B 1 250 ? 24.688 28.625 -5.863 1 86.81 250 PRO B C 1
ATOM 6748 O O . PRO B 1 250 ? 25.344 27.688 -6.309 1 86.81 250 PRO B O 1
ATOM 6751 N N . ASP B 1 251 ? 24.578 28.875 -4.562 1 84.94 251 ASP B N 1
ATOM 6752 C CA . ASP B 1 251 ? 25.281 28.047 -3.584 1 84.94 251 ASP B CA 1
ATOM 6753 C C . ASP B 1 251 ? 24.422 26.844 -3.162 1 84.94 251 ASP B C 1
ATOM 6755 O O . ASP B 1 251 ? 24.719 26.203 -2.152 1 84.94 251 ASP B O 1
ATOM 6759 N N . ASP B 1 252 ? 23.312 26.594 -3.744 1 81.69 252 ASP B N 1
ATOM 6760 C CA . ASP B 1 252 ? 22.406 25.469 -3.566 1 81.69 252 ASP B CA 1
ATOM 6761 C C . ASP B 1 252 ? 21.484 25.672 -2.361 1 81.69 252 ASP B C 1
ATOM 6763 O O . ASP B 1 252 ? 20.688 24.797 -2.027 1 81.69 252 ASP B O 1
ATOM 6767 N N . SER B 1 253 ? 21.656 26.859 -1.815 1 86.62 253 SER B N 1
ATOM 6768 C CA . SER B 1 253 ? 20.688 27.156 -0.763 1 86.62 253 SER B CA 1
ATOM 6769 C C . SER B 1 253 ? 19.328 27.531 -1.348 1 86.62 253 SER B C 1
ATOM 6771 O O . SER B 1 253 ? 19.219 27.797 -2.547 1 86.62 253 SER B O 1
ATOM 6773 N N . ILE B 1 254 ? 18.344 27.5 -0.522 1 89.38 254 ILE B N 1
ATOM 6774 C CA . ILE B 1 254 ? 16.984 27.781 -0.979 1 89.38 254 ILE B CA 1
ATOM 6775 C C . ILE B 1 254 ? 16.453 29.047 -0.297 1 89.38 254 ILE B C 1
ATOM 6777 O O . ILE B 1 254 ? 16.625 29.219 0.91 1 89.38 254 ILE B O 1
ATOM 6781 N N . HIS B 1 255 ? 15.922 29.859 -1.108 1 92 255 HIS B N 1
ATOM 6782 C CA . HIS B 1 255 ? 15.305 31.078 -0.596 1 92 255 HIS B CA 1
ATOM 6783 C C . HIS B 1 255 ? 13.82 31.141 -0.927 1 92 255 HIS B C 1
ATOM 6785 O O . HIS B 1 255 ? 13.422 30.906 -2.072 1 92 255 HIS B O 1
ATOM 6791 N N . GLU B 1 256 ? 13.055 31.391 0.085 1 93.12 256 GLU B N 1
ATOM 6792 C CA . GLU B 1 256 ? 11.664 31.719 -0.185 1 93.12 256 GLU B CA 1
ATOM 6793 C C . GLU B 1 256 ? 11.539 33.094 -0.86 1 93.12 256 GLU B C 1
ATOM 6795 O O . GLU B 1 256 ? 12.227 34.031 -0.48 1 93.12 256 GLU B O 1
ATOM 6800 N N . ILE B 1 257 ? 10.742 33.188 -1.889 1 93.56 257 ILE B N 1
ATOM 6801 C CA . ILE B 1 257 ? 10.758 34.438 -2.639 1 93.56 257 ILE B CA 1
ATOM 6802 C C . ILE B 1 257 ? 9.422 35.156 -2.469 1 93.56 257 ILE B C 1
ATOM 6804 O O . ILE B 1 257 ? 9.289 36.312 -2.857 1 93.56 257 ILE B O 1
ATOM 6808 N N . TYR B 1 258 ? 8.508 34.5 -1.925 1 93.31 258 TYR B N 1
ATOM 6809 C CA . TYR B 1 258 ? 7.211 35.094 -1.594 1 93.31 258 TYR B CA 1
ATOM 6810 C C . TYR B 1 258 ? 6.605 34.406 -0.372 1 93.31 258 TYR B C 1
ATOM 6812 O O . TYR B 1 258 ? 6.879 33.25 -0.105 1 93.31 258 TYR B O 1
ATOM 6820 N N . ARG B 1 259 ? 5.793 35.094 0.359 1 90.69 259 ARG B N 1
ATOM 6821 C CA . ARG B 1 259 ? 5.191 34.562 1.582 1 90.69 259 ARG B CA 1
ATOM 6822 C C . ARG B 1 259 ? 4.273 33.375 1.282 1 90.69 259 ARG B C 1
ATOM 6824 O O . ARG B 1 259 ? 3.672 33.312 0.21 1 90.69 259 ARG B O 1
ATOM 6831 N N . ALA B 1 260 ? 4.09 32.562 2.256 1 90.69 260 ALA B N 1
ATOM 6832 C CA . ALA B 1 260 ? 3.217 31.391 2.119 1 90.69 260 ALA B CA 1
ATOM 6833 C C . ALA B 1 260 ? 1.758 31.812 1.977 1 90.69 260 ALA B C 1
ATOM 6835 O O . ALA B 1 260 ? 1.313 32.75 2.625 1 90.69 260 ALA B O 1
ATOM 6836 N N . THR B 1 261 ? 1.061 31.172 1.103 1 91.25 261 THR B N 1
ATOM 6837 C CA . THR B 1 261 ? -0.37 31.375 0.893 1 91.25 261 THR B CA 1
ATOM 6838 C C . THR B 1 261 ? -1.108 30.031 0.926 1 91.25 261 THR B C 1
ATOM 6840 O O . THR B 1 261 ? -0.482 28.969 0.929 1 91.25 261 THR B O 1
ATOM 6843 N N . GLY B 1 262 ? -2.398 30.094 1.042 1 91.38 262 GLY B N 1
ATOM 6844 C CA . GLY B 1 262 ? -3.186 28.859 1.078 1 91.38 262 GLY B CA 1
ATOM 6845 C C . GLY B 1 262 ? -4.539 29.047 1.736 1 91.38 262 GLY B C 1
ATOM 6846 O O . GLY B 1 262 ? -5.02 30.172 1.876 1 91.38 262 GLY B O 1
ATOM 6847 N N . GLY B 1 263 ? -5.211 27.984 2.004 1 90.62 263 GLY B N 1
ATOM 6848 C CA . GLY B 1 263 ? -6.535 28 2.602 1 90.62 263 GLY B CA 1
ATOM 6849 C C . GLY B 1 263 ? -7.039 26.625 2.961 1 90.62 263 GLY B C 1
ATOM 6850 O O . GLY B 1 263 ? -6.332 25.625 2.773 1 90.62 263 GLY B O 1
ATOM 6851 N N . ALA B 1 264 ? -8.211 26.625 3.543 1 90.88 264 ALA B N 1
ATOM 6852 C CA . ALA B 1 264 ? -8.844 25.391 3.969 1 90.88 264 ALA B CA 1
ATOM 6853 C C . ALA B 1 264 ? -9.555 24.703 2.805 1 90.88 264 ALA B C 1
ATOM 6855 O O . ALA B 1 264 ? -10.781 24.625 2.783 1 90.88 264 ALA B O 1
ATOM 6856 N N . TRP B 1 265 ? -8.805 24.25 1.839 1 93.44 265 TRP B N 1
ATOM 6857 C CA . TRP B 1 265 ? -9.344 23.641 0.626 1 93.44 265 TRP B CA 1
ATOM 6858 C C . TRP B 1 265 ? -8.828 22.219 0.447 1 93.44 265 TRP B C 1
ATOM 6860 O O . TRP B 1 265 ? -8.523 21.797 -0.673 1 93.44 265 TRP B O 1
ATOM 6870 N N . GLY B 1 266 ? -8.586 21.531 1.48 1 93.75 266 GLY B N 1
ATOM 6871 C CA . GLY B 1 266 ? -8.023 20.203 1.389 1 93.75 266 GLY B CA 1
ATOM 6872 C C . GLY B 1 266 ? -9.039 19.156 0.969 1 93.75 266 GLY B C 1
ATOM 6873 O O . GLY B 1 266 ? -10.219 19.469 0.762 1 93.75 266 GLY B O 1
ATOM 6874 N N . GLY B 1 267 ? -8.625 17.938 0.831 1 94.19 267 GLY B N 1
ATOM 6875 C CA . GLY B 1 267 ? -9.445 16.828 0.364 1 94.19 267 GLY B CA 1
ATOM 6876 C C . GLY B 1 267 ? -10.68 16.594 1.219 1 94.19 267 GLY B C 1
ATOM 6877 O O . GLY B 1 267 ? -11.68 16.047 0.742 1 94.19 267 GLY B O 1
ATOM 6878 N N . SER B 1 268 ? -10.641 17 2.471 1 94.31 268 SER B N 1
ATOM 6879 C CA . SER B 1 268 ? -11.766 16.781 3.379 1 94.31 268 SER B CA 1
ATOM 6880 C C . SER B 1 268 ? -12.984 17.594 2.941 1 94.31 268 SER B C 1
ATOM 6882 O O . SER B 1 268 ? -14.117 17.25 3.285 1 94.31 268 SER B O 1
ATOM 6884 N N . LYS B 1 269 ? -12.727 18.641 2.223 1 95.06 269 LYS B N 1
ATOM 6885 C CA . LYS B 1 269 ? -13.844 19.422 1.71 1 95.06 269 LYS B CA 1
ATOM 6886 C C . LYS B 1 269 ? -14.656 18.609 0.696 1 95.06 269 LYS B C 1
ATOM 6888 O O . LYS B 1 269 ? -15.875 18.781 0.599 1 95.06 269 LYS B O 1
ATOM 6893 N N . VAL B 1 270 ? -13.992 17.766 -0.083 1 95.62 270 VAL B N 1
ATOM 6894 C CA . VAL B 1 270 ? -14.695 16.891 -1.015 1 95.62 270 VAL B CA 1
ATOM 6895 C C . VAL B 1 270 ? -15.547 15.883 -0.24 1 95.62 270 VAL B C 1
ATOM 6897 O O . VAL B 1 270 ? -16.656 15.562 -0.655 1 95.62 270 VAL B O 1
ATOM 6900 N N . ASP B 1 271 ? -15.008 15.414 0.875 1 95.31 271 ASP B N 1
ATOM 6901 C CA . ASP B 1 271 ? -15.766 14.516 1.738 1 95.31 271 ASP B CA 1
ATOM 6902 C C . ASP B 1 271 ? -17.047 15.188 2.236 1 95.31 271 ASP B C 1
ATOM 6904 O O . ASP B 1 271 ? -18.094 14.539 2.336 1 95.31 271 ASP B O 1
ATOM 6908 N N . GLN B 1 272 ? -16.938 16.453 2.541 1 94.94 272 GLN B N 1
ATOM 6909 C CA . GLN B 1 272 ? -18.094 17.203 3.02 1 94.94 272 GLN B CA 1
ATOM 6910 C C . GLN B 1 272 ? -19.172 17.312 1.939 1 94.94 272 GLN B C 1
ATOM 6912 O O . GLN B 1 272 ? -20.359 17.359 2.246 1 94.94 272 GLN B O 1
ATOM 6917 N N . GLU B 1 273 ? -18.734 17.344 0.713 1 96.12 273 GLU B N 1
ATOM 6918 C CA . GLU B 1 273 ? -19.688 17.422 -0.388 1 96.12 273 GLU B CA 1
ATOM 6919 C C . GLU B 1 273 ? -20.547 16.156 -0.458 1 96.12 273 GLU B C 1
ATOM 6921 O O . GLU B 1 273 ? -21.688 16.203 -0.907 1 96.12 273 GLU B O 1
ATOM 6926 N N . LEU B 1 274 ? -20.031 14.969 -0.067 1 96.62 274 LEU B N 1
ATOM 6927 C CA . LEU B 1 274 ? -20.859 13.773 0.011 1 96.62 274 LEU B CA 1
ATOM 6928 C C . LEU B 1 274 ? -22 13.969 0.999 1 96.62 274 LEU B C 1
ATOM 6930 O O . LEU B 1 274 ? -23.141 13.562 0.729 1 96.62 274 LEU B O 1
ATOM 6934 N N . GLU B 1 275 ? -21.641 14.539 2.168 1 96 275 GLU B N 1
ATOM 6935 C CA . GLU B 1 275 ? -22.688 14.82 3.148 1 96 275 GLU B CA 1
ATOM 6936 C C . GLU B 1 275 ? -23.766 15.742 2.568 1 96 275 GLU B C 1
ATOM 6938 O O . GLU B 1 275 ? -24.953 15.531 2.791 1 96 275 GLU B O 1
ATOM 6943 N N . VAL B 1 276 ? -23.312 16.766 1.843 1 96.19 276 VAL B N 1
ATOM 6944 C CA . VAL B 1 276 ? -24.25 17.688 1.2 1 96.19 276 VAL B CA 1
ATOM 6945 C C . VAL B 1 276 ? -25.156 16.938 0.24 1 96.19 276 VAL B C 1
ATOM 6947 O O . VAL B 1 276 ? -26.359 17.156 0.214 1 96.19 276 VAL B O 1
ATOM 6950 N N . LYS B 1 277 ? -24.609 15.977 -0.541 1 95.75 277 LYS B N 1
ATOM 6951 C CA . LYS B 1 277 ? -25.375 15.18 -1.486 1 95.75 277 LYS B CA 1
ATOM 6952 C C . LYS B 1 277 ? -26.375 14.273 -0.758 1 95.75 277 LYS B C 1
ATOM 6954 O O . LYS B 1 277 ? -27.516 14.117 -1.196 1 95.75 277 LYS B O 1
ATOM 6959 N N . LEU B 1 278 ? -25.938 13.68 0.319 1 96.31 278 LEU B N 1
ATOM 6960 C CA . LEU B 1 278 ? -26.812 12.805 1.094 1 96.31 278 LEU B CA 1
ATOM 6961 C C . LEU B 1 278 ? -27.953 13.594 1.711 1 96.31 278 LEU B C 1
ATOM 6963 O O . LEU B 1 278 ? -29.094 13.109 1.752 1 96.31 278 LEU B O 1
ATOM 6967 N N . LYS B 1 279 ? -27.688 14.828 2.193 1 95.81 279 LYS B N 1
ATOM 6968 C CA . LYS B 1 279 ? -28.734 15.703 2.73 1 95.81 279 LYS B CA 1
ATOM 6969 C C . LYS B 1 279 ? -29.719 16.109 1.645 1 95.81 279 LYS B C 1
ATOM 6971 O O . LYS B 1 279 ? -30.922 16.219 1.902 1 95.81 279 LYS B O 1
ATOM 6976 N N . ASP B 1 280 ? -29.172 16.344 0.476 1 94.81 280 ASP B N 1
ATOM 6977 C CA . ASP B 1 280 ? -30.016 16.688 -0.661 1 94.81 280 ASP B CA 1
ATOM 6978 C C . ASP B 1 280 ? -30.953 15.539 -1.016 1 94.81 280 ASP B C 1
ATOM 6980 O O . ASP B 1 280 ? -32.094 15.758 -1.396 1 94.81 280 ASP B O 1
ATOM 6984 N N . ILE B 1 281 ? -30.484 14.328 -0.934 1 94.25 281 ILE B N 1
ATOM 6985 C CA . ILE B 1 281 ? -31.234 13.141 -1.338 1 94.25 281 ILE B CA 1
ATOM 6986 C C . ILE B 1 281 ? -32.188 12.727 -0.227 1 94.25 281 ILE B C 1
ATOM 6988 O O . ILE B 1 281 ? -33.375 12.453 -0.487 1 94.25 281 ILE B O 1
ATOM 6992 N N . PHE B 1 282 ? -31.75 12.734 1.045 1 93.94 282 PHE B N 1
ATOM 6993 C CA . PHE B 1 282 ? -32.5 12.078 2.105 1 93.94 282 PHE B CA 1
ATOM 6994 C C . PHE B 1 282 ? -33.062 13.109 3.086 1 93.94 282 PHE B C 1
ATOM 6996 O O . PHE B 1 282 ? -33.844 12.766 3.971 1 93.94 282 PHE B O 1
ATOM 7003 N N . GLY B 1 283 ? -32.625 14.359 2.949 1 92.44 283 GLY B N 1
ATOM 7004 C CA . GLY B 1 283 ? -33.094 15.422 3.826 1 92.44 283 GLY B CA 1
ATOM 7005 C C . GLY B 1 283 ? -32.062 15.805 4.891 1 92.44 283 GLY B C 1
ATOM 7006 O O . GLY B 1 283 ? -31.328 14.953 5.379 1 92.44 283 GLY B O 1
ATOM 7007 N N . LEU B 1 284 ? -32.125 17 5.344 1 94.12 284 LEU B N 1
ATOM 7008 C CA . LEU B 1 284 ? -31.172 17.562 6.312 1 94.12 284 LEU B CA 1
ATOM 7009 C C . LEU B 1 284 ? -31.359 16.906 7.68 1 94.12 284 LEU B C 1
ATOM 7011 O O . LEU B 1 284 ? -30.391 16.422 8.266 1 94.12 284 LEU B O 1
ATOM 7015 N N . HIS B 1 285 ? -32.531 16.797 8.172 1 92.19 285 HIS B N 1
ATOM 7016 C CA . HIS B 1 285 ? -32.812 16.344 9.531 1 92.19 285 HIS B CA 1
ATOM 7017 C C . HIS B 1 285 ? -32.5 14.859 9.688 1 92.19 285 HIS B C 1
ATOM 7019 O O . HIS B 1 285 ? -31.844 14.461 10.648 1 92.19 285 HIS B O 1
ATOM 7025 N N . PRO B 1 286 ? -32.938 14.047 8.695 1 92.5 286 PRO B N 1
ATOM 7026 C CA . PRO B 1 286 ? -32.594 12.625 8.828 1 92.5 286 PRO B CA 1
ATOM 7027 C C . PRO B 1 286 ? -31.094 12.375 8.867 1 92.5 286 PRO B C 1
ATOM 7029 O O . PRO B 1 286 ? -30.625 11.562 9.664 1 92.5 286 PRO B O 1
ATOM 7032 N N . ILE B 1 287 ? -30.359 13.094 8.055 1 94.62 287 ILE B N 1
ATOM 7033 C CA . ILE B 1 287 ? -28.922 12.875 7.98 1 94.62 287 ILE B CA 1
ATOM 7034 C C . ILE B 1 287 ? -28.266 13.359 9.273 1 94.62 287 ILE B C 1
ATOM 7036 O O . ILE B 1 287 ? -27.406 12.672 9.828 1 94.62 287 ILE B O 1
ATOM 7040 N N . ASP B 1 288 ? -28.672 14.484 9.758 1 94.25 288 ASP B N 1
ATOM 7041 C CA . ASP B 1 288 ? -28.109 15 11 1 94.25 288 ASP B CA 1
ATOM 7042 C C . ASP B 1 288 ? -28.438 14.086 12.18 1 94.25 288 ASP B C 1
ATOM 7044 O O . ASP B 1 288 ? -27.609 13.891 13.07 1 94.25 288 ASP B O 1
ATOM 7048 N N . SER B 1 289 ? -29.641 13.578 12.164 1 93.94 289 SER B N 1
ATOM 7049 C CA . SER B 1 289 ? -30.047 12.656 13.211 1 93.94 289 SER B CA 1
ATOM 7050 C C . SER B 1 289 ? -29.25 11.359 13.156 1 93.94 289 SER B C 1
ATOM 7052 O O . SER B 1 289 ? -28.844 10.828 14.195 1 93.94 289 SER B O 1
ATOM 7054 N N . PHE B 1 290 ? -29.078 10.859 11.953 1 94.06 290 PHE B N 1
ATOM 7055 C CA . PHE B 1 290 ? -28.297 9.633 11.812 1 94.06 290 PHE B CA 1
ATOM 7056 C C . PHE B 1 290 ? -26.875 9.828 12.32 1 94.06 290 PHE B C 1
ATOM 7058 O O . PHE B 1 290 ? -26.328 8.961 13.008 1 94.06 290 PHE B O 1
ATOM 7065 N N . LYS B 1 291 ? -26.25 10.977 12.016 1 92.31 291 LYS B N 1
ATOM 7066 C CA . LYS B 1 291 ? -24.891 11.312 12.438 1 92.31 291 LYS B CA 1
ATOM 7067 C C . LYS B 1 291 ? -24.781 11.289 13.961 1 92.31 291 LYS B C 1
ATOM 7069 O O . LYS B 1 291 ? -23.781 10.812 14.508 1 92.31 291 LYS B O 1
ATOM 7074 N N . LYS B 1 292 ? -25.766 11.734 14.57 1 89.75 292 LYS B N 1
ATOM 7075 C CA . LYS B 1 292 ? -25.766 11.852 16.031 1 89.75 292 LYS B CA 1
ATOM 7076 C C . LYS B 1 292 ? -26.016 10.492 16.688 1 89.75 292 LYS B C 1
ATOM 7078 O O . LYS B 1 292 ? -25.375 10.148 17.672 1 89.75 292 LYS B O 1
ATOM 7083 N N . LEU B 1 293 ? -26.922 9.711 16.078 1 90 293 LEU B N 1
ATOM 7084 C CA . LEU B 1 293 ? -27.375 8.469 16.719 1 90 293 LEU B CA 1
ATOM 7085 C C . LEU B 1 293 ? -26.453 7.309 16.359 1 90 293 LEU B C 1
ATOM 7087 O O . LEU B 1 293 ? -26.359 6.34 17.109 1 90 293 LEU B O 1
ATOM 7091 N N . HIS B 1 294 ? -25.844 7.375 15.117 1 90.75 294 HIS B N 1
ATOM 7092 C CA . HIS B 1 294 ? -24.984 6.316 14.625 1 90.75 294 HIS B CA 1
ATOM 7093 C C . HIS B 1 294 ? -23.656 6.879 14.117 1 90.75 294 HIS B C 1
ATOM 7095 O O . HIS B 1 294 ? -23.281 6.652 12.969 1 90.75 294 HIS B O 1
ATOM 7101 N N . PRO B 1 295 ? -22.875 7.504 15.062 1 90.69 295 PRO B N 1
ATOM 7102 C CA . PRO B 1 295 ? -21.672 8.203 14.602 1 90.69 295 PRO B CA 1
ATOM 7103 C C . PRO B 1 295 ? -20.641 7.266 13.992 1 90.69 295 PRO B C 1
ATOM 7105 O O . PRO B 1 295 ? -19.953 7.629 13.031 1 90.69 295 PRO B O 1
ATOM 7108 N N . SER B 1 296 ? -20.484 6.062 14.547 1 90.38 296 SER B N 1
ATOM 7109 C CA . SER B 1 296 ? -19.5 5.129 14.008 1 90.38 296 SER B CA 1
ATOM 7110 C C . SER B 1 296 ? -19.875 4.691 12.594 1 90.38 296 SER B C 1
ATOM 7112 O O . SER B 1 296 ? -19 4.59 11.727 1 90.38 296 SER B O 1
ATOM 7114 N N . ASP B 1 297 ? -21.156 4.426 12.32 1 91.56 297 ASP B N 1
ATOM 7115 C CA . ASP B 1 297 ? -21.609 4.039 10.984 1 91.56 297 ASP B CA 1
ATOM 7116 C C . ASP B 1 297 ? -21.453 5.191 10 1 91.56 297 ASP B C 1
ATOM 7118 O O . ASP B 1 297 ? -21.141 4.973 8.828 1 91.56 297 ASP B O 1
ATOM 7122 N N . TRP B 1 298 ? -21.781 6.383 10.523 1 93.31 298 TRP B N 1
ATOM 7123 C CA . TRP B 1 298 ? -21.594 7.566 9.688 1 93.31 298 TRP B CA 1
ATOM 7124 C C . TRP B 1 298 ? -20.125 7.688 9.25 1 93.31 298 TRP B C 1
ATOM 7126 O O . TRP B 1 298 ? -19.859 7.945 8.07 1 93.31 298 TRP B O 1
ATOM 7136 N N . LEU B 1 299 ? -19.25 7.473 10.18 1 92 299 LEU B N 1
ATOM 7137 C CA . LEU B 1 299 ? -17.812 7.578 9.883 1 92 299 LEU B CA 1
ATOM 7138 C C . LEU B 1 299 ? -17.406 6.516 8.867 1 92 299 LEU B C 1
ATOM 7140 O O . LEU B 1 299 ? -16.562 6.777 8.008 1 92 299 LEU B O 1
ATOM 7144 N N . GLU B 1 300 ? -17.922 5.332 8.969 1 90.06 300 GLU B N 1
ATOM 7145 C CA . GLU B 1 300 ? -17.609 4.273 8.016 1 90.06 300 GLU B CA 1
ATOM 7146 C C . GLU B 1 300 ? -18.031 4.66 6.605 1 90.06 300 GLU B C 1
ATOM 7148 O O . GLU B 1 300 ? -17.328 4.375 5.637 1 90.06 300 GLU B O 1
ATOM 7153 N N . LEU B 1 301 ? -19.188 5.207 6.523 1 93.88 301 LEU B N 1
ATOM 7154 C CA . LEU B 1 301 ? -19.719 5.66 5.238 1 93.88 301 LEU B CA 1
ATOM 7155 C C . LEU B 1 301 ? -18.797 6.715 4.621 1 93.88 301 LEU B C 1
ATOM 7157 O O . LEU B 1 301 ? -18.406 6.598 3.463 1 93.88 301 LEU B O 1
ATOM 7161 N N . ILE B 1 302 ? -18.391 7.672 5.43 1 93.94 302 ILE B N 1
ATOM 7162 C CA . ILE B 1 302 ? -17.562 8.773 4.949 1 93.94 302 ILE B CA 1
ATOM 7163 C C . ILE B 1 302 ? -16.172 8.25 4.598 1 93.94 302 ILE B C 1
ATOM 7165 O O . ILE B 1 302 ? -15.578 8.672 3.602 1 93.94 302 ILE B O 1
ATOM 7169 N N . TRP B 1 303 ? -15.703 7.34 5.348 1 90.19 303 TRP B N 1
ATOM 7170 C CA . TRP B 1 303 ? -14.367 6.801 5.129 1 90.19 303 TRP B CA 1
ATOM 7171 C C . TRP B 1 303 ? -14.312 5.973 3.85 1 90.19 303 TRP B C 1
ATOM 7173 O O . TRP B 1 303 ? -13.297 5.965 3.148 1 90.19 303 TRP B O 1
ATOM 7183 N N . ASP B 1 304 ? -15.297 5.219 3.582 1 90.62 304 ASP B N 1
ATOM 7184 C CA . ASP B 1 304 ? -15.359 4.461 2.336 1 90.62 304 ASP B CA 1
ATOM 7185 C C . ASP B 1 304 ? -15.227 5.383 1.126 1 90.62 304 ASP B C 1
ATOM 7187 O O . ASP B 1 304 ? -14.516 5.066 0.173 1 90.62 304 ASP B O 1
ATOM 7191 N N . PHE B 1 305 ? -15.898 6.531 1.194 1 94.19 305 PHE B N 1
ATOM 7192 C CA . PHE B 1 305 ? -15.82 7.52 0.123 1 94.19 305 PHE B CA 1
ATOM 7193 C C . PHE B 1 305 ? -14.438 8.148 0.07 1 94.19 305 PHE B C 1
ATOM 7195 O O . PHE B 1 305 ? -13.875 8.344 -1.012 1 94.19 305 PHE B O 1
ATOM 7202 N N . GLU B 1 306 ? -13.898 8.453 1.234 1 91.69 306 GLU B N 1
ATOM 7203 C CA . GLU B 1 306 ? -12.57 9.062 1.32 1 91.69 306 GLU B CA 1
ATOM 7204 C C . GLU B 1 306 ? -11.523 8.195 0.627 1 91.69 306 GLU B C 1
ATOM 7206 O O . GLU B 1 306 ? -10.633 8.719 -0.045 1 91.69 306 GLU B O 1
ATOM 7211 N N . MET B 1 307 ? -11.625 6.961 0.767 1 84.12 307 MET B N 1
ATOM 7212 C CA . MET B 1 307 ? -10.664 6.039 0.166 1 84.12 307 MET B CA 1
ATOM 7213 C C . MET B 1 307 ? -10.883 5.934 -1.34 1 84.12 307 MET B C 1
ATOM 7215 O O . MET B 1 307 ? -9.914 5.879 -2.107 1 84.12 307 MET B O 1
ATOM 7219 N N . LYS B 1 308 ? -12.031 5.961 -1.816 1 86.75 308 LYS B N 1
ATOM 7220 C CA . LYS B 1 308 ? -12.367 5.66 -3.207 1 86.75 308 LYS B CA 1
ATOM 7221 C C . LYS B 1 308 ? -12.273 6.91 -4.078 1 86.75 308 LYS B C 1
ATOM 7223 O O . LYS B 1 308 ? -12.133 6.812 -5.297 1 86.75 308 LYS B O 1
ATOM 7228 N N . LYS B 1 309 ? -12.422 8.094 -3.457 1 88.38 309 LYS B N 1
ATOM 7229 C CA . LYS B 1 309 ? -12.391 9.32 -4.242 1 88.38 309 LYS B CA 1
ATOM 7230 C C . LYS B 1 309 ? -11 9.562 -4.828 1 88.38 309 LYS B C 1
ATOM 7232 O O . LYS B 1 309 ? -10.828 10.414 -5.707 1 88.38 309 LYS B O 1
ATOM 7237 N N . ARG B 1 310 ? -10.023 8.859 -4.367 1 77.81 310 ARG B N 1
ATOM 7238 C CA . ARG B 1 310 ? -8.641 9.016 -4.805 1 77.81 310 ARG B CA 1
ATOM 7239 C C . ARG B 1 310 ? -8.414 8.352 -6.16 1 77.81 310 ARG B C 1
ATOM 7241 O O . ARG B 1 310 ? -7.414 8.625 -6.828 1 77.81 310 ARG B O 1
ATOM 7248 N N . SER B 1 311 ? -9.391 7.648 -6.602 1 75.12 311 SER B N 1
ATOM 7249 C CA . SER B 1 311 ? -9.25 6.852 -7.816 1 75.12 311 SER B CA 1
ATOM 7250 C C . SER B 1 311 ? -9.406 7.715 -9.062 1 75.12 311 SER B C 1
ATOM 7252 O O . SER B 1 311 ? -9.828 8.867 -8.977 1 75.12 311 SER B O 1
ATOM 7254 N N . GLU B 1 312 ? -8.969 7.148 -10.172 1 74.81 312 GLU B N 1
ATOM 7255 C CA . GLU B 1 312 ? -9.055 7.84 -11.453 1 74.81 312 GLU B CA 1
ATOM 7256 C C . GLU B 1 312 ? -10.438 7.66 -12.078 1 74.81 312 GLU B C 1
ATOM 7258 O O . GLU B 1 312 ? -10.664 8.07 -13.227 1 74.81 312 GLU B O 1
ATOM 7263 N N . ARG B 1 313 ? -11.312 7.23 -11.367 1 74 313 ARG B N 1
ATOM 7264 C CA . ARG B 1 313 ? -12.633 6.883 -11.906 1 74 313 ARG B CA 1
ATOM 7265 C C . ARG B 1 313 ? -13.336 8.117 -12.453 1 74 313 ARG B C 1
ATOM 7267 O O . ARG B 1 313 ? -14 8.047 -13.492 1 74 313 ARG B O 1
ATOM 7274 N N . SER B 1 314 ? -13.18 9.133 -11.75 1 71.31 314 SER B N 1
ATOM 7275 C CA . SER B 1 314 ? -13.867 10.352 -12.164 1 71.31 314 SER B CA 1
ATOM 7276 C C . SER B 1 314 ? -13.406 10.805 -13.547 1 71.31 314 SER B C 1
ATOM 7278 O O . SER B 1 314 ? -14.234 11.18 -14.383 1 71.31 314 SER B O 1
ATOM 7280 N N . VAL B 1 315 ? -12.172 10.625 -13.75 1 77.62 315 VAL B N 1
ATOM 7281 C CA . VAL B 1 315 ? -11.633 11.102 -15.023 1 77.62 315 VAL B CA 1
ATOM 7282 C C . VAL B 1 315 ? -11.93 10.078 -16.125 1 77.62 315 VAL B C 1
ATOM 7284 O O . VAL B 1 315 ? -11.992 10.422 -17.297 1 77.62 315 VAL B O 1
ATOM 7287 N N . GLN B 1 316 ? -12.188 8.82 -15.75 1 76.88 316 GLN B N 1
ATOM 7288 C CA . GLN B 1 316 ? -12.484 7.758 -16.719 1 76.88 316 GLN B CA 1
ATOM 7289 C C . GLN B 1 316 ? -13.984 7.594 -16.906 1 76.88 316 GLN B C 1
ATOM 7291 O O . GLN B 1 316 ? -14.43 6.676 -17.594 1 76.88 316 GLN B O 1
ATOM 7296 N N . ASP B 1 317 ? -14.727 8.367 -16.266 1 79.5 317 ASP B N 1
ATOM 7297 C CA . ASP B 1 317 ? -16.188 8.352 -16.328 1 79.5 317 ASP B CA 1
ATOM 7298 C C . ASP B 1 317 ? -16.734 7.027 -15.805 1 79.5 317 ASP B C 1
ATOM 7300 O O . ASP B 1 317 ? -17.641 6.453 -16.406 1 79.5 317 ASP B O 1
ATOM 7304 N N . ARG B 1 318 ? -16.172 6.508 -14.836 1 83 318 ARG B N 1
ATOM 7305 C CA . ARG B 1 318 ? -16.641 5.316 -14.141 1 83 318 ARG B CA 1
ATOM 7306 C C . ARG B 1 318 ? -17.281 5.68 -12.805 1 83 318 ARG B C 1
ATOM 7308 O O . ARG B 1 318 ? -16.859 6.637 -12.148 1 83 318 ARG B O 1
ATOM 7315 N N . PRO B 1 319 ? -18.188 4.875 -12.477 1 87.25 319 PRO B N 1
ATOM 7316 C CA . PRO B 1 319 ? -18.891 5.227 -11.234 1 87.25 319 PRO B CA 1
ATOM 7317 C C . PRO B 1 319 ? -18.078 4.875 -9.992 1 87.25 319 PRO B C 1
ATOM 7319 O O . PRO B 1 319 ? -17.281 3.934 -10.008 1 87.25 319 PRO B O 1
ATOM 7322 N N . THR B 1 320 ? -18.234 5.68 -8.969 1 89.62 320 THR B N 1
ATOM 7323 C CA . THR B 1 320 ? -17.703 5.402 -7.633 1 89.62 320 THR B CA 1
ATOM 7324 C C . THR B 1 320 ? -18.797 4.844 -6.727 1 89.62 320 THR B C 1
ATOM 7326 O O . THR B 1 320 ? -19.875 5.438 -6.602 1 89.62 320 THR B O 1
ATOM 7329 N N . ARG B 1 321 ? -18.547 3.682 -6.125 1 89.88 321 ARG B N 1
ATOM 7330 C CA . ARG B 1 321 ? -19.531 3.039 -5.258 1 89.88 321 ARG B CA 1
ATOM 7331 C C . ARG B 1 321 ? -19.203 3.279 -3.787 1 89.88 321 ARG B C 1
ATOM 7333 O O . ARG B 1 321 ? -18.109 2.949 -3.326 1 89.88 321 ARG B O 1
ATOM 7340 N N . VAL B 1 322 ? -20.141 3.836 -3.092 1 92.81 322 VAL B N 1
ATOM 7341 C CA . VAL B 1 322 ? -19.969 4.086 -1.663 1 92.81 322 VAL B CA 1
ATOM 7342 C C . VAL B 1 322 ? -20.891 3.158 -0.87 1 92.81 322 VAL B C 1
ATOM 7344 O O . VAL B 1 322 ? -22.109 3.143 -1.085 1 92.81 322 VAL B O 1
ATOM 7347 N N . ARG B 1 323 ? -20.391 2.469 0.035 1 91.81 323 ARG B N 1
ATOM 7348 C CA . ARG B 1 323 ? -21.172 1.502 0.8 1 91.81 323 ARG B CA 1
ATOM 7349 C C . ARG B 1 323 ? -22.125 2.205 1.764 1 91.81 323 ARG B C 1
ATOM 7351 O O . ARG B 1 323 ? -21.719 3.109 2.498 1 91.81 323 ARG B O 1
ATOM 7358 N N . LEU B 1 324 ? -23.344 1.729 1.713 1 93.5 324 LEU B N 1
ATOM 7359 C CA . LEU B 1 324 ? -24.328 2.191 2.67 1 93.5 324 LEU B CA 1
ATOM 7360 C C . LEU B 1 324 ? -24.516 1.182 3.797 1 93.5 324 LEU B C 1
ATOM 7362 O O . LEU B 1 324 ? -24.984 0.066 3.566 1 93.5 324 LEU B O 1
ATOM 7366 N N . PRO B 1 325 ? -24.109 1.636 5.016 1 91.38 325 PRO B N 1
ATOM 7367 C CA . PRO B 1 325 ? -24.391 0.719 6.121 1 91.38 325 PRO B CA 1
ATOM 7368 C C . PRO B 1 325 ? -25.875 0.36 6.227 1 91.38 325 PRO B C 1
ATOM 7370 O O . PRO B 1 325 ? -26.734 1.188 5.922 1 91.38 325 PRO B O 1
ATOM 7373 N N . THR B 1 326 ? -26.156 -0.852 6.715 1 88.88 326 THR B N 1
ATOM 7374 C CA . THR B 1 326 ? -27.531 -1.294 6.891 1 88.88 326 THR B CA 1
ATOM 7375 C C . THR B 1 326 ? -28.297 -0.343 7.809 1 88.88 326 THR B C 1
ATOM 7377 O O . THR B 1 326 ? -29.484 -0.087 7.598 1 88.88 326 THR B O 1
ATOM 7380 N N . SER B 1 327 ? -27.625 0.12 8.852 1 89.19 327 SER B N 1
ATOM 7381 C CA . SER B 1 327 ? -28.25 1.06 9.781 1 89.19 327 SER B CA 1
ATOM 7382 C C . SER B 1 327 ? -28.688 2.332 9.062 1 89.19 327 SER B C 1
ATOM 7384 O O . SER B 1 327 ? -29.719 2.908 9.398 1 89.19 327 SER B O 1
ATOM 7386 N N . PHE B 1 328 ? -27.922 2.717 8.102 1 92.62 328 PHE B N 1
ATOM 7387 C CA . PHE B 1 328 ? -28.234 3.914 7.336 1 92.62 328 PHE B CA 1
ATOM 7388 C C . PHE B 1 328 ? -29.469 3.686 6.469 1 92.62 328 PHE B C 1
ATOM 7390 O O . PHE B 1 328 ? -30.391 4.512 6.457 1 92.62 328 PHE B O 1
ATOM 7397 N N . VAL B 1 329 ? -29.484 2.574 5.785 1 89.81 329 VAL B N 1
ATOM 7398 C CA . VAL B 1 329 ? -30.594 2.232 4.902 1 89.81 329 VAL B CA 1
ATOM 7399 C C . VAL B 1 329 ? -31.875 2.129 5.715 1 89.81 329 VAL B C 1
ATOM 7401 O O . VAL B 1 329 ? -32.906 2.695 5.336 1 89.81 329 VAL B O 1
ATOM 7404 N N . ASN B 1 330 ? -31.812 1.44 6.832 1 88.56 330 ASN B N 1
ATOM 7405 C CA . ASN B 1 330 ? -32.969 1.283 7.703 1 88.56 330 ASN B CA 1
ATOM 7406 C C . ASN B 1 330 ? -33.469 2.625 8.242 1 88.56 330 ASN B C 1
ATOM 7408 O O . ASN B 1 330 ? -34.656 2.871 8.328 1 88.56 330 ASN B O 1
ATOM 7412 N N . PHE B 1 331 ? -32.531 3.402 8.625 1 90.12 331 PHE B N 1
ATOM 7413 C CA . PHE B 1 331 ? -32.875 4.711 9.18 1 90.12 331 PHE B CA 1
ATOM 7414 C C . PHE B 1 331 ? -33.562 5.574 8.141 1 90.12 331 PHE B C 1
ATOM 7416 O O . PHE B 1 331 ? -34.562 6.223 8.453 1 90.12 331 PHE B O 1
ATOM 7423 N N . CYS B 1 332 ? -33.062 5.562 6.922 1 88.06 332 CYS B N 1
ATOM 7424 C CA . CYS B 1 332 ? -33.656 6.355 5.848 1 88.06 332 CYS B CA 1
ATOM 7425 C C . CYS B 1 332 ? -35.031 5.828 5.473 1 88.06 332 CYS B C 1
ATOM 7427 O O . CYS B 1 332 ? -35.938 6.605 5.164 1 88.06 332 CYS B O 1
ATOM 7429 N N . MET B 1 333 ? -35.188 4.555 5.539 1 85.25 333 MET B N 1
ATOM 7430 C CA . MET B 1 333 ? -36.469 3.943 5.211 1 85.25 333 MET B CA 1
ATOM 7431 C C . MET B 1 333 ? -37.5 4.289 6.262 1 85.25 333 MET B C 1
ATOM 7433 O O . MET B 1 333 ? -38.688 4.434 5.941 1 85.25 333 MET B O 1
ATOM 7437 N N . LYS B 1 334 ? -37.156 4.32 7.438 1 85.94 334 LYS B N 1
ATOM 7438 C CA . LYS B 1 334 ? -38.062 4.684 8.508 1 85.94 334 LYS B CA 1
ATOM 7439 C C . LYS B 1 334 ? -38.562 6.125 8.367 1 85.94 334 LYS B C 1
ATOM 7441 O O . LYS B 1 334 ? -39.656 6.453 8.766 1 85.94 334 LYS B O 1
ATOM 7446 N N . ASN B 1 335 ? -37.75 6.879 7.816 1 80 335 ASN B N 1
ATOM 7447 C CA . ASN B 1 335 ? -38.062 8.305 7.715 1 80 335 ASN B CA 1
ATOM 7448 C C . ASN B 1 335 ? -38.656 8.648 6.352 1 80 335 ASN B C 1
ATOM 7450 O O . ASN B 1 335 ? -38.906 9.82 6.055 1 80 335 ASN B O 1
ATOM 7454 N N . SER B 1 336 ? -38.719 7.547 5.535 1 78.56 336 SER B N 1
ATOM 7455 C CA . SER B 1 336 ? -39.281 7.766 4.207 1 78.56 336 SER B CA 1
ATOM 7456 C C . SER B 1 336 ? -40.406 6.781 3.912 1 78.56 336 SER B C 1
ATOM 7458 O O . SER B 1 336 ? -40.469 5.699 4.5 1 78.56 336 SER B O 1
ATOM 7460 N N . SER B 1 337 ? -41.344 7.148 3.123 1 76 337 SER B N 1
ATOM 7461 C CA . SER B 1 337 ? -42.469 6.312 2.756 1 76 337 SER B CA 1
ATOM 7462 C C . SER B 1 337 ? -42.125 5.359 1.62 1 76 337 SER B C 1
ATOM 7464 O O . SER B 1 337 ? -42.938 4.512 1.239 1 76 337 SER B O 1
ATOM 7466 N N . THR B 1 338 ? -40.906 5.488 1.132 1 83.5 338 THR B N 1
ATOM 7467 C CA . THR B 1 338 ? -40.469 4.672 -0.007 1 83.5 338 THR B CA 1
ATOM 7468 C C . THR B 1 338 ? -39.094 4.074 0.226 1 83.5 338 THR B C 1
ATOM 7470 O O . THR B 1 338 ? -38.406 4.422 1.195 1 83.5 338 THR B O 1
ATOM 7473 N N . ASN B 1 339 ? -38.75 3.146 -0.639 1 87.88 339 ASN B N 1
ATOM 7474 C CA . ASN B 1 339 ? -37.438 2.537 -0.493 1 87.88 339 ASN B CA 1
ATOM 7475 C C . ASN B 1 339 ? -36.312 3.479 -0.954 1 87.88 339 ASN B C 1
ATOM 7477 O O . ASN B 1 339 ? -36.594 4.477 -1.625 1 87.88 339 ASN B O 1
ATOM 7481 N N . ILE B 1 340 ? -35.125 3.232 -0.585 1 90.12 340 ILE B N 1
ATOM 7482 C CA . ILE B 1 340 ? -34 4.121 -0.779 1 90.12 340 ILE B CA 1
ATOM 7483 C C . ILE B 1 340 ? -33.719 4.301 -2.271 1 90.12 340 ILE B C 1
ATOM 7485 O O . ILE B 1 340 ? -33.312 5.383 -2.711 1 90.12 340 ILE B O 1
ATOM 7489 N N . GLN B 1 341 ? -33.938 3.273 -3.061 1 90.69 341 GLN B N 1
ATOM 7490 C CA . GLN B 1 341 ? -33.75 3.342 -4.504 1 90.69 341 GLN B CA 1
ATOM 7491 C C . GLN B 1 341 ? -34.656 4.367 -5.145 1 90.69 341 GLN B C 1
ATOM 7493 O O . GLN B 1 341 ? -34.25 5.145 -6.004 1 90.69 341 GLN B O 1
ATOM 7498 N N . GLU B 1 342 ? -35.844 4.34 -4.723 1 92.06 342 GLU B N 1
ATOM 7499 C CA . GLU B 1 342 ? -36.844 5.262 -5.262 1 92.06 342 GLU B CA 1
ATOM 7500 C C . GLU B 1 342 ? -36.562 6.699 -4.84 1 92.06 342 GLU B C 1
ATOM 7502 O O . GLU B 1 342 ? -36.75 7.633 -5.617 1 92.06 342 GLU B O 1
ATOM 7507 N N . VAL B 1 343 ? -36.188 6.871 -3.607 1 93.12 343 VAL B N 1
ATOM 7508 C CA . VAL B 1 343 ? -35.844 8.203 -3.109 1 93.12 343 VAL B CA 1
ATOM 7509 C C . VAL B 1 343 ? -34.719 8.812 -3.959 1 93.12 343 VAL B C 1
ATOM 7511 O O . VAL B 1 343 ? -34.812 9.977 -4.352 1 93.12 343 VAL B O 1
ATOM 7514 N N . VAL B 1 344 ? -33.719 8.047 -4.273 1 94.81 344 VAL B N 1
ATOM 7515 C CA . VAL B 1 344 ? -32.562 8.5 -5.051 1 94.81 344 VAL B CA 1
ATOM 7516 C C . VAL B 1 344 ? -33 8.781 -6.488 1 94.81 344 VAL B C 1
ATOM 7518 O O . VAL B 1 344 ? -32.594 9.781 -7.082 1 94.81 344 VAL B O 1
ATOM 7521 N N . LYS B 1 345 ? -33.875 7.969 -7.023 1 93.81 345 LYS B N 1
ATOM 7522 C CA . LYS B 1 345 ? -34.344 8.141 -8.391 1 93.81 345 LYS B CA 1
ATOM 7523 C C . LYS B 1 345 ? -35.188 9.414 -8.531 1 93.81 345 LYS B C 1
ATOM 7525 O O . LYS B 1 345 ? -35.156 10.07 -9.57 1 93.81 345 LYS B O 1
ATOM 7530 N N . GLN B 1 346 ? -35.938 9.688 -7.57 1 92.94 346 GLN B N 1
ATOM 7531 C CA . GLN B 1 346 ? -36.75 10.906 -7.59 1 92.94 346 GLN B CA 1
ATOM 7532 C C . GLN B 1 346 ? -35.844 12.148 -7.645 1 92.94 346 GLN B C 1
ATOM 7534 O O . GLN B 1 346 ? -36.188 13.109 -8.344 1 92.94 346 GLN B O 1
ATOM 7539 N N . ARG B 1 347 ? -34.781 12.109 -6.867 1 93.5 347 ARG B N 1
ATOM 7540 C CA . ARG B 1 347 ? -33.875 13.266 -6.812 1 93.5 347 ARG B CA 1
ATOM 7541 C C . ARG B 1 347 ? -33 13.32 -8.047 1 93.5 347 ARG B C 1
ATOM 7543 O O . ARG B 1 347 ? -32.656 14.406 -8.516 1 93.5 347 ARG B O 1
ATOM 7550 N N . TYR B 1 348 ? -32.594 12.156 -8.5 1 95.19 348 TYR B N 1
ATOM 7551 C CA . TYR B 1 348 ? -31.719 12.039 -9.672 1 95.19 348 TYR B CA 1
ATOM 7552 C C . TYR B 1 348 ? -32.344 11.141 -10.727 1 95.19 348 TYR B C 1
ATOM 7554 O O . TYR B 1 348 ? -31.906 10.008 -10.93 1 95.19 348 TYR B O 1
ATOM 7562 N N . PRO B 1 349 ? -33.25 11.656 -11.461 1 93.88 349 PRO B N 1
ATOM 7563 C CA . PRO B 1 349 ? -34.031 10.844 -12.391 1 93.88 349 PRO B CA 1
ATOM 7564 C C . PRO B 1 349 ? -33.219 10.375 -13.594 1 93.88 349 PRO B C 1
ATOM 7566 O O . PRO B 1 349 ? -33.594 9.383 -14.234 1 93.88 349 PRO B O 1
ATOM 7569 N N . ASN B 1 350 ? -32.094 11.055 -13.914 1 94 350 ASN B N 1
ATOM 7570 C CA . ASN B 1 350 ? -31.312 10.719 -15.102 1 94 350 ASN B CA 1
ATOM 7571 C C . ASN B 1 350 ? -30.266 9.656 -14.797 1 94 350 ASN B C 1
ATOM 7573 O O . ASN B 1 350 ? -29.438 9.328 -15.648 1 94 350 ASN B O 1
ATOM 7577 N N . GLY B 1 351 ? -30.203 9.211 -13.578 1 92.38 351 GLY B N 1
ATOM 7578 C CA . GLY B 1 351 ? -29.328 8.117 -13.219 1 92.38 351 GLY B CA 1
ATOM 7579 C C . GLY B 1 351 ? -27.938 8.562 -12.852 1 92.38 351 GLY B C 1
ATOM 7580 O O . GLY B 1 351 ? -26.984 7.777 -12.898 1 92.38 351 GLY B O 1
ATOM 7581 N N . GLU B 1 352 ? -27.75 9.805 -12.523 1 94.25 352 GLU B N 1
ATOM 7582 C CA . GLU B 1 352 ? -26.453 10.32 -12.109 1 94.25 352 GLU B CA 1
ATOM 7583 C C . GLU B 1 352 ? -26.016 9.703 -10.781 1 94.25 352 GLU B C 1
ATOM 7585 O O . GLU B 1 352 ? -24.812 9.539 -10.531 1 94.25 352 GLU B O 1
ATOM 7590 N N . VAL B 1 353 ? -27 9.492 -9.953 1 95.44 353 VAL B N 1
ATOM 7591 C CA . VAL B 1 353 ? -26.828 8.781 -8.695 1 95.44 353 VAL B CA 1
ATOM 7592 C C . VAL B 1 353 ? -27.812 7.613 -8.617 1 95.44 353 VAL B C 1
ATOM 7594 O O . VAL B 1 353 ? -29 7.773 -8.93 1 95.44 353 VAL B O 1
ATOM 7597 N N . THR B 1 354 ? -27.344 6.438 -8.344 1 93.94 354 THR B N 1
ATOM 7598 C CA . THR B 1 354 ? -28.203 5.262 -8.234 1 93.94 354 THR B CA 1
ATOM 7599 C C . THR B 1 354 ? -27.844 4.434 -7.012 1 93.94 354 THR B C 1
ATOM 7601 O O . THR B 1 354 ? -26.812 4.684 -6.375 1 93.94 354 THR B O 1
ATOM 7604 N N . VAL B 1 355 ? -28.75 3.658 -6.566 1 92.38 355 VAL B N 1
ATOM 7605 C CA . VAL B 1 355 ? -28.469 2.684 -5.516 1 92.38 355 VAL B CA 1
ATOM 7606 C C . VAL B 1 355 ? -28.469 1.273 -6.102 1 92.38 355 VAL B C 1
ATOM 7608 O O . VAL B 1 355 ? -29.422 0.879 -6.777 1 92.38 355 VAL B O 1
ATOM 7611 N N . ASN B 1 356 ? -27.375 0.623 -6 1 88.06 356 ASN B N 1
ATOM 7612 C CA . ASN B 1 356 ? -27.234 -0.771 -6.406 1 88.06 356 ASN B CA 1
ATOM 7613 C C . ASN B 1 356 ? -26.812 -1.656 -5.234 1 88.06 356 ASN B C 1
ATOM 7615 O O . ASN B 1 356 ? -25.688 -1.567 -4.754 1 88.06 356 ASN B O 1
ATOM 7619 N N . LYS B 1 357 ? -27.719 -2.545 -4.832 1 83.25 357 LYS B N 1
ATOM 7620 C CA . LYS B 1 357 ? -27.469 -3.359 -3.643 1 83.25 357 LYS B CA 1
ATOM 7621 C C . LYS B 1 357 ? -27.203 -2.484 -2.422 1 83.25 357 LYS B C 1
ATOM 7623 O O . LYS B 1 357 ? -28 -1.614 -2.086 1 83.25 357 LYS B O 1
ATOM 7628 N N . ASP B 1 358 ? -25.984 -2.66 -1.816 1 87.19 358 ASP B N 1
ATOM 7629 C CA . ASP B 1 358 ? -25.641 -1.938 -0.595 1 87.19 358 ASP B CA 1
ATOM 7630 C C . ASP B 1 358 ? -24.812 -0.697 -0.905 1 87.19 358 ASP B C 1
ATOM 7632 O O . ASP B 1 358 ? -24.125 -0.169 -0.028 1 87.19 358 ASP B O 1
ATOM 7636 N N . TYR B 1 359 ? -24.938 -0.21 -2.189 1 92 359 TYR B N 1
ATOM 7637 C CA . TYR B 1 359 ? -23.984 0.843 -2.549 1 92 359 TYR B CA 1
ATOM 7638 C C . TYR B 1 359 ? -24.703 2.02 -3.197 1 92 359 TYR B C 1
ATOM 7640 O O . TYR B 1 359 ? -25.625 1.83 -3.998 1 92 359 TYR B O 1
ATOM 7648 N N . LEU B 1 360 ? -24.375 3.201 -2.74 1 94.69 360 LEU B N 1
ATOM 7649 C CA . LEU B 1 360 ? -24.672 4.422 -3.48 1 94.69 360 LEU B CA 1
ATOM 7650 C C . LEU B 1 360 ? -23.688 4.625 -4.621 1 94.69 360 LEU B C 1
ATOM 7652 O O . LEU B 1 360 ? -22.469 4.723 -4.391 1 94.69 360 LEU B O 1
ATOM 7656 N N . CYS B 1 361 ? -24.141 4.641 -5.832 1 93.12 361 CYS B N 1
ATOM 7657 C CA . CYS B 1 361 ? -23.281 4.754 -7.004 1 93.12 361 CYS B CA 1
ATOM 7658 C C . CYS B 1 361 ? -23.312 6.172 -7.562 1 93.12 361 CYS B C 1
ATOM 7660 O O . CYS B 1 361 ? -24.359 6.656 -7.988 1 93.12 361 CYS B O 1
ATOM 7662 N N . LEU B 1 362 ? -22.188 6.832 -7.566 1 94.19 362 LEU B N 1
ATOM 7663 C CA . LEU B 1 362 ? -22.016 8.18 -8.102 1 94.19 362 LEU B CA 1
ATOM 7664 C C . LEU B 1 362 ? -21.312 8.148 -9.453 1 94.19 362 LEU B C 1
ATOM 7666 O O . LEU B 1 362 ? -20.188 7.664 -9.562 1 94.19 362 LEU B O 1
ATOM 7670 N N . ASN B 1 363 ? -22 8.633 -10.453 1 92.19 363 ASN B N 1
ATOM 7671 C CA . ASN B 1 363 ? -21.344 8.617 -11.758 1 92.19 363 ASN B CA 1
ATOM 7672 C C . ASN B 1 363 ? -20.219 9.641 -11.836 1 92.19 363 ASN B C 1
ATOM 7674 O O . ASN B 1 363 ? -20.016 10.414 -10.898 1 92.19 363 ASN B O 1
ATOM 7678 N N . GLY B 1 364 ? -19.484 9.648 -12.961 1 89.12 364 GLY B N 1
ATOM 7679 C CA . GLY B 1 364 ? -18.328 10.508 -13.109 1 89.12 364 GLY B CA 1
ATOM 7680 C C . GLY B 1 364 ? -18.656 11.984 -13.031 1 89.12 364 GLY B C 1
ATOM 7681 O O . GLY B 1 364 ? -17.906 12.766 -12.438 1 89.12 364 GLY B O 1
ATOM 7682 N N . GLY B 1 365 ? -19.75 12.336 -13.586 1 89.69 365 GLY B N 1
ATOM 7683 C CA . GLY B 1 365 ? -20.172 13.727 -13.57 1 89.69 365 GLY B CA 1
ATOM 7684 C C . GLY B 1 365 ? -20.453 14.258 -12.18 1 89.69 365 GLY B C 1
ATOM 7685 O O . GLY B 1 365 ? -20.031 15.367 -11.836 1 89.69 365 GLY B O 1
ATOM 7686 N N . ILE B 1 366 ? -21.141 13.461 -11.375 1 93.06 366 ILE B N 1
ATOM 7687 C CA . ILE B 1 366 ? -21.484 13.852 -10.008 1 93.06 366 ILE B CA 1
ATOM 7688 C C . ILE B 1 366 ? -20.203 13.977 -9.18 1 93.06 366 ILE B C 1
ATOM 7690 O O . ILE B 1 366 ? -20.062 14.906 -8.375 1 93.06 366 ILE B O 1
ATOM 7694 N N . LEU B 1 367 ? -19.328 13.07 -9.352 1 92.25 367 LEU B N 1
ATOM 7695 C CA . LEU B 1 367 ? -18.062 13.117 -8.609 1 92.25 367 LEU B CA 1
ATOM 7696 C C . LEU B 1 367 ? -17.266 14.367 -8.977 1 92.25 367 LEU B C 1
ATOM 7698 O O . LEU B 1 367 ? -16.719 15.031 -8.094 1 92.25 367 LEU B O 1
ATOM 7702 N N . THR B 1 368 ? -17.188 14.648 -10.203 1 91.12 368 THR B N 1
ATOM 7703 C CA . THR B 1 368 ? -16.484 15.844 -10.656 1 91.12 368 THR B CA 1
ATOM 7704 C C . THR B 1 368 ? -17.125 17.109 -10.062 1 91.12 368 THR B C 1
ATOM 7706 O O . THR B 1 368 ? -16.422 18.031 -9.664 1 91.12 368 THR B O 1
ATOM 7709 N N . GLU B 1 369 ? -18.422 17.062 -10.031 1 93.12 369 GLU B N 1
ATOM 7710 C CA . GLU B 1 369 ? -19.141 18.172 -9.422 1 93.12 369 GLU B CA 1
ATOM 7711 C C . GLU B 1 369 ? -18.766 18.328 -7.949 1 93.12 369 GLU B C 1
ATOM 7713 O O . GLU B 1 369 ? -18.625 19.453 -7.461 1 93.12 369 GLU B O 1
ATOM 7718 N N . MET B 1 370 ? -18.641 17.281 -7.305 1 94.94 370 MET B N 1
ATOM 7719 C CA . MET B 1 370 ? -18.312 17.312 -5.879 1 94.94 370 MET B CA 1
ATOM 7720 C C . MET B 1 370 ? -16.891 17.844 -5.656 1 94.94 370 MET B C 1
ATOM 7722 O O . MET B 1 370 ? -16.609 18.453 -4.625 1 94.94 370 MET B O 1
ATOM 7726 N N . PHE B 1 371 ? -15.992 17.672 -6.602 1 95.75 371 PHE B N 1
ATOM 7727 C CA . PHE B 1 371 ? -14.617 18.141 -6.52 1 95.75 371 PHE B CA 1
ATOM 7728 C C . PHE B 1 371 ? -14.531 19.625 -6.887 1 95.75 371 PHE B C 1
ATOM 7730 O O . PHE B 1 371 ? -13.602 20.312 -6.48 1 95.75 371 PHE B O 1
ATOM 7737 N N . SER B 1 372 ? -15.414 20.141 -7.609 1 95.31 372 SER B N 1
ATOM 7738 C CA . SER B 1 372 ? -15.32 21.406 -8.328 1 95.31 372 SER B CA 1
ATOM 7739 C C . SER B 1 372 ? -15.086 22.562 -7.367 1 95.31 372 SER B C 1
ATOM 7741 O O . SER B 1 372 ? -14.219 23.406 -7.605 1 95.31 372 SER B O 1
ATOM 7743 N N . PRO B 1 373 ? -15.852 22.672 -6.254 1 95.25 373 PRO B N 1
ATOM 7744 C CA . PRO B 1 373 ? -15.625 23.828 -5.379 1 95.25 373 PRO B CA 1
ATOM 7745 C C . PRO B 1 373 ? -14.195 23.891 -4.852 1 95.25 373 PRO B C 1
ATOM 7747 O O . PRO B 1 373 ? -13.586 24.969 -4.852 1 95.25 373 PRO B O 1
ATOM 7750 N N . THR B 1 374 ? -13.727 22.797 -4.418 1 95.62 374 THR B N 1
ATOM 7751 C CA . THR B 1 374 ? -12.383 22.734 -3.865 1 95.62 374 THR B CA 1
ATOM 7752 C C . THR B 1 374 ? -11.336 22.969 -4.953 1 95.62 374 THR B C 1
ATOM 7754 O O . THR B 1 374 ? -10.422 23.781 -4.781 1 95.62 374 THR B O 1
ATOM 7757 N N . VAL B 1 375 ? -11.469 22.328 -6.078 1 96.44 375 VAL B N 1
ATOM 7758 C CA . VAL B 1 375 ? -10.508 22.391 -7.176 1 96.44 375 VAL B CA 1
ATOM 7759 C C . VAL B 1 375 ? -10.477 23.797 -7.758 1 96.44 375 VAL B C 1
ATOM 7761 O O . VAL B 1 375 ? -9.406 24.344 -8.039 1 96.44 375 VAL B O 1
ATOM 7764 N N . SER B 1 376 ? -11.586 24.406 -7.922 1 96.69 376 SER B N 1
ATOM 7765 C CA . SER B 1 376 ? -11.656 25.766 -8.461 1 96.69 376 SER B CA 1
ATOM 7766 C C . SER B 1 376 ? -10.977 26.766 -7.523 1 96.69 376 SER B C 1
ATOM 7768 O O . SER B 1 376 ? -10.312 27.703 -7.98 1 96.69 376 SER B O 1
ATOM 7770 N N . SER B 1 377 ? -11.203 26.578 -6.223 1 95.88 377 SER B N 1
ATOM 7771 C CA . SER B 1 377 ? -10.57 27.453 -5.25 1 95.88 377 SER B CA 1
ATOM 7772 C C . SER B 1 377 ? -9.047 27.391 -5.344 1 95.88 377 SER B C 1
ATOM 7774 O O . SER B 1 377 ? -8.367 28.406 -5.289 1 95.88 377 SER B O 1
ATOM 7776 N N . ILE B 1 378 ? -8.531 26.219 -5.492 1 96.94 378 ILE B N 1
ATOM 7777 C CA . ILE B 1 378 ? -7.09 26.016 -5.586 1 96.94 378 ILE B CA 1
ATOM 7778 C C . ILE B 1 378 ? -6.559 26.641 -6.867 1 96.94 378 ILE B C 1
ATOM 7780 O O . ILE B 1 378 ? -5.59 27.406 -6.836 1 96.94 378 ILE B O 1
ATOM 7784 N N . VAL B 1 379 ? -7.207 26.391 -8 1 97.5 379 VAL B N 1
ATOM 7785 C CA . VAL B 1 379 ? -6.777 26.859 -9.312 1 97.5 379 VAL B CA 1
ATOM 7786 C C . VAL B 1 379 ? -6.859 28.391 -9.359 1 97.5 379 VAL B C 1
ATOM 7788 O O . VAL B 1 379 ? -5.953 29.047 -9.867 1 97.5 379 VAL B O 1
ATOM 7791 N N . ASP B 1 380 ? -7.91 28.906 -8.844 1 96.38 380 ASP B N 1
ATOM 7792 C CA . ASP B 1 380 ? -8.086 30.344 -8.82 1 96.38 380 ASP B CA 1
ATOM 7793 C C . ASP B 1 380 ? -7.016 31.016 -7.957 1 96.38 380 ASP B C 1
ATOM 7795 O O . ASP B 1 380 ? -6.477 32.062 -8.328 1 96.38 380 ASP B O 1
ATOM 7799 N N . ASN B 1 381 ? -6.812 30.469 -6.832 1 95.38 381 ASN B N 1
ATOM 7800 C CA . ASN B 1 381 ? -5.781 31.031 -5.961 1 95.38 381 ASN B CA 1
ATOM 7801 C C . ASN B 1 381 ? -4.41 31 -6.625 1 95.38 381 ASN B C 1
ATOM 7803 O O . ASN B 1 381 ? -3.643 31.953 -6.512 1 95.38 381 ASN B O 1
ATOM 7807 N N . LEU B 1 382 ? -4.066 29.906 -7.238 1 96.81 382 LEU B N 1
ATOM 7808 C CA . LEU B 1 382 ? -2.807 29.797 -7.969 1 96.81 382 LEU B CA 1
ATOM 7809 C C . LEU B 1 382 ? -2.729 30.844 -9.07 1 96.81 382 LEU B C 1
ATOM 7811 O O . LEU B 1 382 ? -1.696 31.5 -9.242 1 96.81 382 LEU B O 1
ATOM 7815 N N . GLY B 1 383 ? -3.789 30.969 -9.812 1 95.94 383 GLY B N 1
ATOM 7816 C CA . GLY B 1 383 ? -3.836 31.984 -10.852 1 95.94 383 GLY B CA 1
ATOM 7817 C C . GLY B 1 383 ? -3.578 33.406 -10.328 1 95.94 383 GLY B C 1
ATOM 7818 O O . GLY B 1 383 ? -2.805 34.156 -10.922 1 95.94 383 GLY B O 1
ATOM 7819 N N . ASN B 1 384 ? -4.207 33.719 -9.234 1 94.88 384 ASN B N 1
ATOM 7820 C CA . ASN B 1 384 ? -4.031 35.031 -8.609 1 94.88 384 ASN B CA 1
ATOM 7821 C C . ASN B 1 384 ? -2.604 35.25 -8.117 1 94.88 384 ASN B C 1
ATOM 7823 O O . ASN B 1 384 ? -2.033 36.312 -8.266 1 94.88 384 ASN B O 1
ATOM 7827 N N . LEU B 1 385 ? -2.092 34.219 -7.523 1 95.06 385 LEU B N 1
ATOM 7828 C CA . LEU B 1 385 ? -0.738 34.25 -6.977 1 95.06 385 LEU B CA 1
ATOM 7829 C C . LEU B 1 385 ? 0.283 34.5 -8.078 1 95.06 385 LEU B C 1
ATOM 7831 O O . LEU B 1 385 ? 1.216 35.281 -7.898 1 95.06 385 LEU B O 1
ATOM 7835 N N . LEU B 1 386 ? 0.089 33.938 -9.18 1 95.62 386 LEU B N 1
ATOM 7836 C CA . LEU B 1 386 ? 1.071 33.938 -10.258 1 95.62 386 LEU B CA 1
ATOM 7837 C C . LEU B 1 386 ? 1.037 35.281 -10.992 1 95.62 386 LEU B C 1
ATOM 7839 O O . LEU B 1 386 ? 1.927 35.594 -11.797 1 95.62 386 LEU B O 1
ATOM 7843 N N . HIS B 1 387 ? 0.106 36.156 -10.68 1 93.81 387 HIS B N 1
ATOM 7844 C CA . HIS B 1 387 ? 0.079 37.5 -11.211 1 93.81 387 HIS B CA 1
ATOM 7845 C C . HIS B 1 387 ? 1.026 38.406 -10.438 1 93.81 387 HIS B C 1
ATOM 7847 O O . HIS B 1 387 ? 1.344 39.531 -10.898 1 93.81 387 HIS B O 1
ATOM 7853 N N . ASN B 1 388 ? 1.448 37.938 -9.344 1 93.69 388 ASN B N 1
ATOM 7854 C CA . ASN B 1 388 ? 2.396 38.719 -8.555 1 93.69 388 ASN B CA 1
ATOM 7855 C C . ASN B 1 388 ? 3.734 38.875 -9.281 1 93.69 388 ASN B C 1
ATOM 7857 O O . ASN B 1 388 ? 4.34 37.875 -9.68 1 93.69 388 ASN B O 1
ATOM 7861 N N . PRO B 1 389 ? 4.25 40.031 -9.367 1 93.31 389 PRO B N 1
ATOM 7862 C CA . PRO B 1 389 ? 5.504 40.281 -10.094 1 93.31 389 PRO B CA 1
ATOM 7863 C C . PRO B 1 389 ? 6.691 39.531 -9.469 1 93.31 389 PRO B C 1
ATOM 7865 O O . PRO B 1 389 ? 7.641 39.188 -10.172 1 93.31 389 PRO B O 1
ATOM 7868 N N . MET B 1 390 ? 6.625 39.312 -8.234 1 91.69 390 MET B N 1
ATOM 7869 C CA . MET B 1 390 ? 7.719 38.625 -7.547 1 91.69 390 MET B CA 1
ATOM 7870 C C . MET B 1 390 ? 7.84 37.156 -8.016 1 91.69 390 MET B C 1
ATOM 7872 O O . MET B 1 390 ? 8.875 36.531 -7.809 1 91.69 390 MET B O 1
ATOM 7876 N N . LEU B 1 391 ? 6.816 36.656 -8.672 1 95.38 391 LEU B N 1
ATOM 7877 C CA . LEU B 1 391 ? 6.793 35.25 -9.062 1 95.38 391 LEU B CA 1
ATOM 7878 C C . LEU B 1 391 ? 6.906 35.094 -10.578 1 95.38 391 LEU B C 1
ATOM 7880 O O . LEU B 1 391 ? 6.578 34.062 -11.125 1 95.38 391 LEU B O 1
ATOM 7884 N N . ARG B 1 392 ? 7.367 36.094 -11.219 1 93.31 392 ARG B N 1
ATOM 7885 C CA . ARG B 1 392 ? 7.438 36.094 -12.68 1 93.31 392 ARG B CA 1
ATOM 7886 C C . ARG B 1 392 ? 8.406 35.062 -13.195 1 93.31 392 ARG B C 1
ATOM 7888 O O . ARG B 1 392 ? 8.242 34.531 -14.305 1 93.31 392 ARG B O 1
ATOM 7895 N N . ASP B 1 393 ? 9.398 34.688 -12.375 1 92.25 393 ASP B N 1
ATOM 7896 C CA . ASP B 1 393 ? 10.461 33.781 -12.844 1 92.25 393 ASP B CA 1
ATOM 7897 C C . ASP B 1 393 ? 10.148 32.344 -12.492 1 92.25 393 ASP B C 1
ATOM 7899 O O . ASP B 1 393 ? 10.969 31.453 -12.727 1 92.25 393 ASP B O 1
ATOM 7903 N N . VAL B 1 394 ? 8.984 32.094 -11.922 1 94.69 394 VAL B N 1
ATOM 7904 C CA . VAL B 1 394 ? 8.617 30.719 -11.57 1 94.69 394 VAL B CA 1
ATOM 7905 C C . VAL B 1 394 ? 8.469 29.875 -12.836 1 94.69 394 VAL B C 1
ATOM 7907 O O . VAL B 1 394 ? 7.855 30.312 -13.812 1 94.69 394 VAL B O 1
ATOM 7910 N N . GLU B 1 395 ? 9.039 28.641 -12.773 1 92 395 GLU B N 1
ATOM 7911 C CA . GLU B 1 395 ? 9.016 27.766 -13.945 1 92 395 GLU B CA 1
ATOM 7912 C C . GLU B 1 395 ? 8.336 26.438 -13.633 1 92 395 GLU B C 1
ATOM 7914 O O . GLU B 1 395 ? 7.777 25.797 -14.523 1 92 395 GLU B O 1
ATOM 7919 N N . TYR B 1 396 ? 8.359 26.094 -12.391 1 90.31 396 TYR B N 1
ATOM 7920 C CA . TYR B 1 396 ? 7.949 24.75 -12.039 1 90.31 396 TYR B CA 1
ATOM 7921 C C . TYR B 1 396 ? 6.914 24.766 -10.922 1 90.31 396 TYR B C 1
ATOM 7923 O O . TYR B 1 396 ? 6.941 25.641 -10.055 1 90.31 396 TYR B O 1
ATOM 7931 N N . PHE B 1 397 ? 5.992 23.781 -10.945 1 92.19 397 PHE B N 1
ATOM 7932 C CA . PHE B 1 397 ? 5.105 23.422 -9.852 1 92.19 397 PHE B CA 1
ATOM 7933 C C . PHE B 1 397 ? 5.465 22.047 -9.289 1 92.19 397 PHE B C 1
ATOM 7935 O O . PHE B 1 397 ? 5.57 21.078 -10.039 1 92.19 397 PHE B O 1
ATOM 7942 N N . PHE B 1 398 ? 5.676 22 -8.039 1 92.31 398 PHE B N 1
ATOM 7943 C CA . PHE B 1 398 ? 5.676 20.703 -7.355 1 92.31 398 PHE B CA 1
ATOM 7944 C C . PHE B 1 398 ? 4.348 20.469 -6.652 1 92.31 398 PHE B C 1
ATOM 7946 O O . PHE B 1 398 ? 4.012 21.172 -5.691 1 92.31 398 PHE B O 1
ATOM 7953 N N . LEU B 1 399 ? 3.588 19.531 -7.168 1 94.06 399 LEU B N 1
ATOM 7954 C CA . LEU B 1 399 ? 2.359 19.125 -6.488 1 94.06 399 LEU B CA 1
ATOM 7955 C C . LEU B 1 399 ? 2.631 18.031 -5.465 1 94.06 399 LEU B C 1
ATOM 7957 O O . LEU B 1 399 ? 3.014 16.922 -5.832 1 94.06 399 LEU B O 1
ATOM 7961 N N . VAL B 1 400 ? 2.428 18.359 -4.191 1 94.75 400 VAL B N 1
ATOM 7962 C CA . VAL B 1 400 ? 2.713 17.422 -3.115 1 94.75 400 VAL B CA 1
ATOM 7963 C C . VAL B 1 400 ? 1.517 17.328 -2.168 1 94.75 400 VAL B C 1
ATOM 7965 O O . VAL B 1 400 ? 0.552 18.094 -2.311 1 94.75 400 VAL B O 1
ATOM 7968 N N . GLY B 1 401 ? 1.51 16.328 -1.25 1 94.44 401 GLY B N 1
ATOM 7969 C CA . GLY B 1 401 ? 0.371 16.078 -0.378 1 94.44 401 GLY B CA 1
ATOM 7970 C C . GLY B 1 401 ? -0.568 15.016 -0.906 1 94.44 401 GLY B C 1
ATOM 7971 O O . GLY B 1 401 ? -0.592 14.742 -2.107 1 94.44 401 GLY B O 1
ATOM 7972 N N . GLY B 1 402 ? -1.363 14.531 -0.079 1 91.75 402 GLY B N 1
ATOM 7973 C CA . GLY B 1 402 ? -2.234 13.422 -0.446 1 91.75 402 GLY B CA 1
ATOM 7974 C C . GLY B 1 402 ? -3.244 13.789 -1.517 1 91.75 402 GLY B C 1
ATOM 7975 O O . GLY B 1 402 ? -3.494 13.008 -2.436 1 91.75 402 GLY B O 1
ATOM 7976 N N . PHE B 1 403 ? -3.826 14.977 -1.391 1 94.75 403 PHE B N 1
ATOM 7977 C CA . PHE B 1 403 ? -4.863 15.391 -2.326 1 94.75 403 PHE B CA 1
ATOM 7978 C C . PHE B 1 403 ? -4.281 15.625 -3.713 1 94.75 403 PHE B C 1
ATOM 7980 O O . PHE B 1 403 ? -4.996 15.562 -4.715 1 94.75 403 PHE B O 1
ATOM 7987 N N . SER B 1 404 ? -3.01 15.906 -3.789 1 93.06 404 SER B N 1
ATOM 7988 C CA . SER B 1 404 ? -2.346 16.125 -5.07 1 93.06 404 SER B CA 1
ATOM 7989 C C . SER B 1 404 ? -2.311 14.844 -5.895 1 93.06 404 SER B C 1
ATOM 7991 O O . SER B 1 404 ? -2.045 14.875 -7.098 1 93.06 404 SER B O 1
ATOM 7993 N N . GLY B 1 405 ? -2.562 13.727 -5.27 1 85.81 405 GLY B N 1
ATOM 7994 C CA . GLY B 1 405 ? -2.643 12.461 -5.984 1 85.81 405 GLY B CA 1
ATOM 7995 C C . GLY B 1 405 ? -3.93 12.297 -6.77 1 85.81 405 GLY B C 1
ATOM 7996 O O . GLY B 1 405 ? -4.047 11.398 -7.602 1 85.81 405 GLY B O 1
ATOM 7997 N N . SER B 1 406 ? -4.859 13.164 -6.582 1 88.19 406 SER B N 1
ATOM 7998 C CA . SER B 1 406 ? -6.137 13.117 -7.285 1 88.19 406 SER B CA 1
ATOM 7999 C C . SER B 1 406 ? -5.965 13.445 -8.766 1 88.19 406 SER B C 1
ATOM 8001 O O . SER B 1 406 ? -5.422 14.492 -9.117 1 88.19 406 SER B O 1
ATOM 8003 N N . ALA B 1 407 ? -6.492 12.602 -9.609 1 84.62 407 ALA B N 1
ATOM 8004 C CA . ALA B 1 407 ? -6.426 12.828 -11.047 1 84.62 407 ALA B CA 1
ATOM 8005 C C . ALA B 1 407 ? -7.25 14.055 -11.445 1 84.62 407 ALA B C 1
ATOM 8007 O O . ALA B 1 407 ? -6.883 14.789 -12.367 1 84.62 407 ALA B O 1
ATOM 8008 N N . VAL B 1 408 ? -8.336 14.281 -10.742 1 89.94 408 VAL B N 1
ATOM 8009 C CA . VAL B 1 408 ? -9.203 15.414 -11.031 1 89.94 408 VAL B CA 1
ATOM 8010 C C . VAL B 1 408 ? -8.453 16.719 -10.773 1 89.94 408 VAL B C 1
ATOM 8012 O O . VAL B 1 408 ? -8.492 17.641 -11.602 1 89.94 408 VAL B O 1
ATOM 8015 N N . LEU B 1 409 ? -7.789 16.781 -9.648 1 93.44 409 LEU B N 1
ATOM 8016 C CA . LEU B 1 409 ? -7.039 17.984 -9.305 1 93.44 409 LEU B CA 1
ATOM 8017 C C . LEU B 1 409 ? -5.883 18.203 -10.266 1 93.44 409 LEU B C 1
ATOM 8019 O O . LEU B 1 409 ? -5.664 19.328 -10.742 1 93.44 409 LEU B O 1
ATOM 8023 N N . GLN B 1 410 ? -5.125 17.156 -10.531 1 90.94 410 GLN B N 1
ATOM 8024 C CA . GLN B 1 410 ? -3.994 17.266 -11.453 1 90.94 410 GLN B CA 1
ATOM 8025 C C . GLN B 1 410 ? -4.445 17.75 -12.82 1 90.94 410 GLN B C 1
ATOM 8027 O O . GLN B 1 410 ? -3.809 18.625 -13.414 1 90.94 410 GLN B O 1
ATOM 8032 N N . LYS B 1 411 ? -5.523 17.172 -13.328 1 90.19 411 LYS B N 1
ATOM 8033 C CA . LYS B 1 411 ? -6.047 17.578 -14.633 1 90.19 411 LYS B CA 1
ATOM 8034 C C . LYS B 1 411 ? -6.438 19.047 -14.641 1 90.19 411 LYS B C 1
ATOM 8036 O O . LYS B 1 411 ? -6.148 19.766 -15.602 1 90.19 411 LYS B O 1
ATOM 8041 N N . ALA B 1 412 ? -7.09 19.469 -13.664 1 94.12 412 ALA B N 1
ATOM 8042 C CA . ALA B 1 412 ? -7.527 20.875 -13.586 1 94.12 412 ALA B CA 1
ATOM 8043 C C . ALA B 1 412 ? -6.336 21.812 -13.586 1 94.12 412 ALA B C 1
ATOM 8045 O O . ALA B 1 412 ? -6.355 22.844 -14.266 1 94.12 412 ALA B O 1
ATOM 8046 N N . ILE B 1 413 ? -5.309 21.531 -12.82 1 95.81 413 ILE B N 1
ATOM 8047 C CA . ILE B 1 413 ? -4.113 22.359 -12.734 1 95.81 413 ILE B CA 1
ATOM 8048 C C . ILE B 1 413 ? -3.383 22.359 -14.078 1 95.81 413 ILE B C 1
ATOM 8050 O O . ILE B 1 413 ? -2.959 23.406 -14.57 1 95.81 413 ILE B O 1
ATOM 8054 N N . ARG B 1 414 ? -3.305 21.219 -14.68 1 93.88 414 ARG B N 1
ATOM 8055 C CA . ARG B 1 414 ? -2.639 21.109 -15.977 1 93.88 414 ARG B CA 1
ATOM 8056 C C . ARG B 1 414 ? -3.404 21.875 -17.047 1 93.88 414 ARG B C 1
ATOM 8058 O O . ARG B 1 414 ? -2.803 22.578 -17.875 1 93.88 414 ARG B O 1
ATOM 8065 N N . ASP B 1 415 ? -4.648 21.688 -17.078 1 94.38 415 ASP B N 1
ATOM 8066 C CA . ASP B 1 415 ? -5.477 22.359 -18.078 1 94.38 415 ASP B CA 1
ATOM 8067 C C . ASP B 1 415 ? -5.262 23.875 -18.016 1 94.38 415 ASP B C 1
ATOM 8069 O O . ASP B 1 415 ? -5.258 24.547 -19.047 1 94.38 415 ASP B O 1
ATOM 8073 N N . LYS B 1 416 ? -5.074 24.344 -16.906 1 96.69 416 LYS B N 1
ATOM 8074 C CA . LYS B 1 416 ? -4.977 25.781 -16.734 1 96.69 416 LYS B CA 1
ATOM 8075 C C . LYS B 1 416 ? -3.537 26.266 -16.906 1 96.69 416 LYS B C 1
ATOM 8077 O O . LYS B 1 416 ? -3.299 27.375 -17.406 1 96.69 416 LYS B O 1
ATOM 8082 N N . PHE B 1 417 ? -2.51 25.469 -16.484 1 96.56 417 PHE B N 1
ATOM 8083 C CA . PHE B 1 417 ? -1.199 26.062 -16.281 1 96.56 417 PHE B CA 1
ATOM 8084 C C . PHE B 1 417 ? -0.128 25.328 -17.078 1 96.56 417 PHE B C 1
ATOM 8086 O O . PHE B 1 417 ? 0.995 25.828 -17.219 1 96.56 417 PHE B O 1
ATOM 8093 N N . GLN B 1 418 ? -0.429 24.188 -17.625 1 92.06 418 GLN B N 1
ATOM 8094 C CA . GLN B 1 418 ? 0.605 23.344 -18.219 1 92.06 418 GLN B CA 1
ATOM 8095 C C . GLN B 1 418 ? 1.253 24 -19.422 1 92.06 418 GLN B C 1
ATOM 8097 O O . GLN B 1 418 ? 2.365 23.641 -19.812 1 92.06 418 GLN B O 1
ATOM 8102 N N . ASN B 1 419 ? 0.634 24.969 -20.094 1 93.19 419 ASN B N 1
ATOM 8103 C CA . ASN B 1 419 ? 1.188 25.656 -21.25 1 93.19 419 ASN B CA 1
ATOM 8104 C C . ASN B 1 419 ? 2.342 26.578 -20.859 1 93.19 419 ASN B C 1
ATOM 8106 O O . ASN B 1 419 ? 3.219 26.859 -21.688 1 93.19 419 ASN B O 1
ATOM 8110 N N . LYS B 1 420 ? 2.369 27.016 -19.688 1 93.12 420 LYS B N 1
ATOM 8111 C CA . LYS B 1 420 ? 3.363 28 -19.25 1 93.12 420 LYS B CA 1
ATOM 8112 C C . LYS B 1 420 ? 4.328 27.391 -18.234 1 93.12 420 LYS B C 1
ATOM 8114 O O . LYS B 1 420 ? 5.484 27.812 -18.141 1 93.12 420 LYS B O 1
ATOM 8119 N N . TYR B 1 421 ? 3.816 26.531 -17.469 1 93.38 421 TYR B N 1
ATOM 8120 C CA . TYR B 1 421 ? 4.602 25.984 -16.375 1 93.38 421 TYR B CA 1
ATOM 8121 C C . TYR B 1 421 ? 4.758 24.469 -16.516 1 93.38 421 TYR B C 1
ATOM 8123 O O . TYR B 1 421 ? 3.906 23.812 -17.109 1 93.38 421 TYR B O 1
ATOM 8131 N N . ARG B 1 422 ? 5.816 24.016 -15.969 1 88.88 422 ARG B N 1
ATOM 8132 C CA . ARG B 1 422 ? 6.016 22.562 -15.875 1 88.88 422 ARG B CA 1
ATOM 8133 C C . ARG B 1 422 ? 5.465 22.016 -14.562 1 88.88 422 ARG B C 1
ATOM 8135 O O . ARG B 1 422 ? 5.934 22.391 -13.484 1 88.88 422 ARG B O 1
ATOM 8142 N N . ILE B 1 423 ? 4.566 21.156 -14.68 1 90.62 423 ILE B N 1
ATOM 8143 C CA . ILE B 1 423 ? 3.881 20.609 -13.516 1 90.62 423 ILE B CA 1
ATOM 8144 C C . ILE B 1 423 ? 4.449 19.234 -13.164 1 90.62 423 ILE B C 1
ATOM 8146 O O . ILE B 1 423 ? 4.316 18.297 -13.945 1 90.62 423 ILE B O 1
ATOM 8150 N N . LEU B 1 424 ? 5.066 19.109 -11.961 1 85.56 424 LEU B N 1
ATOM 8151 C CA . LEU B 1 424 ? 5.711 17.875 -11.516 1 85.56 424 LEU B CA 1
ATOM 8152 C C . LEU B 1 424 ? 4.996 17.297 -10.297 1 85.56 424 LEU B C 1
ATOM 8154 O O . LEU B 1 424 ? 4.73 18.016 -9.328 1 85.56 424 LEU B O 1
ATOM 8158 N N . VAL B 1 425 ? 4.695 16 -10.391 1 85.75 425 VAL B N 1
ATOM 8159 C CA . VAL B 1 425 ? 4.074 15.266 -9.297 1 85.75 425 VAL B CA 1
ATOM 8160 C C . VAL B 1 425 ? 4.941 14.062 -8.922 1 85.75 425 VAL B C 1
ATOM 8162 O O . VAL B 1 425 ? 5.145 13.164 -9.734 1 85.75 425 VAL B O 1
ATOM 8165 N N . PRO B 1 426 ? 5.445 14.031 -7.695 1 80.31 426 PRO B N 1
ATOM 8166 C CA . PRO B 1 426 ? 6.207 12.844 -7.312 1 80.31 426 PRO B CA 1
ATOM 8167 C C . PRO B 1 426 ? 5.352 11.586 -7.262 1 80.31 426 PRO B C 1
ATOM 8169 O O . PRO B 1 426 ? 4.125 11.672 -7.156 1 80.31 426 PRO B O 1
ATOM 8172 N N . ALA B 1 427 ? 5.93 10.352 -7.309 1 71.5 427 ALA B N 1
ATOM 8173 C CA . ALA B 1 427 ? 5.234 9.07 -7.332 1 71.5 427 ALA B CA 1
ATOM 8174 C C . ALA B 1 427 ? 4.371 8.891 -6.086 1 71.5 427 ALA B C 1
ATOM 8176 O O . ALA B 1 427 ? 3.273 8.336 -6.16 1 71.5 427 ALA B O 1
ATOM 8177 N N . GLU B 1 428 ? 4.875 9.328 -4.988 1 81.31 428 GLU B N 1
ATOM 8178 C CA . GLU B 1 428 ? 4.168 9.312 -3.713 1 81.31 428 GLU B CA 1
ATOM 8179 C C . GLU B 1 428 ? 4.078 10.719 -3.117 1 81.31 428 GLU B C 1
ATOM 8181 O O . GLU B 1 428 ? 4.777 11.031 -2.15 1 81.31 428 GLU B O 1
ATOM 8186 N N . PRO B 1 429 ? 3.172 11.445 -3.672 1 88.81 429 PRO B N 1
ATOM 8187 C CA . PRO B 1 429 ? 3.131 12.844 -3.229 1 88.81 429 PRO B CA 1
ATOM 8188 C C . PRO B 1 429 ? 2.807 12.984 -1.743 1 88.81 429 PRO B C 1
ATOM 8190 O O . PRO B 1 429 ? 3.215 13.953 -1.105 1 88.81 429 PRO B O 1
ATOM 8193 N N . GLU B 1 430 ? 2.094 12.008 -1.162 1 90.44 430 GLU B N 1
ATOM 8194 C CA . GLU B 1 430 ? 1.718 12.055 0.247 1 90.44 430 GLU B CA 1
ATOM 8195 C C . GLU B 1 430 ? 2.93 11.852 1.15 1 90.44 430 GLU B C 1
ATOM 8197 O O . GLU B 1 430 ? 2.887 12.172 2.34 1 90.44 430 GLU B O 1
ATOM 8202 N N . MET B 1 431 ? 4.043 11.352 0.58 1 91.5 431 MET B N 1
ATOM 8203 C CA . MET B 1 431 ? 5.219 11.031 1.386 1 91.5 431 MET B CA 1
ATOM 8204 C C . MET B 1 431 ? 6.281 12.117 1.253 1 91.5 431 MET B C 1
ATOM 8206 O O . MET B 1 431 ? 7.266 12.125 1.992 1 91.5 431 MET B O 1
ATOM 8210 N N . ALA B 1 432 ? 6.086 13.062 0.385 1 92.56 432 ALA B N 1
ATOM 8211 C CA . ALA B 1 432 ? 7.094 14.086 0.115 1 92.56 432 ALA B CA 1
ATOM 8212 C C . ALA B 1 432 ? 7.422 14.883 1.376 1 92.56 432 ALA B C 1
ATOM 8214 O O . ALA B 1 432 ? 8.594 15.148 1.664 1 92.56 432 ALA B O 1
ATOM 8215 N N . THR B 1 433 ? 6.406 15.203 2.105 1 95.81 433 THR B N 1
ATOM 8216 C CA . THR B 1 433 ? 6.586 16.031 3.289 1 95.81 433 THR B CA 1
ATOM 8217 C C . THR B 1 433 ? 7.379 15.289 4.359 1 95.81 433 THR B C 1
ATOM 8219 O O . THR B 1 433 ? 8.352 15.82 4.902 1 95.81 433 THR B O 1
ATOM 8222 N N . VAL B 1 434 ? 6.984 14.109 4.664 1 96.75 434 VAL B N 1
ATOM 8223 C CA . VAL B 1 434 ? 7.602 13.406 5.785 1 96.75 434 VAL B CA 1
ATOM 8224 C C . VAL B 1 434 ? 9.031 13.008 5.422 1 96.75 434 VAL B C 1
ATOM 8226 O O . VAL B 1 434 ? 9.93 13.078 6.262 1 96.75 434 VAL B O 1
ATOM 8229 N N . LYS B 1 435 ? 9.297 12.57 4.238 1 93.94 435 LYS B N 1
ATOM 8230 C CA . LYS B 1 435 ? 10.656 12.258 3.799 1 93.94 435 LYS B CA 1
ATOM 8231 C C . LYS B 1 435 ? 11.523 13.508 3.744 1 93.94 435 LYS B C 1
ATOM 8233 O O . LYS B 1 435 ? 12.68 13.484 4.156 1 93.94 435 LYS B O 1
ATOM 8238 N N . GLY B 1 436 ? 10.938 14.562 3.215 1 94.81 436 GLY B N 1
ATOM 8239 C CA . GLY B 1 436 ? 11.641 15.836 3.211 1 94.81 436 GLY B CA 1
ATOM 8240 C C . GLY B 1 436 ? 11.977 16.344 4.602 1 94.81 436 GLY B C 1
ATOM 8241 O O . GLY B 1 436 ? 13 16.984 4.809 1 94.81 436 GLY B O 1
ATOM 8242 N N . ALA B 1 437 ? 11.078 16.047 5.535 1 96.62 437 ALA B N 1
ATOM 8243 C CA . ALA B 1 437 ? 11.297 16.469 6.914 1 96.62 437 ALA B CA 1
ATOM 8244 C C . ALA B 1 437 ? 12.508 15.773 7.52 1 96.62 437 ALA B C 1
ATOM 8246 O O . ALA B 1 437 ? 13.234 16.359 8.336 1 96.62 437 ALA B O 1
ATOM 8247 N N . VAL B 1 438 ? 12.734 14.508 7.156 1 95.5 438 VAL B N 1
ATOM 8248 C CA . VAL B 1 438 ? 13.945 13.82 7.594 1 95.5 438 VAL B CA 1
ATOM 8249 C C . VAL B 1 438 ? 15.172 14.531 7.039 1 95.5 438 VAL B C 1
ATOM 8251 O O . VAL B 1 438 ? 16.156 14.75 7.758 1 95.5 438 VAL B O 1
ATOM 8254 N N . MET B 1 439 ? 15.109 14.898 5.785 1 91.69 439 MET B N 1
ATOM 8255 C CA . MET B 1 439 ? 16.219 15.625 5.156 1 91.69 439 MET B CA 1
ATOM 8256 C C . MET B 1 439 ? 16.469 16.953 5.863 1 91.69 439 MET B C 1
ATOM 8258 O O . MET B 1 439 ? 17.609 17.344 6.066 1 91.69 439 MET B O 1
ATOM 8262 N N . PHE B 1 440 ? 15.406 17.594 6.184 1 92.06 440 PHE B N 1
ATOM 8263 C CA . PHE B 1 440 ? 15.492 18.875 6.902 1 92.06 440 PHE B CA 1
ATOM 8264 C C . PHE B 1 440 ? 16.172 18.672 8.258 1 92.06 440 PHE B C 1
ATOM 8266 O O . PHE B 1 440 ? 16.953 19.516 8.688 1 92.06 440 PHE B O 1
ATOM 8273 N N . GLY B 1 441 ? 15.797 17.609 8.953 1 92.19 441 GLY B N 1
ATOM 8274 C CA . GLY B 1 441 ? 16.438 17.297 10.219 1 92.19 441 GLY B CA 1
ATOM 8275 C C . GLY B 1 441 ? 17.922 17.031 10.086 1 92.19 441 GLY B C 1
ATOM 8276 O O . GLY B 1 441 ? 18.703 17.391 10.977 1 92.19 441 GLY B O 1
ATOM 8277 N N . ASN B 1 442 ? 18.312 16.547 8.984 1 88.5 442 ASN B N 1
ATOM 8278 C CA . ASN B 1 442 ? 19.719 16.266 8.719 1 88.5 442 ASN B CA 1
ATOM 8279 C C . ASN B 1 442 ? 20.484 17.547 8.344 1 88.5 442 ASN B C 1
ATOM 8281 O O . ASN B 1 442 ? 21.672 17.656 8.633 1 88.5 442 ASN B O 1
ATOM 8285 N N . THR B 1 443 ? 19.781 18.438 7.68 1 86.62 443 THR B N 1
ATOM 8286 C CA . THR B 1 443 ? 20.375 19.688 7.25 1 86.62 443 THR B CA 1
ATOM 8287 C C . THR B 1 443 ? 19.422 20.859 7.504 1 86.62 443 THR B C 1
ATOM 8289 O O . THR B 1 443 ? 18.922 21.469 6.562 1 86.62 443 THR B O 1
ATOM 8292 N N . PRO B 1 444 ? 19.312 21.312 8.727 1 84.06 444 PRO B N 1
ATOM 8293 C CA . PRO B 1 444 ? 18.281 22.281 9.078 1 84.06 444 PRO B CA 1
ATOM 8294 C C . PRO B 1 444 ? 18.547 23.672 8.484 1 84.06 444 PRO B C 1
ATOM 8296 O O . PRO B 1 444 ? 17.641 24.5 8.414 1 84.06 444 PRO B O 1
ATOM 8299 N N . ASN B 1 445 ? 19.781 23.938 7.949 1 84.94 445 ASN B N 1
ATOM 8300 C CA . ASN B 1 445 ? 20.125 25.281 7.473 1 84.94 445 ASN B CA 1
ATOM 8301 C C . ASN B 1 445 ? 19.984 25.375 5.957 1 84.94 445 ASN B C 1
ATOM 8303 O O . ASN B 1 445 ? 20.422 26.359 5.359 1 84.94 445 ASN B O 1
ATOM 8307 N N . ILE B 1 446 ? 19.297 24.469 5.441 1 86.56 446 ILE B N 1
ATOM 8308 C CA . ILE B 1 446 ? 19.203 24.422 3.986 1 86.56 446 ILE B CA 1
ATOM 8309 C C . ILE B 1 446 ? 18.328 25.562 3.488 1 86.56 446 ILE B C 1
ATOM 8311 O O . ILE B 1 446 ? 18.547 26.094 2.398 1 86.56 446 ILE B O 1
ATOM 8315 N N . ILE B 1 447 ? 17.344 25.953 4.207 1 89 447 ILE B N 1
ATOM 8316 C CA . ILE B 1 447 ? 16.531 27.125 3.893 1 89 447 ILE B CA 1
ATOM 8317 C C . ILE B 1 447 ? 17.141 28.375 4.539 1 89 447 ILE B C 1
ATOM 8319 O O . ILE B 1 447 ? 17.078 28.547 5.762 1 89 447 ILE B O 1
ATOM 8323 N N . GLN B 1 448 ? 17.562 29.266 3.74 1 90.5 448 GLN B N 1
ATOM 8324 C CA . GLN B 1 448 ? 18.391 30.328 4.281 1 90.5 448 GLN B CA 1
ATOM 8325 C C . GLN B 1 448 ? 17.594 31.625 4.438 1 90.5 448 GLN B C 1
ATOM 8327 O O . GLN B 1 448 ? 17.984 32.5 5.195 1 90.5 448 GLN B O 1
ATOM 8332 N N . THR B 1 449 ? 16.594 31.688 3.672 1 91.88 449 THR B N 1
ATOM 8333 C CA . THR B 1 449 ? 15.766 32.906 3.764 1 91.88 449 THR B CA 1
ATOM 8334 C C . THR B 1 449 ? 14.281 32.562 3.674 1 91.88 449 THR B C 1
ATOM 8336 O O . THR B 1 449 ? 13.891 31.688 2.881 1 91.88 449 THR B O 1
ATOM 8339 N N . ARG B 1 450 ? 13.562 33.25 4.523 1 91.88 450 ARG B N 1
ATOM 8340 C CA . ARG B 1 450 ? 12.102 33.156 4.477 1 91.88 450 ARG B CA 1
ATOM 8341 C C . ARG B 1 450 ? 11.477 34.531 4.367 1 91.88 450 ARG B C 1
ATOM 8343 O O . ARG B 1 450 ? 12.148 35.562 4.574 1 91.88 450 ARG B O 1
ATOM 8350 N N . ILE B 1 451 ? 10.273 34.531 3.914 1 92.56 451 ILE B N 1
ATOM 8351 C CA . ILE B 1 451 ? 9.547 35.812 3.807 1 92.56 451 ILE B CA 1
ATOM 8352 C C . ILE B 1 451 ? 8.461 35.875 4.883 1 92.56 451 ILE B C 1
ATOM 8354 O O . ILE B 1 451 ? 7.676 34.938 5.039 1 92.56 451 ILE B O 1
ATOM 8358 N N . SER B 1 452 ? 8.414 36.906 5.605 1 90.44 452 SER B N 1
ATOM 8359 C CA . SER B 1 452 ? 7.438 37.031 6.68 1 90.44 452 SER B CA 1
ATOM 8360 C C . SER B 1 452 ? 6.016 37.094 6.129 1 90.44 452 SER B C 1
ATOM 8362 O O . SER B 1 452 ? 5.703 37.938 5.273 1 90.44 452 SER B O 1
ATOM 8364 N N . GLY B 1 453 ? 5.184 36.312 6.602 1 87.62 453 GLY B N 1
ATOM 8365 C CA . GLY B 1 453 ? 3.789 36.281 6.191 1 87.62 453 GLY B CA 1
ATOM 8366 C C . GLY B 1 453 ? 2.93 37.312 6.918 1 87.62 453 GLY B C 1
ATOM 8367 O O . GLY B 1 453 ? 1.812 37.594 6.492 1 87.62 453 GLY B O 1
ATOM 8368 N N . ARG B 1 454 ? 3.5 37.906 7.969 1 88.44 454 ARG B N 1
ATOM 8369 C CA . ARG B 1 454 ? 2.789 38.875 8.797 1 88.44 454 ARG B CA 1
ATOM 8370 C C . ARG B 1 454 ? 3.734 39.938 9.305 1 88.44 454 ARG B C 1
ATOM 8372 O O . ARG B 1 454 ? 4.957 39.812 9.203 1 88.44 454 ARG B O 1
ATOM 8379 N N . THR B 1 455 ? 3.111 41 9.719 1 91.44 455 THR B N 1
ATOM 8380 C CA . THR B 1 455 ? 3.848 42 10.461 1 91.44 455 THR B CA 1
ATOM 8381 C C . THR B 1 455 ? 3.852 41.688 11.953 1 91.44 455 THR B C 1
ATOM 8383 O O . THR B 1 455 ? 2.809 41.344 12.531 1 91.44 455 THR B O 1
ATOM 8386 N N . TYR B 1 456 ? 5.066 41.75 12.484 1 90.44 456 TYR B N 1
ATOM 8387 C CA . TYR B 1 456 ? 5.211 41.5 13.914 1 90.44 456 TYR B CA 1
ATOM 8388 C C . TYR B 1 456 ? 5.699 42.75 14.641 1 90.44 456 TYR B C 1
ATOM 8390 O O . TYR B 1 456 ? 6.477 43.531 14.094 1 90.44 456 TYR B O 1
ATOM 8398 N N . GLY B 1 457 ? 5.156 42.844 15.867 1 92.38 457 GLY B N 1
ATOM 8399 C CA . GLY B 1 457 ? 5.559 44 16.656 1 92.38 457 GLY B CA 1
ATOM 8400 C C . GLY B 1 457 ? 5.289 43.844 18.141 1 92.38 457 GLY B C 1
ATOM 8401 O O . GLY B 1 457 ? 4.895 42.75 18.594 1 92.38 457 GLY B O 1
ATOM 8402 N N . VAL B 1 458 ? 5.66 44.906 18.859 1 92.88 458 VAL B N 1
ATOM 8403 C CA . VAL B 1 458 ? 5.414 44.938 20.297 1 92.88 458 VAL B CA 1
ATOM 8404 C C . VAL B 1 458 ? 4.699 46.25 20.672 1 92.88 458 VAL B C 1
ATOM 8406 O O . VAL B 1 458 ? 4.66 47.188 19.875 1 92.88 458 VAL B O 1
ATOM 8409 N N . ASP B 1 459 ? 4.113 46.156 21.844 1 92.81 459 ASP B N 1
ATOM 8410 C CA . ASP B 1 459 ? 3.51 47.375 22.391 1 92.81 459 ASP B CA 1
ATOM 8411 C C . ASP B 1 459 ? 4.574 48.312 22.938 1 92.81 459 ASP B C 1
ATOM 8413 O O . ASP B 1 459 ? 5.52 47.875 23.594 1 92.81 459 ASP B O 1
ATOM 8417 N N . ALA B 1 460 ? 4.422 49.594 22.562 1 93.5 460 ALA B N 1
ATOM 8418 C CA . ALA B 1 460 ? 5.359 50.594 23.031 1 93.5 460 ALA B CA 1
ATOM 8419 C C . ALA B 1 460 ? 4.652 51.938 23.25 1 93.5 460 ALA B C 1
ATOM 8421 O O . ALA B 1 460 ? 3.455 52.062 22.984 1 93.5 460 ALA B O 1
ATOM 8422 N N . TYR B 1 461 ? 5.344 52.812 23.875 1 92.75 461 TYR B N 1
ATOM 8423 C CA . TYR B 1 461 ? 4.891 54.188 24.047 1 92.75 461 TYR B CA 1
ATOM 8424 C C . TYR B 1 461 ? 5.711 55.125 23.203 1 92.75 461 TYR B C 1
ATOM 8426 O O . TYR B 1 461 ? 6.84 54.812 22.812 1 92.75 461 TYR B O 1
ATOM 8434 N N . ALA B 1 462 ? 5.125 56.219 22.828 1 92.62 462 ALA B N 1
ATOM 8435 C CA . ALA B 1 462 ? 5.816 57.312 22.125 1 92.62 462 ALA B CA 1
ATOM 8436 C C . ALA B 1 462 ? 5.422 58.656 22.688 1 92.62 462 ALA B C 1
ATOM 8438 O O . ALA B 1 462 ? 4.402 58.812 23.359 1 92.62 462 ALA B O 1
ATOM 8439 N N . ALA B 1 463 ? 6.293 59.625 22.375 1 92.19 463 ALA B N 1
ATOM 8440 C CA . ALA B 1 463 ? 5.93 61 22.75 1 92.19 463 ALA B CA 1
ATOM 8441 C C . ALA B 1 463 ? 4.609 61.406 22.125 1 92.19 463 ALA B C 1
ATOM 8443 O O . ALA B 1 463 ? 4.402 61.219 20.922 1 92.19 463 ALA B O 1
ATOM 8444 N N . PHE B 1 464 ? 3.814 61.969 22.969 1 94.75 464 PHE B N 1
ATOM 8445 C CA . PHE B 1 464 ? 2.494 62.344 22.453 1 94.75 464 PHE B CA 1
ATOM 8446 C C . PHE B 1 464 ? 2.588 63.531 21.516 1 94.75 464 PHE B C 1
ATOM 8448 O O . PHE B 1 464 ? 3.199 64.562 21.844 1 94.75 464 PHE B O 1
ATOM 8455 N N . GLN B 1 465 ? 2.146 63.344 20.328 1 93.38 465 GLN B N 1
ATOM 8456 C CA . GLN B 1 465 ? 2.068 64.438 19.344 1 93.38 465 GLN B CA 1
ATOM 8457 C C . GLN B 1 465 ? 0.62 64.812 19.062 1 93.38 465 GLN B C 1
ATOM 8459 O O . GLN B 1 465 ? -0.171 64 18.594 1 93.38 465 GLN B O 1
ATOM 8464 N N . ASP B 1 466 ? 0.482 66.125 19.156 1 88.5 466 ASP B N 1
ATOM 8465 C CA . ASP B 1 466 ? -0.865 66.625 18.938 1 88.5 466 ASP B CA 1
ATOM 8466 C C . ASP B 1 466 ? -1.292 66.438 17.484 1 88.5 466 ASP B C 1
ATOM 8468 O O . ASP B 1 466 ? -0.485 66.625 16.562 1 88.5 466 ASP B O 1
ATOM 8472 N N . ASN B 1 467 ? -2.484 66.062 17.125 1 89.06 467 ASN B N 1
ATOM 8473 C CA . ASN B 1 467 ? -3.109 65.875 15.82 1 89.06 467 ASN B CA 1
ATOM 8474 C C . ASN B 1 467 ? -2.676 64.562 15.141 1 89.06 467 ASN B C 1
ATOM 8476 O O . ASN B 1 467 ? -3.121 64.312 14.031 1 89.06 467 ASN B O 1
ATOM 8480 N N . ILE B 1 468 ? -1.7 63.906 15.766 1 91 468 ILE B N 1
ATOM 8481 C CA . ILE B 1 468 ? -1.257 62.625 15.219 1 91 468 ILE B CA 1
ATOM 8482 C C . ILE B 1 468 ? -1.803 61.469 16.078 1 91 468 ILE B C 1
ATOM 8484 O O . ILE B 1 468 ? -2.328 60.5 15.539 1 91 468 ILE B O 1
ATOM 8488 N N . HIS B 1 469 ? -1.68 61.719 17.344 1 94.12 469 HIS B N 1
ATOM 8489 C CA . HIS B 1 469 ? -2.107 60.688 18.281 1 94.12 469 HIS B CA 1
ATOM 8490 C C . HIS B 1 469 ? -3.5 60.969 18.828 1 94.12 469 HIS B C 1
ATOM 8492 O O . HIS B 1 469 ? -3.842 62.125 19.078 1 94.12 469 HIS B O 1
ATOM 8498 N N . PRO B 1 470 ? -4.23 59.938 18.938 1 94.19 470 PRO B N 1
ATOM 8499 C CA . PRO B 1 470 ? -5.551 60.125 19.547 1 94.19 470 PRO B CA 1
ATOM 8500 C C . PRO B 1 470 ? -5.473 60.594 21 1 94.19 470 PRO B C 1
ATOM 8502 O O . PRO B 1 470 ? -4.652 60.094 21.766 1 94.19 470 PRO B O 1
ATOM 8505 N N . THR B 1 471 ? -6.391 61.406 21.391 1 93.88 471 THR B N 1
ATOM 8506 C CA . THR B 1 471 ? -6.387 62 22.734 1 93.88 471 THR B CA 1
ATOM 8507 C C . THR B 1 471 ? -6.711 60.938 23.781 1 93.88 471 THR B C 1
ATOM 8509 O O . THR B 1 471 ? -6.25 61.031 24.922 1 93.88 471 THR B O 1
ATOM 8512 N N . ASP B 1 472 ? -7.387 59.969 23.281 1 93.31 472 ASP B N 1
ATOM 8513 C CA . ASP B 1 472 ? -7.805 58.938 24.234 1 93.31 472 ASP B CA 1
ATOM 8514 C C . ASP B 1 472 ? -6.641 58.031 24.594 1 93.31 472 ASP B C 1
ATOM 8516 O O . ASP B 1 472 ? -6.738 57.219 25.531 1 93.31 472 ASP B O 1
ATOM 8520 N N . LYS B 1 473 ? -5.531 58.188 23.984 1 93.81 473 LYS B N 1
ATOM 8521 C CA . LYS B 1 473 ? -4.367 57.344 24.25 1 93.81 473 LYS B CA 1
ATOM 8522 C C . LYS B 1 473 ? -3.258 58.125 24.922 1 93.81 473 LYS B C 1
ATOM 8524 O O . LYS B 1 473 ? -2.125 57.656 25.047 1 93.81 473 LYS B O 1
ATOM 8529 N N . LYS B 1 474 ? -3.566 59.312 25.344 1 94.38 474 LYS B N 1
ATOM 8530 C CA . LYS B 1 474 ? -2.604 60.156 26.047 1 94.38 474 LYS B CA 1
ATOM 8531 C C . LYS B 1 474 ? -2.383 59.688 27.469 1 94.38 474 LYS B C 1
ATOM 8533 O O . LYS B 1 474 ? -3.344 59.438 28.203 1 94.38 474 LYS B O 1
ATOM 8538 N N . PHE B 1 475 ? -1.171 59.5 27.797 1 91.69 475 PHE B N 1
ATOM 8539 C CA . PHE B 1 475 ? -0.724 59.062 29.094 1 91.69 475 PHE B CA 1
ATOM 8540 C C . PHE B 1 475 ? 0.334 60 29.672 1 91.69 475 PHE B C 1
ATOM 8542 O O . PHE B 1 475 ? 1.206 60.469 28.938 1 91.69 475 PHE B O 1
ATOM 8549 N N . TYR B 1 476 ? 0.202 60.312 31 1 92.12 476 TYR B N 1
ATOM 8550 C CA . TYR B 1 476 ? 1.212 61.156 31.641 1 92.12 476 TYR B CA 1
ATOM 8551 C C . TYR B 1 476 ? 2.057 60.344 32.625 1 92.12 476 TYR B C 1
ATOM 8553 O O . TYR B 1 476 ? 1.521 59.594 33.438 1 92.12 476 TYR B O 1
ATOM 8561 N N . THR B 1 477 ? 3.326 60.5 32.406 1 90.94 477 THR B N 1
ATOM 8562 C CA . THR B 1 477 ? 4.234 59.875 33.344 1 90.94 477 THR B CA 1
ATOM 8563 C C . THR B 1 477 ? 4.223 60.594 34.688 1 90.94 477 THR B C 1
ATOM 8565 O O . THR B 1 477 ? 3.584 61.656 34.812 1 90.94 477 THR B O 1
ATOM 8568 N N . SER B 1 478 ? 4.938 60 35.719 1 89 478 SER B N 1
ATOM 8569 C CA . SER B 1 478 ? 4.996 60.625 37.031 1 89 478 SER B CA 1
ATOM 8570 C C . SER B 1 478 ? 5.672 61.969 36.969 1 89 478 SER B C 1
ATOM 8572 O O . SER B 1 478 ? 5.344 62.875 37.781 1 89 478 SER B O 1
ATOM 8574 N N . ASP B 1 479 ? 6.512 62.25 36 1 86.31 479 ASP B N 1
ATOM 8575 C CA . ASP B 1 479 ? 7.227 63.531 35.875 1 86.31 479 ASP B CA 1
ATOM 8576 C C . ASP B 1 479 ? 6.465 64.5 34.969 1 86.31 479 ASP B C 1
ATOM 8578 O O . ASP B 1 479 ? 6.973 65.562 34.625 1 86.31 479 ASP B O 1
ATOM 8582 N N . GLY B 1 480 ? 5.312 64.062 34.5 1 89.06 480 GLY B N 1
ATOM 8583 C CA . GLY B 1 480 ? 4.438 65 33.75 1 89.06 480 GLY B CA 1
ATOM 8584 C C . GLY B 1 480 ? 4.652 64.938 32.25 1 89.06 480 GLY B C 1
ATOM 8585 O O . GLY B 1 480 ? 4.113 65.75 31.516 1 89.06 480 GLY B O 1
ATOM 8586 N N . THR B 1 481 ? 5.418 64 31.859 1 90 481 THR B N 1
ATOM 8587 C CA . THR B 1 481 ? 5.66 63.906 30.422 1 90 481 THR B CA 1
ATOM 8588 C C . THR B 1 481 ? 4.48 63.25 29.734 1 90 481 THR B C 1
ATOM 8590 O O . THR B 1 481 ? 3.996 62.188 30.172 1 90 481 THR B O 1
ATOM 8593 N N . ALA B 1 482 ? 4.008 63.812 28.625 1 93.44 482 ALA B N 1
ATOM 8594 C CA . ALA B 1 482 ? 2.885 63.25 27.875 1 93.44 482 ALA B CA 1
ATOM 8595 C C . ALA B 1 482 ? 3.361 62.219 26.891 1 93.44 482 ALA B C 1
ATOM 8597 O O . ALA B 1 482 ? 4.215 62.469 26.031 1 93.44 482 ALA B O 1
ATOM 8598 N N . LEU B 1 483 ? 2.787 61 27.016 1 93.94 483 LEU B N 1
ATOM 8599 C CA . LEU B 1 483 ? 3.113 59.906 26.109 1 93.94 483 LEU B CA 1
ATOM 8600 C C . LEU B 1 483 ? 1.855 59.375 25.438 1 93.94 483 LEU B C 1
ATOM 8602 O O . LEU B 1 483 ? 0.741 59.625 25.906 1 93.94 483 LEU B O 1
ATOM 8606 N N . CYS B 1 484 ? 2.01 58.75 24.328 1 94.75 484 CYS B N 1
ATOM 8607 C CA . CYS B 1 484 ? 0.955 58 23.672 1 94.75 484 CYS B CA 1
ATOM 8608 C C . CYS B 1 484 ? 1.113 56.5 23.953 1 94.75 484 CYS B C 1
ATOM 8610 O O . CYS B 1 484 ? 2.168 55.906 23.672 1 94.75 484 CYS B O 1
ATOM 8612 N N . GLU B 1 485 ? 0.094 55.875 24.469 1 93 485 GLU B N 1
ATOM 8613 C CA . GLU B 1 485 ? 0.147 54.438 24.766 1 93 485 GLU B CA 1
ATOM 8614 C C . GLU B 1 485 ? -0.387 53.625 23.594 1 93 485 GLU B C 1
ATOM 8616 O O . GLU B 1 485 ? -0.912 54.156 22.625 1 93 485 GLU B O 1
ATOM 8621 N N . ASP B 1 486 ? -0.116 52.281 23.562 1 93.75 486 ASP B N 1
ATOM 8622 C CA . ASP B 1 486 ? -0.662 51.281 22.656 1 93.75 486 ASP B CA 1
ATOM 8623 C C . ASP B 1 486 ? -0.078 51.406 21.25 1 93.75 486 ASP B C 1
ATOM 8625 O O . ASP B 1 486 ? -0.714 51.031 20.266 1 93.75 486 ASP B O 1
ATOM 8629 N N . ILE B 1 487 ? 1.071 52.031 21.203 1 94.81 487 ILE B N 1
ATOM 8630 C CA . ILE B 1 487 ? 1.744 52.125 19.922 1 94.81 487 ILE B CA 1
ATOM 8631 C C . ILE B 1 487 ? 2.219 50.75 19.453 1 94.81 487 ILE B C 1
ATOM 8633 O O . ILE B 1 487 ? 2.752 49.969 20.25 1 94.81 487 ILE B O 1
ATOM 8637 N N . PHE B 1 488 ? 1.93 50.438 18.156 1 95.38 488 PHE B N 1
ATOM 8638 C CA . PHE B 1 488 ? 2.492 49.25 17.531 1 95.38 488 PHE B CA 1
ATOM 8639 C C . PHE B 1 488 ? 3.906 49.531 17.031 1 95.38 488 PHE B C 1
ATOM 8641 O O . PHE B 1 488 ? 4.09 50.156 16 1 95.38 488 PHE B O 1
ATOM 8648 N N . SER B 1 489 ? 4.895 49.062 17.766 1 95.19 489 SER B N 1
ATOM 8649 C CA . SER B 1 489 ? 6.273 49.188 17.297 1 95.19 489 SER B CA 1
ATOM 8650 C C . SER B 1 489 ? 6.656 48 16.406 1 95.19 489 SER B C 1
ATOM 8652 O O . SER B 1 489 ? 6.793 46.875 16.875 1 95.19 489 SER B O 1
ATOM 8654 N N . ILE B 1 490 ? 6.883 48.281 15.172 1 95 490 ILE B N 1
ATOM 8655 C CA . ILE B 1 490 ? 7.094 47.25 14.156 1 95 490 ILE B CA 1
ATOM 8656 C C . ILE B 1 490 ? 8.484 46.656 14.32 1 95 490 ILE B C 1
ATOM 8658 O O . ILE B 1 490 ? 9.477 47.375 14.391 1 95 490 ILE B O 1
ATOM 8662 N N . LEU B 1 491 ? 8.539 45.375 14.43 1 92.88 491 LEU B N 1
ATOM 8663 C CA . LEU B 1 491 ? 9.805 44.625 14.445 1 92.88 491 LEU B CA 1
ATOM 8664 C C . LEU B 1 491 ? 10.141 44.125 13.055 1 92.88 491 LEU B C 1
ATOM 8666 O O . LEU B 1 491 ? 11.297 44.188 12.625 1 92.88 491 LEU B O 1
ATOM 8670 N N . VAL B 1 492 ? 9.133 43.5 12.453 1 92.56 492 VAL B N 1
ATOM 8671 C CA . VAL B 1 492 ? 9.234 42.969 11.094 1 92.56 492 VAL B CA 1
ATOM 8672 C C . VAL B 1 492 ? 7.949 43.281 10.328 1 92.56 492 VAL B C 1
ATOM 8674 O O . VAL B 1 492 ? 6.855 43.219 10.898 1 92.56 492 VAL B O 1
ATOM 8677 N N . ARG B 1 493 ? 8.07 43.594 9.062 1 94.06 493 ARG B N 1
ATOM 8678 C CA . ARG B 1 493 ? 6.91 43.875 8.219 1 94.06 493 ARG B CA 1
ATOM 8679 C C . ARG B 1 493 ? 6.578 42.656 7.336 1 94.06 493 ARG B C 1
ATOM 8681 O O . ARG B 1 493 ? 7.465 41.906 6.973 1 94.06 493 ARG B O 1
ATOM 8688 N N . VAL B 1 494 ? 5.309 42.562 7.062 1 92.25 494 VAL B N 1
ATOM 8689 C CA . VAL B 1 494 ? 4.867 41.531 6.121 1 92.25 494 VAL B CA 1
ATOM 8690 C C . VAL B 1 494 ? 5.609 41.688 4.797 1 92.25 494 VAL B C 1
ATOM 8692 O O . VAL B 1 494 ? 5.797 42.812 4.312 1 92.25 494 VAL B O 1
ATOM 8695 N N . GLY B 1 495 ? 6.137 40.562 4.289 1 91.12 495 GLY B N 1
ATOM 8696 C CA . GLY B 1 495 ? 6.84 40.594 3.018 1 91.12 495 GLY B CA 1
ATOM 8697 C C . GLY B 1 495 ? 8.336 40.781 3.17 1 91.12 495 GLY B C 1
ATOM 8698 O O . GLY B 1 495 ? 9.086 40.656 2.197 1 91.12 495 GLY B O 1
ATOM 8699 N N . GLU B 1 496 ? 8.766 41.031 4.355 1 92.94 496 GLU B N 1
ATOM 8700 C CA . GLU B 1 496 ? 10.188 41.25 4.609 1 92.94 496 GLU B CA 1
ATOM 8701 C C . GLU B 1 496 ? 10.953 39.938 4.562 1 92.94 496 GLU B C 1
ATOM 8703 O O . GLU B 1 496 ? 10.477 38.906 5.062 1 92.94 496 GLU B O 1
ATOM 8708 N N . ALA B 1 497 ? 12.141 39.938 3.908 1 92.62 497 ALA B N 1
ATOM 8709 C CA . ALA B 1 497 ? 13.008 38.75 3.885 1 92.62 497 ALA B CA 1
ATOM 8710 C C . ALA B 1 497 ? 13.688 38.562 5.234 1 92.62 497 ALA B C 1
ATOM 8712 O O . ALA B 1 497 ? 14.211 39.5 5.824 1 92.62 497 ALA B O 1
ATOM 8713 N N . LEU B 1 498 ? 13.617 37.375 5.695 1 92.25 498 LEU B N 1
ATOM 8714 C CA . LEU B 1 498 ? 14.18 37.031 6.992 1 92.25 498 LEU B CA 1
ATOM 8715 C C . LEU B 1 498 ? 15.289 36 6.84 1 92.25 498 LEU B C 1
ATOM 8717 O O . LEU B 1 498 ? 15.031 34.781 6.766 1 92.25 498 LEU B O 1
ATOM 8721 N N . PRO B 1 499 ? 16.516 36.406 6.863 1 90.19 499 PRO B N 1
ATOM 8722 C CA . PRO B 1 499 ? 17.625 35.438 6.781 1 90.19 499 PRO B CA 1
ATOM 8723 C C . PRO B 1 499 ? 17.75 34.562 8.031 1 90.19 499 PRO B C 1
ATOM 8725 O O . PRO B 1 499 ? 17.547 35.062 9.148 1 90.19 499 PRO B O 1
ATOM 8728 N N . LEU B 1 500 ? 18.109 33.375 7.754 1 87.94 500 LEU B N 1
ATOM 8729 C CA . LEU B 1 500 ? 18.266 32.438 8.844 1 87.94 500 LEU B CA 1
ATOM 8730 C C . LEU B 1 500 ? 19.375 32.875 9.805 1 87.94 500 LEU B C 1
ATOM 8732 O O . LEU B 1 500 ? 20.469 33.25 9.367 1 87.94 500 LEU B O 1
ATOM 8736 N N . GLY B 1 501 ? 19.078 32.844 11.055 1 79 501 GLY B N 1
ATOM 8737 C CA . GLY B 1 501 ? 20.094 33.062 12.078 1 79 501 GLY B CA 1
ATOM 8738 C C . GLY B 1 501 ? 20.328 34.531 12.367 1 79 501 GLY B C 1
ATOM 8739 O O . GLY B 1 501 ? 21.031 34.875 13.32 1 79 501 GLY B O 1
ATOM 8740 N N . LYS B 1 502 ? 19.766 35.375 11.578 1 83.38 502 LYS B N 1
ATOM 8741 C CA . LYS B 1 502 ? 20 36.781 11.789 1 83.38 502 LYS B CA 1
ATOM 8742 C C . LYS B 1 502 ? 19.016 37.375 12.805 1 83.38 502 LYS B C 1
ATOM 8744 O O . LYS B 1 502 ? 17.828 37 12.812 1 83.38 502 LYS B O 1
ATOM 8749 N N . SER B 1 503 ? 19.594 38.156 13.68 1 89.62 503 SER B N 1
ATOM 8750 C CA . SER B 1 503 ? 18.781 38.812 14.703 1 89.62 503 SER B CA 1
ATOM 8751 C C . SER B 1 503 ? 18.641 40.312 14.438 1 89.62 503 SER B C 1
ATOM 8753 O O . SER B 1 503 ? 19.547 40.906 13.875 1 89.62 503 SER B O 1
ATOM 8755 N N . LYS B 1 504 ? 17.547 40.812 14.727 1 91.62 504 LYS B N 1
ATOM 8756 C CA . LYS B 1 504 ? 17.312 42.25 14.734 1 91.62 504 LYS B CA 1
ATOM 8757 C C . LYS B 1 504 ? 17.281 42.812 16.156 1 91.62 504 LYS B C 1
ATOM 8759 O O . LYS B 1 504 ? 16.719 42.156 17.062 1 91.62 504 LYS B O 1
ATOM 8764 N N . THR B 1 505 ? 17.938 43.906 16.266 1 93.25 505 THR B N 1
ATOM 8765 C CA . THR B 1 505 ? 18 44.5 17.594 1 93.25 505 THR B CA 1
ATOM 8766 C C . THR B 1 505 ? 17.234 45.844 17.641 1 93.25 505 THR B C 1
ATOM 8768 O O . THR B 1 505 ? 17.391 46.688 16.75 1 93.25 505 THR B O 1
ATOM 8771 N N . PHE B 1 506 ? 16.469 46.031 18.641 1 94.12 506 PHE B N 1
ATOM 8772 C CA . PHE B 1 506 ? 15.688 47.219 18.875 1 94.12 506 PHE B CA 1
ATOM 8773 C C . PHE B 1 506 ? 15.969 47.781 20.266 1 94.12 506 PHE B C 1
ATOM 8775 O O . PHE B 1 506 ? 16.125 47.031 21.219 1 94.12 506 PHE B O 1
ATOM 8782 N N . THR B 1 507 ? 15.938 49.062 20.344 1 94.19 507 THR B N 1
ATOM 8783 C CA . THR B 1 507 ? 16.234 49.688 21.609 1 94.19 507 THR B CA 1
ATOM 8784 C C . THR B 1 507 ? 15 50.406 22.156 1 94.19 507 THR B C 1
ATOM 8786 O O . THR B 1 507 ? 14.352 51.156 21.438 1 94.19 507 THR B O 1
ATOM 8789 N N . PHE B 1 508 ? 14.781 50.156 23.391 1 94.12 508 PHE B N 1
ATOM 8790 C CA . PHE B 1 508 ? 13.688 50.781 24.125 1 94.12 508 PHE B CA 1
ATOM 8791 C C . PHE B 1 508 ? 14.188 51.406 25.438 1 94.12 508 PHE B C 1
ATOM 8793 O O . PHE B 1 508 ? 15.352 51.25 25.797 1 94.12 508 PHE B O 1
ATOM 8800 N N . HIS B 1 509 ? 13.242 52.125 26.078 1 92.5 509 HIS B N 1
ATOM 8801 C CA . HIS B 1 509 ? 13.539 52.75 27.359 1 92.5 509 HIS B CA 1
ATOM 8802 C C . HIS B 1 509 ? 12.367 52.594 28.328 1 92.5 509 HIS B C 1
ATOM 8804 O O . HIS B 1 509 ? 11.211 52.531 27.906 1 92.5 509 HIS B O 1
ATOM 8810 N N . PRO B 1 510 ? 12.719 52.562 29.625 1 90.94 510 PRO B N 1
ATOM 8811 C CA . PRO B 1 510 ? 11.609 52.531 30.578 1 90.94 510 PRO B CA 1
ATOM 8812 C C . PRO B 1 510 ? 10.742 53.781 30.5 1 90.94 510 PRO B C 1
ATOM 8814 O O . PRO B 1 510 ? 11.25 54.875 30.203 1 90.94 510 PRO B O 1
ATOM 8817 N N . ILE B 1 511 ? 9.562 53.625 30.844 1 89.88 511 ILE B N 1
ATOM 8818 C CA . ILE B 1 511 ? 8.609 54.719 30.797 1 89.88 511 ILE B CA 1
ATOM 8819 C C . ILE B 1 511 ? 8.758 55.594 32.031 1 89.88 511 ILE B C 1
ATOM 8821 O O . ILE B 1 511 ? 8.641 56.812 31.969 1 89.88 511 ILE B O 1
ATOM 8825 N N . GLU B 1 512 ? 8.969 54.906 33.156 1 90.5 512 GLU B N 1
ATOM 8826 C CA . GLU B 1 512 ? 9.141 55.594 34.438 1 90.5 512 GLU B CA 1
ATOM 8827 C C . GLU B 1 512 ? 10.57 55.438 34.969 1 90.5 512 GLU B C 1
ATOM 8829 O O . GLU B 1 512 ? 11.18 54.375 34.812 1 90.5 512 GLU B O 1
ATOM 8834 N N . PRO B 1 513 ? 10.977 56.531 35.594 1 88.19 513 PRO B N 1
ATOM 8835 C CA . PRO B 1 513 ? 12.359 56.438 36.062 1 88.19 513 PRO B CA 1
ATOM 8836 C C . PRO B 1 513 ? 12.562 55.344 37.125 1 88.19 513 PRO B C 1
ATOM 8838 O O . PRO B 1 513 ? 13.656 54.812 37.25 1 88.19 513 PRO B O 1
ATOM 8841 N N . ASP B 1 514 ? 11.555 54.969 37.844 1 89.06 514 ASP B N 1
ATOM 8842 C CA . ASP B 1 514 ? 11.703 54 38.938 1 89.06 514 ASP B CA 1
ATOM 8843 C C . ASP B 1 514 ? 11.188 52.625 38.5 1 89.06 514 ASP B C 1
ATOM 8845 O O . ASP B 1 514 ? 11.023 51.75 39.344 1 89.06 514 ASP B O 1
ATOM 8849 N N . GLN B 1 515 ? 10.914 52.562 37.281 1 89.25 515 GLN B N 1
ATOM 8850 C CA . GLN B 1 515 ? 10.453 51.281 36.75 1 89.25 515 GLN B CA 1
ATOM 8851 C C . GLN B 1 515 ? 11.555 50.219 36.812 1 89.25 515 GLN B C 1
ATOM 8853 O O . GLN B 1 515 ? 12.633 50.406 36.25 1 89.25 515 GLN B O 1
ATOM 8858 N N . THR B 1 516 ? 11.289 49 37.375 1 90.75 516 THR B N 1
ATOM 8859 C CA . THR B 1 516 ? 12.336 48 37.594 1 90.75 516 THR B CA 1
ATOM 8860 C C . THR B 1 516 ? 12.102 46.781 36.719 1 90.75 516 THR B C 1
AT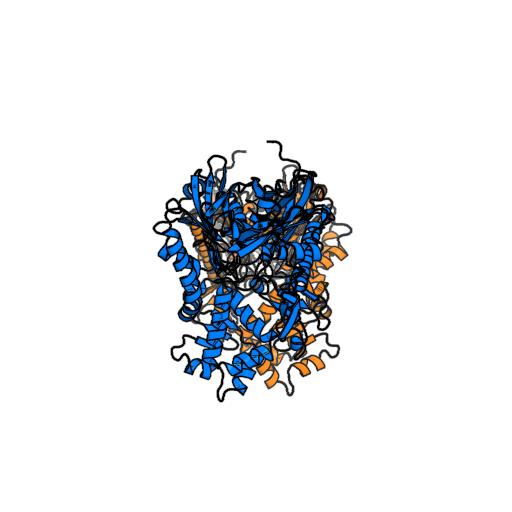OM 8862 O O . THR B 1 516 ? 12.906 45.844 36.719 1 90.75 516 THR B O 1
ATOM 8865 N N . LYS B 1 517 ? 10.992 46.781 36.062 1 90.06 517 LYS B N 1
ATOM 8866 C CA . LYS B 1 517 ? 10.672 45.688 35.156 1 90.06 517 LYS B CA 1
ATOM 8867 C C . LYS B 1 517 ? 10.102 46.25 33.844 1 90.06 517 LYS B C 1
ATOM 8869 O O . LYS B 1 517 ? 9.32 47.188 33.844 1 90.06 517 LYS B O 1
ATOM 8874 N N . VAL B 1 518 ? 10.523 45.719 32.75 1 87.38 518 VAL B N 1
ATOM 8875 C CA . VAL B 1 518 ? 10 46.062 31.438 1 87.38 518 VAL B CA 1
ATOM 8876 C C . VAL B 1 518 ? 9.422 44.844 30.766 1 87.38 518 VAL B C 1
ATOM 8878 O O . VAL B 1 518 ? 10.102 43.812 30.641 1 87.38 518 VAL B O 1
ATOM 8881 N N . THR B 1 519 ? 8.18 44.906 30.344 1 87.69 519 THR B N 1
ATOM 8882 C CA . THR B 1 519 ? 7.496 43.812 29.703 1 87.69 519 THR B CA 1
ATOM 8883 C C . THR B 1 519 ? 7.164 44.156 28.25 1 87.69 519 THR B C 1
ATOM 8885 O O . THR B 1 519 ? 6.645 45.219 27.969 1 87.69 519 THR B O 1
ATOM 8888 N N . PHE B 1 520 ? 7.5 43.25 27.328 1 88.31 520 PHE B N 1
ATOM 8889 C CA . PHE B 1 520 ? 7.125 43.344 25.938 1 88.31 520 PHE B CA 1
ATOM 8890 C C . PHE B 1 520 ? 6.047 42.344 25.578 1 88.31 520 PHE B C 1
ATOM 8892 O O . PHE B 1 520 ? 6.254 41.125 25.719 1 88.31 520 PHE B O 1
ATOM 8899 N N . HIS B 1 521 ? 4.891 42.844 25.109 1 88 521 HIS B N 1
ATOM 8900 C CA . HIS B 1 521 ? 3.857 42 24.531 1 88 521 HIS B CA 1
ATOM 8901 C C . HIS B 1 521 ? 3.959 41.938 23.016 1 88 521 HIS B C 1
ATOM 8903 O O . HIS B 1 521 ? 4.102 42.969 22.359 1 88 521 HIS B O 1
ATOM 8909 N N . PHE B 1 522 ? 3.881 40.719 22.484 1 87.44 522 PHE B N 1
ATOM 8910 C CA . PHE B 1 522 ? 4.051 40.562 21.047 1 87.44 522 PHE B CA 1
ATOM 8911 C C . PHE B 1 522 ? 2.697 40.562 20.344 1 87.44 522 PHE B C 1
ATOM 8913 O O . PHE B 1 522 ? 1.736 39.969 20.859 1 87.44 522 PHE B O 1
ATOM 8920 N N . TYR B 1 523 ? 2.668 41.188 19.203 1 87.31 523 TYR B N 1
ATOM 8921 C CA . TYR B 1 523 ? 1.473 41.281 18.375 1 87.31 523 TYR B CA 1
ATOM 8922 C C . TYR B 1 523 ? 1.788 40.938 16.922 1 87.31 523 TYR B C 1
ATOM 8924 O O . TYR B 1 523 ? 2.945 41.031 16.5 1 87.31 523 TYR B O 1
ATOM 8932 N N . THR B 1 524 ? 0.758 40.562 16.203 1 88.06 524 THR B N 1
ATOM 8933 C CA . THR B 1 524 ? 0.901 40.281 14.781 1 88.06 524 THR B CA 1
ATOM 8934 C C . THR B 1 524 ? -0.318 40.781 14.016 1 88.06 524 THR B C 1
ATOM 8936 O O . THR B 1 524 ? -1.396 40.938 14.586 1 88.06 524 THR B O 1
ATOM 8939 N N . THR B 1 525 ? -0.145 41.094 12.742 1 88.94 525 THR B N 1
ATOM 8940 C CA . THR B 1 525 ? -1.222 41.562 11.875 1 88.94 525 THR B CA 1
ATOM 8941 C C . THR B 1 525 ? -0.881 41.312 10.406 1 88.94 525 THR B C 1
ATOM 8943 O O . THR B 1 525 ? 0.28 41.094 10.07 1 88.94 525 THR B O 1
ATOM 8946 N N . ARG B 1 526 ? -1.868 41.375 9.586 1 87.88 526 ARG B N 1
ATOM 8947 C CA . ARG B 1 526 ? -1.668 41.25 8.148 1 87.88 526 ARG B CA 1
ATOM 8948 C C . ARG B 1 526 ? -1.379 42.594 7.512 1 87.88 526 ARG B C 1
ATOM 8950 O O . ARG B 1 526 ? -0.908 42.656 6.371 1 87.88 526 ARG B O 1
ATOM 8957 N N . SER B 1 527 ? -1.587 43.562 8.312 1 91.62 527 SER B N 1
ATOM 8958 C CA . SER B 1 527 ? -1.341 44.906 7.812 1 91.62 527 SER B CA 1
ATOM 8959 C C . SER B 1 527 ? 0.153 45.219 7.742 1 91.62 527 SER B C 1
ATOM 8961 O O . SER B 1 527 ? 0.921 44.781 8.602 1 91.62 527 SER B O 1
ATOM 8963 N N . ASP B 1 528 ? 0.486 46.031 6.723 1 92.75 528 ASP B N 1
ATOM 8964 C CA . ASP B 1 528 ? 1.893 46.375 6.547 1 92.75 528 ASP B CA 1
ATOM 8965 C C . ASP B 1 528 ? 2.275 47.594 7.418 1 92.75 528 ASP B C 1
ATOM 8967 O O . ASP B 1 528 ? 3.459 47.812 7.676 1 92.75 528 ASP B O 1
ATOM 8971 N N . ASN B 1 529 ? 1.281 48.375 7.82 1 93.19 529 ASN B N 1
ATOM 8972 C CA . ASN B 1 529 ? 1.613 49.562 8.578 1 93.19 529 ASN B CA 1
ATOM 8973 C C . ASN B 1 529 ? 0.64 49.781 9.734 1 93.19 529 ASN B C 1
ATOM 8975 O O . ASN B 1 529 ? -0.026 50.812 9.805 1 93.19 529 ASN B O 1
ATOM 8979 N N . PRO B 1 530 ? 0.702 48.906 10.664 1 95.12 530 PRO B N 1
ATOM 8980 C CA . PRO B 1 530 ? -0.118 49.156 11.859 1 95.12 530 PRO B CA 1
ATOM 8981 C C . PRO B 1 530 ? 0.389 50.312 12.695 1 95.12 530 PRO B C 1
ATOM 8983 O O . PRO B 1 530 ? 1.6 50.531 12.797 1 95.12 530 PRO B O 1
ATOM 8986 N N . LYS B 1 531 ? -0.553 51 13.336 1 94.88 531 LYS B N 1
ATOM 8987 C CA . LYS B 1 531 ? -0.17 52.125 14.156 1 94.88 531 LYS B CA 1
ATOM 8988 C C . LYS B 1 531 ? -0.307 51.812 15.641 1 94.88 531 LYS B C 1
ATOM 8990 O O . LYS B 1 531 ? 0.517 52.25 16.453 1 94.88 531 LYS B O 1
ATOM 8995 N N . PHE B 1 532 ? -1.43 51.094 15.922 1 95.5 532 PHE B N 1
ATOM 8996 C CA . PHE B 1 532 ? -1.71 50.812 17.312 1 95.5 532 PHE B CA 1
ATOM 8997 C C . PHE B 1 532 ? -1.96 49.312 17.516 1 95.5 532 PHE B C 1
ATOM 8999 O O . PHE B 1 532 ? -2.32 48.594 16.578 1 95.5 532 PHE B O 1
ATOM 9006 N N . VAL B 1 533 ? -1.767 48.812 18.734 1 93.12 533 VAL B N 1
ATOM 9007 C CA . VAL B 1 533 ? -1.884 47.375 19.031 1 93.12 533 VAL B CA 1
ATOM 9008 C C . VAL B 1 533 ? -3.357 47 19.109 1 93.12 533 VAL B C 1
ATOM 9010 O O . VAL B 1 533 ? -3.691 45.812 19.062 1 93.12 533 VAL B O 1
ATOM 9013 N N . ASP B 1 534 ? -4.254 47.969 19.172 1 91.88 534 ASP B N 1
ATOM 9014 C CA . ASP B 1 534 ? -5.684 47.656 19.203 1 91.88 534 ASP B CA 1
ATOM 9015 C C . ASP B 1 534 ? -6.332 47.969 17.859 1 91.88 534 ASP B C 1
ATOM 9017 O O . ASP B 1 534 ? -7.559 48.031 17.75 1 91.88 534 ASP B O 1
ATOM 9021 N N . ASP B 1 535 ? -5.492 48.188 16.859 1 91.94 535 ASP B N 1
ATOM 9022 C CA . ASP B 1 535 ? -6.031 48.344 15.508 1 91.94 535 ASP B CA 1
ATOM 9023 C C . ASP B 1 535 ? -6.793 47.094 15.086 1 91.94 535 ASP B C 1
ATOM 9025 O O . ASP B 1 535 ? -6.543 46 15.602 1 91.94 535 ASP B O 1
ATOM 9029 N N . GLU B 1 536 ? -7.688 47.312 14.148 1 88.81 536 GLU B N 1
ATOM 9030 C CA . GLU B 1 536 ? -8.414 46.188 13.578 1 88.81 536 GLU B CA 1
ATOM 9031 C C . GLU B 1 536 ? -7.457 45.219 12.906 1 88.81 536 GLU B C 1
ATOM 9033 O O . GLU B 1 536 ? -6.562 45.625 12.156 1 88.81 536 GLU B O 1
ATOM 9038 N N . GLY B 1 537 ? -7.617 43.906 13.258 1 86.19 537 GLY B N 1
ATOM 9039 C CA . GLY B 1 537 ? -6.805 42.875 12.633 1 86.19 537 GLY B CA 1
ATOM 9040 C C . GLY B 1 537 ? -5.543 42.562 13.406 1 86.19 537 GLY B C 1
ATOM 9041 O O . GLY B 1 537 ? -4.824 41.625 13.078 1 86.19 537 GLY B O 1
ATOM 9042 N N . VAL B 1 538 ? -5.238 43.375 14.383 1 88.94 538 VAL B N 1
ATOM 9043 C CA . VAL B 1 538 ? -4.07 43.125 15.211 1 88.94 538 VAL B CA 1
ATOM 9044 C C . VAL B 1 538 ? -4.422 42.094 16.281 1 88.94 538 VAL B C 1
ATOM 9046 O O . VAL B 1 538 ? -5.461 42.188 16.938 1 88.94 538 VAL B O 1
ATOM 9049 N N . ILE B 1 539 ? -3.553 41.125 16.359 1 83.06 539 ILE B N 1
ATOM 9050 C CA . ILE B 1 539 ? -3.785 40.031 17.281 1 83.06 539 ILE B CA 1
ATOM 9051 C C . ILE B 1 539 ? -2.629 39.938 18.281 1 83.06 539 ILE B C 1
ATOM 9053 O O . ILE B 1 539 ? -1.461 40.031 17.891 1 83.06 539 ILE B O 1
ATOM 9057 N N . ARG B 1 540 ? -2.969 39.875 19.547 1 83.38 540 ARG B N 1
ATOM 9058 C CA . ARG B 1 540 ? -1.942 39.625 20.562 1 83.38 540 ARG B CA 1
ATOM 9059 C C . ARG B 1 540 ? -1.472 38.188 20.562 1 83.38 540 ARG B C 1
ATOM 9061 O O . ARG B 1 540 ? -2.285 37.281 20.641 1 83.38 540 ARG B O 1
ATOM 9068 N N . GLU B 1 541 ? -0.194 38.156 20.375 1 74.62 541 GLU B N 1
ATOM 9069 C CA . GLU B 1 541 ? 0.384 36.812 20.422 1 74.62 541 GLU B CA 1
ATOM 9070 C C . GLU B 1 541 ? 0.52 36.344 21.875 1 74.62 541 GLU B C 1
ATOM 9072 O O . GLU B 1 541 ? 0.623 37.156 22.797 1 74.62 541 GLU B O 1
ATOM 9077 N N . GLY B 1 542 ? 0.127 35.344 22.344 1 63.47 542 GLY B N 1
ATOM 9078 C CA . GLY B 1 542 ? 0.062 34.812 23.688 1 63.47 542 GLY B CA 1
ATOM 9079 C C . GLY B 1 542 ? 1.384 34.906 24.438 1 63.47 542 GLY B C 1
ATOM 9080 O O . GLY B 1 542 ? 1.45 34.625 25.625 1 63.47 542 GLY B O 1
ATOM 9081 N N . SER B 1 543 ? 2.436 35.469 23.859 1 69.31 543 SER B N 1
ATOM 9082 C CA . SER B 1 543 ? 3.721 35.469 24.562 1 69.31 543 SER B CA 1
ATOM 9083 C C . SER B 1 543 ? 4.141 36.875 24.938 1 69.31 543 SER B C 1
ATOM 9085 O O . SER B 1 543 ? 3.762 37.844 24.281 1 69.31 543 SER B O 1
ATOM 9087 N N . SER B 1 544 ? 4.734 36.969 26.203 1 79.44 544 SER B N 1
ATOM 9088 C CA . SER B 1 544 ? 5.371 38.219 26.672 1 79.44 544 SER B CA 1
ATOM 9089 C C . SER B 1 544 ? 6.73 37.906 27.297 1 79.44 544 SER B C 1
ATOM 9091 O O . SER B 1 544 ? 7.004 36.781 27.703 1 79.44 544 SER B O 1
ATOM 9093 N N . ILE B 1 545 ? 7.559 38.875 27.172 1 82.19 545 ILE B N 1
ATOM 9094 C CA . ILE B 1 545 ? 8.867 38.75 27.812 1 82.19 545 ILE B CA 1
ATOM 9095 C C . ILE B 1 545 ? 9.078 39.906 28.766 1 82.19 545 ILE B C 1
ATOM 9097 O O . ILE B 1 545 ? 8.805 41.062 28.438 1 82.19 545 ILE B O 1
ATOM 9101 N N . THR B 1 546 ? 9.492 39.5 30.016 1 85.12 546 THR B N 1
ATOM 9102 C CA . THR B 1 546 ? 9.766 40.5 31.031 1 85.12 546 THR B CA 1
ATOM 9103 C C . THR B 1 546 ? 11.227 40.469 31.453 1 85.12 546 THR B C 1
ATOM 9105 O O . THR B 1 546 ? 11.742 39.438 31.859 1 85.12 546 THR B O 1
ATOM 9108 N N . VAL B 1 547 ? 11.844 41.625 31.312 1 86.38 547 VAL B N 1
ATOM 9109 C CA . VAL B 1 547 ? 13.234 41.719 31.75 1 86.38 547 VAL B CA 1
ATOM 9110 C C . VAL B 1 547 ? 13.336 42.625 32.969 1 86.38 547 VAL B C 1
ATOM 9112 O O . VAL B 1 547 ? 12.641 43.625 33.062 1 86.38 547 VAL B O 1
ATOM 9115 N N . SER B 1 548 ? 14.141 42.156 33.969 1 87.56 548 SER B N 1
ATOM 9116 C CA . SER B 1 548 ? 14.391 42.969 35.156 1 87.56 548 SER B CA 1
ATOM 9117 C C . SER B 1 548 ? 15.367 44.094 34.844 1 87.56 548 SER B C 1
ATOM 9119 O O . SER B 1 548 ? 16.328 43.906 34.094 1 87.56 548 SER B O 1
ATOM 9121 N N . SER B 1 549 ? 15.086 45.188 35.406 1 88.06 549 SER B N 1
ATOM 9122 C CA . SER B 1 549 ? 15.93 46.406 35.312 1 88.06 549 SER B CA 1
ATOM 9123 C C . SER B 1 549 ? 16.094 47.062 36.656 1 88.06 549 SER B C 1
ATOM 9125 O O . SER B 1 549 ? 15.562 48.156 36.906 1 88.06 549 SER B O 1
ATOM 9127 N N . PRO B 1 550 ? 16.828 46.5 37.562 1 88.5 550 PRO B N 1
ATOM 9128 C CA . PRO B 1 550 ? 16.844 46.938 38.969 1 88.5 550 PRO B CA 1
ATOM 9129 C C . PRO B 1 550 ? 17.656 48.219 39.188 1 88.5 550 PRO B C 1
ATOM 9131 O O . PRO B 1 550 ? 17.422 48.938 40.156 1 88.5 550 PRO B O 1
ATOM 9134 N N . ASP B 1 551 ? 18.672 48.469 38.375 1 90.62 551 ASP B N 1
ATOM 9135 C CA . ASP B 1 551 ? 19.469 49.688 38.531 1 90.62 551 ASP B CA 1
ATOM 9136 C C . ASP B 1 551 ? 18.766 50.875 37.906 1 90.62 551 ASP B C 1
ATOM 9138 O O . ASP B 1 551 ? 18.828 51.094 36.688 1 90.62 551 ASP B O 1
ATOM 9142 N N . ILE B 1 552 ? 18.266 51.719 38.781 1 89.19 552 ILE B N 1
ATOM 9143 C CA . ILE B 1 552 ? 17.422 52.812 38.281 1 89.19 552 ILE B CA 1
ATOM 9144 C C . ILE B 1 552 ? 18.219 54.094 38.281 1 89.19 552 ILE B C 1
ATOM 9146 O O . ILE B 1 552 ? 17.656 55.188 38.156 1 89.19 552 ILE B O 1
ATOM 9150 N N . THR B 1 553 ? 19.5 54.094 38.344 1 90.31 553 THR B N 1
ATOM 9151 C CA . THR B 1 553 ? 20.344 55.281 38.469 1 90.31 553 THR B CA 1
ATOM 9152 C C . THR B 1 553 ? 20.203 56.188 37.25 1 90.31 553 THR B C 1
ATOM 9154 O O . THR B 1 553 ? 20.188 57.406 37.406 1 90.31 553 THR B O 1
ATOM 9157 N N . LYS B 1 554 ? 19.969 55.656 36.156 1 91.81 554 LYS B N 1
ATOM 9158 C CA . LYS B 1 554 ? 19.891 56.438 34.938 1 91.81 554 LYS B CA 1
ATOM 9159 C C . LYS B 1 554 ? 18.453 56.812 34.594 1 91.81 554 LYS B C 1
ATOM 9161 O O . LYS B 1 554 ? 18.188 57.344 33.5 1 91.81 554 LYS B O 1
ATOM 9166 N N . GLY B 1 555 ? 17.547 56.438 35.469 1 89.69 555 GLY B N 1
ATOM 9167 C CA . GLY B 1 555 ? 16.156 56.75 35.219 1 89.69 555 GLY B CA 1
ATOM 9168 C C . GLY B 1 555 ? 15.633 56.219 33.906 1 89.69 555 GLY B C 1
ATOM 9169 O O . GLY B 1 555 ? 15.812 55.062 33.594 1 89.69 555 GLY B O 1
ATOM 9170 N N . THR B 1 556 ? 15.086 57.156 33.062 1 88.69 556 THR B N 1
ATOM 9171 C CA . THR B 1 556 ? 14.508 56.781 31.766 1 88.69 556 THR B CA 1
ATOM 9172 C C . THR B 1 556 ? 15.586 56.719 30.688 1 88.69 556 THR B C 1
ATOM 9174 O O . THR B 1 556 ? 15.312 56.344 29.547 1 88.69 556 THR B O 1
ATOM 9177 N N . GLY B 1 557 ? 16.766 57.031 31.016 1 88.88 557 GLY B N 1
ATOM 9178 C CA . GLY B 1 557 ? 17.875 56.969 30.078 1 88.88 557 GLY B CA 1
ATOM 9179 C C . GLY B 1 557 ? 18.469 55.562 29.922 1 88.88 557 GLY B C 1
ATOM 9180 O O . GLY B 1 557 ? 19.328 55.344 29.078 1 88.88 557 GLY B O 1
ATOM 9181 N N . ARG B 1 558 ? 17.938 54.656 30.719 1 91.75 558 ARG B N 1
ATOM 9182 C CA . ARG B 1 558 ? 18.391 53.281 30.609 1 91.75 558 ARG B CA 1
ATOM 9183 C C . ARG B 1 558 ? 18.016 52.688 29.25 1 91.75 558 ARG B C 1
ATOM 9185 O O . ARG B 1 558 ? 16.953 52.969 28.719 1 91.75 558 ARG B O 1
ATOM 9192 N N . ARG B 1 559 ? 18.891 51.844 28.75 1 93.25 559 ARG B N 1
ATOM 9193 C CA . ARG B 1 559 ? 18.656 51.188 27.469 1 93.25 559 ARG B CA 1
ATOM 9194 C C . ARG B 1 559 ? 18.234 49.75 27.672 1 93.25 559 ARG B C 1
ATOM 9196 O O . ARG B 1 559 ? 18.938 48.969 28.328 1 93.25 559 ARG B O 1
ATOM 9203 N N . ILE B 1 560 ? 17.094 49.469 27.172 1 92.88 560 ILE B N 1
ATOM 9204 C CA . ILE B 1 560 ? 16.609 48.094 27.094 1 92.88 560 ILE B CA 1
ATOM 9205 C C . ILE B 1 560 ? 16.641 47.594 25.656 1 92.88 560 ILE B C 1
ATOM 9207 O O . ILE B 1 560 ? 15.953 48.188 24.797 1 92.88 560 ILE B O 1
ATOM 9211 N N . GLU B 1 561 ? 17.344 46.562 25.406 1 94.19 561 GLU B N 1
ATOM 9212 C CA . GLU B 1 561 ? 17.438 46.031 24.062 1 94.19 561 GLU B CA 1
ATOM 9213 C C . GLU B 1 561 ? 16.578 44.781 23.891 1 94.19 561 GLU B C 1
ATOM 9215 O O . GLU B 1 561 ? 16.516 43.938 24.797 1 94.19 561 GLU B O 1
ATOM 9220 N N . LEU B 1 562 ? 15.844 44.781 22.812 1 91.94 562 LEU B N 1
ATOM 9221 C CA . LEU B 1 562 ? 15.102 43.594 22.391 1 91.94 562 LEU B CA 1
ATOM 9222 C C . LEU B 1 562 ? 15.711 43 21.125 1 91.94 562 LEU B C 1
ATOM 9224 O O . LEU B 1 562 ? 15.68 43.625 20.062 1 91.94 562 LEU B O 1
ATOM 9228 N N . LYS B 1 563 ? 16.297 41.844 21.281 1 91 563 LYS B N 1
ATOM 9229 C CA . LYS B 1 563 ? 16.859 41.094 20.156 1 91 563 LYS B CA 1
ATOM 9230 C C . LYS B 1 563 ? 15.914 40 19.703 1 91 563 LYS B C 1
ATOM 9232 O O . LYS B 1 563 ? 15.562 39.094 20.484 1 91 563 LYS B O 1
ATOM 9237 N N . VAL B 1 564 ? 15.516 40.094 18.453 1 88.38 564 VAL B N 1
ATOM 9238 C CA . VAL B 1 564 ? 14.562 39.125 17.953 1 88.38 564 VAL B CA 1
ATOM 9239 C C . VAL B 1 564 ? 15.164 38.375 16.766 1 88.38 564 VAL B C 1
ATOM 9241 O O . VAL B 1 564 ? 15.703 39 15.844 1 88.38 564 VAL B O 1
ATOM 9244 N N . LYS B 1 565 ? 15.18 37.062 16.875 1 85.12 565 LYS B N 1
ATOM 9245 C CA . LYS B 1 565 ? 15.617 36.188 15.773 1 85.12 565 LYS B CA 1
ATOM 9246 C C . LYS B 1 565 ? 14.422 35.688 14.984 1 85.12 565 LYS B C 1
ATOM 9248 O O . LYS B 1 565 ? 13.586 34.938 15.516 1 85.12 565 LYS B O 1
ATOM 9253 N N . PHE B 1 566 ? 14.523 36.25 13.742 1 79.75 566 PHE B N 1
ATOM 9254 C CA . PHE B 1 566 ? 13.516 35.812 12.789 1 79.75 566 PHE B CA 1
ATOM 9255 C C . PHE B 1 566 ? 14.109 34.812 11.812 1 79.75 566 PHE B C 1
ATOM 9257 O O . PHE B 1 566 ? 15.297 34.469 11.891 1 79.75 566 PHE B O 1
ATOM 9264 N N . GLY B 1 567 ? 13.438 34.062 11.016 1 71.75 567 GLY B N 1
ATOM 9265 C CA . GLY B 1 567 ? 13.906 33.281 9.875 1 71.75 567 GLY B CA 1
ATOM 9266 C C . GLY B 1 567 ? 13.797 31.781 10.086 1 71.75 567 GLY B C 1
ATOM 9267 O O . GLY B 1 567 ? 13.852 31.016 9.133 1 71.75 567 GLY B O 1
ATOM 9268 N N . GLY B 1 568 ? 13.805 31.516 11.328 1 74.25 568 GLY B N 1
ATOM 9269 C CA . GLY B 1 568 ? 13.547 30.109 11.594 1 74.25 568 GLY B CA 1
ATOM 9270 C C . GLY B 1 568 ? 12.07 29.766 11.516 1 74.25 568 GLY B C 1
ATOM 9271 O O . GLY B 1 568 ? 11.273 30.516 10.961 1 74.25 568 GLY B O 1
ATOM 9272 N N . THR B 1 569 ? 11.805 28.609 11.891 1 73.25 569 THR B N 1
ATOM 9273 C CA . THR B 1 569 ? 10.414 28.172 11.898 1 73.25 569 THR B CA 1
ATOM 9274 C C . THR B 1 569 ? 9.703 28.625 13.172 1 73.25 569 THR B C 1
ATOM 9276 O O . THR B 1 569 ? 8.477 28.594 13.25 1 73.25 569 THR B O 1
ATOM 9279 N N . GLU B 1 570 ? 10.57 29.047 14.102 1 77.62 570 GLU B N 1
ATOM 9280 C CA . GLU B 1 570 ? 10.086 29.672 15.328 1 77.62 570 GLU B CA 1
ATOM 9281 C C . GLU B 1 570 ? 10.789 31 15.594 1 77.62 570 GLU B C 1
ATOM 9283 O O . GLU B 1 570 ? 11.922 31.203 15.148 1 77.62 570 GLU B O 1
ATOM 9288 N N . ILE B 1 571 ? 10.102 31.922 16.297 1 79.19 571 ILE B N 1
ATOM 9289 C CA . ILE B 1 571 ? 10.664 33.219 16.625 1 79.19 571 ILE B CA 1
ATOM 9290 C C . ILE B 1 571 ? 11.156 33.219 18.078 1 79.19 571 ILE B C 1
ATOM 9292 O O . ILE B 1 571 ? 10.445 32.781 18.984 1 79.19 571 ILE B O 1
ATOM 9296 N N . THR B 1 572 ? 12.391 33.625 18.188 1 82.88 572 THR B N 1
ATOM 9297 C CA . THR B 1 572 ? 12.969 33.781 19.516 1 82.88 572 THR B CA 1
ATOM 9298 C C . THR B 1 572 ? 13.281 35.219 19.828 1 82.88 572 THR B C 1
ATOM 9300 O O . THR B 1 572 ? 13.766 35.969 18.969 1 82.88 572 THR B O 1
ATOM 9303 N N . ALA B 1 573 ? 12.977 35.625 21.047 1 86.38 573 ALA B N 1
ATOM 9304 C CA . ALA B 1 573 ? 13.227 37 21.484 1 86.38 573 ALA B CA 1
ATOM 9305 C C . ALA B 1 573 ? 14.023 37.031 22.781 1 86.38 573 ALA B C 1
ATOM 9307 O O . ALA B 1 573 ? 13.789 36.219 23.688 1 86.38 573 ALA B O 1
ATOM 9308 N N . THR B 1 574 ? 15.031 37.938 22.828 1 88.31 574 THR B N 1
ATOM 9309 C CA . THR B 1 574 ? 15.836 38.156 24.031 1 88.31 574 THR B CA 1
ATOM 9310 C C . THR B 1 574 ? 15.789 39.625 24.438 1 88.31 574 THR B C 1
ATOM 9312 O O . THR B 1 574 ? 16.125 40.5 23.656 1 88.31 574 THR B O 1
ATOM 9315 N N . ALA B 1 575 ? 15.312 39.844 25.688 1 90.5 575 ALA B N 1
ATOM 9316 C CA . ALA B 1 575 ? 15.336 41.188 26.25 1 90.5 575 ALA B CA 1
ATOM 9317 C C . ALA B 1 575 ? 16.531 41.375 27.203 1 90.5 575 ALA B C 1
ATOM 9319 O O . ALA B 1 575 ? 16.812 40.5 28.016 1 90.5 575 ALA B O 1
ATOM 9320 N N . ILE B 1 576 ? 17.188 42.5 26.984 1 91.88 576 ILE B N 1
ATOM 9321 C CA . ILE B 1 576 ? 18.406 42.75 27.75 1 91.88 576 ILE B CA 1
ATOM 9322 C C . ILE B 1 576 ? 18.391 44.125 28.359 1 91.88 576 ILE B C 1
ATOM 9324 O O . ILE B 1 576 ? 18.203 45.125 27.641 1 91.88 576 ILE B O 1
ATOM 9328 N N . ASP B 1 577 ? 18.578 44.188 29.625 1 93.12 577 ASP B N 1
ATOM 9329 C CA . ASP B 1 577 ? 18.922 45.469 30.25 1 93.12 577 ASP B CA 1
ATOM 9330 C C . ASP B 1 577 ? 20.422 45.719 30.172 1 93.12 577 ASP B C 1
ATOM 9332 O O . ASP B 1 577 ? 21.203 45.094 30.875 1 93.12 577 ASP B O 1
ATOM 9336 N N . ILE B 1 578 ? 20.734 46.719 29.484 1 90.94 578 ILE B N 1
ATOM 9337 C CA . ILE B 1 578 ? 22.141 46.938 29.172 1 90.94 578 ILE B CA 1
ATOM 9338 C C . ILE B 1 578 ? 22.875 47.375 30.438 1 90.94 578 ILE B C 1
ATOM 9340 O O . ILE B 1 578 ? 24.047 47.031 30.609 1 90.94 578 ILE B O 1
ATOM 9344 N N . GLU B 1 579 ? 22.281 48.062 31.344 1 89.19 579 GLU B N 1
ATOM 9345 C CA . GLU B 1 579 ? 22.922 48.594 32.531 1 89.19 579 GLU B CA 1
ATOM 9346 C C . GLU B 1 579 ? 23.25 47.469 33.531 1 89.19 579 GLU B C 1
ATOM 9348 O O . GLU B 1 579 ? 24.375 47.375 34.031 1 89.19 579 GLU B O 1
ATOM 9353 N N . SER B 1 580 ? 22.375 46.688 33.75 1 89.06 580 SER B N 1
ATOM 9354 C CA . SER B 1 580 ? 22.547 45.656 34.75 1 89.06 580 SER B CA 1
ATOM 9355 C C . SER B 1 580 ? 23.078 44.375 34.094 1 89.06 580 SER B C 1
ATOM 9357 O O . SER B 1 580 ? 23.641 43.5 34.781 1 89.06 580 SER B O 1
ATOM 9359 N N . GLY B 1 581 ? 22.828 44.219 32.812 1 86.5 581 GLY B N 1
ATOM 9360 C CA . GLY B 1 581 ? 23.188 43 32.156 1 86.5 581 GLY B CA 1
ATOM 9361 C C . GLY B 1 581 ? 22.125 41.906 32.281 1 86.5 581 GLY B C 1
ATOM 9362 O O . GLY B 1 581 ? 22.25 40.844 31.703 1 86.5 581 GLY B O 1
ATOM 9363 N N . SER B 1 582 ? 21.094 42.156 33.031 1 85.5 582 SER B N 1
ATOM 9364 C CA . SER B 1 582 ? 19.984 41.219 33.125 1 85.5 582 SER B CA 1
ATOM 9365 C C . SER B 1 582 ? 19.391 40.906 31.75 1 85.5 582 SER B C 1
ATOM 9367 O O . SER B 1 582 ? 19.266 41.781 30.906 1 85.5 582 SER B O 1
ATOM 9369 N N . ASN B 1 583 ? 19.172 39.594 31.469 1 85.44 583 ASN B N 1
ATOM 9370 C CA . ASN B 1 583 ? 18.609 39.188 30.188 1 85.44 583 ASN B CA 1
ATOM 9371 C C . ASN B 1 583 ? 17.656 38 30.328 1 85.44 583 ASN B C 1
ATOM 9373 O O . ASN B 1 583 ? 17.797 37.219 31.266 1 85.44 583 ASN B O 1
ATOM 9377 N N . VAL B 1 584 ? 16.609 37.969 29.531 1 81.88 584 VAL B N 1
ATOM 9378 C CA . VAL B 1 584 ? 15.625 36.906 29.453 1 81.88 584 VAL B CA 1
ATOM 9379 C C . VAL B 1 584 ? 15.344 36.562 28 1 81.88 584 VAL B C 1
ATOM 9381 O O . VAL B 1 584 ? 15.266 37.438 27.141 1 81.88 584 VAL B O 1
ATOM 9384 N N . THR B 1 585 ? 15.32 35.219 27.703 1 74.75 585 THR B N 1
ATOM 9385 C CA . THR B 1 585 ? 15.031 34.75 26.359 1 74.75 585 THR B CA 1
ATOM 9386 C C . THR B 1 585 ? 13.734 33.938 26.328 1 74.75 585 THR B C 1
ATOM 9388 O O . THR B 1 585 ? 13.469 33.156 27.25 1 74.75 585 THR B O 1
ATOM 9391 N N . CYS B 1 586 ? 12.852 34.219 25.312 1 69 586 CYS B N 1
ATOM 9392 C CA . CYS B 1 586 ? 11.641 33.438 25.156 1 69 586 CYS B CA 1
ATOM 9393 C C . CYS B 1 586 ? 11.375 33.125 23.688 1 69 586 CYS B C 1
ATOM 9395 O O . CYS B 1 586 ? 11.922 33.781 22.797 1 69 586 CYS B O 1
ATOM 9397 N N . HIS B 1 587 ? 10.719 32 23.375 1 65.25 587 HIS B N 1
ATOM 9398 C CA . HIS B 1 587 ? 10.133 31.75 22.062 1 65.25 587 HIS B CA 1
ATOM 9399 C C . HIS B 1 587 ? 8.812 32.5 21.906 1 65.25 587 HIS B C 1
ATOM 9401 O O . HIS B 1 587 ? 7.988 32.5 22.828 1 65.25 587 HIS B O 1
ATOM 9407 N N . VAL B 1 588 ? 8.852 33.375 20.859 1 58.59 588 VAL B N 1
ATOM 9408 C CA . VAL B 1 588 ? 7.629 34.125 20.594 1 58.59 588 VAL B CA 1
ATOM 9409 C C . VAL B 1 588 ? 6.57 33.188 20.016 1 58.59 588 VAL B C 1
ATOM 9411 O O . VAL B 1 588 ? 6.773 32.594 18.953 1 58.59 588 VAL B O 1
ATOM 9414 N N . GLY B 1 589 ? 5.594 32.656 20.578 1 53.53 589 GLY B N 1
ATOM 9415 C CA . GLY B 1 589 ? 4.465 31.781 20.266 1 53.53 589 GLY B CA 1
ATOM 9416 C C . GLY B 1 589 ? 3.596 31.484 21.469 1 53.53 589 GLY B C 1
ATOM 9417 O O . GLY B 1 589 ? 2.699 30.641 21.391 1 53.53 589 GLY B O 1
ATOM 9418 N N . LEU B 1 590 ? 3.986 31.844 22.75 1 43.91 590 LEU B N 1
ATOM 9419 C CA . LEU B 1 590 ? 3.535 31.234 24 1 43.91 590 LEU B CA 1
ATOM 9420 C C . LEU B 1 590 ? 2.1 31.641 24.312 1 43.91 590 LEU B C 1
ATOM 9422 O O . LEU B 1 590 ? 1.684 32.75 24.016 1 43.91 590 LEU B O 1
ATOM 9426 N N . ILE B 1 591 ? 1.301 30.594 24.422 1 42.62 591 ILE B N 1
ATOM 9427 C CA . ILE B 1 591 ? -0.078 30.578 24.906 1 42.62 591 ILE B CA 1
ATOM 9428 C C . ILE B 1 591 ? -0.212 31.469 26.125 1 42.62 591 ILE B C 1
ATOM 9430 O O . ILE B 1 591 ? 0.526 31.312 27.109 1 42.62 591 ILE B O 1
ATOM 9434 N N . THR B 1 592 ? -0.822 32.625 25.922 1 39.25 592 THR B N 1
ATOM 9435 C CA . THR B 1 592 ? -1.145 33.625 26.938 1 39.25 592 THR B CA 1
ATOM 9436 C C . THR B 1 592 ? -1.709 32.969 28.188 1 39.25 592 THR B C 1
ATOM 9438 O O . THR B 1 592 ? -2.695 32.219 28.125 1 39.25 592 THR B O 1
ATOM 9441 N N . LYS B 1 593 ? -0.939 32.625 29.188 1 40.66 593 LYS B N 1
ATOM 9442 C CA . LYS B 1 593 ? -1.661 32.656 30.453 1 40.66 593 LYS B CA 1
ATOM 9443 C C . LYS B 1 593 ? -2.117 34.094 30.781 1 40.66 593 LYS B C 1
ATOM 9445 O O . LYS B 1 593 ? -1.376 35.062 30.578 1 40.66 593 LYS B O 1
ATOM 9450 N N . GLU B 1 594 ? -3.295 34.406 30.766 1 38.03 594 GLU B N 1
ATOM 9451 C CA . GLU B 1 594 ? -3.979 35.688 31.031 1 38.03 594 GLU B CA 1
ATOM 9452 C C . GLU B 1 594 ? -3.252 36.469 32.094 1 38.03 594 GLU B C 1
ATOM 9454 O O . GLU B 1 594 ? -3.697 36.531 33.25 1 38.03 594 GLU B O 1
ATOM 9459 N N . LYS B 1 595 ? -2.014 36.438 32.375 1 38.5 595 LYS B N 1
ATOM 9460 C CA . LYS B 1 595 ? -1.918 37.219 33.625 1 38.5 595 LYS B CA 1
ATOM 9461 C C . LYS B 1 595 ? -2.061 38.719 33.344 1 38.5 595 LYS B C 1
ATOM 9463 O O . LYS B 1 595 ? -2.018 39.156 32.188 1 38.5 595 LYS B O 1
ATOM 9468 N N . ARG B 1 596 ? -1.652 39.656 34.375 1 35.38 596 ARG B N 1
ATOM 9469 C CA . ARG B 1 596 ? -1.837 41.062 34.812 1 35.38 596 ARG B CA 1
ATOM 9470 C C . ARG B 1 596 ? -1.004 42 33.938 1 35.38 596 ARG B C 1
ATOM 9472 O O . ARG B 1 596 ? 0.1 41.656 33.531 1 35.38 596 ARG B O 1
ATOM 9479 N N . ARG B 1 597 ? -1.498 43.188 33.594 1 34.91 597 ARG B N 1
ATOM 9480 C CA . ARG B 1 597 ? -1.094 44.375 32.875 1 34.91 597 ARG B CA 1
ATOM 9481 C C . ARG B 1 597 ? 0.248 44.906 33.375 1 34.91 597 ARG B C 1
ATOM 9483 O O . ARG B 1 597 ? 0.323 45.5 34.438 1 34.91 597 ARG B O 1
ATOM 9490 N N . GLU B 1 598 ? 1.323 44.25 33.188 1 37.12 598 GLU B N 1
ATOM 9491 C CA . GLU B 1 598 ? 2.527 45 33.562 1 37.12 598 GLU B CA 1
ATOM 9492 C C . GLU B 1 598 ? 2.973 45.938 32.438 1 37.12 598 GLU B C 1
ATOM 9494 O O . GLU B 1 598 ? 2.672 45.719 31.266 1 37.12 598 GLU B O 1
ATOM 9499 N N . PHE B 1 599 ? 3.457 47.219 32.688 1 36 599 PHE B N 1
ATOM 9500 C CA . PHE B 1 599 ? 3.781 48.344 31.828 1 36 599 PHE B CA 1
ATOM 9501 C C . PHE B 1 599 ? 4.809 47.969 30.766 1 36 599 PHE B C 1
ATOM 9503 O O . PHE B 1 599 ? 5.785 47.281 31.078 1 36 599 PHE B O 1
ATOM 9510 N N . SER B 1 600 ? 4.531 48.156 29.547 1 49.12 600 SER B N 1
ATOM 9511 C CA . SER B 1 600 ? 5.387 47.969 28.391 1 49.12 600 SER B CA 1
ATOM 9512 C C . SER B 1 600 ? 6.461 49.062 28.312 1 49.12 600 SER B C 1
ATOM 9514 O O . SER B 1 600 ? 6.785 49.688 29.328 1 49.12 600 SER B O 1
ATOM 9516 N N . ALA B 1 601 ? 7.379 49.188 27.406 1 44.66 601 ALA B N 1
ATOM 9517 C CA . ALA B 1 601 ? 8.523 50.094 27.266 1 44.66 601 ALA B CA 1
ATOM 9518 C C . ALA B 1 601 ? 8.258 51.156 26.203 1 44.66 601 ALA B C 1
ATOM 9520 O O . ALA B 1 601 ? 7.312 51.031 25.422 1 44.66 601 ALA B O 1
ATOM 9521 N N . ILE B 1 602 ? 8.758 52.406 26.422 1 39.41 602 ILE B N 1
ATOM 9522 C CA . ILE B 1 602 ? 8.664 53.469 25.438 1 39.41 602 ILE B CA 1
ATOM 9523 C C . ILE B 1 602 ? 9.719 53.281 24.344 1 39.41 602 ILE B C 1
ATOM 9525 O O . ILE B 1 602 ? 10.844 52.875 24.641 1 39.41 602 ILE B O 1
ATOM 9529 N N . MET B 1 603 ? 9.258 53.5 23.062 1 43.25 603 MET B N 1
ATOM 9530 C CA . MET B 1 603 ? 10.203 53.5 21.938 1 43.25 603 MET B CA 1
ATOM 9531 C C . MET B 1 603 ? 11.148 54.688 22.031 1 43.25 603 MET B C 1
ATOM 9533 O O . MET B 1 603 ? 10.758 55.75 22.484 1 43.25 603 MET B O 1
#